Protein AF-A0AAD8R6J8-F1 (afdb_monomer_lite)

Secondary structure (DSSP, 8-state):
-PPPHHHHHHHHHHHHHHHHTEEEEES--TT--HHHHHHHHTTT--EEEEEEEE-TTSSS--EEEEEEEESSHHHHHHHHHHHHHS-EEETTEEE--EEEE--GGG-TTPPPPTTPPPP-----TTSTTHHHHHHHHHHHHHHHHHHHHHHHHHHHHHHHHHHHHHHHHHHHHHHHHHHHHHHHTSHHHHHHHHTT--STTSSTTSSS-------SS-S---SS-------------------------PPPPPP-PEEEEEEE-SSS-BEEEEES-GGGTTSB--B-TT-EEEEEE-TT-EEEEEEEBS-EE-TTSBEE-SBS--SSBSS-SS---PSS--EEEEE-SSEEEEEEE-TT-BSS-EEEEEPPPTT------EE-SS-GGGS--TTTEEE-TTSSEEEE--HHHHH--TTTTT-GGG-STTTSPPPHHHHHHHHH-TBSBSSTT-GGGT-EEEES---EEEEET--TTS--EEEETTEEEETT-S----HHHHHHHHHHHHHHHHHH--EEEE-TTTTB---TT--SS-TT-B-B-TTS-B---TTT-GGGTTTTTTHHHHHHHHHTT-EEEEEEESSEEHHHHHTTPBPB-TTTSSB-EETTEEPBHHHHEEEEEEETTEEEEEEEE-TTSHHHHHHHHHHHHHHHHTT--EEEEESSSGGG--HHHHHHHHHHHHT-SS--EEEE---TT--HHHHHTTGGG-SEEE-SS---SSHHHHHHHHHHHHHHHHTT-TTEEETTEEEEEE---B--SEEE-TT-SS--EEE-SS-HHHHHHHHHHHHHTT----B-S-GGG--HHHHHHHT-HHHHHHHHH-EEEEE---EE--B-----------------------TTEEEEEE-TTSGGG--EEEEEETTEEEEEEEEEE-TTSPEEEEEEEEE-----TT------GGGTT-BEEE-TT-TTEEE-S-S-----TT--S-TTEEE--SSGGG-EEE-TTS-EEETTT-PEEEEEE---SS--TTEEEEEEE-TTS-EEEEEEE--SS--EEEEEEHHHHHHHH-TTT--SSEEEEEETTT--EEEEEESEEEEEE-TT-EEEEEEE-

Radius of gyration: 39.4 Å; chains: 1; bounding box: 102×101×110 Å

Foldseek 3Di:
DDDDLVRLVVVQVVLVQQLLQKKKKFQDDQPADPVQVQVQLVVQFHWPDKDFDADPLEPDRGGRMIITGTPHNVSLVRSQVDLVVAQRAGPNDGHNMHMDRGDLVVDPPRGDDRPDDDDDDDDDDPDPCVVVVVVVVVVSNVVSVVVVVVVVVVVVVVVVVVVVVVVVVVVVVVVVVVVVVVVPQCVVVVVCVVPPPPDPPPPVVPPPDDDDDDDPVDDDDDDDDDDDDDDDDDDDDDDDDDDDDDDDDDDDDDAWWAKEKEFEQDQAKKKKAKPQCPQPVQGIDIDGHGDMDMTTGGAFDWIKMWIFAQWDADPVQATDTPAFDLHRGRGNNHGPTQPPIWMWTWGGHLKIKIFIACQRWYQWWKKKFWDDDPPDDHWDIHTFAAHLQVVAPPQQFDADPVRGGRTGGQPCRRVVDCQSQCDDVSVDDVNNDQDPRLVSVCVGTVQHHSHDPPPPRTMIMGHDHTHMYMYIRDHPVDKRWDQDPNDIDIRPDDDDDDPVVVCVVVCCLLVLCCVQAQEDEAEPDQQFAPDPPDARQDAPRGNADLQQARAGHCVVPVVCPPVLGLLVVQVVSVVSVGAYYYEAEAAGFLNQLVVFGFHAQPVPRDGDDDPNDGHTSVRFFDLVLAQPVHSRTGGHGNPVDPRSLSNLLVRVVSCVSSRHAEYEYECCDDVSPDLSRLQSNLVSCVPDPRRHAYEYDDQALNALVRCVSRFQSHAEYENHGEAALDLVSLVQVQVRLQRCLVSVQDQPHYRVGTYHHASYEQHAAWAADPRDPDDPIDGRPHDLQLSLLSLQSCLLSLHRYHHHHDPVRDDPSNSLSSSQPVSSLSSPFWPSRHWQDFKDWAFDDDDDDDDDDDDDDDDDDDDDDDFQKDKDWDAPVDPLQAAWDFDDDPPDRFKIWGWDQDPVRDIDIDIWTWDDADDDPDDDDDDDPVPPQKTWTHDPPDPFWTFFQRLDDDDDPDDDDDRGIDGRDPDQRRIWGQDPRRFIARSPPRTTMGMDRDPDPDDPPFKIKIWIAGPVLKIKIKIWGQDDFTWIKMKHFLVSVCVSPNCVSRVDQWKFKAWSSVRDGPGIDGGMDIDTAGHSGMTMIIIHD

pLDDT: mean 75.06, std 22.09, range [19.8, 98.69]

Sequence (1089 aa):
MAASEQQAKEEYADFEARVKRTIYIDHLSPEVTSQVIKAALAQCANVVNTEFIVNYTIPYDIPAAALVELDDESQAKAAVDLMNDFPFIIGGMPRPVKAVYAKPEMFRDRPSRPGLKMQISWVKQGDPEYDGMSKLKGLAKRQEAENMALIKTELEEEKELATQQQETLDANYKKYDMIENIMQNGNIKNLAHHYKEGTVLLSCASLMDSSPHSVCWKKKGEAAHSDLAGESGEEMARGSKEGSHGKQGAMRRADSARVFTIINQCKKDIWPAVTPGESFGGGGFALRPGQSIVFTAPVGWSGRVWGRTGCDFDPAGNGTCETGACGTSLQCASSSGATPASLAEFTLASVDYYDVSLVDGFNLPIVVTPKASANGSSCAVAGCDGDLRQDCPSELAVKGDGGAVVACRSACDVFGTDQYCCRGQYANPVTCQPTFYSKKFKAACPGAYSYAYDDPSSIFTCAQSPDYTIIFCSNRKQSVCSYHNERLVCSGSSGRTSALTLMLLLLSSFIALQFALPYAVIDYLWYRRYVSGADSNSYGFDNIDAWGRPFPDLQRFPSSKGDKGFTQIASKVHGMGLKFGIHLMKGISVQAVNANTPILDIETGKPYVENGRQWAAGDIGLNQTKCKWMDNGFMSVNTDIGAGRAFLRSLYRQYADWGVDFVKVDCIFGDDYSPKEIITISELLQGLDRPIVLSISPGTQVTPALAQNISEHVNMYRITGDDWDSWNDVSSHFSVSSAFAAANKIGATGLRGKSWPDLDMLPFGWLTDPGVNQGPHRPCKLTIDEQKAQMTLWSMAKSPLMYGGDLRHLDNNTLSIITNPTLLKINHYSKNNMEFHYVYGYGESTSSRGYSGHLSSRYPVHRTKHDGIAVGLTSCSSDQAKGWFVFSQDGKSDRICRNYRTENGKDISFCLGKTKPQIASDDFIMGNEEHQAKFHLAVADINDSCLDASASRRWTASEIKLPMFSRCKWHEKQLWELNDKGNLVSSYSRLCATAEFSKEGVGITGARSWIATGSKGEIYLAFFNLDDSTSRKITARISDLQKVLGTSFVRTHSCSCTDAWSGRNLGLLKEEISAVITPHGSAVFELMC

InterPro domains:
  IPR000504 RNA recognition motif domain [PS50102] (21-104)
  IPR001938 Thaumatin family [PF00314] (264-474)
  IPR001938 Thaumatin family [PR00347] (259-271)
  IPR001938 Thaumatin family [PR00347] (283-292)
  IPR001938 Thaumatin family [PR00347] (304-315)
  IPR001938 Thaumatin family [PR00347] (317-346)
  IPR001938 Thaumatin family [PR00347] (352-368)
  IPR001938 Thaumatin family [PR00347] (464-473)
  IPR001938 Thaumatin family [PS51367] (257-473)
  IPR001938 Thaumatin family [SM00205] (260-474)
  IPR002241 Glycoside hydrolase, family 27 [PF16499] (653-827)
  IPR002241 Glycoside hydrolase, family 27 [cd14792] (519-827)
  IPR012677 Nucleotide-binding alpha-beta plait domain superfamily [G3DSA:3.30.70.330] (4-117)
  IPR013780 Glycosyl hydrolase, all-beta [G3DSA:2.60.40.1180] (999-1088)
  IPR013785 Aldolase-type TIM barrel [G3DSA:3.20.20.70] (509-830)
  IPR017853 Glycoside hydrolase superfamily [SSF51445] (515-828)
  IPR035979 RNA-binding domain superfamily [SSF54928] (16-108)
  IPR037176 Osmotin/thaumatin-like superfamily [G3DSA:2.60.110.10] (259-473)
  IPR037176 Osmotin/thaumatin-like superfamily [SSF49870] (259-474)
  IPR041233 Alpha galactosidase, C-terminal domain [PF17801] (1008-1087)

Organism: Lolium multiflorum (NCBI:txid4521)

Structure (mmCIF, N/CA/C/O backbone):
data_AF-A0AAD8R6J8-F1
#
_entry.id   AF-A0AAD8R6J8-F1
#
loop_
_atom_site.group_PDB
_atom_site.id
_atom_site.type_symbol
_atom_site.label_atom_id
_atom_site.label_alt_id
_atom_site.label_comp_id
_atom_site.label_asym_id
_atom_site.label_entity_id
_atom_site.label_seq_id
_atom_site.pdbx_PDB_ins_code
_atom_site.Cartn_x
_atom_site.Cartn_y
_atom_site.Cartn_z
_atom_site.occupancy
_atom_site.B_iso_or_equiv
_atom_site.auth_seq_id
_atom_site.auth_comp_id
_atom_site.auth_asym_id
_atom_site.auth_atom_id
_atom_site.pdbx_PDB_model_num
ATOM 1 N N . MET A 1 1 ? -46.535 49.675 -26.393 1.00 38.72 1 MET A N 1
ATOM 2 C CA . MET A 1 1 ? -47.823 49.023 -26.706 1.00 38.72 1 MET A CA 1
ATOM 3 C C . MET A 1 1 ? -47.904 47.791 -25.827 1.00 38.72 1 MET A C 1
ATOM 5 O O . MET A 1 1 ? -46.999 46.976 -25.911 1.00 38.72 1 MET A O 1
ATOM 9 N N . ALA A 1 2 ? -48.850 47.731 -24.890 1.00 48.91 2 ALA A N 1
ATOM 10 C CA . ALA A 1 2 ? -48.945 46.612 -23.953 1.00 48.91 2 ALA A CA 1
ATOM 11 C C . ALA A 1 2 ? -49.640 45.434 -24.648 1.00 48.91 2 ALA A C 1
ATOM 13 O O . ALA A 1 2 ? -50.769 45.596 -25.111 1.00 48.91 2 ALA A O 1
ATOM 14 N N . ALA A 1 3 ? -48.959 44.289 -24.746 1.00 55.16 3 ALA A N 1
ATOM 15 C CA . ALA A 1 3 ? -49.587 43.028 -25.127 1.00 55.16 3 ALA A CA 1
ATOM 16 C C . ALA A 1 3 ? -50.751 42.738 -24.162 1.00 55.16 3 ALA A C 1
ATOM 18 O O . ALA A 1 3 ? -50.676 43.076 -22.976 1.00 55.16 3 ALA A O 1
ATOM 19 N N . SER A 1 4 ? -51.846 42.159 -24.661 1.00 68.88 4 S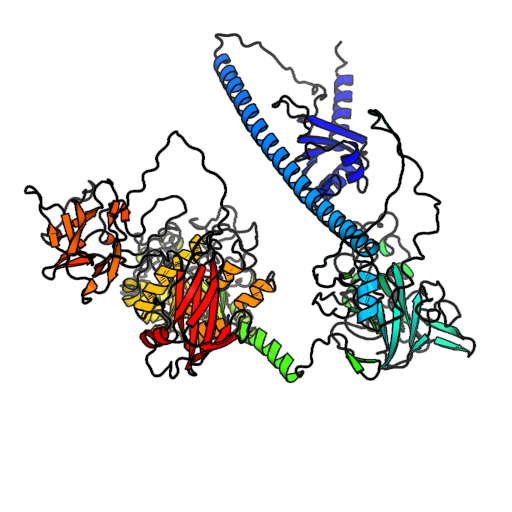ER A N 1
ATOM 20 C CA . SER A 1 4 ? -52.957 41.765 -23.785 1.00 68.88 4 SER A CA 1
ATOM 21 C C . SER A 1 4 ? -52.462 40.763 -22.728 1.00 68.88 4 SER A C 1
ATOM 23 O O . SER A 1 4 ? -51.537 39.998 -22.988 1.00 68.88 4 SER A O 1
ATOM 25 N N . GLU A 1 5 ? -53.051 40.740 -21.527 1.00 68.94 5 GLU A N 1
ATOM 26 C CA . GLU A 1 5 ? -52.611 39.825 -20.452 1.00 68.94 5 GLU A CA 1
ATOM 27 C C . GLU A 1 5 ? -52.655 38.344 -20.883 1.00 68.94 5 GLU A C 1
ATOM 29 O O . GLU A 1 5 ? -51.871 37.526 -20.407 1.00 68.94 5 GLU A O 1
ATOM 34 N N . GLN A 1 6 ? -53.548 38.016 -21.820 1.00 71.25 6 GLN A N 1
ATOM 35 C CA . GLN A 1 6 ? -53.641 36.700 -22.440 1.00 71.25 6 GLN A CA 1
ATOM 36 C C . GLN A 1 6 ? -52.445 36.418 -23.361 1.00 71.25 6 GLN A C 1
ATOM 38 O O . GLN A 1 6 ? -51.813 35.373 -23.244 1.00 71.25 6 GLN A O 1
ATOM 43 N N . GLN A 1 7 ? -52.071 37.389 -24.194 1.00 75.19 7 GLN A N 1
ATOM 44 C CA . GLN A 1 7 ? -50.909 37.294 -25.075 1.00 75.19 7 GLN A CA 1
ATOM 45 C C . GLN A 1 7 ? -49.595 37.174 -24.282 1.00 75.19 7 GLN A C 1
ATOM 47 O O . GLN A 1 7 ? -48.747 36.360 -24.622 1.00 75.19 7 GLN A O 1
ATOM 52 N N . ALA A 1 8 ? -49.457 37.896 -23.165 1.00 75.31 8 ALA A N 1
ATOM 53 C CA . ALA A 1 8 ? -48.290 37.776 -22.287 1.00 75.31 8 ALA A CA 1
ATOM 54 C C . ALA A 1 8 ? -48.185 36.398 -21.595 1.00 75.31 8 ALA A C 1
ATOM 56 O O . ALA A 1 8 ? -47.088 35.959 -21.254 1.00 75.31 8 ALA A O 1
ATOM 57 N N . LYS A 1 9 ? -49.315 35.710 -21.366 1.00 78.38 9 LYS A N 1
ATOM 58 C CA . LYS A 1 9 ? -49.338 34.340 -20.821 1.00 78.38 9 LYS A CA 1
ATOM 59 C C . LYS A 1 9 ? -48.939 33.309 -21.874 1.00 78.38 9 LYS A C 1
ATOM 61 O O . LYS A 1 9 ? -48.182 32.401 -21.547 1.00 78.38 9 LYS A O 1
ATOM 66 N N . GLU A 1 10 ? -49.414 33.468 -23.107 1.00 83.31 10 GLU A N 1
ATOM 67 C CA . GLU A 1 10 ? -49.047 32.605 -24.238 1.00 83.31 10 GLU A CA 1
ATOM 68 C C . GLU A 1 10 ? -47.557 32.754 -24.589 1.00 83.31 10 GLU A C 1
ATOM 70 O O . GLU A 1 10 ? -46.837 31.759 -24.606 1.00 83.31 10 GLU A O 1
ATOM 75 N N . GLU A 1 11 ? -47.048 33.986 -24.700 1.00 83.56 11 GLU A N 1
ATOM 76 C CA . GLU A 1 11 ? -45.623 34.257 -24.958 1.00 83.56 11 GLU A CA 1
ATOM 77 C C . GLU A 1 11 ? -44.698 33.674 -23.871 1.00 83.56 11 GLU A C 1
ATOM 79 O O . GLU A 1 11 ? -43.616 33.165 -24.169 1.00 83.56 11 GLU A O 1
ATOM 84 N N . TYR A 1 12 ? -45.112 33.706 -22.598 1.00 85.19 12 TYR A N 1
ATOM 85 C CA . TYR A 1 12 ? -44.326 33.120 -21.508 1.00 85.19 12 TYR A CA 1
ATOM 86 C C . TYR A 1 12 ? -44.371 31.581 -21.506 1.00 85.19 12 TYR A C 1
ATOM 88 O O . TYR A 1 12 ? -43.373 30.945 -21.164 1.00 85.19 12 TYR A O 1
ATOM 96 N N . ALA A 1 13 ? -45.494 30.971 -21.901 1.00 84.69 13 ALA A N 1
ATOM 97 C CA . ALA A 1 13 ? -45.624 29.516 -22.002 1.00 84.69 13 ALA A CA 1
ATOM 98 C C . ALA A 1 13 ? -44.755 28.937 -23.134 1.00 84.69 13 ALA A C 1
ATOM 100 O O . ALA A 1 13 ? -44.067 27.934 -22.927 1.00 84.69 13 ALA A O 1
ATOM 101 N N . ASP A 1 14 ? -44.715 29.605 -24.290 1.00 86.69 14 ASP A N 1
ATOM 102 C CA . ASP A 1 14 ? -43.841 29.228 -25.407 1.00 86.69 14 ASP A CA 1
ATOM 103 C C . ASP A 1 14 ? -42.357 29.349 -25.024 1.00 86.69 14 ASP A C 1
ATOM 105 O O . ASP A 1 14 ? -41.541 28.477 -25.341 1.00 86.69 14 ASP A O 1
ATOM 109 N N . PHE A 1 15 ? -42.007 30.387 -24.259 1.00 90.19 15 PHE A N 1
ATOM 110 C CA . PHE A 1 15 ? -40.669 30.547 -23.699 1.00 90.19 15 PHE A CA 1
ATOM 111 C C . PHE A 1 15 ? -40.298 29.404 -22.738 1.00 90.19 15 PHE A C 1
ATOM 113 O O . PHE A 1 15 ? -39.202 28.854 -22.844 1.00 90.19 15 PHE A O 1
ATOM 120 N N . GLU A 1 16 ? -41.192 28.986 -21.835 1.00 87.12 16 GLU A N 1
ATOM 121 C CA . GLU A 1 16 ? -40.923 27.854 -20.934 1.00 87.12 16 GLU A CA 1
ATOM 122 C C . GLU A 1 16 ? -40.734 26.529 -21.688 1.00 87.12 16 GLU A C 1
ATOM 124 O O . GLU A 1 16 ? -39.889 25.720 -21.295 1.00 87.12 16 GLU A O 1
ATOM 129 N N . ALA A 1 17 ? -41.460 26.310 -22.788 1.00 87.31 17 ALA A N 1
ATOM 130 C CA . ALA A 1 17 ? -41.250 25.145 -23.647 1.00 87.31 17 ALA A CA 1
ATOM 131 C C . ALA A 1 17 ? -39.864 25.172 -24.321 1.00 87.31 17 ALA A C 1
ATOM 133 O O . ALA A 1 17 ? -39.175 24.151 -24.354 1.00 87.31 17 ALA A O 1
ATOM 134 N N . ARG A 1 18 ? -39.415 26.348 -24.784 1.00 91.44 18 ARG A N 1
ATOM 135 C CA . ARG A 1 18 ? -38.067 26.547 -25.346 1.00 91.44 18 ARG A CA 1
ATOM 136 C C . ARG A 1 18 ? -36.965 26.267 -24.320 1.00 91.44 18 ARG A C 1
ATOM 138 O O . ARG A 1 18 ? -35.981 25.606 -24.642 1.00 91.44 18 ARG A O 1
ATOM 145 N N . VAL A 1 19 ? -37.138 26.717 -23.075 1.00 90.12 19 VAL A N 1
ATOM 146 C CA . VAL A 1 19 ? -36.163 26.492 -21.990 1.00 90.12 19 VAL A CA 1
ATOM 147 C C . VAL A 1 19 ? -35.925 24.996 -21.756 1.00 90.12 19 VAL A C 1
ATOM 149 O O . VAL A 1 19 ? -34.778 24.582 -21.617 1.00 90.12 19 VAL A O 1
ATOM 152 N N . LYS A 1 20 ? -36.981 24.172 -21.765 1.00 89.69 20 LYS A N 1
ATOM 153 C CA . LYS A 1 20 ? -36.879 22.726 -21.481 1.00 89.69 20 LYS A CA 1
ATOM 154 C C . LYS A 1 20 ? -36.065 21.938 -22.507 1.00 89.69 20 LYS A C 1
ATOM 156 O O . LYS A 1 20 ? -35.431 20.953 -22.146 1.00 89.69 20 LYS A O 1
ATOM 161 N N . ARG A 1 21 ? -36.055 22.374 -23.768 1.00 91.00 21 ARG A N 1
ATOM 162 C CA . ARG A 1 21 ? -35.265 21.751 -24.845 1.00 91.00 21 ARG A CA 1
ATOM 163 C C . ARG A 1 21 ? -33.904 22.414 -25.076 1.00 91.00 21 ARG A C 1
ATOM 165 O O . ARG A 1 21 ? -33.232 22.111 -26.056 1.00 91.00 21 ARG A O 1
ATOM 172 N N . THR A 1 22 ? -33.496 23.324 -24.192 1.00 94.00 22 THR A N 1
ATOM 173 C CA . THR A 1 22 ? -32.212 24.027 -24.286 1.00 94.00 22 THR A CA 1
ATOM 174 C C . THR A 1 22 ? -31.262 23.553 -23.192 1.00 94.00 22 THR A C 1
ATOM 176 O O . THR A 1 22 ? -31.636 23.447 -22.021 1.00 94.00 22 THR A O 1
ATOM 179 N N . ILE A 1 23 ? -30.010 23.301 -23.563 1.00 92.88 23 ILE A N 1
ATOM 180 C CA . ILE A 1 23 ? -28.932 22.943 -22.638 1.00 92.88 23 ILE A CA 1
ATOM 181 C C . ILE A 1 23 ? -27.954 24.110 -22.500 1.00 92.88 23 ILE A C 1
ATOM 183 O O . ILE A 1 23 ? -27.773 24.894 -23.425 1.00 92.88 23 ILE A O 1
ATOM 187 N N . TYR A 1 24 ? -27.331 24.234 -21.338 1.00 91.88 24 TYR A N 1
ATOM 188 C CA . TYR A 1 24 ? -26.253 25.169 -21.052 1.00 91.88 24 TYR A CA 1
ATOM 189 C C . TYR A 1 24 ? -24.941 24.392 -20.969 1.00 91.88 24 TYR A C 1
ATOM 191 O O . TYR A 1 24 ? -24.846 23.419 -20.219 1.00 91.88 24 TYR A O 1
ATOM 199 N N . ILE A 1 25 ? -23.951 24.833 -21.736 1.00 88.62 25 ILE A N 1
ATOM 200 C CA . ILE A 1 25 ? -22.616 24.244 -21.811 1.00 88.62 25 ILE A CA 1
ATOM 201 C C . ILE A 1 25 ? -21.613 25.281 -21.302 1.00 88.62 25 ILE A C 1
ATOM 203 O O . ILE A 1 25 ? -21.559 26.375 -21.862 1.00 88.62 25 ILE A O 1
ATOM 207 N N . ASP A 1 26 ? -20.830 24.958 -20.272 1.00 82.38 26 ASP A N 1
ATOM 208 C CA . ASP A 1 26 ? -19.751 25.806 -19.745 1.00 82.38 26 ASP A CA 1
ATOM 209 C C . ASP A 1 26 ? -18.357 25.201 -19.961 1.00 82.38 26 ASP A C 1
ATOM 211 O O . ASP A 1 26 ? -18.217 24.054 -20.383 1.00 82.38 26 ASP A O 1
ATOM 215 N N . HIS A 1 27 ? -17.319 26.009 -19.707 1.00 73.56 27 HIS A N 1
ATOM 216 C CA . HIS A 1 27 ? -15.911 25.661 -19.947 1.00 73.56 27 HIS A CA 1
ATOM 217 C C . HIS A 1 27 ? -15.597 25.387 -21.427 1.00 73.56 27 HIS A C 1
ATOM 219 O O . HIS A 1 27 ? -14.860 24.464 -21.778 1.00 73.56 27 HIS A O 1
ATOM 225 N N . LEU A 1 28 ? -16.181 26.202 -22.308 1.00 73.50 28 LEU A N 1
ATOM 226 C CA . LEU A 1 28 ? -15.887 26.169 -23.735 1.00 73.50 28 LEU A CA 1
ATOM 227 C C . LEU A 1 28 ? -14.548 26.853 -24.041 1.00 73.50 28 LEU A C 1
ATOM 229 O O . LEU A 1 28 ? -14.205 27.854 -23.418 1.00 73.50 28 LEU A O 1
ATOM 233 N N . SER A 1 29 ? -13.817 26.324 -25.030 1.00 71.25 29 SER A N 1
ATOM 234 C CA . SER A 1 29 ? -12.609 26.989 -25.534 1.00 71.25 29 SER A CA 1
ATOM 235 C C . SER A 1 29 ? -12.969 28.367 -26.113 1.00 71.25 29 SER A C 1
ATOM 237 O O . SER A 1 29 ? -13.972 28.465 -26.830 1.00 71.25 29 SER A O 1
ATOM 239 N N . PRO A 1 30 ? -12.135 29.399 -25.886 1.00 67.88 30 PRO A N 1
ATOM 240 C CA . PRO A 1 30 ? -12.280 30.720 -26.498 1.00 67.88 30 PRO A CA 1
ATOM 241 C C . PRO A 1 30 ? -12.423 30.711 -28.028 1.00 67.88 30 PRO A C 1
ATOM 243 O O . PRO A 1 30 ? -12.989 31.648 -28.588 1.00 67.88 30 PRO A O 1
ATOM 246 N N . GLU A 1 31 ? -11.931 29.666 -28.704 1.00 68.25 31 GLU A N 1
ATOM 247 C CA . GLU A 1 31 ? -11.958 29.530 -30.168 1.00 68.25 31 GLU A CA 1
ATOM 248 C C . GLU A 1 31 ? -13.129 28.679 -30.696 1.00 68.25 31 GLU A C 1
ATOM 250 O O . GLU A 1 31 ? -13.219 28.402 -31.896 1.00 68.25 31 GLU A O 1
ATOM 255 N N . VAL A 1 32 ? -14.047 28.232 -29.830 1.00 75.06 32 VAL A N 1
ATOM 256 C CA . VAL A 1 32 ? -15.151 27.369 -30.263 1.00 75.06 32 VAL A CA 1
ATOM 257 C C . VAL A 1 32 ? -16.169 28.131 -31.118 1.00 75.06 32 VAL A C 1
ATOM 259 O O . VAL A 1 32 ? -16.595 29.237 -30.789 1.00 75.06 32 VAL A O 1
ATOM 262 N N . THR A 1 33 ? -16.632 27.504 -32.202 1.00 81.12 33 THR A N 1
ATOM 263 C CA . THR A 1 33 ? -17.698 28.047 -33.058 1.00 81.12 33 THR A CA 1
ATOM 264 C C . THR A 1 33 ? -18.973 27.209 -32.973 1.00 81.12 33 THR A C 1
ATOM 266 O O . THR A 1 33 ? -18.960 26.038 -32.580 1.00 81.12 33 THR A O 1
ATOM 269 N N . SER A 1 34 ? -20.107 27.786 -33.379 1.00 79.00 34 SER A N 1
ATOM 270 C CA . SER A 1 34 ? -21.399 27.081 -33.397 1.00 79.00 34 SER A CA 1
ATOM 271 C C . SER A 1 34 ? -21.382 25.843 -34.303 1.00 79.00 34 SER A C 1
ATOM 273 O O . SER A 1 34 ? -22.027 24.840 -34.001 1.00 79.00 34 SER A O 1
ATOM 275 N N . GLN A 1 35 ? -20.597 25.868 -35.384 1.00 76.44 35 GLN A N 1
ATOM 276 C CA . GLN A 1 35 ? -20.425 24.727 -36.287 1.00 76.44 35 GLN A CA 1
ATOM 277 C C . GLN A 1 35 ? -19.704 23.566 -35.598 1.00 76.44 35 GLN A C 1
ATOM 279 O O . GLN A 1 35 ? -20.066 22.412 -35.823 1.00 76.44 35 GLN A O 1
ATOM 284 N N . VAL A 1 36 ? -18.728 23.862 -34.734 1.00 76.31 36 VAL A N 1
ATOM 285 C CA . VAL A 1 36 ? -18.006 22.844 -33.962 1.00 76.31 36 VAL A CA 1
ATOM 286 C C . VAL A 1 36 ? -18.936 22.184 -32.946 1.00 76.31 36 VAL A C 1
ATOM 288 O O . VAL A 1 36 ? -18.978 20.958 -32.881 1.00 76.31 36 VAL A O 1
ATOM 291 N N . ILE A 1 37 ? -19.742 22.968 -32.221 1.00 78.56 37 ILE A N 1
ATOM 292 C CA . ILE A 1 37 ? -20.740 22.435 -31.275 1.00 78.56 37 ILE A CA 1
ATOM 293 C C . ILE A 1 37 ? -21.758 21.555 -32.007 1.00 78.56 37 ILE A C 1
ATOM 295 O O . ILE A 1 37 ? -22.053 20.445 -31.565 1.00 78.56 37 ILE A O 1
ATOM 299 N N . LYS A 1 38 ? -22.248 22.009 -33.166 1.00 80.50 38 LYS A N 1
ATOM 300 C CA . LYS A 1 38 ? -23.186 21.239 -33.986 1.00 80.50 38 LYS A CA 1
ATOM 301 C C . LYS A 1 38 ? -22.584 19.929 -34.491 1.00 80.50 38 LYS A C 1
ATOM 303 O O . LYS A 1 38 ? -23.250 18.903 -34.428 1.00 80.50 38 LYS A O 1
ATOM 308 N N . ALA A 1 39 ? -21.341 19.946 -34.969 1.00 73.06 39 ALA A N 1
ATOM 309 C CA . ALA A 1 39 ? -20.656 18.741 -35.430 1.00 73.06 39 ALA A CA 1
ATOM 310 C C . ALA A 1 39 ? -20.395 17.748 -34.286 1.00 73.06 39 ALA A C 1
ATOM 312 O O . ALA A 1 39 ? -20.560 16.545 -34.476 1.00 73.06 39 ALA A O 1
ATOM 313 N N . ALA A 1 40 ? -20.039 18.247 -33.100 1.00 70.69 40 ALA A N 1
ATOM 314 C CA . ALA A 1 40 ? -19.783 17.420 -31.926 1.00 70.69 40 ALA A CA 1
ATOM 315 C C . ALA A 1 40 ? -21.063 16.758 -31.382 1.00 70.69 40 ALA A C 1
ATOM 317 O O . ALA A 1 40 ? -21.031 15.600 -30.974 1.00 70.69 40 ALA A O 1
ATOM 318 N N . LEU A 1 41 ? -22.201 17.457 -31.430 1.00 74.88 41 LEU A N 1
ATOM 319 C CA . LEU A 1 41 ? -23.494 16.940 -30.968 1.00 74.88 41 LEU A CA 1
ATOM 320 C C . LEU A 1 41 ? -24.256 16.104 -32.001 1.00 74.88 41 LEU A C 1
ATOM 322 O O . LEU A 1 41 ? -25.176 15.381 -31.625 1.00 74.88 41 LEU A O 1
ATOM 326 N N . ALA A 1 42 ? -23.853 16.135 -33.274 1.00 71.62 42 ALA A N 1
ATOM 327 C CA . ALA A 1 42 ? -24.571 15.494 -34.380 1.00 71.62 42 ALA A CA 1
ATOM 328 C C . ALA A 1 42 ? -24.799 13.978 -34.215 1.00 71.62 42 ALA A C 1
ATOM 330 O O . ALA A 1 42 ? -25.632 13.404 -34.913 1.00 71.62 42 ALA A O 1
ATOM 331 N N . GLN A 1 43 ? -24.062 13.323 -33.316 1.00 62.25 43 GLN A N 1
ATOM 332 C CA . GLN A 1 43 ? -24.189 11.892 -33.039 1.00 62.25 43 GLN A CA 1
ATOM 333 C C . GLN A 1 43 ? -25.329 11.554 -32.066 1.00 62.25 43 GLN A C 1
ATOM 335 O O . GLN A 1 43 ? -25.765 10.406 -32.029 1.00 62.25 43 GLN A O 1
ATOM 340 N N . CYS A 1 44 ? -25.812 12.521 -31.279 1.00 65.88 44 CYS A N 1
ATOM 341 C CA . CYS A 1 44 ? -26.786 12.282 -30.208 1.00 65.88 44 CYS A CA 1
ATOM 342 C C . CYS A 1 44 ? -27.956 13.276 -30.169 1.00 65.88 44 CYS A C 1
ATOM 344 O O . CYS A 1 44 ? -28.990 12.955 -29.586 1.00 65.88 44 CYS A O 1
ATOM 346 N N . ALA A 1 45 ? -27.822 14.454 -30.784 1.00 77.75 45 ALA A N 1
ATOM 347 C CA . ALA A 1 45 ? -28.867 15.468 -30.833 1.00 77.75 45 ALA A CA 1
ATOM 348 C C . ALA A 1 45 ? -28.732 16.355 -32.078 1.00 77.75 45 ALA A C 1
ATOM 350 O O . ALA A 1 45 ? -27.637 16.608 -32.584 1.00 77.75 45 ALA A O 1
ATOM 351 N N . ASN A 1 46 ? -29.855 16.880 -32.558 1.00 84.38 46 ASN A N 1
ATOM 352 C CA . ASN A 1 46 ? -29.868 17.876 -33.615 1.00 84.38 46 ASN A CA 1
ATOM 353 C C . ASN A 1 46 ? -29.924 19.282 -33.004 1.00 84.38 46 ASN A C 1
ATOM 355 O O . ASN A 1 46 ? -30.843 19.626 -32.261 1.00 84.38 46 ASN A O 1
ATOM 359 N N . VAL A 1 47 ? -28.916 20.097 -33.322 1.00 87.38 47 VAL A N 1
ATOM 360 C CA . VAL A 1 47 ? -28.797 21.467 -32.811 1.00 87.38 47 VAL A CA 1
ATOM 361 C C . VAL A 1 47 ? -29.618 22.426 -33.675 1.00 87.38 47 VAL A C 1
ATOM 363 O O . VAL A 1 47 ? -29.284 22.661 -34.848 1.00 87.38 47 VAL A O 1
ATOM 366 N N . VAL A 1 48 ? -30.658 22.999 -33.060 1.00 88.06 48 VAL A N 1
ATOM 367 C CA . VAL A 1 48 ? -31.561 24.009 -33.633 1.00 88.06 48 VAL A CA 1
ATOM 368 C C . VAL A 1 48 ? -30.897 25.378 -33.617 1.00 88.06 48 VAL A C 1
ATOM 370 O O . VAL A 1 48 ? -30.839 26.047 -34.648 1.00 88.06 48 VAL A O 1
ATOM 373 N N . ASN A 1 49 ? -30.364 25.782 -32.463 1.00 88.50 49 ASN A N 1
ATOM 374 C CA . ASN A 1 49 ? -29.713 27.076 -32.288 1.00 88.50 49 ASN A CA 1
ATOM 375 C C . ASN A 1 49 ? -28.568 27.000 -31.267 1.00 88.50 49 ASN A C 1
ATOM 377 O O . ASN A 1 49 ? -28.541 26.133 -30.395 1.00 88.50 49 ASN A O 1
ATOM 381 N N . THR A 1 50 ? -27.612 27.918 -31.371 1.00 89.06 50 THR A N 1
ATOM 382 C CA . THR A 1 50 ? -26.509 28.070 -30.416 1.00 89.06 50 THR A CA 1
ATOM 383 C C . THR A 1 50 ? -26.325 29.549 -30.115 1.00 89.06 50 THR A C 1
ATOM 385 O O . THR A 1 50 ? -25.934 30.319 -30.989 1.00 89.06 50 THR A O 1
ATOM 388 N N . GLU A 1 51 ? -26.593 29.940 -28.875 1.00 88.00 51 GLU A N 1
ATOM 389 C CA . GLU A 1 51 ? -26.376 31.291 -28.370 1.00 88.00 51 GLU A CA 1
ATOM 390 C C . GLU A 1 51 ? -25.178 31.285 -27.419 1.00 88.00 51 GLU A C 1
ATOM 392 O O . GLU A 1 51 ? -25.218 30.681 -26.348 1.00 88.00 51 GLU A O 1
ATOM 397 N N . PHE A 1 52 ? -24.100 31.967 -27.798 1.00 84.94 52 PHE A N 1
ATOM 398 C CA . PHE A 1 52 ? -22.939 32.105 -26.928 1.00 84.94 52 PHE A CA 1
ATOM 399 C C . PHE A 1 52 ? -23.189 33.137 -25.830 1.00 84.94 52 PHE A C 1
ATOM 401 O O . PHE A 1 52 ? -23.570 34.283 -26.086 1.00 84.94 52 PHE A O 1
ATOM 408 N N . ILE A 1 53 ? -22.921 32.737 -24.590 1.00 77.75 53 ILE A N 1
ATOM 409 C CA . ILE A 1 53 ? -22.943 33.626 -23.438 1.00 77.75 53 ILE A CA 1
ATOM 410 C C . ILE A 1 53 ? -21.562 34.265 -23.329 1.00 77.75 53 ILE A C 1
ATOM 412 O O . ILE A 1 53 ? -20.595 33.672 -22.849 1.00 77.75 53 ILE A O 1
ATOM 416 N N . VAL A 1 54 ? -21.496 35.505 -23.804 1.00 67.44 54 VAL A N 1
ATOM 417 C CA . VAL A 1 54 ? -20.323 36.369 -23.661 1.00 67.44 54 VAL A CA 1
ATOM 418 C C . VAL A 1 54 ? -20.177 36.857 -22.222 1.00 67.44 54 VAL A C 1
ATOM 420 O O . VAL A 1 54 ? -21.163 37.158 -21.538 1.00 67.44 54 VAL A O 1
ATOM 423 N N . ASN A 1 55 ? -18.934 36.952 -21.758 1.00 63.41 55 ASN A N 1
ATOM 424 C CA . ASN A 1 55 ? -18.630 37.480 -20.438 1.00 63.41 55 ASN A CA 1
ATOM 425 C C . ASN A 1 55 ? -18.640 39.019 -20.466 1.00 63.41 55 ASN A C 1
ATOM 427 O O . ASN A 1 55 ? -17.699 39.654 -20.920 1.00 63.41 55 ASN A O 1
ATOM 431 N N . TYR A 1 56 ? -19.687 39.631 -19.913 1.00 60.06 56 TYR A N 1
ATOM 432 C CA . TYR A 1 56 ? -19.842 41.092 -19.859 1.00 60.06 56 TYR A CA 1
ATOM 433 C C . TYR A 1 56 ? -18.864 41.828 -18.932 1.00 60.06 56 TYR A C 1
ATOM 435 O O . TYR A 1 56 ? -18.892 43.056 -18.861 1.00 60.06 56 TYR A O 1
ATOM 443 N N . THR A 1 57 ? -18.044 41.094 -18.178 1.00 59.97 57 THR A N 1
ATOM 444 C CA . THR A 1 57 ? -17.034 41.672 -17.279 1.00 59.97 57 THR A CA 1
ATOM 445 C C . THR A 1 57 ? -15.675 41.859 -17.947 1.00 59.97 57 THR A C 1
ATOM 447 O O . THR A 1 57 ? -14.743 42.284 -17.278 1.00 59.97 57 THR A O 1
ATOM 450 N N . ILE A 1 58 ? -15.556 41.557 -19.244 1.00 57.91 58 ILE A N 1
ATOM 451 C CA . ILE A 1 58 ? -14.346 41.753 -20.046 1.00 57.91 58 ILE A CA 1
ATOM 452 C C . ILE A 1 58 ? -14.706 42.437 -21.380 1.00 57.91 58 ILE A C 1
ATOM 454 O O . ILE A 1 58 ? -15.805 42.239 -21.892 1.00 57.91 58 ILE A O 1
ATOM 458 N N . PRO A 1 59 ? -13.807 43.242 -21.970 1.00 53.31 59 PRO A N 1
ATOM 459 C CA . PRO A 1 59 ? -14.094 44.029 -23.175 1.00 53.31 59 PRO A CA 1
ATOM 460 C C . PRO A 1 59 ? -14.080 43.238 -24.503 1.00 53.31 59 PRO A C 1
ATOM 462 O O . PRO A 1 59 ? -14.128 43.861 -25.562 1.00 53.31 59 PRO A O 1
ATOM 465 N N . TYR A 1 60 ? -14.007 41.900 -24.475 1.00 58.94 60 TYR A N 1
ATOM 466 C CA . TYR A 1 60 ? -13.922 41.037 -25.663 1.00 58.94 60 TYR A CA 1
ATOM 467 C C . TYR A 1 60 ? -15.078 40.026 -25.704 1.00 58.94 60 TYR A C 1
ATOM 469 O O . TYR A 1 60 ? -15.406 39.427 -24.679 1.00 58.94 60 TYR A O 1
ATOM 477 N N . ASP A 1 61 ? -15.642 39.780 -26.892 1.00 60.53 61 ASP A N 1
ATOM 478 C CA . ASP A 1 61 ? -16.722 38.805 -27.131 1.00 60.53 61 ASP A CA 1
ATOM 479 C C . ASP A 1 61 ? -16.194 37.356 -27.166 1.00 60.53 61 ASP A C 1
ATOM 481 O O . ASP A 1 61 ? -16.323 36.646 -28.162 1.00 60.53 61 ASP A O 1
ATOM 485 N N . ILE A 1 62 ? -15.556 36.916 -26.078 1.00 63.44 62 ILE A N 1
ATOM 486 C CA . ILE A 1 62 ? -15.029 35.552 -25.949 1.00 63.44 62 ILE A CA 1
ATOM 487 C C . ILE A 1 62 ? -16.125 34.643 -25.362 1.00 63.44 62 ILE A C 1
ATOM 489 O O . ILE A 1 62 ? -16.646 34.944 -24.278 1.00 63.44 62 ILE A O 1
ATOM 493 N N . PRO A 1 63 ? -16.500 33.543 -26.044 1.00 65.25 63 PRO A N 1
ATOM 494 C CA . PRO A 1 63 ? -17.526 32.628 -25.560 1.00 65.25 63 PRO A CA 1
ATOM 495 C C . PRO A 1 63 ? -17.000 31.794 -24.385 1.00 65.25 63 PRO A C 1
ATOM 497 O O . PRO A 1 63 ? -16.151 30.931 -24.561 1.00 65.25 63 PRO A O 1
ATOM 500 N N . ALA A 1 64 ? -17.530 32.024 -23.182 1.00 68.62 64 ALA A N 1
ATOM 501 C CA . ALA A 1 64 ? -17.213 31.207 -22.001 1.00 68.62 64 ALA A CA 1
ATOM 502 C C . ALA A 1 64 ? -18.196 30.034 -21.821 1.00 68.62 64 ALA A C 1
ATOM 504 O O . ALA A 1 64 ? -17.879 29.011 -21.209 1.00 68.62 64 ALA A O 1
ATOM 505 N N . ALA A 1 65 ? -19.409 30.203 -22.346 1.00 83.62 65 ALA A N 1
ATOM 506 C CA . ALA A 1 65 ? -20.487 29.233 -22.281 1.00 83.62 65 ALA A CA 1
ATOM 507 C C . ALA A 1 65 ? -21.438 29.398 -23.475 1.00 83.62 65 ALA A C 1
ATOM 509 O O . ALA A 1 65 ? -21.414 30.421 -24.165 1.00 83.62 65 ALA A O 1
ATOM 510 N N . ALA A 1 66 ? -22.297 28.411 -23.714 1.00 88.81 66 ALA A N 1
ATOM 511 C CA . ALA A 1 66 ? -23.318 28.464 -24.754 1.00 88.81 66 ALA A CA 1
ATOM 512 C C . ALA A 1 66 ? -24.649 27.879 -24.275 1.00 88.81 66 ALA A C 1
ATOM 514 O O . ALA A 1 66 ? -24.681 26.852 -23.599 1.00 88.81 66 ALA A O 1
ATOM 515 N N . LEU A 1 67 ? -25.750 28.510 -24.677 1.00 91.38 67 LEU A N 1
ATOM 516 C CA . LEU A 1 67 ? -27.079 27.914 -24.674 1.00 91.38 67 LEU A CA 1
ATOM 517 C C . LEU A 1 67 ? -27.303 27.238 -26.026 1.00 91.38 67 LEU A C 1
ATOM 519 O O . LEU A 1 67 ? -27.247 27.883 -27.072 1.00 91.38 67 LEU A O 1
ATOM 523 N N . VAL A 1 68 ? -27.542 25.934 -26.009 1.00 92.06 68 VAL A N 1
ATOM 524 C CA . VAL A 1 68 ? -27.743 25.122 -27.207 1.00 92.06 68 VAL A CA 1
ATOM 525 C C . VAL A 1 68 ? -29.171 24.600 -27.199 1.00 92.06 68 VAL A C 1
ATOM 527 O O . VAL A 1 68 ? -29.538 23.773 -26.366 1.00 92.06 68 VAL A O 1
ATOM 530 N N . GLU A 1 69 ? -29.991 25.120 -28.105 1.00 92.44 69 GLU A N 1
ATOM 531 C CA . GLU A 1 69 ? -31.368 24.673 -28.289 1.00 92.44 69 GLU A CA 1
ATOM 532 C C . GLU A 1 69 ? -31.377 23.428 -29.176 1.00 92.44 69 GLU A C 1
ATOM 534 O O . GLU A 1 69 ? -30.791 23.428 -30.265 1.00 92.44 69 GLU A O 1
ATOM 539 N N . LEU A 1 70 ? -32.038 22.375 -28.704 1.00 90.94 70 LEU A N 1
ATOM 540 C CA . LEU A 1 70 ? -32.183 21.098 -29.396 1.00 90.94 70 LEU A CA 1
ATOM 541 C C . LEU A 1 70 ? -33.640 20.900 -29.830 1.00 90.94 70 LEU A C 1
ATOM 543 O O . LEU A 1 70 ? -34.531 21.615 -29.370 1.00 90.94 70 LEU A O 1
ATOM 547 N N . ASP A 1 71 ? -33.884 19.943 -30.727 1.00 85.75 71 ASP A N 1
ATOM 548 C CA . ASP A 1 71 ? -35.217 19.730 -31.316 1.00 85.75 71 ASP A CA 1
ATOM 549 C C . ASP A 1 71 ? -36.302 19.466 -30.252 1.00 85.75 71 ASP A C 1
ATOM 551 O O . ASP A 1 71 ? -37.423 19.976 -30.358 1.00 85.75 71 ASP A O 1
ATOM 555 N N . ASP A 1 72 ? -35.971 18.708 -29.200 1.00 88.62 72 ASP A N 1
ATOM 556 C CA . ASP A 1 72 ? -36.892 18.356 -28.119 1.00 88.62 72 ASP A CA 1
ATOM 557 C C . ASP A 1 72 ? -36.188 18.092 -26.767 1.00 88.62 72 ASP A C 1
ATOM 559 O O . ASP A 1 72 ? -34.962 18.006 -26.662 1.00 88.62 72 ASP A O 1
ATOM 563 N N . GLU A 1 73 ? -36.988 17.971 -25.702 1.00 88.38 73 GLU A N 1
ATOM 564 C CA . GLU A 1 73 ? -36.520 17.757 -24.323 1.00 88.38 73 GLU A CA 1
ATOM 565 C C . GLU A 1 73 ? -35.795 16.407 -24.131 1.00 88.38 73 GLU A C 1
ATOM 567 O O . GLU A 1 73 ? -34.903 16.293 -23.289 1.00 88.38 73 GLU A O 1
ATOM 572 N N . SER A 1 74 ? -36.113 15.383 -24.933 1.00 83.81 74 SER A N 1
ATOM 573 C CA . SER A 1 74 ? -35.449 14.076 -24.856 1.00 83.81 74 SER A CA 1
ATOM 574 C C . SER A 1 74 ? -34.037 14.113 -25.443 1.00 83.81 74 SER A C 1
ATOM 576 O O . SER A 1 74 ? -33.119 13.526 -24.868 1.00 83.81 74 SER A O 1
ATOM 578 N N . GLN A 1 75 ? -33.831 14.877 -26.519 1.00 84.06 75 GLN A N 1
ATOM 579 C CA . GLN A 1 75 ? -32.500 15.141 -27.062 1.00 84.06 75 GLN A CA 1
ATOM 580 C C . GLN A 1 75 ? -31.676 16.027 -26.128 1.00 84.06 75 GLN A C 1
ATOM 582 O O . GLN A 1 75 ? -30.487 15.770 -25.947 1.00 84.06 75 GLN A O 1
ATOM 587 N N . ALA A 1 76 ? -32.299 17.021 -25.479 1.00 85.12 76 ALA A N 1
ATOM 588 C CA . ALA A 1 76 ? -31.643 17.821 -24.438 1.00 85.12 76 ALA A CA 1
ATOM 589 C C . ALA A 1 76 ? -31.119 16.932 -23.306 1.00 85.12 76 ALA A C 1
ATOM 591 O O . ALA A 1 76 ? -29.978 17.085 -22.866 1.00 85.12 76 ALA A O 1
ATOM 592 N N . LYS A 1 77 ? -31.912 15.932 -22.909 1.00 83.44 77 LYS A N 1
ATOM 593 C CA . LYS A 1 77 ? -31.488 14.922 -21.945 1.00 83.44 77 LYS A CA 1
ATOM 594 C C . LYS A 1 77 ? -30.341 14.048 -22.447 1.00 83.44 77 LYS A C 1
ATOM 596 O O . LYS A 1 77 ? -29.354 13.901 -21.734 1.00 83.44 77 LYS A O 1
ATOM 601 N N . ALA A 1 78 ? -30.439 13.509 -23.661 1.00 80.25 78 ALA A N 1
ATOM 602 C CA . ALA A 1 78 ? -29.395 12.660 -24.236 1.00 80.25 78 ALA A CA 1
ATOM 603 C C . ALA A 1 78 ? -28.051 13.396 -24.380 1.00 80.25 78 ALA A C 1
ATOM 605 O O . ALA A 1 78 ? -27.002 12.822 -24.098 1.00 80.25 78 ALA A O 1
ATOM 606 N N . ALA A 1 79 ? -28.081 14.673 -24.768 1.00 80.00 79 ALA A N 1
ATOM 607 C CA . ALA A 1 79 ? -26.889 15.505 -24.878 1.00 80.00 79 ALA A CA 1
ATOM 608 C C . ALA A 1 79 ? -26.234 15.774 -23.510 1.00 80.00 79 ALA A C 1
ATOM 610 O O . ALA A 1 79 ? -25.016 15.658 -23.391 1.00 80.00 79 ALA A O 1
ATOM 611 N N . VAL A 1 80 ? -27.025 16.083 -22.472 1.00 82.94 80 VAL A N 1
ATOM 612 C CA . VAL A 1 80 ? -26.513 16.281 -21.101 1.00 82.94 80 VAL A CA 1
ATOM 613 C C . VAL A 1 80 ? -25.944 14.986 -20.524 1.00 82.94 80 VAL A C 1
ATOM 615 O O . VAL A 1 80 ? -24.871 15.017 -19.925 1.00 82.94 80 VAL A O 1
ATOM 618 N N . ASP A 1 81 ? -26.630 13.858 -20.704 1.00 79.69 81 ASP A N 1
ATOM 619 C CA . ASP A 1 81 ? -26.163 12.565 -20.198 1.00 79.69 81 ASP A CA 1
ATOM 620 C C . ASP A 1 81 ? -24.845 12.164 -20.905 1.00 79.69 81 ASP A C 1
ATOM 622 O O . ASP A 1 81 ? -23.857 11.866 -20.239 1.00 79.69 81 ASP A O 1
ATOM 626 N N . LEU A 1 82 ? -24.761 12.298 -22.240 1.00 76.38 82 LEU A N 1
ATOM 627 C CA . LEU A 1 82 ? -23.542 11.995 -23.005 1.00 76.38 82 LEU A CA 1
ATOM 628 C C . LEU A 1 82 ? -22.336 12.839 -22.564 1.00 76.38 82 LEU A C 1
ATOM 630 O O . LEU A 1 82 ? -21.247 12.297 -22.390 1.00 76.38 82 LEU A O 1
ATOM 634 N N . MET A 1 83 ? -22.511 14.155 -22.409 1.00 72.88 83 MET A N 1
ATOM 635 C CA . MET A 1 83 ? -21.404 15.046 -22.037 1.00 72.88 83 MET A CA 1
ATOM 636 C C . MET A 1 83 ? -20.955 14.875 -20.581 1.00 72.88 83 MET A C 1
ATOM 638 O O . MET A 1 83 ? -19.814 15.193 -20.263 1.00 72.88 83 MET A O 1
ATOM 642 N N . ASN A 1 84 ? -21.826 14.386 -19.693 1.00 72.44 84 ASN A N 1
ATOM 643 C CA . ASN A 1 84 ? -21.438 14.070 -18.317 1.00 72.44 84 ASN A CA 1
ATOM 644 C C . ASN A 1 84 ? -20.742 12.703 -18.207 1.00 72.44 84 ASN A C 1
ATOM 646 O O . ASN A 1 84 ? -19.893 12.529 -17.333 1.00 72.44 84 ASN A O 1
ATOM 650 N N . ASP A 1 85 ? -21.069 11.763 -19.096 1.00 66.75 85 ASP A N 1
ATOM 651 C CA . ASP A 1 85 ? -20.542 10.397 -19.058 1.00 66.75 85 ASP A CA 1
ATOM 652 C C . ASP A 1 85 ? -19.245 10.217 -19.874 1.00 66.75 85 ASP A C 1
ATOM 654 O O . ASP A 1 85 ? -18.464 9.304 -19.590 1.00 66.75 85 ASP A O 1
ATOM 658 N N . PHE A 1 86 ? -18.969 11.086 -20.860 1.00 59.75 86 PHE A N 1
ATOM 659 C CA . PHE A 1 86 ? -17.795 10.989 -21.739 1.00 59.75 86 PHE A CA 1
ATOM 660 C C . PHE A 1 86 ? -17.089 12.342 -21.958 1.00 59.75 86 PHE A C 1
ATOM 662 O O . PHE A 1 86 ? -17.756 13.367 -22.089 1.00 59.75 86 PHE A O 1
ATOM 669 N N . PRO A 1 87 ? -15.742 12.373 -22.085 1.00 56.38 87 PRO A N 1
ATOM 670 C CA . PRO A 1 87 ? -15.008 13.596 -22.416 1.00 56.38 87 PRO A CA 1
ATOM 671 C C . PRO A 1 87 ? -15.456 14.167 -23.769 1.00 56.38 87 PRO A C 1
ATOM 673 O O . PRO A 1 87 ? -15.352 13.498 -24.800 1.00 56.38 87 PRO A O 1
ATOM 676 N N . PHE A 1 88 ? -15.939 15.408 -23.776 1.00 60.09 88 PHE A N 1
ATOM 677 C CA . PHE A 1 88 ? -16.525 16.027 -24.962 1.00 60.09 88 PHE A CA 1
ATOM 678 C C . PHE A 1 88 ? -15.434 16.482 -25.943 1.00 60.09 88 PHE A C 1
ATOM 680 O O . PHE A 1 88 ? -14.526 17.228 -25.573 1.00 60.09 88 PHE A O 1
ATOM 687 N N . ILE A 1 89 ? -15.492 16.019 -27.197 1.00 56.94 89 ILE A N 1
ATOM 688 C CA . ILE A 1 89 ? -14.465 16.308 -28.209 1.00 56.94 89 ILE A CA 1
ATOM 689 C C . ILE A 1 89 ? -14.837 17.566 -29.001 1.00 56.94 89 ILE A C 1
ATOM 691 O O . ILE A 1 89 ? -15.789 17.561 -29.779 1.00 56.94 89 ILE A O 1
ATOM 695 N N . ILE A 1 90 ? -14.039 18.626 -28.864 1.00 56.81 90 ILE A N 1
ATOM 696 C CA . ILE A 1 90 ? -14.193 19.893 -29.593 1.00 56.81 90 ILE A CA 1
ATOM 697 C C . ILE A 1 90 ? -12.965 20.079 -30.489 1.00 56.81 90 ILE A C 1
ATOM 699 O O . ILE A 1 90 ? -11.832 20.047 -30.013 1.00 56.81 90 ILE A O 1
ATOM 703 N N . GLY A 1 91 ? -13.174 20.214 -31.804 1.00 48.38 91 GLY A N 1
ATOM 704 C CA . GLY A 1 91 ? -12.078 20.403 -32.770 1.00 48.38 91 GLY A CA 1
ATOM 705 C C . GLY A 1 91 ? -11.098 19.222 -32.874 1.00 48.38 91 GLY A C 1
ATOM 706 O O . GLY A 1 91 ? -9.959 19.413 -33.281 1.00 48.38 91 GLY A O 1
ATOM 707 N N . GLY A 1 92 ? -11.516 18.008 -32.487 1.00 49.41 92 GLY A N 1
ATOM 708 C CA . GLY A 1 92 ? -10.658 16.813 -32.471 1.00 49.41 92 GLY A CA 1
ATOM 709 C C . GLY A 1 92 ? -9.877 16.593 -31.169 1.00 49.41 92 GLY A C 1
ATOM 710 O O . GLY A 1 92 ? -9.059 15.679 -31.107 1.00 49.41 92 GLY A O 1
ATOM 711 N N . MET A 1 93 ? -10.144 17.383 -30.123 1.00 50.81 93 MET A N 1
ATOM 712 C CA . MET A 1 93 ? -9.486 17.284 -28.815 1.00 50.81 93 MET A CA 1
ATOM 713 C C . MET A 1 93 ? -10.495 16.976 -27.695 1.00 50.81 93 MET A C 1
ATOM 715 O O . MET A 1 93 ? -11.522 17.652 -27.629 1.00 50.81 93 MET A O 1
ATOM 719 N N . PRO A 1 94 ? -10.232 16.014 -26.790 1.00 55.16 94 PRO A N 1
ATOM 720 C CA . PRO A 1 94 ? -11.089 15.757 -25.632 1.00 55.16 94 PRO A CA 1
ATOM 721 C C . PRO A 1 94 ? -10.956 16.873 -24.585 1.00 55.16 94 PRO A C 1
ATOM 723 O O . PRO A 1 94 ? -9.848 17.205 -24.163 1.00 55.16 94 PRO A O 1
ATOM 726 N N . ARG A 1 95 ? -12.083 17.448 -24.154 1.00 59.00 95 ARG A N 1
ATOM 727 C CA . ARG A 1 95 ? -12.154 18.543 -23.175 1.00 59.00 95 ARG A CA 1
ATOM 728 C C . ARG A 1 95 ? -13.151 18.212 -22.049 1.00 59.00 95 ARG A C 1
ATOM 730 O O . ARG A 1 95 ? -14.182 17.591 -22.313 1.00 59.00 95 ARG A O 1
ATOM 737 N N . PRO A 1 96 ? -12.879 18.624 -20.796 1.00 56.16 96 PRO A N 1
ATOM 738 C CA . PRO A 1 96 ? -13.778 18.421 -19.660 1.00 56.16 96 PRO A CA 1
ATOM 739 C C . PRO A 1 96 ? -14.852 19.519 -19.630 1.00 56.16 96 PRO A C 1
ATOM 741 O O . PRO A 1 96 ? -14.890 20.359 -18.736 1.00 56.16 96 PRO A O 1
ATOM 744 N N . VAL A 1 97 ? -15.687 19.543 -20.663 1.00 67.38 97 VAL A N 1
ATOM 745 C CA . VAL A 1 97 ? -16.814 20.474 -20.789 1.00 67.38 97 VAL A CA 1
ATOM 746 C C . VAL A 1 97 ? -17.974 19.940 -19.954 1.00 67.38 97 VAL A C 1
ATOM 748 O O . VAL A 1 97 ? -18.184 18.728 -19.914 1.00 67.38 97 VAL A O 1
ATOM 751 N N . LYS A 1 98 ? -18.739 20.813 -19.295 1.00 77.25 98 LYS A N 1
ATOM 752 C CA . LYS A 1 98 ? -19.889 20.393 -18.490 1.00 77.25 98 LYS A CA 1
ATOM 753 C C . LYS A 1 98 ? -21.188 20.942 -19.074 1.00 77.25 98 LYS A C 1
ATOM 755 O O . LYS A 1 98 ? -21.279 22.085 -19.513 1.00 77.25 98 LYS A O 1
ATOM 760 N N . ALA A 1 99 ? -22.206 20.083 -19.091 1.00 85.12 99 ALA A N 1
ATOM 761 C CA . ALA A 1 99 ? -23.523 20.400 -19.626 1.00 85.12 99 ALA A CA 1
ATOM 762 C C . ALA A 1 99 ? -24.606 20.220 -18.559 1.00 85.12 99 ALA A C 1
ATOM 764 O O . ALA A 1 99 ? -24.637 19.226 -17.828 1.00 85.12 99 ALA A O 1
ATOM 765 N N . VAL A 1 100 ? -25.523 21.183 -18.480 1.00 89.38 100 VAL A N 1
ATOM 766 C CA . VAL A 1 100 ? -26.708 21.147 -17.610 1.00 89.38 100 VAL A CA 1
ATOM 767 C C . VAL A 1 100 ? -27.929 21.689 -18.353 1.00 89.38 100 VAL A C 1
ATOM 769 O O . VAL A 1 100 ? -27.796 22.366 -19.366 1.00 89.38 100 VAL A O 1
ATOM 772 N N . TYR A 1 101 ? -29.139 21.429 -17.858 1.00 90.00 101 TYR A N 1
ATOM 773 C CA . TYR A 1 101 ? -30.348 22.028 -18.435 1.00 90.00 101 TYR A CA 1
ATOM 774 C C . TYR A 1 101 ? -30.378 23.547 -18.235 1.00 90.00 101 TYR A C 1
ATOM 776 O O . TYR A 1 101 ? -30.015 24.050 -17.164 1.00 90.00 101 TYR A O 1
ATOM 784 N N . ALA A 1 102 ? -30.853 24.272 -19.250 1.00 89.94 102 ALA A N 1
ATOM 785 C CA . ALA A 1 102 ? -31.012 25.715 -19.172 1.00 89.94 102 ALA A CA 1
ATOM 786 C C . ALA A 1 102 ? -32.115 26.107 -18.174 1.00 89.94 102 ALA A C 1
ATOM 788 O O . ALA A 1 102 ? -33.078 25.376 -17.934 1.00 89.94 102 ALA A O 1
ATOM 789 N N . LYS A 1 103 ? -31.981 27.300 -17.591 1.00 89.38 103 LYS A N 1
ATOM 790 C CA . LYS A 1 103 ? -32.978 27.895 -16.691 1.00 89.38 103 LYS A CA 1
ATOM 791 C C . LYS A 1 103 ? -33.548 29.174 -17.303 1.00 89.38 103 LYS A C 1
ATOM 793 O O . LYS A 1 103 ? -32.811 29.869 -18.002 1.00 89.38 103 LYS A O 1
ATOM 798 N N . PRO A 1 104 ? -34.806 29.548 -17.000 1.00 84.00 104 PRO A N 1
ATOM 799 C CA . PRO A 1 104 ? -35.421 30.787 -17.488 1.00 84.00 104 PRO A CA 1
ATOM 800 C C . PRO A 1 104 ? -34.560 32.041 -17.282 1.00 84.00 104 PRO A C 1
ATOM 802 O O . PRO A 1 104 ? -34.561 32.941 -18.113 1.00 84.00 104 PRO A O 1
ATOM 805 N N . GLU A 1 105 ? -33.813 32.106 -16.180 1.00 82.38 105 GLU A N 1
ATOM 806 C CA . GLU A 1 105 ? -32.959 33.239 -15.802 1.00 82.38 105 GLU A CA 1
ATOM 807 C C . GLU A 1 105 ? -31.731 33.420 -16.707 1.00 82.38 105 GLU A C 1
ATOM 809 O O . GLU A 1 105 ? -31.101 34.471 -16.655 1.00 82.38 105 GLU A O 1
ATOM 814 N N . MET A 1 106 ? -31.381 32.416 -17.515 1.00 83.69 106 MET A N 1
ATOM 815 C CA . MET A 1 106 ? -30.191 32.430 -18.373 1.00 83.69 106 MET A CA 1
ATOM 816 C C . MET A 1 106 ? -30.434 33.116 -19.727 1.00 83.69 106 MET A C 1
ATOM 818 O O . MET A 1 106 ? -29.474 33.455 -20.412 1.00 83.69 106 MET A O 1
ATOM 822 N N . PHE A 1 107 ? -31.697 33.339 -20.108 1.00 84.00 107 PHE A N 1
ATOM 823 C CA . PHE A 1 107 ? -32.074 33.893 -21.410 1.00 84.00 107 PHE A CA 1
ATOM 824 C C . PHE A 1 107 ? -32.239 35.410 -21.351 1.00 84.00 107 PHE A C 1
ATOM 826 O O . PHE A 1 107 ? -32.952 35.944 -20.497 1.00 84.00 107 PHE A O 1
ATOM 833 N N . ARG A 1 108 ? -31.611 36.113 -22.298 1.00 76.56 108 ARG A N 1
ATOM 834 C CA . ARG A 1 108 ? -31.605 37.586 -22.342 1.00 76.56 108 ARG A CA 1
ATOM 835 C C . ARG A 1 108 ? -32.920 38.170 -22.862 1.00 76.56 108 ARG A C 1
ATOM 837 O O . ARG A 1 108 ? -33.281 39.283 -22.494 1.00 76.56 108 ARG A O 1
ATOM 844 N N . ASP A 1 109 ? -33.651 37.402 -23.661 1.00 81.81 109 ASP A N 1
ATOM 845 C CA . ASP A 1 109 ? -34.945 37.736 -24.261 1.00 81.81 109 ASP A CA 1
ATOM 846 C C . ASP A 1 109 ? -36.145 37.228 -23.437 1.00 81.81 109 ASP A C 1
ATOM 848 O O . ASP A 1 109 ? -37.264 37.158 -23.945 1.00 81.81 109 ASP A O 1
ATOM 852 N N . ARG A 1 110 ? -35.935 36.877 -22.158 1.00 83.44 110 ARG A N 1
ATOM 853 C CA . ARG A 1 110 ? -36.986 36.366 -21.267 1.00 83.44 110 ARG A CA 1
ATOM 854 C C . ARG A 1 110 ? -38.190 37.331 -21.204 1.00 83.44 110 ARG A C 1
ATOM 856 O O . ARG A 1 110 ? -38.030 38.461 -20.729 1.00 83.44 110 ARG A O 1
ATOM 863 N N . PRO A 1 111 ? -39.412 36.893 -21.568 1.00 82.69 111 PRO A N 1
ATOM 864 C CA . PRO A 1 111 ? -40.608 37.719 -21.445 1.00 82.69 111 PRO A CA 1
ATOM 865 C C . PRO A 1 111 ? -40.979 37.973 -19.976 1.00 82.69 111 PRO A C 1
ATOM 867 O O . PRO A 1 111 ? -40.653 37.201 -19.069 1.00 82.69 111 PRO A O 1
ATOM 870 N N . SER A 1 112 ? -41.681 39.082 -19.723 1.00 71.69 112 SER A N 1
ATOM 871 C CA . SER A 1 112 ? -42.108 39.451 -18.368 1.00 71.69 112 SER A CA 1
ATOM 872 C C . SER A 1 112 ? -43.061 38.405 -17.801 1.00 71.69 112 SER A C 1
ATOM 874 O O . SER A 1 112 ? -44.106 38.124 -18.385 1.00 71.69 112 SER A O 1
ATOM 876 N N . ARG A 1 113 ? -42.728 37.853 -16.629 1.00 72.62 113 ARG A N 1
ATOM 877 C CA . ARG A 1 113 ? -43.590 36.874 -15.966 1.00 72.62 113 ARG A CA 1
ATOM 878 C C . ARG A 1 113 ? -44.924 37.540 -15.582 1.00 72.62 113 ARG A C 1
ATOM 880 O O . ARG A 1 113 ? -44.893 38.568 -14.893 1.00 72.62 113 ARG A O 1
ATOM 887 N N . PRO A 1 114 ? -46.084 36.985 -15.981 1.00 70.56 114 PRO A N 1
ATOM 888 C CA . PRO A 1 114 ? -47.381 37.596 -15.700 1.00 70.56 114 PRO A CA 1
ATOM 889 C C . PRO A 1 114 ? -47.576 37.859 -14.195 1.00 70.56 114 PRO A C 1
ATOM 891 O O . PRO A 1 114 ? -47.416 36.950 -13.382 1.00 70.56 114 PRO A O 1
ATOM 894 N N . GLY A 1 115 ? -47.906 39.102 -13.818 1.00 67.31 115 GLY A N 1
ATOM 895 C CA . GLY A 1 115 ? -48.221 39.497 -12.433 1.00 67.31 115 GLY A CA 1
ATOM 896 C C . GLY A 1 115 ? -47.104 40.175 -11.619 1.00 67.31 115 GLY A C 1
ATOM 897 O O . GLY A 1 115 ? -47.351 40.560 -10.478 1.00 67.31 115 GLY A O 1
ATOM 898 N N . LEU A 1 116 ? -45.902 40.378 -12.171 1.00 60.25 116 LEU A N 1
ATOM 899 C CA . LEU A 1 116 ? -44.797 41.074 -11.489 1.00 60.25 116 LEU A CA 1
ATOM 900 C C . LEU A 1 116 ? -44.739 42.571 -11.846 1.00 60.25 116 LEU A C 1
ATOM 902 O O . LEU A 1 116 ? -44.666 42.937 -13.017 1.00 60.25 116 LEU A O 1
ATOM 906 N N . LYS A 1 117 ? -44.729 43.452 -10.833 1.00 57.38 117 LYS A N 1
ATOM 907 C CA . LYS A 1 117 ? -44.436 44.890 -10.987 1.00 57.38 117 LYS A CA 1
ATOM 908 C C . LYS A 1 117 ? -43.012 45.175 -10.518 1.00 57.38 117 LYS A C 1
ATOM 910 O O . LYS A 1 117 ? -42.705 44.977 -9.348 1.00 57.38 117 LYS A O 1
ATOM 915 N N . MET A 1 118 ? -42.169 45.669 -11.420 1.00 57.16 118 MET A N 1
ATOM 916 C CA . MET A 1 118 ? -40.799 46.081 -11.115 1.00 57.16 118 MET A CA 1
ATOM 917 C C . MET A 1 118 ? -40.753 47.607 -10.948 1.00 57.16 118 MET A C 1
ATOM 919 O O . MET A 1 118 ? -41.148 48.339 -11.855 1.00 57.16 118 MET A O 1
ATOM 923 N N . GLN A 1 119 ? -40.312 48.092 -9.785 1.00 54.50 119 GLN A N 1
ATOM 924 C CA . GLN A 1 119 ? -40.033 49.513 -9.550 1.00 54.50 119 GLN A CA 1
ATOM 925 C C . GLN A 1 119 ? -38.534 49.759 -9.711 1.00 54.50 119 GLN A C 1
ATOM 927 O O . GLN A 1 119 ? -37.728 49.099 -9.064 1.00 54.50 119 GLN A O 1
ATOM 932 N N . ILE A 1 120 ? -38.173 50.709 -10.574 1.00 63.94 120 ILE A N 1
ATOM 933 C CA . ILE A 1 120 ? -36.794 51.165 -10.768 1.00 63.94 120 ILE A CA 1
ATOM 934 C C . ILE A 1 120 ? -36.713 52.606 -10.263 1.00 63.94 120 ILE A C 1
ATOM 936 O O . ILE A 1 120 ? -37.486 53.460 -10.700 1.00 63.94 120 ILE A O 1
ATOM 940 N N . SER A 1 121 ? -35.771 52.880 -9.367 1.00 59.16 121 SER A N 1
ATOM 941 C CA . SER A 1 121 ? -35.449 54.221 -8.872 1.00 59.16 121 SER A CA 1
ATOM 942 C C . SER A 1 121 ? -33.985 54.553 -9.156 1.00 59.16 121 SER A C 1
ATOM 944 O O . SER A 1 121 ? -33.111 53.695 -9.070 1.00 59.16 121 SER A O 1
ATOM 946 N N . TRP A 1 122 ? -33.712 55.809 -9.513 1.00 66.69 122 TRP A N 1
ATOM 947 C CA . TRP A 1 122 ? -32.356 56.297 -9.770 1.00 66.69 122 TRP A CA 1
ATOM 948 C C . TRP A 1 122 ? -31.701 56.753 -8.464 1.00 66.69 122 TRP A C 1
ATOM 950 O O . TRP A 1 122 ? -32.221 57.662 -7.820 1.00 66.69 122 TRP A O 1
ATOM 960 N N . VAL A 1 123 ? -30.556 56.164 -8.110 1.00 68.88 123 VAL A N 1
ATOM 961 C CA . VAL A 1 123 ? -29.755 56.554 -6.936 1.00 68.88 123 VAL A CA 1
ATOM 962 C C . VAL A 1 123 ? -28.830 57.716 -7.312 1.00 68.88 123 VAL A C 1
ATOM 964 O O . VAL A 1 123 ? -28.082 57.627 -8.290 1.00 68.88 123 VAL A O 1
ATOM 967 N N . LYS A 1 124 ? -28.873 58.816 -6.556 1.00 74.06 124 LYS A N 1
ATOM 968 C CA . LYS A 1 124 ? -28.060 60.022 -6.773 1.00 74.06 124 LYS A CA 1
ATOM 969 C C . LYS A 1 124 ? -26.948 60.144 -5.730 1.00 74.06 124 LYS A C 1
ATOM 971 O O . LYS A 1 124 ? -26.970 59.534 -4.665 1.00 74.06 124 LYS A O 1
ATOM 976 N N . GLN A 1 125 ? -25.943 60.955 -6.056 1.00 66.06 125 GLN A N 1
ATOM 977 C CA . GLN A 1 125 ? -24.815 61.234 -5.171 1.00 66.06 125 GLN A CA 1
ATOM 978 C C . GLN A 1 125 ? -25.307 61.946 -3.898 1.00 66.06 125 GLN A C 1
ATOM 980 O O . GLN A 1 125 ? -25.783 63.077 -3.974 1.00 66.06 125 GLN A O 1
ATOM 985 N N . GLY A 1 126 ? -25.211 61.262 -2.752 1.00 66.56 126 GLY A N 1
ATOM 986 C CA . GLY A 1 126 ? -25.742 61.711 -1.456 1.00 66.56 126 GLY A CA 1
ATOM 987 C C . GLY A 1 126 ? -26.815 60.794 -0.854 1.00 66.56 126 GLY A C 1
ATOM 988 O O . GLY A 1 126 ? -27.103 60.921 0.334 1.00 66.56 126 GLY A O 1
ATOM 989 N N . ASP A 1 127 ? -27.364 59.851 -1.627 1.00 73.44 127 ASP A N 1
ATOM 990 C CA . ASP A 1 127 ? -28.284 58.838 -1.102 1.00 73.44 127 ASP A CA 1
ATOM 991 C C . ASP A 1 127 ? -27.519 57.774 -0.282 1.00 73.44 127 ASP A C 1
ATOM 993 O O . ASP A 1 127 ? -26.401 57.410 -0.659 1.00 73.44 127 ASP A O 1
ATOM 997 N N . PRO A 1 128 ? -28.097 57.211 0.801 1.00 67.12 128 PRO A N 1
ATOM 998 C CA . PRO A 1 128 ? -27.427 56.211 1.648 1.00 67.12 128 PRO A CA 1
ATOM 999 C C . PRO A 1 128 ? -26.927 54.977 0.878 1.00 67.12 128 PRO A C 1
ATOM 1001 O O . PRO A 1 128 ? -25.948 54.339 1.261 1.00 67.12 128 PRO A O 1
ATOM 1004 N N . GLU A 1 129 ? -27.592 54.652 -0.231 1.00 66.88 129 GLU A N 1
ATOM 1005 C CA . GLU A 1 129 ? -27.307 53.502 -1.094 1.00 66.88 129 GLU A CA 1
ATOM 1006 C C . GLU A 1 129 ? -26.170 53.775 -2.105 1.00 66.88 129 GLU A C 1
ATOM 1008 O O . GLU A 1 129 ? -25.620 52.843 -2.700 1.00 66.88 129 GLU A O 1
ATOM 1013 N N . TYR A 1 130 ? -25.757 55.040 -2.270 1.00 74.38 130 TYR A N 1
ATOM 1014 C CA . TYR A 1 130 ? -24.725 55.461 -3.224 1.00 74.38 130 TYR A CA 1
ATOM 1015 C C . TYR A 1 130 ? -23.335 54.895 -2.885 1.00 74.38 130 TYR A C 1
ATOM 1017 O O . TYR A 1 130 ? -22.601 54.465 -3.778 1.00 74.38 130 TYR A O 1
ATOM 1025 N N . ASP A 1 131 ? -22.987 54.815 -1.597 1.00 68.69 131 ASP A N 1
ATOM 1026 C CA . ASP A 1 131 ? -21.714 54.235 -1.138 1.00 68.69 131 ASP A CA 1
ATOM 1027 C C . ASP A 1 131 ? -21.634 52.726 -1.409 1.00 68.69 131 ASP A C 1
ATOM 1029 O O . ASP A 1 131 ? -20.572 52.205 -1.768 1.00 68.69 131 ASP A O 1
ATOM 1033 N N . GLY A 1 132 ? -22.769 52.027 -1.305 1.00 68.00 132 GLY A N 1
ATOM 1034 C CA . GLY A 1 132 ? -22.895 50.625 -1.700 1.00 68.00 132 GLY A CA 1
ATOM 1035 C C . GLY A 1 132 ? -22.642 50.439 -3.196 1.00 68.00 132 GLY A C 1
ATOM 1036 O O . GLY A 1 132 ? -21.855 49.575 -3.585 1.00 68.00 132 GLY A O 1
ATOM 1037 N N . MET A 1 133 ? -23.219 51.310 -4.030 1.00 67.38 133 MET A N 1
ATOM 1038 C CA . MET A 1 133 ? -23.022 51.293 -5.483 1.00 67.38 133 MET A CA 1
ATOM 1039 C C . MET A 1 133 ? -21.576 51.630 -5.885 1.00 67.38 133 MET A C 1
ATOM 1041 O O . MET A 1 133 ? -21.029 51.018 -6.803 1.00 67.38 133 MET A O 1
ATOM 1045 N N . SER A 1 134 ? -20.917 52.547 -5.170 1.00 65.81 134 SER A N 1
ATOM 1046 C CA . SER A 1 134 ? -19.506 52.893 -5.394 1.00 65.81 134 SER A CA 1
ATOM 1047 C C . SER A 1 134 ? -18.563 51.726 -5.062 1.00 65.81 134 SER A C 1
ATOM 1049 O O . SER A 1 134 ? -17.666 51.406 -5.847 1.00 65.81 134 SER A O 1
ATOM 1051 N N . LYS A 1 135 ? -18.812 51.007 -3.955 1.00 71.44 135 LYS A N 1
ATOM 1052 C CA . LYS A 1 135 ? -18.080 49.773 -3.611 1.00 71.44 135 LYS A CA 1
ATOM 1053 C C . LYS A 1 135 ? -18.316 48.655 -4.627 1.00 71.44 135 LYS A C 1
ATOM 1055 O O . LYS A 1 135 ? -17.356 48.006 -5.033 1.00 71.44 135 LYS A O 1
ATOM 1060 N N . LEU A 1 136 ? -19.555 48.473 -5.086 1.00 69.94 136 LEU A N 1
ATOM 1061 C CA . LEU A 1 136 ? -19.902 47.515 -6.143 1.00 69.94 136 LEU A CA 1
ATOM 1062 C C . LEU A 1 136 ? -19.183 47.830 -7.459 1.00 69.94 136 LEU A C 1
ATOM 1064 O O . LEU A 1 136 ? -18.642 46.929 -8.093 1.00 69.94 136 LEU A O 1
ATOM 1068 N N . LYS A 1 137 ? -19.086 49.112 -7.829 1.00 71.62 137 LYS A N 1
ATOM 1069 C CA . LYS A 1 137 ? -18.321 49.560 -9.002 1.00 71.62 137 LYS A CA 1
ATOM 1070 C C . LYS A 1 137 ? -16.822 49.269 -8.863 1.00 71.62 137 LYS A C 1
ATOM 1072 O O . LYS A 1 137 ? -16.179 48.916 -9.848 1.00 71.62 137 LYS A O 1
ATOM 1077 N N . GLY A 1 138 ? -16.265 49.400 -7.658 1.00 72.69 138 GLY A N 1
ATOM 1078 C CA . GLY A 1 138 ? -14.879 49.024 -7.359 1.00 72.69 138 GLY A CA 1
ATOM 1079 C C . GLY A 1 138 ? -14.633 47.513 -7.441 1.00 72.69 138 GLY A C 1
ATOM 1080 O O . GLY A 1 138 ? -13.648 47.089 -8.041 1.00 72.69 138 GLY A O 1
ATOM 1081 N N . LEU A 1 139 ? -15.547 46.704 -6.896 1.00 70.56 139 LEU A N 1
ATOM 1082 C CA . LEU A 1 139 ? -15.489 45.240 -6.969 1.00 70.56 139 LEU A CA 1
ATOM 1083 C C . LEU A 1 139 ? -15.627 44.733 -8.409 1.00 70.56 139 LEU A C 1
ATOM 1085 O O . LEU A 1 139 ? -14.849 43.879 -8.815 1.00 70.56 139 LEU A O 1
ATOM 1089 N N . ALA A 1 140 ? -16.533 45.311 -9.203 1.00 68.25 140 ALA A N 1
ATOM 1090 C CA . ALA A 1 140 ? -16.696 44.961 -10.614 1.00 68.25 140 ALA A CA 1
ATOM 1091 C C . ALA A 1 140 ? -15.415 45.220 -11.427 1.00 68.25 140 ALA A C 1
ATOM 1093 O O . ALA A 1 140 ? -14.996 44.360 -12.193 1.00 68.25 140 ALA A O 1
ATOM 1094 N N . LYS A 1 141 ? -14.735 46.354 -11.193 1.00 69.06 141 LYS A N 1
ATOM 1095 C CA . LYS A 1 141 ? -13.443 46.660 -11.835 1.00 69.06 141 LYS A CA 1
ATOM 1096 C C . LYS A 1 141 ? -12.312 45.724 -11.409 1.00 69.06 141 LYS A C 1
ATOM 1098 O O . LYS A 1 141 ? -11.415 45.441 -12.196 1.00 69.06 141 LYS A O 1
ATOM 1103 N N . ARG A 1 142 ? -12.319 45.266 -10.153 1.00 73.19 142 ARG A N 1
ATOM 1104 C CA . ARG A 1 142 ? -11.339 44.288 -9.667 1.00 73.19 142 ARG A CA 1
ATOM 1105 C C . ARG A 1 142 ? -11.583 42.910 -10.285 1.00 73.19 142 ARG A C 1
ATOM 1107 O O . ARG A 1 142 ? -10.631 42.293 -10.745 1.00 73.19 142 ARG A O 1
ATOM 1114 N N . GLN A 1 143 ? -12.843 42.487 -10.356 1.00 71.38 143 GLN A N 1
ATOM 1115 C CA . GLN A 1 143 ? -13.238 41.240 -11.007 1.00 71.38 143 GLN A CA 1
ATOM 1116 C C . GLN A 1 143 ? -12.900 41.248 -12.505 1.00 71.38 143 GLN A C 1
ATOM 1118 O O . GLN A 1 143 ? -12.416 40.248 -13.019 1.00 71.38 143 GLN A O 1
ATOM 1123 N N . GLU A 1 144 ? -13.094 42.378 -13.192 1.00 69.62 144 GLU A N 1
ATOM 1124 C CA . GLU A 1 144 ? -12.671 42.580 -14.587 1.00 69.62 144 GLU A CA 1
ATOM 1125 C C . GLU A 1 144 ? -11.158 42.354 -14.756 1.00 69.62 144 GLU A C 1
ATOM 1127 O O . GLU A 1 144 ? -10.737 41.615 -15.645 1.00 69.62 144 GLU A O 1
ATOM 1132 N N . ALA A 1 145 ? -10.331 42.915 -13.865 1.00 71.56 145 ALA A N 1
ATOM 1133 C CA . ALA A 1 145 ? -8.878 42.738 -13.914 1.00 71.56 145 ALA A CA 1
ATOM 1134 C C . ALA A 1 145 ? -8.433 41.293 -13.617 1.00 71.56 145 ALA A C 1
ATOM 1136 O O . ALA A 1 145 ? -7.533 40.779 -14.282 1.00 71.56 145 ALA A O 1
ATOM 1137 N N . GLU A 1 146 ? -9.061 40.634 -12.640 1.00 72.88 146 GLU A N 1
ATOM 1138 C CA . GLU A 1 146 ? -8.764 39.244 -12.266 1.00 72.88 146 GLU A CA 1
ATOM 1139 C C . GLU A 1 146 ? -9.205 38.259 -13.369 1.00 72.88 146 GLU A C 1
ATOM 1141 O O . GLU A 1 146 ? -8.431 37.380 -13.749 1.00 72.88 146 GLU A O 1
ATOM 1146 N N . ASN A 1 147 ? -10.383 38.462 -13.971 1.00 65.50 147 ASN A N 1
ATOM 1147 C CA . ASN A 1 147 ? -10.869 37.657 -15.097 1.00 65.50 147 ASN A CA 1
ATOM 1148 C C . ASN A 1 147 ? -10.008 37.845 -16.359 1.00 65.50 147 ASN A C 1
ATOM 1150 O O . ASN A 1 147 ? -9.719 36.872 -17.053 1.00 65.50 147 ASN A O 1
ATOM 1154 N N . MET A 1 148 ? -9.556 39.073 -16.649 1.00 67.88 148 MET A N 1
ATOM 1155 C CA . MET A 1 148 ? -8.638 39.327 -17.767 1.00 67.88 148 MET A CA 1
ATOM 1156 C C . MET A 1 148 ? -7.285 38.633 -17.586 1.00 67.88 148 MET A C 1
ATOM 1158 O O . MET A 1 148 ? -6.713 38.156 -18.564 1.00 67.88 148 MET A O 1
ATOM 1162 N N . ALA A 1 149 ? -6.764 38.569 -16.357 1.00 70.56 149 ALA A N 1
ATOM 1163 C CA . ALA A 1 149 ? -5.519 37.859 -16.079 1.00 70.56 149 ALA A CA 1
ATOM 1164 C C . ALA A 1 149 ? -5.675 36.346 -16.297 1.00 70.56 149 ALA A C 1
ATOM 1166 O O . ALA A 1 149 ? -4.815 35.744 -16.932 1.00 70.56 149 ALA A O 1
ATOM 1167 N N . LEU A 1 150 ? -6.792 35.766 -15.843 1.00 67.69 150 LEU A N 1
ATOM 1168 C CA . LEU A 1 150 ? -7.088 34.340 -16.002 1.00 67.69 150 LEU A CA 1
ATOM 1169 C C . LEU A 1 150 ? -7.182 33.933 -17.481 1.00 67.69 150 LEU A C 1
ATOM 1171 O O . LEU A 1 150 ? -6.501 33.007 -17.904 1.00 67.69 150 LEU A O 1
ATOM 1175 N N . ILE A 1 151 ? -7.952 34.680 -18.281 1.00 66.06 151 ILE A N 1
ATOM 1176 C CA . ILE A 1 151 ? -8.124 34.406 -19.718 1.00 66.06 151 ILE A CA 1
ATOM 1177 C C . ILE A 1 151 ? -6.807 34.569 -20.474 1.00 66.06 151 ILE A C 1
ATOM 1179 O O . ILE A 1 151 ? -6.522 33.810 -21.396 1.00 66.06 151 ILE A O 1
ATOM 1183 N N . LYS A 1 152 ? -5.982 35.549 -20.085 1.00 70.31 152 LYS A N 1
ATOM 1184 C CA . LYS A 1 152 ? -4.665 35.726 -20.695 1.00 70.31 152 LYS A CA 1
ATOM 1185 C C . LYS A 1 152 ? -3.770 34.515 -20.437 1.00 70.31 152 LYS A C 1
ATOM 1187 O O . LYS A 1 152 ? -3.110 34.069 -21.363 1.00 70.31 152 LYS A O 1
ATOM 1192 N N . THR A 1 153 ? -3.767 33.988 -19.214 1.00 70.50 153 THR A N 1
ATOM 1193 C CA . THR A 1 153 ? -3.021 32.771 -18.875 1.00 70.50 153 THR A CA 1
ATOM 1194 C C . THR A 1 153 ? -3.536 31.563 -19.654 1.00 70.50 153 THR A C 1
ATOM 1196 O O . THR A 1 153 ? -2.733 30.848 -20.239 1.00 70.50 153 THR A O 1
ATOM 1199 N N . GLU A 1 154 ? -4.853 31.383 -19.742 1.00 63.28 154 GLU A N 1
ATOM 1200 C CA . GLU A 1 154 ? -5.466 30.254 -20.451 1.00 63.28 154 GLU A CA 1
ATOM 1201 C C . GLU A 1 154 ? -5.168 30.283 -21.964 1.00 63.28 154 GLU A C 1
ATOM 1203 O O . GLU A 1 154 ? -4.781 29.270 -22.540 1.00 63.28 154 GLU A O 1
ATOM 1208 N N . LEU A 1 155 ? -5.224 31.461 -22.600 1.00 66.62 155 LEU A N 1
ATOM 1209 C CA . LEU A 1 155 ? -4.812 31.640 -24.001 1.00 66.62 155 LEU A CA 1
ATOM 1210 C C . LEU A 1 155 ? -3.311 31.378 -24.221 1.00 66.62 155 LEU A C 1
ATOM 1212 O O . LEU A 1 155 ? -2.924 30.877 -25.277 1.00 66.62 155 LEU A O 1
ATOM 1216 N N . GLU A 1 156 ? -2.455 31.731 -23.258 1.00 69.81 156 GLU A N 1
ATOM 1217 C CA . GLU A 1 156 ? -1.009 31.484 -23.338 1.00 69.81 156 GLU A CA 1
ATOM 1218 C C . GLU A 1 156 ? -0.709 29.977 -23.228 1.00 69.81 156 GLU A C 1
ATOM 1220 O O . GLU A 1 156 ? 0.066 29.449 -24.025 1.00 69.81 156 GLU A O 1
ATOM 1225 N N . GLU A 1 157 ? -1.390 29.268 -22.322 1.00 65.62 157 GLU A N 1
ATOM 1226 C CA . GLU A 1 157 ? -1.293 27.810 -22.167 1.00 65.62 157 GLU A CA 1
ATOM 1227 C C . GLU A 1 157 ? -1.797 27.059 -23.411 1.00 65.62 157 GLU A C 1
ATOM 1229 O O . GLU A 1 157 ? -1.136 26.130 -23.883 1.00 65.62 157 GLU A O 1
ATOM 1234 N N . GLU A 1 158 ? -2.922 27.478 -24.007 1.00 61.91 158 GLU A N 1
ATOM 1235 C CA . GLU A 1 158 ? -3.414 26.877 -25.257 1.00 61.91 158 GLU A CA 1
ATOM 1236 C C . GLU A 1 158 ? -2.443 27.109 -26.423 1.00 61.91 158 GLU A C 1
ATOM 1238 O O . GLU A 1 158 ? -2.212 26.208 -27.237 1.00 61.91 158 GLU A O 1
ATOM 1243 N N . LYS A 1 159 ? -1.804 28.282 -26.476 1.00 66.62 159 LYS A N 1
ATOM 1244 C CA . LYS A 1 159 ? -0.787 28.600 -27.482 1.00 66.62 159 LYS A CA 1
ATOM 1245 C C . LYS A 1 159 ? 0.489 27.778 -27.299 1.00 66.62 159 LYS A C 1
ATOM 1247 O O . LYS A 1 159 ? 1.061 27.322 -28.294 1.00 66.62 159 LYS A O 1
ATOM 1252 N N . GLU A 1 160 ? 0.945 27.569 -26.066 1.00 66.44 160 GLU A N 1
ATOM 1253 C CA . GLU A 1 160 ? 2.087 26.696 -25.772 1.00 66.44 160 GLU A CA 1
ATOM 1254 C C . GLU A 1 160 ? 1.789 25.248 -26.170 1.00 66.44 160 GLU A C 1
ATOM 1256 O O . GLU A 1 160 ? 2.606 24.614 -26.843 1.00 66.44 160 GLU A O 1
ATOM 1261 N N . LEU A 1 161 ? 0.588 24.755 -25.859 1.00 57.72 161 LEU A N 1
ATOM 1262 C CA . LEU A 1 161 ? 0.158 23.409 -26.226 1.00 57.72 161 LEU A CA 1
ATOM 1263 C C . LEU A 1 161 ? 0.089 23.220 -27.750 1.00 57.72 161 LEU A C 1
ATOM 1265 O O . LEU A 1 161 ? 0.602 22.227 -28.272 1.00 57.72 161 LEU A O 1
ATOM 1269 N N . ALA A 1 162 ? -0.478 24.188 -28.476 1.00 60.06 162 ALA A N 1
ATOM 1270 C CA . ALA A 1 162 ? -0.508 24.177 -29.938 1.00 60.06 162 ALA A CA 1
ATOM 1271 C C . ALA A 1 162 ? 0.910 24.217 -30.539 1.00 60.06 162 ALA A C 1
ATOM 1273 O O . ALA A 1 162 ? 1.209 23.490 -31.488 1.00 60.06 162 ALA A O 1
ATOM 1274 N N . THR A 1 163 ? 1.814 25.005 -29.947 1.00 60.25 163 THR A N 1
ATOM 1275 C CA . THR A 1 163 ? 3.218 25.104 -30.379 1.00 60.25 163 THR A CA 1
ATOM 1276 C C . THR A 1 163 ? 3.952 23.780 -30.185 1.00 60.25 163 THR A C 1
ATOM 1278 O O . THR A 1 163 ? 4.601 23.299 -31.108 1.00 60.25 163 THR A O 1
ATOM 1281 N N . GLN A 1 164 ? 3.794 23.130 -29.033 1.00 56.81 164 GLN A N 1
ATOM 1282 C CA . GLN A 1 164 ? 4.444 21.853 -28.730 1.00 56.81 164 GLN A CA 1
ATOM 1283 C C . GLN A 1 164 ? 3.990 20.729 -29.681 1.00 56.81 164 GLN A C 1
ATOM 1285 O O . GLN A 1 164 ? 4.765 19.846 -30.074 1.00 56.81 164 GLN A O 1
ATOM 1290 N N . GLN A 1 165 ? 2.728 20.773 -30.102 1.00 50.88 165 GLN A N 1
ATOM 1291 C CA . GLN A 1 165 ? 2.168 19.839 -31.074 1.00 50.88 165 GLN A CA 1
ATOM 1292 C C . GLN A 1 165 ? 2.623 20.151 -32.507 1.00 50.88 165 GLN A C 1
ATOM 1294 O O . GLN A 1 165 ? 2.969 19.220 -33.238 1.00 50.88 165 GLN A O 1
ATOM 1299 N N . GLN A 1 166 ? 2.723 21.428 -32.891 1.00 55.75 166 GLN A N 1
ATOM 1300 C CA . GLN A 1 166 ? 3.296 21.835 -34.177 1.00 55.75 166 GLN A CA 1
ATOM 1301 C C . GLN A 1 166 ? 4.786 21.487 -34.263 1.00 55.75 166 GLN A C 1
ATOM 1303 O O . GLN A 1 166 ? 5.225 20.956 -35.274 1.00 55.75 166 GLN A O 1
ATOM 1308 N N . GLU A 1 167 ? 5.557 21.661 -33.188 1.00 59.91 167 GLU A N 1
ATOM 1309 C CA . GLU A 1 167 ? 6.952 21.214 -33.113 1.00 59.91 167 GLU A CA 1
ATOM 1310 C C . GLU A 1 167 ? 7.069 19.696 -33.270 1.00 59.91 167 GLU A C 1
ATOM 1312 O O . GLU A 1 167 ? 7.991 19.198 -33.918 1.00 59.91 167 GLU A O 1
ATOM 1317 N N . THR A 1 168 ? 6.110 18.946 -32.724 1.00 51.19 168 THR A N 1
ATOM 1318 C CA . THR A 1 168 ? 6.038 17.491 -32.896 1.00 51.19 168 THR A CA 1
ATOM 1319 C C . THR A 1 168 ? 5.729 17.119 -34.349 1.00 51.19 168 THR A C 1
ATOM 1321 O O . THR A 1 168 ? 6.356 16.206 -34.899 1.00 51.19 168 THR A O 1
ATOM 1324 N N . LEU A 1 169 ? 4.806 17.835 -34.996 1.00 50.09 169 LEU A N 1
ATOM 1325 C CA . LEU A 1 169 ? 4.464 17.656 -36.407 1.00 50.09 169 LEU A CA 1
ATOM 1326 C C . LEU A 1 169 ? 5.638 18.030 -37.325 1.00 50.09 169 LEU A C 1
ATOM 1328 O O . LEU A 1 169 ? 6.012 17.241 -38.192 1.00 50.09 169 LEU A O 1
ATOM 1332 N N . ASP A 1 170 ? 6.290 19.162 -37.077 1.00 53.97 170 ASP A N 1
ATOM 1333 C CA . ASP A 1 170 ? 7.456 19.654 -37.813 1.00 53.97 170 ASP A CA 1
ATOM 1334 C C . ASP A 1 170 ? 8.668 18.742 -37.619 1.00 53.97 170 ASP A C 1
ATOM 1336 O O . ASP A 1 170 ? 9.418 18.479 -38.559 1.00 53.97 170 ASP A O 1
ATOM 1340 N N . ALA A 1 171 ? 8.864 18.197 -36.416 1.00 49.47 171 ALA A N 1
ATOM 1341 C CA . ALA A 1 171 ? 9.892 17.195 -36.158 1.00 49.47 171 ALA A CA 1
ATOM 1342 C C . ALA A 1 171 ? 9.625 15.899 -36.934 1.00 49.47 171 ALA A C 1
ATOM 1344 O O . ALA A 1 171 ? 10.569 15.208 -37.326 1.00 49.47 171 ALA A O 1
ATOM 1345 N N . ASN A 1 172 ? 8.360 15.554 -37.168 1.00 51.62 172 ASN A N 1
ATOM 1346 C CA . ASN A 1 172 ? 7.994 14.414 -38.001 1.00 51.62 172 ASN A CA 1
ATOM 1347 C C . ASN A 1 172 ? 8.172 14.724 -39.495 1.00 51.62 172 ASN A C 1
ATOM 1349 O O . ASN A 1 172 ? 8.715 13.885 -40.212 1.00 51.62 172 ASN A O 1
ATOM 1353 N N . TYR A 1 173 ? 7.851 15.941 -39.937 1.00 48.78 173 TYR A N 1
ATOM 1354 C CA . TYR A 1 173 ? 8.115 16.406 -41.302 1.00 48.78 173 TYR A CA 1
ATOM 1355 C C . TYR A 1 173 ? 9.615 16.487 -41.620 1.00 48.78 173 TYR A C 1
ATOM 1357 O O . TYR A 1 173 ? 10.050 15.970 -42.642 1.00 48.78 173 TYR A O 1
ATOM 1365 N N . LYS A 1 174 ? 10.449 17.017 -40.716 1.00 53.72 174 LYS A N 1
ATOM 1366 C CA . LYS A 1 174 ? 11.918 17.059 -40.880 1.00 53.72 174 LYS A CA 1
ATOM 1367 C C . LYS A 1 174 ? 12.546 15.670 -40.949 1.00 53.72 174 LYS A C 1
ATOM 1369 O O . LYS A 1 174 ? 13.535 15.477 -41.650 1.00 53.72 174 LYS A O 1
ATOM 1374 N N . LYS A 1 175 ? 11.981 14.685 -40.241 1.00 50.50 175 LYS A N 1
ATOM 1375 C CA . LYS A 1 175 ? 12.402 13.280 -40.387 1.00 50.50 175 LYS A CA 1
ATOM 1376 C C . LYS A 1 175 ? 12.089 12.763 -41.787 1.00 50.50 175 LYS A C 1
ATOM 1378 O O . LYS A 1 175 ? 12.904 12.033 -42.338 1.00 50.50 175 LYS A O 1
ATOM 1383 N N . TYR A 1 176 ? 10.948 13.151 -42.347 1.00 48.91 176 TYR A N 1
ATOM 1384 C CA . TYR A 1 176 ? 10.551 12.786 -43.703 1.00 48.91 176 TYR A CA 1
ATOM 1385 C C . TYR A 1 176 ? 11.479 13.420 -44.755 1.00 48.91 176 TYR A C 1
ATOM 1387 O O . TYR A 1 176 ? 12.049 12.716 -45.584 1.00 48.91 176 TYR A O 1
ATOM 1395 N N . ASP A 1 177 ? 11.746 14.719 -44.627 1.00 48.72 177 ASP A N 1
ATOM 1396 C CA . ASP A 1 177 ? 12.607 15.502 -45.526 1.00 48.72 177 ASP A CA 1
ATOM 1397 C C . ASP A 1 177 ? 14.092 15.063 -45.468 1.00 48.72 177 ASP A C 1
ATOM 1399 O O . ASP A 1 177 ? 14.816 15.015 -46.467 1.00 48.72 177 ASP A O 1
ATOM 1403 N N . MET A 1 178 ? 14.561 14.630 -44.291 1.00 49.09 178 MET A N 1
ATOM 1404 C CA . MET A 1 178 ? 15.890 14.031 -44.122 1.00 49.09 178 MET A CA 1
ATOM 1405 C C . MET A 1 178 ? 16.008 12.675 -44.835 1.00 49.09 178 MET A C 1
ATOM 1407 O O . MET A 1 178 ? 17.059 12.366 -45.400 1.00 49.09 178 MET A O 1
ATOM 1411 N N . ILE A 1 179 ? 14.948 11.864 -44.819 1.00 52.69 179 ILE A N 1
ATOM 1412 C CA . ILE A 1 179 ? 14.907 10.575 -45.523 1.00 52.69 179 ILE A CA 1
ATOM 1413 C C . ILE A 1 179 ? 14.944 10.805 -47.038 1.00 52.69 179 ILE A C 1
ATOM 1415 O O . ILE A 1 179 ? 15.696 10.127 -47.741 1.00 52.69 179 ILE A O 1
ATOM 1419 N N . GLU A 1 180 ? 14.213 11.805 -47.527 1.00 52.62 180 GLU A N 1
ATOM 1420 C CA . GLU A 1 180 ? 14.173 12.164 -48.945 1.00 52.62 180 GLU A CA 1
ATOM 1421 C C . GLU A 1 180 ? 15.540 12.669 -49.457 1.00 52.62 180 GLU A C 1
ATOM 1423 O O . GLU A 1 180 ? 16.043 12.203 -50.484 1.00 52.62 180 GLU A O 1
ATOM 1428 N N . ASN A 1 181 ? 16.235 13.509 -48.681 1.00 49.75 181 ASN A N 1
ATOM 1429 C CA . ASN A 1 181 ? 17.585 13.993 -49.010 1.00 49.75 181 ASN A CA 1
ATOM 1430 C C . ASN A 1 181 ? 18.656 12.882 -49.042 1.00 49.75 181 ASN A C 1
ATOM 1432 O O . ASN A 1 181 ? 19.584 12.910 -49.858 1.00 49.75 181 ASN A O 1
ATOM 1436 N N . ILE A 1 182 ? 18.541 11.871 -48.174 1.00 51.97 182 ILE A N 1
ATOM 1437 C CA . ILE A 1 182 ? 19.453 10.714 -48.159 1.00 51.97 182 ILE A CA 1
ATOM 1438 C C . ILE A 1 182 ? 19.257 9.840 -49.409 1.00 51.97 182 ILE A C 1
ATOM 1440 O O . ILE A 1 182 ? 20.228 9.262 -49.911 1.00 51.97 182 ILE A O 1
ATOM 1444 N N . MET A 1 183 ? 18.033 9.782 -49.943 1.00 51.66 183 MET A N 1
ATOM 1445 C CA . MET A 1 183 ? 17.730 9.088 -51.195 1.00 51.66 183 MET A CA 1
ATOM 1446 C C . MET A 1 183 ? 18.310 9.804 -52.423 1.00 51.66 183 MET A C 1
ATOM 1448 O O . MET A 1 183 ? 18.807 9.136 -53.333 1.00 51.66 183 MET A O 1
ATOM 1452 N N . GLN A 1 184 ? 18.319 11.141 -52.438 1.00 51.00 184 GLN A N 1
ATOM 1453 C CA . GLN A 1 184 ? 18.785 11.933 -53.585 1.00 51.00 184 GLN A CA 1
ATOM 1454 C C . GLN A 1 184 ? 20.319 12.045 -53.693 1.00 51.00 184 GLN A C 1
ATOM 1456 O O . GLN A 1 184 ? 20.861 12.014 -54.798 1.00 51.00 184 GLN A O 1
ATOM 1461 N N . ASN A 1 185 ? 21.054 12.085 -52.575 1.00 50.00 185 ASN A N 1
ATOM 1462 C CA . ASN A 1 185 ? 22.505 12.355 -52.566 1.00 50.00 185 ASN A CA 1
ATOM 1463 C C . ASN A 1 185 ? 23.408 11.164 -52.951 1.00 50.00 185 ASN A C 1
ATOM 1465 O O . ASN A 1 185 ? 24.625 11.221 -52.780 1.00 50.00 185 ASN A O 1
ATOM 1469 N N . GLY A 1 186 ? 22.844 10.057 -53.446 1.00 52.44 186 GLY A N 1
ATOM 1470 C CA . GLY A 1 186 ? 23.602 8.935 -54.019 1.00 52.44 186 GLY A CA 1
ATOM 1471 C C . GLY A 1 186 ? 24.447 8.111 -53.034 1.00 52.44 186 GLY A C 1
ATOM 1472 O O . GLY A 1 186 ? 24.965 7.062 -53.415 1.00 52.44 186 GLY A O 1
ATOM 1473 N N . ASN A 1 187 ? 24.535 8.505 -51.759 1.00 54.59 187 ASN A N 1
ATOM 1474 C CA . ASN A 1 187 ? 25.267 7.779 -50.710 1.00 54.59 187 ASN A CA 1
ATOM 1475 C C . ASN A 1 187 ? 24.773 6.337 -50.524 1.00 54.59 187 ASN A C 1
ATOM 1477 O O . ASN A 1 187 ? 25.569 5.440 -50.244 1.00 54.59 187 ASN A O 1
ATOM 1481 N N . ILE A 1 188 ? 23.481 6.101 -50.756 1.00 54.28 188 ILE A N 1
ATOM 1482 C CA . ILE A 1 188 ? 22.884 4.763 -50.753 1.00 54.28 188 ILE A CA 1
ATOM 1483 C C . ILE A 1 188 ? 23.507 3.859 -51.834 1.00 54.28 188 ILE A C 1
ATOM 1485 O O . ILE A 1 188 ? 23.738 2.678 -51.580 1.00 54.28 188 ILE A O 1
ATOM 1489 N N . LYS A 1 189 ? 23.865 4.402 -53.008 1.00 50.16 189 LYS A N 1
ATOM 1490 C CA . LYS A 1 189 ? 24.506 3.632 -54.091 1.00 50.16 189 LYS A CA 1
ATOM 1491 C C . LYS A 1 189 ? 25.967 3.287 -53.783 1.00 50.16 189 LYS A C 1
ATOM 1493 O O . LYS A 1 189 ? 26.421 2.210 -54.156 1.00 50.16 189 LYS A O 1
ATOM 1498 N N . ASN A 1 190 ? 26.690 4.146 -53.062 1.00 50.00 190 ASN A N 1
ATOM 1499 C CA . ASN A 1 190 ? 28.073 3.863 -52.657 1.00 50.00 190 ASN A CA 1
ATOM 1500 C C . ASN A 1 190 ? 28.150 2.823 -51.528 1.00 50.00 190 ASN A C 1
ATOM 1502 O O . ASN A 1 190 ? 29.031 1.962 -51.556 1.00 50.00 190 ASN A O 1
ATOM 1506 N N . LEU A 1 191 ? 27.195 2.835 -50.586 1.00 49.97 191 LEU A N 1
ATOM 1507 C CA . LEU A 1 191 ? 27.074 1.774 -49.577 1.00 49.97 191 LEU A CA 1
ATOM 1508 C C . LEU A 1 191 ? 26.738 0.419 -50.213 1.00 49.97 191 LEU A C 1
ATOM 1510 O O . LEU A 1 191 ? 27.322 -0.596 -49.840 1.00 49.97 191 LEU A O 1
ATOM 1514 N N . ALA A 1 192 ? 25.858 0.408 -51.215 1.00 51.34 192 ALA A N 1
ATOM 1515 C CA . ALA A 1 192 ? 25.480 -0.797 -51.951 1.00 51.34 192 ALA A CA 1
ATOM 1516 C C . ALA A 1 192 ? 26.668 -1.551 -52.551 1.00 51.34 192 ALA A C 1
ATOM 1518 O O . ALA A 1 192 ? 26.693 -2.781 -52.585 1.00 51.34 192 ALA A O 1
ATOM 1519 N N . HIS A 1 193 ? 27.664 -0.804 -53.034 1.00 44.91 193 HIS A N 1
ATOM 1520 C CA . HIS A 1 193 ? 28.798 -1.383 -53.736 1.00 44.91 193 HIS A CA 1
ATOM 1521 C C . HIS A 1 193 ? 29.814 -2.035 -52.784 1.00 44.91 193 HIS A C 1
ATOM 1523 O O . HIS A 1 193 ? 30.494 -2.981 -53.176 1.00 44.91 193 HIS A O 1
ATOM 1529 N N . HIS A 1 194 ? 29.880 -1.594 -51.521 1.00 45.47 194 HIS A N 1
ATOM 1530 C CA . HIS A 1 194 ? 30.773 -2.171 -50.507 1.00 45.47 194 HIS A CA 1
ATOM 1531 C C . HIS A 1 194 ? 30.260 -3.482 -49.894 1.00 45.47 194 HIS A C 1
ATOM 1533 O O . HIS A 1 194 ? 31.070 -4.291 -49.448 1.00 45.47 194 HIS A O 1
ATOM 1539 N N . TYR A 1 195 ? 28.947 -3.729 -49.902 1.00 46.44 195 TYR A N 1
ATOM 1540 C CA . TYR A 1 195 ? 28.354 -4.860 -49.175 1.00 46.44 195 TYR A CA 1
ATOM 1541 C C . TYR A 1 195 ? 27.966 -6.075 -50.029 1.00 46.44 195 TYR A C 1
ATOM 1543 O O . TYR A 1 195 ? 27.435 -7.034 -49.484 1.00 46.44 195 TYR A O 1
ATOM 1551 N N . LYS A 1 196 ? 28.275 -6.099 -51.336 1.00 48.44 196 LYS A N 1
ATOM 1552 C CA . LYS A 1 196 ? 28.036 -7.260 -52.228 1.00 48.44 196 LYS A CA 1
ATOM 1553 C C . LYS A 1 196 ? 26.648 -7.930 -52.068 1.00 48.44 196 LYS A C 1
ATOM 1555 O O . LYS A 1 196 ? 26.520 -9.133 -52.253 1.00 48.44 196 LYS A O 1
ATOM 1560 N N . GLU A 1 197 ? 25.595 -7.145 -51.847 1.00 41.38 197 GLU A N 1
ATOM 1561 C CA . GLU A 1 197 ? 24.203 -7.552 -52.083 1.00 41.38 197 GLU A CA 1
ATOM 1562 C C . GLU A 1 197 ? 23.631 -6.711 -53.227 1.00 41.38 197 GLU A C 1
ATOM 1564 O O . GLU A 1 197 ? 23.006 -5.667 -53.048 1.00 41.38 197 GLU A O 1
ATOM 1569 N N . GLY A 1 198 ? 23.897 -7.151 -54.454 1.00 45.94 198 GLY A N 1
ATOM 1570 C CA . GLY A 1 198 ? 23.291 -6.569 -55.642 1.00 45.94 198 GLY A CA 1
ATOM 1571 C C . GLY A 1 198 ? 21.952 -7.227 -55.939 1.00 45.94 198 GLY A C 1
ATOM 1572 O O . GLY A 1 198 ? 21.935 -8.154 -56.734 1.00 45.94 198 GLY A O 1
ATOM 1573 N N . THR A 1 199 ? 20.846 -6.753 -55.350 1.00 45.16 199 THR A N 1
ATOM 1574 C CA . THR A 1 199 ? 19.505 -6.826 -55.993 1.00 45.16 199 THR A CA 1
ATOM 1575 C C . THR A 1 199 ? 18.464 -5.864 -55.394 1.00 45.16 199 THR A C 1
ATOM 1577 O O . THR A 1 199 ? 17.511 -5.512 -56.078 1.00 45.16 199 THR A O 1
ATOM 1580 N N . VAL A 1 200 ? 18.621 -5.365 -54.164 1.00 39.09 200 VAL A N 1
ATOM 1581 C CA . VAL A 1 200 ? 17.535 -4.609 -53.485 1.00 39.09 200 VAL A CA 1
ATOM 1582 C C . VAL A 1 200 ? 17.454 -3.121 -53.883 1.00 39.09 200 VAL A C 1
ATOM 1584 O O . VAL A 1 200 ? 16.592 -2.386 -53.420 1.00 39.09 200 VAL A O 1
ATOM 1587 N N . LEU A 1 201 ? 18.304 -2.641 -54.792 1.00 33.81 201 LEU A N 1
ATOM 1588 C CA . LEU A 1 201 ? 18.444 -1.199 -55.054 1.00 33.81 201 LEU A CA 1
ATOM 1589 C C . LEU A 1 201 ? 17.802 -0.658 -56.331 1.00 33.81 201 LEU A C 1
ATOM 1591 O O . LEU A 1 201 ? 18.061 0.484 -56.703 1.00 33.81 201 LEU A O 1
ATOM 1595 N N . LEU A 1 202 ? 16.944 -1.439 -56.986 1.00 33.91 202 LEU A N 1
ATOM 1596 C CA . LEU A 1 202 ? 16.348 -1.057 -58.271 1.00 33.91 202 LEU A CA 1
ATOM 1597 C C . LEU A 1 202 ? 14.817 -0.903 -58.279 1.00 33.91 202 LEU A C 1
ATOM 1599 O O . LEU A 1 202 ? 14.298 -0.445 -59.290 1.00 33.91 202 LEU A O 1
ATOM 1603 N N . SER A 1 203 ? 14.086 -1.190 -57.194 1.00 34.44 203 SER A N 1
ATOM 1604 C CA . SER A 1 203 ? 12.605 -1.168 -57.220 1.00 34.44 203 SER A CA 1
ATOM 1605 C C . SER A 1 203 ? 11.918 0.028 -56.541 1.00 34.44 203 SER A C 1
ATOM 1607 O O . SER A 1 203 ? 10.712 0.185 -56.702 1.00 34.44 203 SER A O 1
ATOM 1609 N N . CYS A 1 204 ? 12.636 0.919 -55.843 1.00 27.81 204 CYS A N 1
ATOM 1610 C CA . CYS A 1 204 ? 12.032 2.144 -55.277 1.00 27.81 204 CYS A CA 1
ATOM 1611 C C . CYS A 1 204 ? 11.853 3.290 -56.290 1.00 27.81 204 CYS A C 1
ATOM 1613 O O . CYS A 1 204 ? 11.332 4.340 -55.931 1.00 27.81 204 CYS A O 1
ATOM 1615 N N . ALA A 1 205 ? 12.267 3.118 -57.547 1.00 28.27 205 ALA A N 1
ATOM 1616 C CA . ALA A 1 205 ? 12.152 4.161 -58.568 1.00 28.27 205 ALA A CA 1
ATOM 1617 C C . ALA A 1 205 ? 10.848 4.096 -59.391 1.00 28.27 205 ALA A C 1
ATOM 1619 O O . ALA A 1 205 ? 10.668 4.921 -60.279 1.00 28.27 205 ALA A O 1
ATOM 1620 N N . SER A 1 206 ? 9.951 3.132 -59.145 1.00 29.41 206 SER A N 1
ATOM 1621 C CA . SER A 1 206 ? 8.910 2.763 -60.122 1.00 29.41 206 SER A CA 1
ATOM 1622 C C . SER A 1 206 ? 7.444 2.890 -59.680 1.00 29.41 206 SER A C 1
ATOM 1624 O O . SER A 1 206 ? 6.583 2.440 -60.425 1.00 29.41 206 SER A O 1
ATOM 1626 N N . LEU A 1 207 ? 7.106 3.483 -58.525 1.00 29.80 207 LEU A N 1
ATOM 1627 C CA . LEU A 1 207 ? 5.697 3.575 -58.076 1.00 29.80 207 LEU A CA 1
ATOM 1628 C C . LEU A 1 207 ? 5.293 4.937 -57.470 1.00 29.80 207 LEU A C 1
ATOM 1630 O O . LEU A 1 207 ? 4.511 4.996 -56.527 1.00 29.80 207 LEU A O 1
ATOM 1634 N N . MET A 1 208 ? 5.780 6.042 -58.045 1.00 27.17 208 MET A N 1
ATOM 1635 C CA . MET A 1 208 ? 5.148 7.372 -57.908 1.00 27.17 208 MET A CA 1
ATOM 1636 C C . MET A 1 208 ? 4.471 7.842 -59.207 1.00 27.17 208 MET A C 1
ATOM 1638 O O . MET A 1 208 ? 4.175 9.020 -59.364 1.00 27.17 208 MET A O 1
ATOM 1642 N N . ASP A 1 209 ? 4.186 6.924 -60.131 1.00 25.19 209 ASP A N 1
ATOM 1643 C CA . ASP A 1 209 ? 3.735 7.270 -61.479 1.00 25.19 209 ASP A CA 1
ATOM 1644 C C . ASP A 1 209 ? 2.479 6.468 -61.866 1.00 25.19 209 ASP A C 1
ATOM 1646 O O . ASP A 1 209 ? 2.549 5.500 -62.614 1.00 25.19 209 ASP A O 1
ATOM 1650 N N . SER A 1 210 ? 1.324 6.831 -61.290 1.00 25.30 210 SER A N 1
ATOM 1651 C CA . SER A 1 210 ? -0.007 6.641 -61.904 1.00 25.30 210 SER A CA 1
ATOM 1652 C C . SER A 1 210 ? -1.134 7.221 -61.030 1.00 25.30 210 SER A C 1
ATOM 1654 O O . SER A 1 210 ? -1.570 6.621 -60.050 1.00 25.30 210 SER A O 1
ATOM 1656 N N . SER A 1 211 ? -1.601 8.399 -61.445 1.00 24.86 211 SER A N 1
ATOM 1657 C CA . SER A 1 211 ? -2.914 9.042 -61.200 1.00 24.86 211 SER A CA 1
ATOM 1658 C C . SER A 1 211 ? -4.134 8.106 -61.443 1.00 24.86 211 SER A C 1
ATOM 1660 O O . SER A 1 211 ? -3.918 7.007 -61.952 1.00 24.86 211 SER A O 1
ATOM 1662 N N . PRO A 1 212 ? -5.425 8.535 -61.365 1.00 30.72 212 PRO A N 1
ATOM 1663 C CA . PRO A 1 212 ? -6.139 9.540 -60.547 1.00 30.72 212 PRO A CA 1
ATOM 1664 C C . PRO A 1 212 ? -7.523 9.054 -59.986 1.00 30.72 212 PRO A C 1
ATOM 1666 O O . PRO A 1 212 ? -8.065 8.022 -60.365 1.00 30.72 212 PRO A O 1
ATOM 1669 N N . HIS A 1 213 ? -8.120 9.883 -59.117 1.00 25.44 213 HIS A N 1
ATOM 1670 C CA . HIS A 1 213 ? -9.515 9.956 -58.616 1.00 25.44 213 HIS A CA 1
ATOM 1671 C C . HIS A 1 213 ? -10.689 9.284 -59.382 1.00 25.44 213 HIS A C 1
ATOM 1673 O O . HIS A 1 213 ? -10.837 9.475 -60.586 1.00 25.44 213 HIS A O 1
ATOM 1679 N N . SER A 1 214 ? -11.693 8.768 -58.637 1.00 24.50 214 SER A N 1
ATOM 1680 C CA . SER A 1 214 ? -13.057 9.373 -58.505 1.00 24.50 214 SER A CA 1
ATOM 1681 C C . SER A 1 214 ? -14.028 8.506 -57.643 1.00 24.50 214 SER A C 1
ATOM 1683 O O . SER A 1 214 ? -14.154 7.323 -57.914 1.00 24.50 214 SER A O 1
ATOM 1685 N N . VAL A 1 215 ? -14.577 8.944 -56.482 1.00 26.30 215 VAL A N 1
ATOM 1686 C CA . VAL A 1 215 ? -15.715 9.881 -56.162 1.00 26.30 215 VAL A CA 1
ATOM 1687 C C . VAL A 1 215 ? -16.952 9.071 -55.688 1.00 26.30 215 VAL A C 1
ATOM 1689 O O . VAL A 1 215 ? -17.333 8.139 -56.379 1.00 26.30 215 VAL A O 1
ATOM 1692 N N . CYS A 1 216 ? -17.653 9.309 -54.563 1.00 23.23 216 CYS A N 1
ATOM 1693 C CA . CYS A 1 216 ? -17.809 10.438 -53.616 1.00 23.23 216 CYS A CA 1
ATOM 1694 C C . CYS A 1 216 ? -17.474 9.986 -52.170 1.00 23.23 216 CYS A C 1
ATOM 1696 O O . CYS A 1 216 ? -17.896 8.903 -51.791 1.00 23.23 216 CYS A O 1
ATOM 1698 N N . TRP A 1 217 ? -16.795 10.706 -51.267 1.00 22.28 217 TRP A N 1
ATOM 1699 C CA . TRP A 1 217 ? -16.727 12.140 -50.938 1.00 22.28 217 TRP A CA 1
ATOM 1700 C C . TRP A 1 217 ? -16.822 13.132 -52.105 1.00 22.28 217 TRP A C 1
ATOM 1702 O O . TRP A 1 217 ? -15.866 13.384 -52.835 1.00 22.28 217 TRP A O 1
ATOM 1712 N N . LYS A 1 218 ? -18.020 13.710 -52.273 1.00 21.84 218 LYS A N 1
ATOM 1713 C CA . LYS A 1 218 ? -18.275 14.960 -53.001 1.00 21.84 218 LYS A CA 1
ATOM 1714 C C . LYS A 1 218 ? -19.608 15.558 -52.532 1.00 21.84 218 LYS A C 1
ATOM 1716 O O . LYS A 1 218 ? -20.599 14.839 -52.459 1.00 21.84 218 LYS A O 1
ATOM 1721 N N . LYS A 1 219 ? -19.592 16.888 -52.357 1.00 21.81 219 LYS A N 1
ATOM 1722 C CA . LYS A 1 219 ? -20.653 17.844 -51.953 1.00 21.81 219 LYS A CA 1
ATOM 1723 C C . LYS A 1 219 ? -20.910 17.911 -50.440 1.00 21.81 219 LYS A C 1
ATOM 1725 O O . LYS A 1 219 ? -21.371 16.944 -49.866 1.00 21.81 219 LYS A O 1
ATOM 1730 N N . LYS A 1 220 ? -20.686 19.028 -49.746 1.00 23.61 220 LYS A N 1
ATOM 1731 C CA . LYS A 1 220 ? -20.334 20.407 -50.128 1.00 23.61 220 LYS A CA 1
ATOM 1732 C C . LYS A 1 220 ? -19.520 21.015 -48.979 1.00 23.61 220 LYS A C 1
ATOM 1734 O O . LYS A 1 220 ? -19.963 20.957 -47.839 1.00 23.61 220 LYS A O 1
ATOM 1739 N N . GLY A 1 221 ? -18.399 21.647 -49.313 1.00 24.70 221 GLY A N 1
ATOM 1740 C CA . GLY A 1 221 ? -18.021 22.893 -48.658 1.00 24.70 221 GLY A CA 1
ATOM 1741 C C . GLY A 1 221 ? -18.735 24.039 -49.375 1.00 24.70 221 GLY A C 1
ATOM 1742 O O . GLY A 1 221 ? -18.892 23.976 -50.593 1.00 24.70 221 GLY A O 1
ATOM 1743 N N . GLU A 1 222 ? -19.205 25.021 -48.610 1.00 25.42 222 GLU A N 1
ATOM 1744 C CA . GLU A 1 222 ? -19.454 26.411 -49.021 1.00 25.42 222 GLU A CA 1
ATOM 1745 C C . GLU A 1 222 ? -19.861 27.209 -47.767 1.00 25.42 222 GLU A C 1
ATOM 1747 O O . GLU A 1 222 ? -21.030 27.195 -47.391 1.00 25.42 222 GLU A O 1
ATOM 1752 N N . ALA A 1 223 ? -18.881 27.824 -47.087 1.00 24.12 223 ALA A N 1
ATOM 1753 C CA . ALA A 1 223 ? -18.923 29.175 -46.493 1.00 24.12 223 ALA A CA 1
ATOM 1754 C C . ALA A 1 223 ? -17.747 29.390 -45.510 1.00 24.12 223 ALA A C 1
ATOM 1756 O O . ALA A 1 223 ? -17.553 28.577 -44.613 1.00 24.12 223 ALA A O 1
ATOM 1757 N N . ALA A 1 224 ? -17.053 30.528 -45.674 1.00 23.62 224 ALA A N 1
ATOM 1758 C CA . ALA A 1 224 ? -15.908 31.073 -44.918 1.00 23.62 224 ALA A CA 1
ATOM 1759 C C . ALA A 1 224 ? -14.584 30.285 -45.081 1.00 23.62 224 ALA A C 1
ATOM 1761 O O . ALA A 1 224 ? -14.493 29.133 -44.694 1.00 23.62 224 ALA A O 1
ATOM 1762 N N . HIS A 1 225 ? -13.506 30.788 -45.683 1.00 24.56 225 HIS A N 1
ATOM 1763 C CA . HIS A 1 225 ? -13.007 32.157 -45.776 1.00 24.56 225 HIS A CA 1
ATOM 1764 C C . HIS A 1 225 ? -12.594 32.518 -47.211 1.00 24.56 225 HIS A C 1
ATOM 1766 O O . HIS A 1 225 ? -11.749 31.863 -47.818 1.00 24.56 225 HIS A O 1
ATOM 1772 N N . SER A 1 226 ? -13.188 33.590 -47.727 1.00 25.28 226 SER A N 1
ATOM 1773 C CA . SER A 1 226 ? -12.549 34.487 -48.687 1.00 25.28 226 SER A CA 1
ATOM 1774 C C . SER A 1 226 ? -11.666 35.489 -47.935 1.00 25.28 226 SER A C 1
ATOM 1776 O O . SER A 1 226 ? -11.907 35.748 -46.756 1.00 25.28 226 SER A O 1
ATOM 1778 N N . ASP A 1 227 ? -10.718 36.068 -48.675 1.00 24.80 227 ASP A N 1
ATOM 1779 C CA . ASP A 1 227 ? -9.766 37.133 -48.316 1.00 24.80 227 ASP A CA 1
ATOM 1780 C C . ASP A 1 227 ? -8.512 36.581 -47.607 1.00 24.80 227 ASP A C 1
ATOM 1782 O O . ASP A 1 227 ? -8.568 36.113 -46.481 1.00 24.80 227 ASP A O 1
ATOM 1786 N N . LEU A 1 228 ? -7.320 36.527 -48.208 1.00 25.34 228 LEU A N 1
ATOM 1787 C CA . LEU A 1 228 ? -6.653 37.504 -49.065 1.00 25.34 228 LEU A CA 1
ATOM 1788 C C . LEU A 1 228 ? -5.724 36.778 -50.054 1.00 25.34 228 LEU A C 1
ATOM 1790 O O . LEU A 1 228 ? -4.809 36.063 -49.650 1.00 25.34 228 LEU A O 1
ATOM 1794 N N . ALA A 1 229 ? -5.942 36.993 -51.351 1.00 25.03 229 ALA A N 1
ATOM 1795 C CA . ALA A 1 229 ? -4.920 36.781 -52.368 1.00 25.03 229 ALA A CA 1
ATOM 1796 C C . ALA A 1 229 ? -4.048 38.040 -52.459 1.00 25.03 229 ALA A C 1
ATOM 1798 O O . ALA A 1 229 ? -4.569 39.153 -52.421 1.00 25.03 229 ALA A O 1
ATOM 1799 N N . GLY A 1 230 ? -2.744 37.852 -52.633 1.00 23.34 230 GLY A N 1
ATOM 1800 C CA . GLY A 1 230 ? -1.811 38.917 -52.974 1.00 23.34 230 GLY A CA 1
ATOM 1801 C C . GLY A 1 230 ? -0.451 38.348 -53.358 1.00 23.34 230 GLY A C 1
ATOM 1802 O O . GLY A 1 230 ? 0.366 38.157 -52.472 1.00 23.34 230 GLY A O 1
ATOM 1803 N N . GLU A 1 231 ? -0.290 38.066 -54.661 1.00 24.94 231 GLU A N 1
ATOM 1804 C CA . GLU A 1 231 ? 0.904 38.358 -55.492 1.00 24.94 231 GLU A CA 1
ATOM 1805 C C . GLU A 1 231 ? 2.265 37.769 -55.027 1.00 24.94 231 GLU A C 1
ATOM 1807 O O . GLU A 1 231 ? 2.711 37.991 -53.916 1.00 24.94 231 GLU A O 1
ATOM 1812 N N . SER A 1 232 ? 3.104 37.077 -55.808 1.00 24.36 232 SER A N 1
ATOM 1813 C CA . SER A 1 232 ? 3.418 37.128 -57.244 1.00 24.36 232 SER A CA 1
ATOM 1814 C C . SER A 1 232 ? 4.638 36.203 -57.536 1.00 24.36 232 SER A C 1
ATOM 1816 O O . SER A 1 232 ? 5.460 36.009 -56.644 1.00 24.36 232 SER A O 1
ATOM 1818 N N . GLY A 1 233 ? 4.770 35.707 -58.783 1.00 25.14 233 GLY A N 1
ATOM 1819 C CA . GLY A 1 233 ? 6.025 35.296 -59.476 1.00 25.14 233 GLY A CA 1
ATOM 1820 C C . GLY A 1 233 ? 6.591 33.895 -59.168 1.00 25.14 233 GLY A C 1
ATOM 1821 O O . GLY A 1 233 ? 7.042 33.651 -58.058 1.00 25.14 233 GLY A O 1
ATOM 1822 N N . GLU A 1 234 ? 6.540 32.883 -60.054 1.00 24.17 234 GLU A N 1
ATOM 1823 C CA . GLU A 1 234 ? 7.386 32.681 -61.269 1.00 24.17 234 GLU A CA 1
ATOM 1824 C C . GLU A 1 234 ? 8.873 33.018 -61.001 1.00 24.17 234 GLU A C 1
ATOM 1826 O O . GLU A 1 234 ? 9.171 34.103 -60.528 1.00 24.17 234 GLU A O 1
ATOM 1831 N N . GLU A 1 235 ? 9.896 32.185 -61.231 1.00 23.20 235 GLU A N 1
ATOM 1832 C CA . GLU A 1 235 ? 10.149 31.278 -62.354 1.00 23.20 235 GLU A CA 1
ATOM 1833 C C . GLU A 1 235 ? 11.404 30.394 -62.077 1.00 23.20 235 GLU A C 1
ATOM 1835 O O . GLU A 1 235 ? 12.354 30.818 -61.426 1.00 23.20 235 GLU A O 1
ATOM 1840 N N . MET A 1 236 ? 11.401 29.176 -62.632 1.00 22.72 236 MET A N 1
ATOM 1841 C CA . MET A 1 236 ? 12.516 28.410 -63.235 1.00 22.72 236 MET A CA 1
ATOM 1842 C C . MET A 1 236 ? 13.929 28.238 -62.594 1.00 22.72 236 MET A C 1
ATOM 1844 O O . MET A 1 236 ? 14.808 29.084 -62.676 1.00 22.72 236 MET A O 1
ATOM 1848 N N . ALA A 1 237 ? 14.202 26.961 -62.276 1.00 23.69 237 ALA A N 1
ATOM 1849 C CA . ALA A 1 237 ? 15.166 26.056 -62.945 1.00 23.69 237 ALA A CA 1
ATOM 1850 C C . ALA A 1 237 ? 16.700 26.069 -62.665 1.00 23.69 237 ALA A C 1
ATOM 1852 O O . ALA A 1 237 ? 17.413 27.036 -62.898 1.00 23.69 237 ALA A O 1
ATOM 1853 N N . ARG A 1 238 ? 17.182 24.820 -62.458 1.00 23.69 238 ARG A N 1
ATOM 1854 C CA . ARG A 1 238 ? 18.493 24.192 -62.791 1.00 23.69 238 ARG A CA 1
ATOM 1855 C C . ARG A 1 238 ? 19.718 24.420 -61.883 1.00 23.69 238 ARG A C 1
ATOM 1857 O O . ARG A 1 238 ? 20.270 25.507 -61.835 1.00 23.69 238 ARG A O 1
ATOM 1864 N N . GLY A 1 239 ? 20.301 23.300 -61.410 1.00 22.89 239 GLY A N 1
ATOM 1865 C CA . GLY A 1 239 ? 21.768 23.170 -61.284 1.00 22.89 239 GLY A CA 1
ATOM 1866 C C . GLY A 1 239 ? 22.349 22.255 -60.187 1.00 22.89 239 GLY A C 1
ATOM 1867 O O . GLY A 1 239 ? 22.799 22.744 -59.169 1.00 22.89 239 GLY A O 1
ATOM 1868 N N . SER A 1 240 ? 22.395 20.941 -60.439 1.00 22.42 240 SER A N 1
ATOM 1869 C CA . SER A 1 240 ? 23.481 19.966 -60.144 1.00 22.42 240 SER A CA 1
ATOM 1870 C C . SER A 1 240 ? 24.634 20.279 -59.137 1.00 22.42 240 SER A C 1
ATOM 1872 O O . SER A 1 240 ? 25.426 21.181 -59.401 1.00 22.42 240 SER A O 1
ATOM 1874 N N . LYS A 1 241 ? 24.870 19.302 -58.223 1.00 23.09 241 LYS A N 1
ATOM 1875 C CA . LYS A 1 241 ? 26.142 18.635 -57.769 1.00 23.09 241 LYS A CA 1
ATOM 1876 C C . LYS A 1 241 ? 26.663 18.793 -56.312 1.00 23.09 241 LYS A C 1
ATOM 1878 O O . LYS A 1 241 ? 27.162 19.839 -55.931 1.00 23.09 241 LYS A O 1
ATOM 1883 N N . GLU A 1 242 ? 26.687 17.625 -55.640 1.00 24.19 242 GLU A N 1
ATOM 1884 C CA . GLU A 1 242 ? 27.709 17.004 -54.748 1.00 24.19 242 GLU A CA 1
ATOM 1885 C C . GLU A 1 242 ? 28.089 17.592 -53.364 1.00 24.19 242 GLU A C 1
ATOM 1887 O O . GLU A 1 242 ? 28.564 18.714 -53.251 1.00 24.19 242 GLU A O 1
ATOM 1892 N N . GLY A 1 243 ? 28.040 16.737 -52.315 1.00 23.75 243 GLY A N 1
ATOM 1893 C CA . GLY A 1 243 ? 28.720 16.977 -51.024 1.00 23.75 243 GLY A CA 1
ATOM 1894 C C . GLY A 1 243 ? 28.347 16.073 -49.823 1.00 23.75 243 GLY A C 1
ATOM 1895 O O . GLY A 1 243 ? 27.569 16.460 -48.966 1.00 23.75 243 GLY A O 1
ATOM 1896 N N . SER A 1 244 ? 28.947 14.881 -49.748 1.00 24.58 244 SER A N 1
ATOM 1897 C CA . SER A 1 244 ? 29.097 13.913 -48.628 1.00 24.58 244 SER A CA 1
ATOM 1898 C C . SER A 1 244 ? 29.092 14.404 -47.147 1.00 24.58 244 SER A C 1
ATOM 1900 O O . SER A 1 244 ? 29.910 15.246 -46.796 1.00 24.58 244 SER A O 1
ATOM 1902 N N . HIS A 1 245 ? 28.345 13.732 -46.239 1.00 27.14 245 HIS A N 1
ATOM 1903 C CA . HIS A 1 245 ? 28.859 12.954 -45.070 1.00 27.14 245 HIS A CA 1
ATOM 1904 C C . HIS A 1 245 ? 27.737 12.421 -44.139 1.00 27.14 245 HIS A C 1
ATOM 1906 O O . HIS A 1 245 ? 26.763 13.109 -43.856 1.00 27.14 245 HIS A O 1
ATOM 1912 N N . GLY A 1 246 ? 27.873 11.172 -43.663 1.00 26.27 246 GLY A N 1
ATOM 1913 C CA . GLY A 1 246 ? 26.846 10.430 -42.914 1.00 26.27 246 GLY A CA 1
ATOM 1914 C C . GLY A 1 246 ? 26.948 10.458 -41.380 1.00 26.27 246 GLY A C 1
ATOM 1915 O O . GLY A 1 246 ? 28.005 10.714 -40.806 1.00 26.27 246 GLY A O 1
ATOM 1916 N N . LYS A 1 247 ? 25.835 10.094 -40.724 1.00 26.45 247 LYS A N 1
ATOM 1917 C CA . LYS A 1 247 ? 25.755 9.591 -39.341 1.00 26.45 247 LYS A CA 1
ATOM 1918 C C . LYS A 1 247 ? 24.839 8.360 -39.306 1.00 26.45 247 LYS A C 1
ATOM 1920 O O . LYS A 1 247 ? 23.743 8.394 -39.857 1.00 26.45 247 LYS A O 1
ATOM 1925 N N . GLN A 1 248 ? 25.306 7.287 -38.664 1.00 25.16 248 GLN A N 1
ATOM 1926 C CA . GLN A 1 248 ? 24.534 6.078 -38.364 1.00 25.16 248 GLN A CA 1
ATOM 1927 C C . GLN A 1 248 ? 23.388 6.407 -37.392 1.00 25.16 248 GLN A C 1
ATOM 1929 O O . GLN A 1 248 ? 23.634 6.900 -36.292 1.00 25.16 248 GLN A O 1
ATOM 1934 N N . GLY A 1 249 ? 22.152 6.115 -37.805 1.00 27.27 249 GLY A N 1
ATOM 1935 C CA . GLY A 1 249 ? 20.946 6.103 -36.977 1.00 27.27 249 GLY A CA 1
ATOM 1936 C C . GLY A 1 249 ? 20.334 4.700 -36.956 1.00 27.27 249 GLY A C 1
ATOM 1937 O O . GLY A 1 249 ? 20.331 4.003 -37.969 1.00 27.27 249 GLY A O 1
ATOM 1938 N N . ALA A 1 250 ? 19.859 4.280 -35.784 1.00 27.34 250 ALA A N 1
ATOM 1939 C CA . ALA A 1 250 ? 19.220 2.990 -35.542 1.00 27.34 250 ALA A CA 1
ATOM 1940 C C . ALA A 1 250 ? 17.898 2.816 -36.328 1.00 27.34 250 ALA A C 1
ATOM 1942 O O . ALA A 1 250 ? 17.117 3.750 -36.491 1.00 27.34 250 ALA A O 1
ATOM 1943 N N . MET A 1 251 ? 17.667 1.586 -36.790 1.00 25.06 251 MET A N 1
ATOM 1944 C CA . MET A 1 251 ? 16.579 1.105 -37.655 1.00 25.06 251 MET A CA 1
ATOM 1945 C C . MET A 1 251 ? 15.186 1.141 -36.974 1.00 25.06 251 MET A C 1
ATOM 1947 O O . MET A 1 251 ? 15.030 0.596 -35.883 1.00 25.06 251 MET A O 1
ATOM 1951 N N . ARG A 1 252 ? 14.156 1.718 -37.626 1.00 29.17 252 ARG A N 1
ATOM 1952 C CA . ARG A 1 252 ? 12.715 1.558 -37.286 1.00 29.17 252 ARG A CA 1
ATOM 1953 C C . ARG A 1 252 ? 12.096 0.422 -38.135 1.00 29.17 252 ARG A C 1
ATOM 1955 O O . ARG A 1 252 ? 12.397 0.339 -39.321 1.00 29.17 252 ARG A O 1
ATOM 1962 N N . ARG A 1 253 ? 11.259 -0.450 -37.540 1.00 30.50 253 ARG A N 1
ATOM 1963 C CA . ARG A 1 253 ? 10.507 -1.549 -38.211 1.00 30.50 253 ARG A CA 1
ATOM 1964 C C . ARG A 1 253 ? 9.232 -1.029 -38.911 1.00 30.50 253 ARG A C 1
ATOM 1966 O O . ARG A 1 253 ? 8.622 -0.097 -38.402 1.00 30.50 253 ARG A O 1
ATOM 1973 N N . ALA A 1 254 ? 8.843 -1.662 -40.024 1.00 37.41 254 ALA A N 1
ATOM 1974 C CA . ALA A 1 254 ? 7.615 -1.420 -40.804 1.00 37.41 254 ALA A CA 1
ATOM 1975 C C . ALA A 1 254 ? 6.439 -2.330 -40.367 1.00 37.41 254 ALA A C 1
ATOM 1977 O O . ALA A 1 254 ? 6.689 -3.412 -39.833 1.00 37.41 254 ALA A O 1
ATOM 1978 N N . ASP A 1 255 ? 5.189 -1.918 -40.627 1.00 56.31 255 ASP A N 1
ATOM 1979 C CA . ASP A 1 255 ? 3.974 -2.734 -40.427 1.00 56.31 255 ASP A CA 1
ATOM 1980 C C . ASP A 1 255 ? 3.958 -3.957 -41.369 1.00 56.31 255 ASP A C 1
ATOM 1982 O O . ASP A 1 255 ? 4.261 -3.838 -42.557 1.00 56.31 255 ASP A O 1
ATOM 1986 N N . SER A 1 256 ? 3.620 -5.147 -40.854 1.00 63.91 256 SER A N 1
ATOM 1987 C CA . SER A 1 256 ? 3.762 -6.437 -41.563 1.00 63.91 256 SER A CA 1
ATOM 1988 C C . SER A 1 256 ? 2.453 -7.228 -41.658 1.00 63.91 256 SER A C 1
ATOM 1990 O O . SER A 1 256 ? 1.622 -7.132 -40.769 1.00 63.91 256 SER A O 1
ATOM 1992 N N . ALA A 1 257 ? 2.270 -8.076 -42.676 1.00 78.50 257 ALA A N 1
ATOM 1993 C CA . ALA A 1 257 ? 1.145 -9.027 -42.743 1.00 78.50 257 ALA A CA 1
ATOM 1994 C C . ALA A 1 257 ? 1.035 -9.906 -41.473 1.00 78.50 257 ALA A C 1
ATOM 1996 O O . ALA A 1 257 ? 2.045 -10.145 -40.809 1.00 78.50 257 ALA A O 1
ATOM 1997 N N . ARG A 1 258 ? -0.171 -10.390 -41.137 1.00 86.00 258 ARG A N 1
ATOM 1998 C CA . ARG A 1 258 ? -0.403 -11.242 -39.952 1.00 86.00 258 ARG A CA 1
ATOM 1999 C C . ARG A 1 258 ? -0.478 -12.708 -40.330 1.00 86.00 258 ARG A C 1
ATOM 2001 O O . ARG A 1 258 ? -1.113 -13.062 -41.324 1.00 86.00 258 ARG A O 1
ATOM 2008 N N . VAL A 1 259 ? 0.100 -13.571 -39.507 1.00 86.44 259 VAL A N 1
ATOM 2009 C CA . VAL A 1 259 ? -0.001 -15.023 -39.661 1.00 86.44 259 VAL A CA 1
ATOM 2010 C C . VAL A 1 259 ? -1.145 -15.565 -38.804 1.00 86.44 259 VAL A C 1
ATOM 2012 O O . VAL A 1 259 ? -1.154 -15.393 -37.589 1.00 86.44 259 VAL A O 1
ATOM 2015 N N . PHE A 1 260 ? -2.082 -16.280 -39.423 1.00 89.38 260 PHE A N 1
ATOM 2016 C CA . PHE A 1 260 ? -3.184 -16.977 -38.761 1.00 89.38 260 PHE A CA 1
ATOM 2017 C C . PHE A 1 260 ? -2.884 -18.468 -38.658 1.00 89.38 260 PHE A C 1
ATOM 2019 O O . PHE A 1 260 ? -2.571 -19.115 -39.650 1.00 89.38 260 PHE A O 1
ATOM 2026 N N . THR A 1 261 ? -2.998 -19.033 -37.460 1.00 89.00 261 THR A N 1
ATOM 2027 C CA . THR A 1 261 ? -2.893 -20.471 -37.190 1.00 89.00 261 THR A CA 1
ATOM 2028 C C . THR A 1 261 ? -4.260 -21.011 -36.777 1.00 89.00 261 THR A C 1
ATOM 2030 O O . THR A 1 261 ? -4.779 -20.594 -35.750 1.00 89.00 261 THR A O 1
ATOM 2033 N N . ILE A 1 262 ? -4.844 -21.938 -37.536 1.00 91.56 262 ILE A N 1
ATOM 2034 C CA . ILE A 1 262 ? -6.174 -22.505 -37.259 1.00 91.56 262 ILE A CA 1
ATOM 2035 C C . ILE A 1 262 ? -6.018 -23.955 -36.793 1.00 91.56 262 ILE A C 1
ATOM 2037 O O . ILE A 1 262 ? -5.341 -24.732 -37.462 1.00 91.56 262 ILE A O 1
ATOM 2041 N N . ILE A 1 263 ? -6.622 -24.319 -35.655 1.00 89.31 263 ILE A N 1
ATOM 2042 C CA . ILE A 1 263 ? -6.436 -25.618 -34.982 1.00 89.31 263 ILE A CA 1
ATOM 2043 C C . ILE A 1 263 ? -7.787 -26.291 -34.697 1.00 89.31 263 ILE A C 1
ATOM 2045 O O . ILE A 1 263 ? -8.690 -25.665 -34.138 1.00 89.31 263 ILE A O 1
ATOM 2049 N N . ASN A 1 264 ? -7.900 -27.588 -35.000 1.00 92.94 264 ASN A N 1
ATOM 2050 C CA . ASN A 1 264 ? -9.039 -28.421 -34.605 1.00 92.94 264 ASN A CA 1
ATOM 2051 C C . ASN A 1 264 ? -8.727 -29.230 -33.325 1.00 92.94 264 ASN A C 1
ATOM 2053 O O . ASN A 1 264 ? -7.980 -30.203 -33.386 1.00 92.94 264 ASN A O 1
ATOM 2057 N N . GLN A 1 265 ? -9.319 -28.878 -32.175 1.00 91.00 265 GLN A N 1
ATOM 2058 C CA . GLN A 1 265 ? -9.289 -29.695 -30.941 1.00 91.00 265 GLN A CA 1
ATOM 2059 C C . GLN A 1 265 ? -10.576 -30.511 -30.729 1.00 91.00 265 GLN A C 1
ATOM 2061 O O . GLN A 1 265 ? -10.769 -31.150 -29.693 1.00 91.00 265 GLN A O 1
ATOM 2066 N N . CYS A 1 266 ? -11.484 -30.512 -31.702 1.00 90.69 266 CYS A N 1
ATOM 2067 C CA . CYS A 1 266 ? -12.682 -31.330 -31.650 1.00 90.69 266 CYS A CA 1
ATOM 2068 C C . CYS A 1 266 ? -12.317 -32.813 -31.808 1.00 90.69 266 CYS A C 1
ATOM 2070 O O . CYS A 1 266 ? -11.342 -33.180 -32.459 1.00 90.69 266 CYS A O 1
ATOM 2072 N N . LYS A 1 267 ? -13.157 -33.698 -31.262 1.00 91.31 267 LYS A N 1
ATOM 2073 C CA . LYS A 1 267 ? -13.011 -35.161 -31.414 1.00 91.31 267 LYS A CA 1
ATOM 2074 C C . LYS A 1 267 ? -13.446 -35.687 -32.791 1.00 91.31 267 LYS A C 1
ATOM 2076 O O . LYS A 1 267 ? -13.451 -36.894 -33.005 1.00 91.31 267 LYS A O 1
ATOM 2081 N N . LYS A 1 268 ? -13.873 -34.798 -33.686 1.00 90.69 268 LYS A N 1
ATOM 2082 C CA . LYS A 1 268 ? -14.367 -35.096 -35.032 1.00 90.69 268 LYS A CA 1
ATOM 2083 C C . LYS A 1 268 ? -13.721 -34.145 -36.033 1.00 90.69 268 LYS A C 1
ATOM 2085 O O . LYS A 1 268 ? -13.211 -33.089 -35.647 1.00 90.69 268 LYS A O 1
ATOM 2090 N N . ASP A 1 269 ? -13.782 -34.522 -37.301 1.00 93.44 269 ASP A N 1
ATOM 2091 C CA . ASP A 1 269 ? -13.409 -33.646 -38.403 1.00 93.44 269 ASP A CA 1
ATOM 2092 C C . ASP A 1 269 ? -14.314 -32.406 -38.402 1.00 93.44 269 ASP A C 1
ATOM 2094 O O . ASP A 1 269 ? -15.518 -32.487 -38.131 1.00 93.44 269 ASP A O 1
ATOM 2098 N N . ILE A 1 270 ? -13.707 -31.252 -38.670 1.00 95.88 270 ILE A N 1
ATOM 2099 C CA . ILE A 1 270 ? -14.411 -29.990 -38.894 1.00 95.88 270 ILE A CA 1
ATOM 2100 C C . ILE A 1 270 ? -13.963 -29.406 -40.228 1.00 95.88 270 ILE A C 1
ATOM 2102 O O . ILE A 1 270 ? -12.866 -29.700 -40.709 1.00 95.88 270 ILE A O 1
ATOM 2106 N N . TRP A 1 271 ? -14.786 -28.532 -40.796 1.00 95.31 271 TRP A N 1
ATOM 2107 C CA . TRP A 1 271 ? -14.467 -27.839 -42.038 1.00 95.31 271 TRP A CA 1
ATOM 2108 C C . TRP A 1 271 ? -14.474 -26.334 -41.799 1.00 95.31 271 TRP A C 1
ATOM 2110 O O . TRP A 1 271 ? -15.521 -25.706 -41.992 1.00 95.31 271 TRP A O 1
ATOM 2120 N N . PRO A 1 272 ? -13.360 -25.733 -41.336 1.00 95.06 272 PRO A N 1
ATOM 2121 C CA . PRO A 1 272 ? -13.307 -24.298 -41.146 1.00 95.06 272 PRO A CA 1
ATOM 2122 C C . PRO A 1 272 ? -13.586 -23.559 -42.453 1.00 95.06 272 PRO A C 1
ATOM 2124 O O . PRO A 1 272 ? -13.300 -24.047 -43.553 1.00 95.06 272 PRO A O 1
ATOM 2127 N N . ALA A 1 273 ? -14.181 -22.389 -42.302 1.00 92.06 273 ALA A N 1
ATOM 2128 C CA . ALA A 1 273 ? -14.543 -21.484 -43.367 1.00 92.06 273 ALA A CA 1
ATOM 2129 C C . ALA A 1 273 ? -14.044 -20.076 -43.026 1.00 92.06 273 ALA A C 1
ATOM 2131 O O . ALA A 1 273 ? -14.008 -19.697 -41.854 1.00 92.06 273 ALA A O 1
ATOM 2132 N N . VAL A 1 274 ? -13.616 -19.338 -44.049 1.00 91.69 274 VAL A N 1
ATOM 2133 C CA . VAL A 1 274 ? -13.032 -18.000 -43.950 1.00 91.69 274 VAL A CA 1
ATOM 2134 C C . VAL A 1 274 ? -13.587 -17.122 -45.064 1.00 91.69 274 VAL A C 1
ATOM 2136 O O . VAL A 1 274 ? -13.591 -17.536 -46.220 1.00 91.69 274 VAL A O 1
ATOM 2139 N N . THR A 1 275 ? -14.004 -15.903 -44.730 1.00 87.31 275 THR A N 1
ATOM 2140 C CA . THR A 1 275 ? -14.398 -14.883 -45.712 1.00 87.31 275 THR A CA 1
ATOM 2141 C C . THR A 1 275 ? -13.774 -13.533 -45.341 1.00 87.31 275 THR A C 1
ATOM 2143 O O . THR A 1 275 ? -13.836 -13.172 -44.167 1.00 87.31 275 THR A O 1
ATOM 2146 N N . PRO A 1 276 ? -13.180 -12.772 -46.277 1.00 86.19 276 PRO A N 1
ATOM 2147 C CA . PRO A 1 276 ? -12.955 -13.122 -47.677 1.00 86.19 276 PRO A CA 1
ATOM 2148 C C . PRO A 1 276 ? -11.804 -14.143 -47.817 1.00 86.19 276 PRO A C 1
ATOM 2150 O O . PRO A 1 276 ? -10.832 -14.134 -47.053 1.00 86.19 276 PRO A O 1
ATOM 2153 N N . GLY A 1 277 ? -11.970 -15.101 -48.733 1.00 76.25 277 GLY A N 1
ATOM 2154 C CA . GLY A 1 277 ? -11.187 -16.343 -48.775 1.00 76.25 277 GLY A CA 1
ATOM 2155 C C . GLY A 1 277 ? -9.891 -16.312 -49.597 1.00 76.25 277 GLY A C 1
ATOM 2156 O O . GLY A 1 277 ? -9.201 -17.336 -49.656 1.00 76.25 277 GLY A O 1
ATOM 2157 N N . GLU A 1 278 ? -9.529 -15.196 -50.243 1.00 81.38 278 GLU A N 1
ATOM 2158 C CA . GLU A 1 278 ? -8.411 -15.151 -51.204 1.00 81.38 278 GLU A CA 1
ATOM 2159 C C . GLU A 1 278 ? -7.061 -15.452 -50.541 1.00 81.38 278 GLU A C 1
ATOM 2161 O O . GLU A 1 278 ? -6.238 -16.179 -51.095 1.00 81.38 278 GLU A O 1
ATOM 2166 N N . SER A 1 279 ? -6.853 -14.964 -49.315 1.00 76.25 279 SER A N 1
ATOM 2167 C CA . SER A 1 279 ? -5.650 -15.247 -48.516 1.00 76.25 279 SER A CA 1
ATOM 2168 C C . SER A 1 279 ? -5.655 -16.641 -47.862 1.00 76.25 279 SER A C 1
ATOM 2170 O O . SER A 1 279 ? -4.665 -17.038 -47.248 1.00 76.25 279 SER A O 1
ATOM 2172 N N . PHE A 1 280 ? -6.753 -17.394 -48.001 1.00 84.81 280 PHE A N 1
ATOM 2173 C CA . PHE A 1 280 ? -7.020 -18.662 -47.311 1.00 84.81 280 PHE A CA 1
ATOM 2174 C C . PHE A 1 280 ? -7.345 -19.816 -48.275 1.00 84.81 280 PHE A C 1
ATOM 2176 O O . PHE A 1 280 ? -8.057 -20.756 -47.923 1.00 84.81 280 PHE A O 1
ATOM 2183 N N . GLY A 1 281 ? -6.836 -19.757 -49.510 1.00 74.44 281 GLY A N 1
ATOM 2184 C CA . GLY A 1 281 ? -6.955 -20.854 -50.477 1.00 74.44 281 GLY A CA 1
ATOM 2185 C C . GLY A 1 281 ? -8.379 -21.118 -50.977 1.00 74.44 281 GLY A C 1
ATOM 2186 O O . GLY A 1 281 ? -8.683 -22.255 -51.323 1.00 74.44 281 GLY A O 1
ATOM 2187 N N . GLY A 1 282 ? -9.236 -20.090 -51.007 1.00 74.56 282 GLY A N 1
ATOM 2188 C CA . GLY A 1 282 ? -10.639 -20.184 -51.433 1.00 74.56 282 GLY A CA 1
ATOM 2189 C C . GLY A 1 282 ? -11.650 -20.161 -50.282 1.00 74.56 282 GLY A C 1
ATOM 2190 O O . GLY A 1 282 ? -12.855 -20.188 -50.527 1.00 74.56 282 GLY A O 1
ATOM 2191 N N . GLY A 1 283 ? -11.179 -20.073 -49.034 1.00 80.75 283 GLY A N 1
ATOM 2192 C CA . GLY A 1 283 ? -12.031 -19.808 -47.877 1.00 80.75 283 GLY A CA 1
ATOM 2193 C C . GLY A 1 283 ? -12.670 -21.040 -47.238 1.00 80.75 283 GLY A C 1
ATOM 2194 O O . GLY A 1 283 ? -13.503 -20.879 -46.355 1.00 80.75 283 GLY A O 1
ATOM 2195 N N . GLY A 1 284 ? -12.309 -22.272 -47.614 1.00 88.06 284 GLY A N 1
ATOM 2196 C CA . GLY A 1 284 ? -12.732 -23.444 -46.842 1.00 88.06 284 GLY A CA 1
ATOM 2197 C C . GLY A 1 284 ? -11.924 -24.720 -47.074 1.00 88.06 284 GLY A C 1
ATOM 2198 O O . GLY A 1 284 ? -11.421 -24.993 -48.160 1.00 88.06 284 GLY A O 1
ATOM 2199 N N . PHE A 1 285 ? -11.764 -25.513 -46.016 1.00 91.12 285 PHE A N 1
ATOM 2200 C CA . PHE A 1 285 ? -10.914 -26.710 -46.012 1.00 91.12 285 PHE A CA 1
ATOM 2201 C C . PHE A 1 285 ? -11.316 -27.664 -44.880 1.00 91.12 285 PHE A C 1
ATOM 2203 O O . PHE A 1 285 ? -12.024 -27.268 -43.960 1.00 91.12 285 PHE A O 1
ATOM 2210 N N . ALA A 1 286 ? -10.872 -28.923 -44.938 1.00 91.88 286 ALA A N 1
ATOM 2211 C CA . ALA A 1 286 ? -11.102 -29.917 -43.886 1.00 91.88 286 ALA A CA 1
ATOM 2212 C C . ALA A 1 286 ? -9.923 -29.969 -42.896 1.00 91.88 286 ALA A C 1
ATOM 2214 O O . ALA A 1 286 ? -8.763 -29.943 -43.312 1.00 91.88 286 ALA A O 1
ATOM 2215 N N . LEU A 1 287 ? -10.209 -30.095 -41.597 1.00 92.06 287 LEU A N 1
ATOM 2216 C CA . LEU A 1 287 ? -9.223 -30.345 -40.541 1.00 92.06 287 LEU A CA 1
ATOM 2217 C C . LEU A 1 287 ? -9.642 -31.538 -39.679 1.00 92.06 287 LEU A C 1
ATOM 2219 O O . LEU A 1 287 ? -10.699 -31.518 -39.043 1.00 92.06 287 LEU A O 1
ATOM 2223 N N . ARG A 1 288 ? -8.769 -32.541 -39.580 1.00 90.19 288 ARG A N 1
ATOM 2224 C CA . ARG A 1 288 ? -8.943 -33.691 -38.679 1.00 90.19 288 ARG A CA 1
ATOM 2225 C C . ARG A 1 288 ? -8.659 -33.324 -37.214 1.00 90.19 288 ARG A C 1
ATOM 2227 O O . ARG A 1 288 ? -7.976 -32.325 -36.971 1.00 90.19 288 ARG A O 1
ATOM 2234 N N . PRO A 1 289 ? -9.127 -34.118 -36.232 1.00 89.00 289 PRO A N 1
ATOM 2235 C CA . PRO A 1 289 ? -8.780 -33.943 -34.825 1.00 89.00 289 PRO A CA 1
ATOM 2236 C C . PRO A 1 289 ? -7.273 -33.779 -34.605 1.00 89.00 289 PRO A C 1
ATOM 2238 O O . PRO A 1 289 ? -6.474 -34.600 -35.055 1.00 89.00 289 PRO A O 1
ATOM 2241 N N . GLY A 1 290 ? -6.886 -32.710 -33.910 1.00 78.62 290 GLY A N 1
ATOM 2242 C CA . GLY A 1 290 ? -5.498 -32.362 -33.603 1.00 78.62 290 GLY A CA 1
ATOM 2243 C C . GLY A 1 290 ? -4.721 -31.694 -34.744 1.00 78.62 290 GLY A C 1
ATOM 2244 O O . GLY A 1 290 ? -3.578 -31.294 -34.531 1.00 78.62 290 GLY A O 1
ATOM 2245 N N . GLN A 1 291 ? -5.303 -31.552 -35.939 1.00 82.88 291 GLN A N 1
ATOM 2246 C CA . GLN A 1 291 ? -4.642 -30.925 -37.085 1.00 82.88 291 GLN A CA 1
ATOM 2247 C C . GLN A 1 291 ? -4.669 -29.392 -36.985 1.00 82.88 291 GLN A C 1
ATOM 2249 O O . GLN A 1 291 ? -5.617 -28.800 -36.459 1.00 82.88 291 GLN A O 1
ATOM 2254 N N . SER A 1 292 ? -3.641 -28.744 -37.539 1.00 85.25 292 SER A N 1
ATOM 2255 C CA . SER A 1 292 ? -3.587 -27.295 -37.723 1.00 85.25 292 SER A CA 1
ATOM 2256 C C . SER A 1 292 ? -3.159 -26.896 -39.136 1.00 85.25 292 SER A C 1
ATOM 2258 O O . SER A 1 292 ? -2.572 -27.688 -39.875 1.00 85.25 292 SER A O 1
ATOM 2260 N N . ILE A 1 293 ? -3.456 -25.653 -39.512 1.00 82.81 293 ILE A N 1
ATOM 2261 C CA . ILE A 1 293 ? -3.069 -25.034 -40.786 1.00 82.81 293 ILE A CA 1
ATOM 2262 C C . ILE A 1 293 ? -2.708 -23.560 -40.568 1.00 82.81 293 ILE A C 1
ATOM 2264 O O . ILE A 1 293 ? -3.130 -22.959 -39.578 1.00 82.81 293 ILE A O 1
ATOM 2268 N N . VAL A 1 294 ? -1.904 -22.984 -41.466 1.00 82.38 294 VAL A N 1
ATOM 2269 C CA . VAL A 1 294 ? -1.403 -21.607 -41.360 1.00 82.38 294 VAL A CA 1
ATOM 2270 C C . VAL A 1 294 ? -1.690 -20.825 -42.630 1.00 82.38 294 VAL A C 1
ATOM 2272 O O . VAL A 1 294 ? -1.482 -21.337 -43.727 1.00 82.38 294 VAL A O 1
ATOM 2275 N N . PHE A 1 295 ? -2.097 -19.572 -42.460 1.00 84.44 295 PHE A N 1
ATOM 2276 C CA . PHE A 1 295 ? -2.341 -18.615 -43.532 1.00 84.44 295 PHE A CA 1
ATOM 2277 C C . PHE A 1 295 ? -1.753 -17.249 -43.185 1.00 84.44 295 PHE A C 1
ATOM 2279 O O . PHE A 1 295 ? -1.410 -16.985 -42.033 1.00 84.44 295 PHE A O 1
ATOM 2286 N N . THR A 1 296 ? -1.643 -16.369 -44.175 1.00 84.50 296 THR A N 1
ATOM 2287 C CA . THR A 1 296 ? -1.125 -15.010 -43.992 1.00 84.50 296 THR A CA 1
ATOM 2288 C C . THR A 1 296 ? -2.091 -14.015 -44.612 1.00 84.50 296 THR A C 1
ATOM 2290 O O . THR A 1 296 ? -2.398 -14.132 -45.794 1.00 84.50 296 THR A O 1
ATOM 2293 N N . ALA A 1 297 ? -2.548 -13.038 -43.829 1.00 84.38 297 ALA A N 1
ATOM 2294 C CA . ALA A 1 297 ? -3.459 -11.994 -44.286 1.00 84.38 297 ALA A CA 1
ATOM 2295 C C . ALA A 1 297 ? -2.745 -10.628 -44.347 1.00 84.38 297 ALA A C 1
ATOM 2297 O O . ALA A 1 297 ? -1.961 -10.307 -43.442 1.00 84.38 297 ALA A O 1
ATOM 2298 N N . PRO A 1 298 ? -2.981 -9.820 -45.397 1.00 84.38 298 PRO A N 1
ATOM 2299 C CA . PRO A 1 298 ? -2.357 -8.508 -45.542 1.00 84.38 298 PRO A CA 1
ATOM 2300 C C . PRO A 1 298 ? -2.899 -7.491 -44.525 1.00 84.38 298 PRO A C 1
ATOM 2302 O O . PRO A 1 298 ? -3.986 -7.650 -43.969 1.00 84.38 298 PRO A O 1
ATOM 2305 N N . VAL A 1 299 ? -2.145 -6.408 -44.310 1.00 78.19 299 VAL A N 1
ATOM 2306 C CA . VAL A 1 299 ? -2.635 -5.237 -43.564 1.00 78.19 299 VAL A CA 1
ATOM 2307 C C . VAL A 1 299 ? -3.844 -4.657 -44.309 1.00 78.19 299 VAL A C 1
ATOM 2309 O O . VAL A 1 299 ? -3.805 -4.530 -45.531 1.00 78.19 299 VAL A O 1
ATOM 2312 N N . GLY A 1 300 ? -4.921 -4.338 -43.590 1.00 80.81 300 GLY A N 1
ATOM 2313 C CA . GLY A 1 300 ? -6.207 -3.921 -44.157 1.00 80.81 300 GLY A CA 1
ATOM 2314 C C . GLY A 1 300 ? -7.217 -5.058 -44.350 1.00 80.81 300 GLY A C 1
ATOM 2315 O O . GLY A 1 300 ? -8.362 -4.781 -44.699 1.00 80.81 300 GLY A O 1
ATOM 2316 N N . TRP A 1 301 ? -6.839 -6.326 -44.133 1.00 88.38 301 TRP A N 1
ATOM 2317 C CA . TRP A 1 301 ? -7.784 -7.444 -44.228 1.00 88.38 301 TRP A CA 1
ATOM 2318 C C . TRP A 1 301 ? -8.832 -7.374 -43.110 1.00 88.38 301 TRP A C 1
ATOM 2320 O O . TRP A 1 301 ? -8.491 -7.249 -41.935 1.00 88.38 301 TRP A O 1
ATOM 2330 N N . SER A 1 302 ? -10.107 -7.480 -43.479 1.00 89.31 302 SER A N 1
ATOM 2331 C CA . SER A 1 302 ? -11.240 -7.576 -42.558 1.00 89.31 302 SER A CA 1
ATOM 2332 C C . SER A 1 302 ? -12.072 -8.790 -42.951 1.00 89.31 302 SER A C 1
ATOM 2334 O O . SER A 1 302 ? -12.424 -8.938 -44.123 1.00 89.31 302 SER A O 1
ATOM 2336 N N . GLY A 1 303 ? -12.319 -9.694 -42.006 1.00 88.00 303 GLY A N 1
ATOM 2337 C CA . GLY A 1 303 ? -12.892 -10.996 -42.320 1.00 88.00 303 GLY A CA 1
ATOM 2338 C C . GLY A 1 303 ? -13.306 -11.826 -41.111 1.00 88.00 303 GLY A C 1
ATOM 2339 O O . GLY A 1 303 ? -13.080 -11.459 -39.959 1.00 88.00 303 GLY A O 1
ATOM 2340 N N . ARG A 1 304 ? -13.940 -12.965 -41.397 1.00 91.69 304 ARG A N 1
ATOM 2341 C CA . ARG A 1 304 ? -14.545 -13.885 -40.428 1.00 91.69 304 ARG A CA 1
ATOM 2342 C C . ARG A 1 304 ? -14.019 -15.297 -40.612 1.00 91.69 304 ARG A C 1
ATOM 2344 O O . ARG A 1 304 ? -13.814 -15.730 -41.745 1.00 91.69 304 ARG A O 1
ATOM 2351 N N . VAL A 1 305 ? -13.876 -16.027 -39.511 1.00 94.50 305 VAL A N 1
ATOM 2352 C CA . VAL A 1 305 ? -13.494 -17.443 -39.468 1.00 94.50 305 VAL A CA 1
ATOM 2353 C C . VAL A 1 305 ? -14.490 -18.217 -38.605 1.00 94.50 305 VAL A C 1
ATOM 2355 O O . VAL A 1 305 ? -14.749 -17.832 -37.468 1.00 94.50 305 VAL A O 1
ATOM 2358 N N . TRP A 1 306 ? -15.026 -19.331 -39.104 1.00 95.75 306 TRP A N 1
ATOM 2359 C CA . TRP A 1 306 ? -15.953 -20.187 -38.351 1.00 95.75 306 TRP A CA 1
ATOM 2360 C C . TRP A 1 306 ? -15.794 -21.661 -38.719 1.00 95.75 306 TRP A C 1
ATOM 2362 O O . TRP A 1 306 ? -15.110 -22.007 -39.680 1.00 95.75 306 TRP A O 1
ATOM 2372 N N . GLY A 1 307 ? -16.381 -22.556 -37.925 1.00 94.00 307 GLY A N 1
ATOM 2373 C CA . GLY A 1 307 ? -16.265 -24.001 -38.118 1.00 94.00 307 GLY A CA 1
ATOM 2374 C C . GLY A 1 307 ? -17.565 -24.606 -38.631 1.00 94.00 307 GLY A C 1
ATOM 2375 O O . GLY A 1 307 ? -18.632 -24.280 -38.118 1.00 94.00 307 GLY A O 1
ATOM 2376 N N . ARG A 1 308 ? -17.478 -25.516 -39.606 1.00 94.88 308 ARG A N 1
ATOM 2377 C CA . ARG A 1 308 ? -18.612 -26.324 -40.082 1.00 94.88 308 ARG A CA 1
ATOM 2378 C C . ARG A 1 308 ? -18.506 -27.753 -39.565 1.00 94.88 308 ARG A C 1
ATOM 2380 O O . ARG A 1 308 ? -17.398 -28.289 -39.463 1.00 94.88 308 ARG A O 1
ATOM 2387 N N . THR A 1 309 ? -19.641 -28.372 -39.257 1.00 93.94 309 THR A N 1
ATOM 2388 C CA . THR A 1 309 ? -19.706 -29.752 -38.745 1.00 93.94 309 THR A CA 1
ATOM 2389 C C . THR A 1 309 ? -20.617 -30.621 -39.594 1.00 93.94 309 THR A C 1
ATOM 2391 O O . THR A 1 309 ? -21.543 -30.114 -40.224 1.00 93.94 309 THR A O 1
ATOM 2394 N N . GLY A 1 310 ? -20.363 -31.934 -39.577 1.00 91.25 310 GLY A N 1
ATOM 2395 C CA . GLY A 1 310 ? -21.204 -32.911 -40.272 1.00 91.25 310 GLY A CA 1
ATOM 2396 C C . GLY A 1 310 ? -21.266 -32.662 -41.777 1.00 91.25 310 GLY A C 1
ATOM 2397 O O . GLY A 1 310 ? -22.345 -32.740 -42.352 1.00 91.25 310 GLY A O 1
ATOM 2398 N N . CYS A 1 311 ? -20.143 -32.269 -42.387 1.00 92.62 311 CYS A N 1
ATOM 2399 C CA . CYS A 1 311 ? -20.099 -32.007 -43.817 1.00 92.62 311 CYS A CA 1
ATOM 2400 C C . CYS A 1 311 ? -19.775 -33.267 -44.615 1.00 92.62 311 CYS A C 1
ATOM 2402 O O . CYS A 1 311 ? -18.911 -34.047 -44.216 1.00 92.62 311 CYS A O 1
ATOM 2404 N N . ASP A 1 312 ? -20.408 -33.399 -45.775 1.00 92.31 312 ASP A N 1
ATOM 2405 C CA . ASP A 1 312 ? -20.100 -34.417 -46.776 1.00 92.31 312 ASP A CA 1
ATOM 2406 C C . ASP A 1 312 ? -19.884 -33.724 -48.123 1.00 92.31 312 ASP A C 1
ATOM 2408 O O . ASP A 1 312 ? -20.830 -33.179 -48.692 1.00 92.31 312 ASP A O 1
ATOM 2412 N N . PHE A 1 313 ? -18.626 -33.667 -48.571 1.00 91.06 313 PHE A N 1
ATOM 2413 C CA . PHE A 1 313 ? -18.213 -33.019 -49.817 1.00 91.06 313 PHE A CA 1
ATOM 2414 C C . PHE A 1 313 ? -17.647 -34.057 -50.787 1.00 91.06 313 PHE A C 1
ATOM 2416 O O . PHE A 1 313 ? -16.795 -34.868 -50.420 1.00 91.06 313 PHE A O 1
ATOM 2423 N N . ASP A 1 314 ? -18.078 -33.984 -52.042 1.00 88.38 314 ASP A N 1
ATOM 2424 C CA . ASP A 1 314 ? -17.553 -34.788 -53.137 1.00 88.38 314 ASP A CA 1
ATOM 2425 C C . ASP A 1 314 ? -16.123 -34.347 -53.544 1.00 88.38 314 ASP A C 1
ATOM 2427 O O . ASP A 1 314 ? -15.622 -33.309 -53.094 1.00 88.38 314 ASP A O 1
ATOM 2431 N N . PRO A 1 315 ? -15.426 -35.105 -54.415 1.00 84.56 315 PRO A N 1
ATOM 2432 C CA . PRO A 1 315 ? -14.092 -34.728 -54.892 1.00 84.56 315 PRO A CA 1
ATOM 2433 C C . PRO A 1 315 ? -14.029 -33.401 -55.666 1.00 84.56 315 PRO A C 1
ATOM 2435 O O . PRO A 1 315 ? -12.941 -32.849 -55.820 1.00 84.56 315 PRO A O 1
ATOM 2438 N N . ALA A 1 316 ? -15.162 -32.895 -56.166 1.00 83.62 316 ALA A N 1
ATOM 2439 C CA . ALA A 1 316 ? -15.264 -31.584 -56.803 1.00 83.62 316 ALA A CA 1
ATOM 2440 C C . ALA A 1 316 ? -15.497 -30.450 -55.782 1.00 83.62 316 ALA A C 1
ATOM 2442 O O . ALA A 1 316 ? -15.504 -29.279 -56.158 1.00 83.62 316 ALA A O 1
ATOM 2443 N N . GLY A 1 317 ? -15.643 -30.782 -54.495 1.00 83.62 317 GLY A N 1
ATOM 2444 C CA . GLY A 1 317 ? -15.886 -29.846 -53.406 1.00 83.62 317 GLY A CA 1
ATOM 2445 C C . GLY A 1 317 ? -17.355 -29.468 -53.227 1.00 83.62 317 GLY A C 1
ATOM 2446 O O . GLY A 1 317 ? -17.618 -28.519 -52.495 1.00 83.62 317 GLY A O 1
ATOM 2447 N N . ASN A 1 318 ? -18.306 -30.167 -53.852 1.00 89.44 318 ASN A N 1
ATOM 2448 C CA . ASN A 1 318 ? -19.738 -29.920 -53.678 1.00 89.44 318 ASN A CA 1
ATOM 2449 C C . ASN A 1 318 ? -20.328 -30.825 -52.595 1.00 89.44 318 ASN A C 1
ATOM 2451 O O . ASN A 1 318 ? -20.012 -32.009 -52.529 1.00 89.44 318 ASN A O 1
ATOM 2455 N N . GLY A 1 319 ? -21.191 -30.286 -51.740 1.00 89.12 319 GLY A N 1
ATOM 2456 C CA . GLY A 1 319 ? -21.663 -30.997 -50.562 1.00 89.12 319 GLY A CA 1
ATOM 2457 C C . GLY A 1 319 ? -22.561 -30.179 -49.648 1.00 89.12 319 GLY A C 1
ATOM 2458 O O . GLY A 1 319 ? -22.915 -29.039 -49.945 1.00 89.12 319 GLY A O 1
ATOM 2459 N N . THR A 1 320 ? -22.920 -30.760 -48.508 1.00 90.75 320 THR A N 1
ATOM 2460 C CA . THR A 1 320 ? -23.763 -30.121 -47.483 1.00 90.75 320 THR A CA 1
ATOM 2461 C C . THR A 1 320 ? -23.152 -30.286 -46.102 1.00 90.75 320 THR A C 1
ATOM 2463 O O . THR A 1 320 ? -22.432 -31.251 -45.876 1.00 90.75 320 THR A O 1
ATOM 2466 N N . CYS A 1 321 ? -23.467 -29.377 -45.178 1.00 92.25 321 CYS A N 1
ATOM 2467 C CA . CYS A 1 321 ? -23.042 -29.436 -43.778 1.00 92.25 321 CYS A CA 1
ATOM 2468 C C . CYS A 1 321 ? -24.245 -29.366 -42.837 1.00 92.25 321 CYS A C 1
ATOM 2470 O O . CYS A 1 321 ? -25.194 -28.635 -43.111 1.00 92.25 321 CYS A O 1
ATOM 2472 N N . GLU A 1 322 ? -24.155 -30.058 -41.702 1.00 90.88 322 GLU A N 1
ATOM 2473 C CA . GLU A 1 322 ? -25.160 -30.032 -40.633 1.00 90.88 322 GLU A CA 1
ATOM 2474 C C . GLU A 1 322 ? -25.229 -28.659 -39.940 1.00 90.88 322 GLU A C 1
ATOM 2476 O O . GLU A 1 322 ? -26.312 -28.185 -39.606 1.00 90.88 322 GLU A O 1
ATOM 2481 N N . THR A 1 323 ? -24.084 -27.991 -39.743 1.00 92.88 323 THR A N 1
ATOM 2482 C CA . THR A 1 323 ? -24.030 -26.634 -39.166 1.00 92.88 323 THR A CA 1
ATOM 2483 C C . THR A 1 323 ? -22.988 -25.754 -39.858 1.00 92.88 323 THR A C 1
ATOM 2485 O O . THR A 1 323 ? -21.981 -26.250 -40.377 1.00 92.88 323 THR A O 1
ATOM 2488 N N . GLY A 1 324 ? -23.219 -24.436 -39.864 1.00 90.50 324 GLY A N 1
ATOM 2489 C CA . GLY A 1 324 ? -22.273 -23.434 -40.365 1.00 90.50 324 GLY A CA 1
ATOM 2490 C C . GLY A 1 324 ? -22.082 -23.401 -41.887 1.00 90.50 324 GLY A C 1
ATOM 2491 O O . GLY A 1 324 ? -21.128 -22.784 -42.358 1.00 90.50 324 GLY A O 1
ATOM 2492 N N . ALA A 1 325 ? -22.922 -24.074 -42.679 1.00 90.62 325 ALA A N 1
ATOM 2493 C CA . ALA A 1 325 ? -22.747 -24.177 -44.132 1.00 90.62 325 ALA A CA 1
ATOM 2494 C C . ALA A 1 325 ? -22.559 -22.801 -44.808 1.00 90.62 325 ALA A C 1
ATOM 2496 O O . ALA A 1 325 ? -23.210 -21.830 -44.441 1.00 90.62 325 ALA A O 1
ATOM 2497 N N . CYS A 1 326 ? -21.701 -22.712 -45.827 1.00 86.69 326 CYS A N 1
ATOM 2498 C CA . CYS A 1 326 ? -21.447 -21.472 -46.579 1.00 86.69 326 CYS A CA 1
ATOM 2499 C C . CYS A 1 326 ? -22.004 -21.540 -48.015 1.00 86.69 326 CYS A C 1
ATOM 2501 O O . CYS A 1 326 ? -21.466 -20.936 -48.942 1.00 86.69 326 CYS A O 1
ATOM 2503 N N . GLY A 1 327 ? -23.071 -22.325 -48.197 1.00 85.88 327 GLY A N 1
ATOM 2504 C CA . GLY A 1 327 ? -23.572 -22.793 -49.490 1.00 85.88 327 GLY A CA 1
ATOM 2505 C C . GLY A 1 327 ? -23.297 -24.287 -49.684 1.00 85.88 327 GLY A C 1
ATOM 2506 O O . GLY A 1 327 ? -23.062 -25.006 -48.713 1.00 85.88 327 GLY A O 1
ATOM 2507 N N . THR A 1 328 ? -23.316 -24.746 -50.937 1.00 86.69 328 THR A N 1
ATOM 2508 C CA . THR A 1 328 ? -23.074 -26.153 -51.306 1.00 86.69 328 THR A CA 1
ATOM 2509 C C . THR A 1 328 ? -21.618 -26.452 -51.665 1.00 86.69 328 THR A C 1
ATOM 2511 O O . THR A 1 328 ? -21.325 -27.533 -52.155 1.00 86.69 328 THR A O 1
ATOM 2514 N N . SER A 1 329 ? -20.707 -25.496 -51.480 1.00 85.94 329 SER A N 1
ATOM 2515 C CA . SER A 1 329 ? -19.292 -25.620 -51.845 1.00 85.94 329 SER A CA 1
ATOM 2516 C C . SER A 1 329 ? -18.406 -25.700 -50.603 1.00 85.94 329 SER A C 1
ATOM 2518 O O . SER A 1 329 ? -18.665 -25.059 -49.578 1.00 85.94 329 SER A O 1
ATOM 2520 N N . LEU A 1 330 ? -17.314 -26.456 -50.704 1.00 86.31 330 LEU A N 1
ATOM 2521 C CA . LEU A 1 330 ? -16.250 -26.491 -49.712 1.00 86.31 330 LEU A CA 1
ATOM 2522 C C . LEU A 1 330 ? -15.581 -25.118 -49.596 1.00 86.31 330 LEU A C 1
ATOM 2524 O O . LEU A 1 330 ? -15.311 -24.689 -48.476 1.00 86.31 330 LEU A O 1
ATOM 2528 N N . GLN A 1 331 ? -15.353 -24.437 -50.722 1.00 88.31 331 GLN A N 1
ATOM 2529 C CA . GLN A 1 331 ? -14.725 -23.116 -50.782 1.00 88.31 331 GLN A CA 1
ATOM 2530 C C . GLN A 1 331 ? -15.766 -22.013 -50.568 1.00 88.31 331 GLN A C 1
ATOM 2532 O O . GLN A 1 331 ? -16.729 -21.901 -51.333 1.00 88.31 331 GLN A O 1
ATOM 2537 N N . CYS A 1 332 ? -15.572 -21.207 -49.525 1.00 76.44 332 CYS A N 1
ATOM 2538 C CA . CYS A 1 332 ? -16.480 -20.138 -49.127 1.00 76.44 332 CYS A CA 1
ATOM 2539 C C . CYS A 1 332 ? -15.986 -18.811 -49.715 1.00 76.44 332 CYS A C 1
ATOM 2541 O O . CYS A 1 332 ? -15.110 -18.169 -49.150 1.00 76.44 332 CYS A O 1
ATOM 2543 N N . ALA A 1 333 ? -16.524 -18.407 -50.870 1.00 68.94 333 ALA A N 1
ATOM 2544 C CA . ALA A 1 333 ? -16.072 -17.195 -51.559 1.00 68.94 333 ALA A CA 1
ATOM 2545 C C . ALA A 1 333 ? -16.378 -15.908 -50.761 1.00 68.94 333 ALA A C 1
ATOM 2547 O O . ALA A 1 333 ? -15.462 -15.206 -50.344 1.00 68.94 333 ALA A O 1
ATOM 2548 N N . SER A 1 334 ? -17.666 -15.609 -50.547 1.00 63.91 334 SER A N 1
ATOM 2549 C CA . SER A 1 334 ? -18.146 -14.363 -49.916 1.00 63.91 334 SER A CA 1
ATOM 2550 C C . SER A 1 334 ? -19.383 -14.547 -49.018 1.00 63.91 334 SER A C 1
ATOM 2552 O O . SER A 1 334 ? -20.057 -13.583 -48.661 1.00 63.91 334 SER A O 1
ATOM 2554 N N . SER A 1 335 ? -19.712 -15.791 -48.652 1.00 70.19 335 SER A N 1
ATOM 2555 C CA . SER A 1 335 ? -20.827 -16.103 -47.743 1.00 70.19 335 SER A CA 1
ATOM 2556 C C . SER A 1 335 ? -20.429 -15.858 -46.282 1.00 70.19 335 SER A C 1
ATOM 2558 O O . SER A 1 335 ? -19.315 -16.191 -45.890 1.00 70.19 335 SER A O 1
ATOM 2560 N N . SER A 1 336 ? -21.344 -15.328 -45.464 1.00 68.25 336 SER A N 1
ATOM 2561 C CA . SER A 1 336 ? -21.138 -15.069 -44.029 1.00 68.25 336 SER A CA 1
ATOM 2562 C C . SER A 1 336 ? -21.326 -16.294 -43.120 1.00 68.25 336 SER A C 1
ATOM 2564 O O . SER A 1 336 ? -21.187 -16.158 -41.908 1.00 68.25 336 SER A O 1
ATOM 2566 N N . GLY A 1 337 ? -21.637 -17.466 -43.688 1.00 79.94 337 GLY A N 1
ATOM 2567 C CA . GLY A 1 337 ? -21.973 -18.681 -42.939 1.00 79.94 337 GLY A CA 1
ATOM 2568 C C . GLY A 1 337 ? -23.443 -18.732 -42.512 1.00 79.94 337 GLY A C 1
ATOM 2569 O O . GLY A 1 337 ? -24.038 -17.724 -42.142 1.00 79.94 337 GLY A O 1
ATOM 2570 N N . ALA A 1 338 ? -24.053 -19.915 -42.599 1.00 87.38 338 ALA A N 1
ATOM 2571 C CA . ALA A 1 338 ? -25.422 -20.152 -42.157 1.00 87.38 338 ALA A CA 1
ATOM 2572 C C . ALA A 1 338 ? -25.486 -20.291 -40.630 1.00 87.38 338 ALA A C 1
ATOM 2574 O O . ALA A 1 338 ? -24.710 -21.045 -40.035 1.00 87.38 338 ALA A O 1
ATOM 2575 N N . THR A 1 339 ? -26.447 -19.605 -40.013 1.00 89.69 339 THR A N 1
ATOM 2576 C CA . THR A 1 339 ? -26.742 -19.723 -38.584 1.00 89.69 339 THR A CA 1
ATOM 2577 C C . THR A 1 339 ? -27.364 -21.098 -38.272 1.00 89.69 339 THR A C 1
ATOM 2579 O O . THR A 1 339 ? -28.096 -21.645 -39.102 1.00 89.69 339 THR A O 1
ATOM 2582 N N . PRO A 1 340 ? -27.109 -21.698 -37.093 1.00 93.00 340 PRO A N 1
ATOM 2583 C CA . PRO A 1 340 ? -26.249 -21.209 -36.018 1.00 93.00 340 PRO A CA 1
ATOM 2584 C C . PRO A 1 340 ? -24.749 -21.457 -36.238 1.00 93.00 340 PRO A C 1
ATOM 2586 O O . PRO A 1 340 ? -24.339 -22.585 -36.525 1.00 93.00 340 PRO A O 1
ATOM 2589 N N . ALA A 1 341 ? -23.923 -20.434 -36.006 1.00 93.38 341 ALA A N 1
ATOM 2590 C CA . ALA A 1 341 ? -22.466 -20.549 -36.055 1.00 93.38 341 ALA A CA 1
ATOM 2591 C C . ALA A 1 341 ? -21.780 -19.612 -35.053 1.00 93.38 341 ALA A C 1
ATOM 2593 O O . ALA A 1 341 ? -22.134 -18.442 -34.954 1.00 93.38 341 ALA A O 1
ATOM 2594 N N . SER A 1 342 ? -20.759 -20.125 -34.361 1.00 95.25 342 SER A N 1
ATOM 2595 C CA . SER A 1 342 ? -19.831 -19.282 -33.600 1.00 95.25 342 SER A CA 1
ATOM 2596 C C . SER A 1 342 ? -18.812 -18.674 -34.566 1.00 95.25 342 SER A C 1
ATOM 2598 O O . SER A 1 342 ? -18.228 -19.410 -35.368 1.00 95.25 342 SER A O 1
ATOM 2600 N N . LEU A 1 343 ? -18.560 -17.368 -34.484 1.00 94.25 343 LEU A N 1
ATOM 2601 C CA . LEU A 1 343 ? -17.694 -16.644 -35.419 1.00 94.25 343 LEU A CA 1
ATOM 2602 C C . LEU A 1 343 ? -16.469 -16.062 -34.706 1.00 94.25 343 LEU A C 1
ATOM 2604 O O . LEU A 1 343 ? -16.568 -15.647 -33.559 1.00 94.25 343 LEU A O 1
ATOM 2608 N N . ALA A 1 344 ? -15.323 -16.015 -35.377 1.00 95.31 344 ALA A N 1
ATOM 2609 C CA . ALA A 1 344 ? -14.184 -15.180 -35.002 1.00 95.31 344 ALA A CA 1
ATOM 2610 C C . ALA A 1 344 ? -14.018 -14.078 -36.052 1.00 95.31 344 ALA A C 1
ATOM 2612 O O . ALA A 1 344 ? -13.872 -14.389 -37.236 1.00 95.31 344 ALA A O 1
ATOM 2613 N N . GLU A 1 345 ? -14.045 -12.818 -35.635 1.00 93.69 345 GLU A N 1
ATOM 2614 C CA . GLU A 1 345 ? -14.071 -11.656 -36.528 1.00 93.69 345 GLU A CA 1
ATOM 2615 C C . GLU A 1 345 ? -12.800 -10.817 -36.351 1.00 93.69 345 GLU A C 1
ATOM 2617 O O . GLU A 1 345 ? -12.238 -10.749 -35.258 1.00 93.69 345 GLU A O 1
ATOM 2622 N N . PHE A 1 346 ? -12.307 -10.226 -37.443 1.00 93.00 346 PHE A N 1
ATOM 2623 C CA . PHE A 1 346 ? -11.056 -9.466 -37.469 1.00 93.00 346 PHE A CA 1
ATOM 2624 C C . PHE A 1 346 ? -11.151 -8.255 -38.394 1.00 93.00 346 PHE A C 1
ATOM 2626 O O . PHE A 1 346 ? -11.757 -8.322 -39.461 1.00 93.00 346 PHE A O 1
ATOM 2633 N N . THR A 1 347 ? -10.456 -7.179 -38.032 1.00 89.88 347 THR A N 1
ATOM 2634 C CA . THR A 1 347 ? -10.116 -6.048 -38.906 1.00 89.88 347 THR A CA 1
ATOM 2635 C C . THR A 1 347 ? -8.672 -5.629 -38.627 1.00 89.88 347 THR A C 1
ATOM 2637 O O . THR A 1 347 ? -8.362 -5.156 -37.536 1.00 89.88 347 THR A O 1
ATOM 2640 N N . LEU A 1 348 ? -7.775 -5.841 -39.594 1.00 86.94 348 LEU A N 1
ATOM 2641 C CA . LEU A 1 348 ? -6.329 -5.658 -39.442 1.00 86.94 348 LEU A CA 1
ATOM 2642 C C . LEU A 1 348 ? -5.893 -4.276 -39.932 1.00 86.94 348 LEU A C 1
ATOM 2644 O O . LEU A 1 348 ? -6.126 -3.929 -41.087 1.00 86.94 348 LEU A O 1
ATOM 2648 N N . ALA A 1 349 ? -5.206 -3.506 -39.093 1.00 81.62 349 ALA A N 1
ATOM 2649 C CA . ALA A 1 349 ? -4.724 -2.165 -39.434 1.00 81.62 349 ALA A CA 1
ATOM 2650 C C . ALA A 1 349 ? -3.415 -1.847 -38.683 1.00 81.62 349 ALA A C 1
ATOM 2652 O O . ALA A 1 349 ? -2.657 -2.752 -38.331 1.00 81.62 349 ALA A O 1
ATOM 2653 N N . SER A 1 350 ? -3.112 -0.566 -38.446 1.00 74.69 350 SER A N 1
ATOM 2654 C CA . SER A 1 350 ? -2.046 -0.170 -37.508 1.00 74.69 350 SER A CA 1
ATOM 2655 C C . SER A 1 350 ? -2.374 -0.593 -36.064 1.00 74.69 350 SER A C 1
ATOM 2657 O O . SER A 1 350 ? -1.477 -0.911 -35.279 1.00 74.69 350 SER A O 1
ATOM 2659 N N . VAL A 1 351 ? -3.670 -0.660 -35.743 1.00 80.81 351 VAL A N 1
ATOM 2660 C CA . VAL A 1 351 ? -4.246 -1.312 -34.562 1.00 80.81 351 VAL A CA 1
ATOM 2661 C C . VAL A 1 351 ? -5.266 -2.335 -35.052 1.00 80.81 351 VAL A C 1
ATOM 2663 O O . VAL A 1 351 ? -6.200 -1.978 -35.764 1.00 80.81 351 VAL A O 1
ATOM 2666 N N . ASP A 1 352 ? -5.082 -3.600 -34.688 1.00 84.69 352 ASP A N 1
ATOM 2667 C CA . ASP A 1 352 ? -6.007 -4.668 -35.065 1.00 84.69 352 ASP A CA 1
ATOM 2668 C C . ASP A 1 352 ? -7.216 -4.693 -34.127 1.00 84.69 352 ASP A C 1
ATOM 2670 O O . ASP A 1 352 ? -7.061 -4.495 -32.921 1.00 84.69 352 ASP A O 1
ATOM 2674 N N . TYR A 1 353 ? -8.390 -5.013 -34.668 1.00 88.12 353 TYR A N 1
ATOM 2675 C CA . TYR A 1 353 ? -9.622 -5.294 -33.929 1.00 88.12 353 TYR A CA 1
ATOM 2676 C C . TYR A 1 353 ? -10.001 -6.756 -34.141 1.00 88.12 353 TYR A C 1
ATOM 2678 O O . TYR A 1 353 ? -9.940 -7.240 -35.273 1.00 88.12 353 TYR A O 1
ATOM 2686 N N . TYR A 1 354 ? -10.370 -7.464 -33.077 1.00 91.38 354 TYR A N 1
ATOM 2687 C CA . TYR A 1 354 ? -10.829 -8.848 -33.170 1.00 91.38 354 TYR A CA 1
ATOM 2688 C C . TYR A 1 354 ? -11.767 -9.226 -32.027 1.00 91.38 354 TYR A C 1
ATOM 2690 O O . TYR A 1 354 ? -11.667 -8.697 -30.915 1.00 91.38 354 TYR A O 1
ATOM 2698 N N . ASP A 1 355 ? -12.636 -10.197 -32.292 1.00 91.75 355 ASP A N 1
ATOM 2699 C CA . ASP A 1 355 ? -13.585 -10.735 -31.324 1.00 91.75 355 ASP A CA 1
ATOM 2700 C C . ASP A 1 355 ? -14.022 -12.173 -31.671 1.00 91.75 355 ASP A C 1
ATOM 2702 O O . ASP A 1 355 ? -13.649 -12.746 -32.700 1.00 91.75 355 ASP A O 1
ATOM 2706 N N . VAL A 1 356 ? -14.776 -12.780 -30.751 1.00 94.44 356 VAL A N 1
ATOM 2707 C CA . VAL A 1 356 ? -15.572 -13.984 -31.013 1.00 94.44 356 VAL A CA 1
ATOM 2708 C C . VAL A 1 356 ? -17.037 -13.607 -30.835 1.00 94.44 356 VAL A C 1
ATOM 2710 O O . VAL A 1 356 ? -17.395 -13.068 -29.789 1.00 94.44 356 VAL A O 1
ATOM 2713 N N . SER A 1 357 ? -17.891 -13.948 -31.795 1.00 93.06 357 SER A N 1
ATOM 2714 C CA . SER A 1 357 ? -19.304 -13.587 -31.796 1.00 93.06 357 SER A CA 1
ATOM 2715 C C . SER A 1 357 ? -20.228 -14.797 -31.811 1.00 93.06 357 SER A C 1
ATOM 2717 O O . SER A 1 357 ? -20.049 -15.736 -32.588 1.00 93.06 357 SER A O 1
ATOM 2719 N N . LEU A 1 358 ? -21.219 -14.770 -30.913 1.00 94.12 358 LEU A N 1
ATOM 2720 C CA . LEU A 1 358 ? -22.296 -15.756 -30.804 1.00 94.12 358 LEU A CA 1
ATOM 2721 C C . LEU A 1 358 ? -23.674 -15.164 -31.141 1.00 94.12 358 LEU A C 1
ATOM 2723 O O . LEU A 1 358 ? -24.704 -15.785 -30.862 1.00 94.12 358 LEU A O 1
ATOM 2727 N N . VAL A 1 359 ? -23.712 -13.956 -31.716 1.00 90.75 359 VAL A N 1
ATOM 2728 C CA . VAL A 1 359 ? -24.953 -13.295 -32.167 1.00 90.75 359 VAL A CA 1
ATOM 2729 C C . VAL A 1 359 ? -25.688 -14.167 -33.191 1.00 90.75 359 VAL A C 1
ATOM 2731 O O . VAL A 1 359 ? -26.913 -14.310 -33.140 1.00 90.75 359 VAL A O 1
ATOM 2734 N N . ASP A 1 360 ? -24.910 -14.844 -34.031 1.00 89.25 360 ASP A N 1
ATOM 2735 C CA . ASP A 1 360 ? -25.356 -15.759 -35.078 1.00 89.25 360 ASP A CA 1
ATOM 2736 C C . ASP A 1 360 ? -25.570 -17.196 -34.571 1.00 89.25 360 ASP A C 1
ATOM 2738 O O . ASP A 1 360 ? -25.798 -18.109 -35.359 1.00 89.25 360 ASP A O 1
ATOM 2742 N N . GLY A 1 361 ? -25.548 -17.416 -33.253 1.00 92.50 361 GLY A N 1
ATOM 2743 C CA . GLY A 1 361 ? -25.724 -18.722 -32.623 1.00 92.50 361 GLY A CA 1
ATOM 2744 C C . GLY A 1 361 ? -24.408 -19.366 -32.184 1.00 92.50 361 GLY A C 1
ATOM 2745 O O . GLY A 1 361 ? -23.348 -18.752 -32.179 1.00 92.50 361 GLY A O 1
ATOM 2746 N N . PHE A 1 362 ? -24.482 -20.626 -31.761 1.00 96.44 362 PHE A N 1
ATOM 2747 C CA . PHE A 1 362 ? -23.334 -21.394 -31.283 1.00 96.44 362 PHE A CA 1
ATOM 2748 C C . PHE A 1 362 ? -23.366 -22.804 -31.859 1.00 96.44 362 PHE A C 1
ATOM 2750 O O . PHE A 1 362 ? -24.323 -23.541 -31.630 1.00 96.44 362 PHE A O 1
ATOM 2757 N N . ASN A 1 363 ? -22.303 -23.233 -32.533 1.00 95.50 363 ASN A N 1
ATOM 2758 C CA . ASN A 1 363 ? -22.153 -24.625 -32.980 1.00 95.50 363 ASN A CA 1
ATOM 2759 C C . ASN A 1 363 ? -20.871 -25.289 -32.453 1.00 95.50 363 ASN A C 1
ATOM 2761 O O . ASN A 1 363 ? -20.865 -26.488 -32.169 1.00 95.50 363 ASN A O 1
ATOM 2765 N N . LEU A 1 364 ? -19.799 -24.517 -32.269 1.00 96.06 364 LEU A N 1
ATOM 2766 C CA . LEU A 1 364 ? -18.526 -24.965 -31.711 1.00 96.06 364 LEU A CA 1
ATOM 2767 C C . LEU A 1 364 ? -17.959 -23.906 -30.752 1.00 96.06 364 LEU A C 1
ATOM 2769 O O . LEU A 1 364 ? -18.089 -22.713 -31.027 1.00 96.06 364 LEU A O 1
ATOM 2773 N N . PRO A 1 365 ? -17.269 -24.295 -29.665 1.00 95.38 365 PRO A N 1
ATOM 2774 C CA . PRO A 1 365 ? -16.500 -23.333 -28.886 1.00 95.38 365 PRO A CA 1
ATOM 2775 C C . PRO A 1 365 ? -15.296 -22.849 -29.705 1.00 95.38 365 PRO A C 1
ATOM 2777 O O . PRO A 1 365 ? -14.574 -23.674 -30.271 1.00 95.38 365 PRO A O 1
ATOM 2780 N N . ILE A 1 366 ? -15.065 -21.535 -29.747 1.00 95.12 366 ILE A N 1
ATOM 2781 C CA . ILE A 1 366 ? -13.928 -20.909 -30.440 1.00 95.12 366 ILE A CA 1
ATOM 2782 C C . ILE A 1 366 ? -13.116 -20.087 -29.442 1.00 95.12 366 ILE A C 1
ATOM 2784 O O . ILE A 1 366 ? -13.678 -19.444 -28.554 1.00 95.12 366 ILE A O 1
ATOM 2788 N N . VAL A 1 367 ? -11.792 -20.108 -29.595 1.00 93.38 367 VAL A N 1
ATOM 2789 C CA . VAL A 1 367 ? -10.850 -19.250 -28.868 1.00 93.38 367 VAL A CA 1
ATOM 2790 C C . VAL A 1 367 ? -9.901 -18.577 -29.858 1.00 93.38 367 VAL A C 1
ATOM 2792 O O . VAL A 1 367 ? -9.308 -19.260 -30.693 1.00 93.38 367 VAL A O 1
ATOM 2795 N N . VAL A 1 368 ? -9.723 -17.260 -29.735 1.00 92.00 368 VAL A N 1
ATOM 2796 C CA . VAL A 1 368 ? -8.759 -16.465 -30.511 1.00 92.00 368 VAL A CA 1
ATOM 2797 C C . VAL A 1 368 ? -7.660 -15.962 -29.583 1.00 92.00 368 VAL A C 1
ATOM 2799 O O . VAL A 1 368 ? -7.929 -15.282 -28.595 1.00 92.00 368 VAL A O 1
ATOM 2802 N N . THR A 1 369 ? -6.410 -16.300 -29.898 1.00 87.69 369 THR A N 1
ATOM 2803 C CA . THR A 1 369 ? -5.224 -15.925 -29.116 1.00 87.69 369 THR A CA 1
ATOM 2804 C C . THR A 1 369 ? -4.207 -15.168 -29.980 1.00 87.69 369 THR A C 1
ATOM 2806 O O . THR A 1 369 ? -3.635 -15.778 -30.891 1.00 87.69 369 THR A O 1
ATOM 2809 N N . PRO A 1 370 ? -3.924 -13.883 -29.700 1.00 85.94 370 PRO A N 1
ATOM 2810 C CA . PRO A 1 370 ? -2.821 -13.156 -30.328 1.00 85.94 370 PRO A CA 1
ATOM 2811 C C . PRO A 1 370 ? -1.459 -13.648 -29.800 1.00 85.94 370 PRO A C 1
ATOM 2813 O O . PRO A 1 370 ? -1.288 -13.923 -28.611 1.00 85.94 370 PRO A O 1
ATOM 2816 N N . LYS A 1 371 ? -0.461 -13.769 -30.679 1.00 74.19 371 LYS A N 1
ATOM 2817 C CA . LYS A 1 371 ? 0.930 -14.098 -30.339 1.00 74.19 371 LYS A CA 1
ATOM 2818 C C . LYS A 1 371 ? 1.666 -12.812 -29.962 1.00 74.19 371 LYS A C 1
ATOM 2820 O O . LYS A 1 371 ? 1.632 -11.835 -30.704 1.00 74.19 371 LYS A O 1
ATOM 2825 N N . ALA A 1 372 ? 2.360 -12.826 -28.825 1.00 56.81 372 ALA A N 1
ATOM 2826 C CA . ALA A 1 372 ? 3.149 -11.685 -28.371 1.00 56.81 372 ALA A CA 1
ATOM 2827 C C . ALA A 1 372 ? 4.252 -11.344 -29.389 1.00 56.81 372 ALA A C 1
ATOM 2829 O O . ALA A 1 372 ? 5.094 -12.189 -29.707 1.00 56.81 372 ALA A O 1
ATOM 2830 N N . SER A 1 373 ? 4.265 -10.103 -29.882 1.00 46.72 373 SER A N 1
ATOM 2831 C CA . SER A 1 373 ? 5.398 -9.582 -30.650 1.00 46.72 373 SER A CA 1
ATOM 2832 C C . SER A 1 373 ? 6.597 -9.374 -29.716 1.00 46.72 373 SER A C 1
ATOM 2834 O O . SER A 1 373 ? 6.434 -9.142 -28.517 1.00 46.72 373 SER A O 1
ATOM 2836 N N . ALA A 1 374 ? 7.815 -9.454 -30.258 1.00 37.34 374 ALA A N 1
ATOM 2837 C CA . ALA A 1 374 ? 9.084 -9.505 -29.517 1.00 37.34 374 ALA A CA 1
ATOM 2838 C C . ALA A 1 374 ? 9.362 -8.321 -28.553 1.00 37.34 374 ALA A C 1
ATOM 2840 O O . ALA A 1 374 ? 10.357 -8.362 -27.834 1.00 37.34 374 ALA A O 1
ATOM 2841 N N . ASN A 1 375 ? 8.492 -7.304 -28.513 1.00 38.97 375 ASN A N 1
ATOM 2842 C CA . ASN A 1 375 ? 8.596 -6.104 -27.678 1.00 38.97 375 ASN A CA 1
ATOM 2843 C C . ASN A 1 375 ? 7.499 -5.976 -26.593 1.00 38.97 375 ASN A C 1
ATOM 2845 O O . ASN A 1 375 ? 7.379 -4.920 -25.979 1.00 38.97 375 ASN A O 1
ATOM 2849 N N . GLY A 1 376 ? 6.740 -7.038 -26.300 1.00 45.53 376 GLY A N 1
ATOM 2850 C CA . GLY A 1 376 ? 6.060 -7.168 -25.003 1.00 45.53 376 GLY A CA 1
ATOM 2851 C C . GLY A 1 376 ? 4.695 -6.488 -24.822 1.00 45.53 376 GLY A C 1
ATOM 2852 O O . GLY A 1 376 ? 4.291 -6.297 -23.679 1.00 45.53 376 GLY A O 1
ATOM 2853 N N . SER A 1 377 ? 3.936 -6.175 -25.879 1.00 43.31 377 SER A N 1
ATOM 2854 C CA . SER A 1 377 ? 2.485 -5.955 -25.730 1.00 43.31 377 SER A CA 1
ATOM 2855 C C . SER A 1 377 ? 1.749 -7.301 -25.637 1.00 43.31 377 SER A C 1
ATOM 2857 O O . SER A 1 377 ? 1.905 -8.163 -26.503 1.00 43.31 377 SER A O 1
ATOM 2859 N N . SER A 1 378 ? 0.943 -7.509 -24.589 1.00 58.94 378 SER A N 1
ATOM 2860 C CA . SER A 1 378 ? 0.056 -8.676 -24.474 1.00 58.94 378 SER A CA 1
ATOM 2861 C C . SER A 1 378 ? -1.385 -8.272 -24.775 1.00 58.94 378 SER A C 1
ATOM 2863 O O . SER A 1 378 ? -2.032 -7.604 -23.971 1.00 58.94 378 SER A O 1
ATOM 2865 N N . CYS A 1 379 ? -1.886 -8.681 -25.932 1.00 77.12 379 CYS A N 1
ATOM 2866 C CA . CYS A 1 379 ? -3.284 -8.500 -26.307 1.00 77.12 379 CYS A CA 1
ATOM 2867 C C . CYS A 1 379 ? -4.147 -9.622 -25.702 1.00 77.12 379 CYS A C 1
ATOM 2869 O O . CYS A 1 379 ? -3.646 -10.711 -25.416 1.00 77.12 379 CYS A O 1
ATOM 2871 N N . ALA A 1 380 ? -5.419 -9.332 -25.430 1.00 83.44 380 ALA A N 1
ATOM 2872 C CA . ALA A 1 380 ? -6.312 -10.226 -24.693 1.00 83.44 380 ALA A CA 1
ATOM 2873 C C . ALA A 1 380 ? -6.727 -11.487 -25.486 1.00 83.44 380 ALA A C 1
ATOM 2875 O O . ALA A 1 380 ? -6.523 -11.595 -26.688 1.00 83.44 380 ALA A O 1
ATOM 2876 N N . VAL A 1 381 ? -7.308 -12.480 -24.805 1.00 86.25 381 VAL A N 1
ATOM 2877 C CA . VAL A 1 381 ? -7.809 -13.715 -25.437 1.00 86.25 381 VAL A CA 1
ATOM 2878 C C . VAL A 1 381 ? -9.335 -13.667 -25.525 1.00 86.25 381 VAL A C 1
ATOM 2880 O O . VAL A 1 381 ? -10.012 -13.601 -24.493 1.00 86.25 381 VAL A O 1
ATOM 2883 N N . ALA A 1 382 ? -9.869 -13.765 -26.742 1.00 89.62 382 ALA A N 1
ATOM 2884 C CA . ALA A 1 382 ? -11.308 -13.786 -27.011 1.00 89.62 382 ALA A CA 1
ATOM 2885 C C . ALA A 1 382 ? -11.846 -15.227 -27.079 1.00 89.62 382 ALA A C 1
ATOM 2887 O O . ALA A 1 382 ? -11.114 -16.155 -27.440 1.00 89.62 382 ALA A O 1
ATOM 2888 N N . GLY A 1 383 ? -13.125 -15.427 -26.745 1.00 91.00 383 GLY A N 1
ATOM 2889 C CA . GLY A 1 383 ? -13.822 -16.703 -26.940 1.00 91.00 383 GLY A CA 1
ATOM 2890 C C . GLY A 1 383 ? -14.351 -17.415 -25.690 1.00 91.00 383 GLY A C 1
ATOM 2891 O O . GLY A 1 383 ? -14.756 -16.789 -24.706 1.00 91.00 383 GLY A O 1
ATOM 2892 N N . CYS A 1 384 ? -14.397 -18.747 -25.766 1.00 93.12 384 CYS A N 1
ATOM 2893 C CA . CYS A 1 384 ? -15.216 -19.597 -24.898 1.00 93.12 384 CYS A CA 1
ATOM 2894 C C . CYS A 1 384 ? -14.492 -20.236 -23.702 1.00 93.12 384 CYS A C 1
ATOM 2896 O O . CYS A 1 384 ? -13.325 -20.601 -23.797 1.00 93.12 384 CYS A O 1
ATOM 2898 N N . ASP A 1 385 ? -15.200 -20.438 -22.586 1.00 92.06 385 ASP A N 1
ATOM 2899 C CA . ASP A 1 385 ? -14.725 -21.217 -21.426 1.00 92.06 385 ASP A CA 1
ATOM 2900 C C . ASP A 1 385 ? -15.350 -22.624 -21.375 1.00 92.06 385 ASP A C 1
ATOM 2902 O O . ASP A 1 385 ? -14.789 -23.519 -20.742 1.00 92.06 385 ASP A O 1
ATOM 2906 N N . GLY A 1 386 ? -16.484 -22.833 -22.050 1.00 88.31 386 GLY A N 1
ATOM 2907 C CA . GLY A 1 386 ? -17.213 -24.100 -22.084 1.00 88.31 386 GLY A CA 1
ATOM 2908 C C . GLY A 1 386 ? -17.995 -24.318 -23.383 1.00 88.31 386 GLY A C 1
ATOM 2909 O O . GLY A 1 386 ? -18.011 -23.469 -24.273 1.00 88.31 386 GLY A O 1
ATOM 2910 N N . ASP A 1 387 ? -18.630 -25.485 -23.495 1.00 93.06 387 ASP A N 1
ATOM 2911 C CA . ASP A 1 387 ? -19.412 -25.896 -24.665 1.00 93.06 387 ASP A CA 1
ATOM 2912 C C . ASP A 1 387 ? -20.913 -25.718 -24.410 1.00 93.06 387 ASP A C 1
ATOM 2914 O O . ASP A 1 387 ? -21.530 -26.504 -23.689 1.00 93.06 387 ASP A O 1
ATOM 2918 N N . LEU A 1 388 ? -21.512 -24.694 -25.026 1.00 92.88 388 LEU A N 1
ATOM 2919 C CA . LEU A 1 388 ? -22.913 -24.331 -24.807 1.00 92.88 388 LEU A CA 1
ATOM 2920 C C . LEU A 1 388 ? -23.904 -25.421 -25.245 1.00 92.88 388 LEU A C 1
ATOM 2922 O O . LEU A 1 388 ? -25.031 -25.441 -24.760 1.00 92.88 388 LEU A O 1
ATOM 2926 N N . ARG A 1 389 ? -23.515 -26.363 -26.115 1.00 93.62 389 ARG A N 1
ATOM 2927 C CA . ARG A 1 389 ? -24.409 -27.451 -26.560 1.00 93.62 389 ARG A CA 1
ATOM 2928 C C . ARG A 1 389 ? -24.857 -28.358 -25.416 1.00 93.62 389 ARG A C 1
ATOM 2930 O O . ARG A 1 389 ? -25.911 -28.975 -25.522 1.00 93.62 389 ARG A O 1
ATOM 2937 N N . GLN A 1 390 ? -24.075 -28.430 -24.337 1.00 90.94 390 GLN A N 1
ATOM 2938 C CA . GLN A 1 390 ? -24.392 -29.243 -23.160 1.00 90.94 390 GLN A CA 1
ATOM 2939 C C . GLN A 1 390 ? -25.560 -28.665 -22.349 1.00 90.94 390 GLN A C 1
ATOM 2941 O O . GLN A 1 390 ? -26.358 -29.429 -21.818 1.00 90.94 390 GLN A O 1
ATOM 2946 N N . ASP A 1 391 ? -25.692 -27.336 -22.331 1.00 89.75 391 ASP A N 1
ATOM 2947 C CA . ASP A 1 391 ? -26.674 -26.593 -21.530 1.00 89.75 391 ASP A CA 1
ATOM 2948 C C . ASP A 1 391 ? -27.565 -25.676 -22.395 1.00 89.75 391 ASP A C 1
ATOM 2950 O O . ASP A 1 391 ? -28.113 -24.678 -21.911 1.00 89.75 391 ASP A O 1
ATOM 2954 N N . CYS A 1 392 ? -27.695 -25.981 -23.691 1.00 94.38 392 CYS A N 1
ATOM 2955 C CA . CYS A 1 392 ? -28.483 -25.179 -24.622 1.00 94.38 392 CYS A CA 1
ATOM 2956 C C . CYS A 1 392 ? -29.979 -25.271 -24.265 1.00 94.38 392 CYS A C 1
ATOM 2958 O O . CYS A 1 392 ? -30.511 -26.382 -24.160 1.00 94.38 392 CYS A O 1
ATOM 2960 N N . PRO A 1 393 ? -30.681 -24.132 -24.101 1.00 94.88 393 PRO A N 1
ATOM 2961 C CA . PRO A 1 393 ? -32.124 -24.123 -23.885 1.00 94.88 393 PRO A CA 1
ATOM 2962 C C . PRO A 1 393 ? -32.862 -24.902 -24.977 1.00 94.88 393 PRO A C 1
ATOM 2964 O O . PRO A 1 393 ? -32.546 -24.784 -26.161 1.00 94.88 393 PRO A O 1
ATOM 2967 N N . SER A 1 394 ? -33.855 -25.696 -24.582 1.00 92.88 394 SER A N 1
ATOM 2968 C CA . SER A 1 394 ? -34.552 -26.636 -25.469 1.00 92.88 394 SER A CA 1
ATOM 2969 C C . SER A 1 394 ? -35.182 -25.986 -26.703 1.00 92.88 394 SER A C 1
ATOM 2971 O O . SER A 1 394 ? -35.208 -26.587 -27.771 1.00 92.88 394 SER A O 1
ATOM 2973 N N . GLU A 1 395 ? -35.656 -24.756 -26.552 1.00 93.69 395 GLU A N 1
ATOM 2974 C CA . GLU A 1 395 ? -36.271 -23.921 -27.578 1.00 93.69 395 GLU A CA 1
ATOM 2975 C C . GLU A 1 395 ? -35.259 -23.349 -28.582 1.00 93.69 395 GLU A C 1
ATOM 2977 O O . GLU A 1 395 ? -35.641 -22.961 -29.682 1.00 93.69 395 GLU A O 1
ATOM 2982 N N . LEU A 1 396 ? -33.972 -23.324 -28.224 1.00 95.25 396 LEU A N 1
ATOM 2983 C CA . LEU A 1 396 ? -32.871 -22.881 -29.082 1.00 95.25 396 LEU A CA 1
ATOM 2984 C C . LEU A 1 396 ? -32.086 -24.059 -29.683 1.00 95.25 396 LEU A C 1
ATOM 2986 O O . LEU A 1 396 ? -31.261 -23.866 -30.576 1.00 95.25 396 LEU A O 1
ATOM 2990 N N . ALA A 1 397 ? -32.312 -25.278 -29.197 1.00 95.06 397 ALA A N 1
ATOM 2991 C CA . ALA A 1 397 ? -31.516 -26.445 -29.543 1.00 95.06 397 ALA A CA 1
ATOM 2992 C C . ALA A 1 397 ? -31.786 -26.952 -30.969 1.00 95.06 397 ALA A C 1
ATOM 2994 O O . ALA A 1 397 ? -32.909 -27.315 -31.320 1.00 95.06 397 ALA A O 1
ATOM 2995 N N . VAL A 1 398 ? -30.724 -27.080 -31.766 1.00 93.81 398 VAL A N 1
ATOM 2996 C CA . VAL A 1 398 ? -30.728 -27.823 -33.033 1.00 93.81 398 VAL A CA 1
ATOM 2997 C C . VAL A 1 398 ? -30.300 -29.253 -32.742 1.00 93.81 398 VAL A C 1
ATOM 2999 O O . VAL A 1 398 ? -29.227 -29.473 -32.177 1.00 93.81 398 VAL A O 1
ATOM 3002 N N . LYS A 1 399 ? -31.131 -30.231 -33.108 1.00 91.81 399 LYS A N 1
ATOM 3003 C CA . LYS A 1 399 ? -30.849 -31.657 -32.903 1.00 91.81 399 LYS A CA 1
ATOM 3004 C C . LYS A 1 399 ? -30.406 -32.305 -34.210 1.00 91.81 399 LYS A C 1
ATOM 3006 O O . LYS A 1 399 ? -31.062 -32.104 -35.226 1.00 91.81 399 LYS A O 1
ATOM 3011 N N . GLY A 1 400 ? -29.330 -33.083 -34.150 1.00 84.12 400 GLY A N 1
ATOM 3012 C CA . GLY A 1 400 ? -28.869 -33.902 -35.273 1.00 84.12 400 GLY A CA 1
ATOM 3013 C C . GLY A 1 400 ? -29.613 -35.237 -35.369 1.00 84.12 400 GLY A C 1
ATOM 3014 O O . GLY A 1 400 ? -30.441 -35.563 -34.513 1.00 84.12 400 GLY A O 1
ATOM 3015 N N . ASP A 1 401 ? -29.243 -36.058 -36.352 1.00 74.44 401 ASP A N 1
ATOM 3016 C CA . ASP A 1 401 ? -29.916 -37.329 -36.693 1.00 74.44 401 ASP A CA 1
ATOM 3017 C C . ASP A 1 401 ? -29.940 -38.372 -35.553 1.00 74.44 401 ASP A C 1
ATOM 3019 O O . ASP A 1 401 ? -30.748 -39.298 -35.553 1.00 74.44 401 ASP A O 1
ATOM 3023 N N . GLY A 1 402 ? -29.086 -38.205 -34.535 1.00 71.62 402 GLY A N 1
ATOM 3024 C CA . GLY A 1 402 ? -29.040 -39.030 -33.318 1.00 71.62 402 GLY A CA 1
ATOM 3025 C C . GLY A 1 402 ? -29.753 -38.437 -32.094 1.00 71.62 402 GLY A C 1
ATOM 3026 O O . GLY A 1 402 ? -29.568 -38.937 -30.986 1.00 71.62 402 GLY A O 1
ATOM 3027 N N . GLY A 1 403 ? -30.498 -37.336 -32.244 1.00 81.44 403 GLY A N 1
ATOM 3028 C CA . GLY A 1 403 ? -31.228 -36.658 -31.162 1.00 81.44 403 GLY A CA 1
ATOM 3029 C C . GLY A 1 403 ? -30.375 -35.796 -30.219 1.00 81.44 403 GLY A C 1
ATOM 3030 O O . GLY A 1 403 ? -30.930 -35.097 -29.368 1.00 81.44 403 GLY A O 1
ATOM 3031 N N . ALA A 1 404 ? -29.047 -35.811 -30.372 1.00 87.25 404 ALA A N 1
ATOM 3032 C CA . ALA A 1 404 ? -28.123 -34.953 -29.633 1.00 87.25 404 ALA A CA 1
ATOM 3033 C C . ALA A 1 404 ? -28.187 -33.498 -30.125 1.00 87.25 404 ALA A C 1
ATOM 3035 O O . ALA A 1 404 ? -28.394 -33.250 -31.313 1.00 87.25 404 ALA A O 1
ATOM 3036 N N . VAL A 1 405 ? -27.972 -32.540 -29.218 1.00 94.31 405 VAL A N 1
ATOM 3037 C CA . VAL A 1 405 ? -27.903 -31.112 -29.561 1.00 94.31 405 VAL A CA 1
ATOM 3038 C C . VAL A 1 405 ? -26.578 -30.825 -30.268 1.00 94.31 405 VAL A C 1
ATOM 3040 O O . VAL A 1 405 ? -25.507 -30.959 -29.675 1.00 94.31 405 VAL A O 1
ATOM 3043 N N . VAL A 1 406 ? -26.649 -30.445 -31.543 1.00 92.81 406 VAL A N 1
ATOM 3044 C CA . VAL A 1 406 ? -25.482 -30.194 -32.406 1.00 92.81 406 VAL A CA 1
ATOM 3045 C C . VAL A 1 406 ? -25.144 -28.710 -32.525 1.00 92.81 406 VAL A C 1
ATOM 3047 O O . VAL A 1 406 ? -23.988 -28.374 -32.773 1.00 92.81 406 VAL A O 1
ATOM 3050 N N . ALA A 1 407 ? -26.112 -27.828 -32.261 1.00 95.12 407 ALA A N 1
ATOM 3051 C CA . ALA A 1 407 ? -25.924 -26.384 -32.165 1.00 95.12 407 ALA A CA 1
ATOM 3052 C C . ALA A 1 407 ? -27.043 -25.717 -31.343 1.00 95.12 407 ALA A C 1
ATOM 3054 O O . ALA A 1 407 ? -28.065 -26.333 -31.041 1.00 95.12 407 ALA A O 1
ATOM 3055 N N . CYS A 1 408 ? -26.846 -24.449 -30.996 1.00 96.44 408 CYS A N 1
ATOM 3056 C CA . CYS A 1 408 ? -27.788 -23.591 -30.290 1.00 96.44 408 CYS A CA 1
ATOM 3057 C C . CYS A 1 408 ? -28.058 -22.343 -31.146 1.00 96.44 408 CYS A C 1
ATOM 3059 O O . CYS A 1 408 ? -27.137 -21.573 -31.425 1.00 96.44 408 CYS A O 1
ATOM 3061 N N . ARG A 1 409 ? -29.302 -22.147 -31.589 1.00 95.44 409 ARG A N 1
ATOM 3062 C CA . ARG A 1 409 ? -29.750 -20.942 -32.310 1.00 95.44 409 ARG A CA 1
ATOM 3063 C C . ARG A 1 409 ? -29.742 -19.738 -31.376 1.00 95.44 409 ARG A C 1
ATOM 3065 O O . ARG A 1 409 ? -29.936 -19.891 -30.173 1.00 95.44 409 ARG A O 1
ATOM 3072 N N . SER A 1 410 ? -29.529 -18.538 -31.906 1.00 92.81 410 SER A N 1
ATOM 3073 C CA . SER A 1 410 ? -29.675 -17.330 -31.094 1.00 92.81 410 SER A CA 1
ATOM 3074 C C . SER A 1 410 ? -31.155 -17.033 -30.834 1.00 92.81 410 SER A C 1
ATOM 3076 O O . SER A 1 410 ? -32.045 -17.476 -31.563 1.00 92.81 410 SER A O 1
ATOM 3078 N N . ALA A 1 411 ? -31.441 -16.259 -29.787 1.00 91.38 411 ALA A N 1
ATOM 3079 C CA . ALA A 1 411 ? -32.815 -15.850 -29.497 1.00 91.38 411 ALA A CA 1
ATOM 3080 C C . ALA A 1 411 ? -33.421 -15.021 -30.645 1.00 91.38 411 ALA A C 1
ATOM 3082 O O . ALA A 1 411 ? -34.605 -15.160 -30.941 1.00 91.38 411 ALA A O 1
ATOM 3083 N N . CYS A 1 412 ? -32.615 -14.200 -31.327 1.00 91.44 412 CYS A N 1
ATOM 3084 C CA . CYS A 1 412 ? -33.067 -13.468 -32.509 1.00 91.44 412 CYS A CA 1
ATOM 3085 C C . CYS A 1 412 ? -33.503 -14.424 -33.629 1.00 91.44 412 CYS A C 1
ATOM 3087 O O . CYS A 1 412 ? -34.577 -14.253 -34.195 1.00 91.44 412 CYS A O 1
ATOM 3089 N N . ASP A 1 413 ? -32.713 -15.463 -33.896 1.00 90.25 413 ASP A N 1
ATOM 3090 C CA . ASP A 1 413 ? -32.979 -16.438 -34.955 1.00 90.25 413 ASP A CA 1
ATOM 3091 C C . ASP A 1 413 ? -34.244 -17.286 -34.691 1.00 90.25 413 ASP A C 1
ATOM 3093 O O . ASP A 1 413 ? -34.973 -17.652 -35.614 1.00 90.25 413 ASP A O 1
ATOM 3097 N N . VAL A 1 414 ? -34.553 -17.573 -33.421 1.00 94.25 414 VAL A N 1
ATOM 3098 C CA . VAL A 1 414 ? -35.751 -18.348 -33.047 1.00 94.25 414 VAL A CA 1
ATOM 3099 C C . VAL A 1 414 ? -37.004 -17.484 -32.941 1.00 94.25 414 VAL A C 1
ATOM 3101 O O . VAL A 1 414 ? -38.055 -17.870 -33.448 1.00 94.25 414 VAL A O 1
ATOM 3104 N N . PHE A 1 415 ? -36.919 -16.337 -32.268 1.00 92.44 415 PHE A N 1
ATOM 3105 C CA . PHE A 1 415 ? -38.101 -15.539 -31.934 1.00 92.44 415 PHE A CA 1
ATOM 3106 C C . PHE A 1 415 ? -38.354 -14.390 -32.912 1.00 92.44 415 PHE A C 1
ATOM 3108 O O . PHE A 1 415 ? -39.487 -13.928 -33.016 1.00 92.44 415 PHE A O 1
ATOM 3115 N N . GLY A 1 416 ? -37.323 -13.900 -33.606 1.00 90.75 416 GLY A N 1
ATOM 3116 C CA . GLY A 1 416 ? -37.435 -12.866 -34.638 1.00 90.75 416 GLY A CA 1
ATOM 3117 C C . GLY A 1 416 ? -37.965 -11.509 -34.164 1.00 90.75 416 GLY A C 1
ATOM 3118 O O . GLY A 1 416 ? -38.296 -10.671 -35.005 1.00 90.75 416 GLY A O 1
ATOM 3119 N N . THR A 1 417 ? -38.079 -11.279 -32.851 1.00 90.00 417 THR A N 1
ATOM 3120 C CA . THR A 1 417 ? -38.623 -10.033 -32.297 1.00 90.00 417 THR A CA 1
ATOM 3121 C C . THR A 1 417 ? -37.565 -8.940 -32.253 1.00 90.00 417 THR A C 1
ATOM 3123 O O . THR A 1 417 ? -36.373 -9.203 -32.092 1.00 90.00 417 THR A O 1
ATOM 3126 N N . ASP A 1 418 ? -38.007 -7.688 -32.330 1.00 88.06 418 ASP A N 1
ATOM 3127 C CA . ASP A 1 418 ? -37.108 -6.534 -32.290 1.00 88.06 418 ASP A CA 1
ATOM 3128 C C . ASP A 1 418 ? -36.311 -6.444 -30.988 1.00 88.06 418 ASP A C 1
ATOM 3130 O O . ASP A 1 418 ? -35.154 -6.036 -31.016 1.00 88.06 418 ASP A O 1
ATOM 3134 N N . GLN A 1 419 ? -36.875 -6.922 -29.876 1.00 84.88 419 GLN A N 1
ATOM 3135 C CA . GLN A 1 419 ? -36.176 -7.013 -28.597 1.00 84.88 419 GLN A CA 1
ATOM 3136 C C . GLN A 1 419 ? -35.027 -8.030 -28.625 1.00 84.88 419 GLN A C 1
ATOM 3138 O O . GLN A 1 419 ? -33.941 -7.731 -28.136 1.00 84.88 419 GLN A O 1
ATOM 3143 N N . TYR A 1 420 ? -35.239 -9.230 -29.179 1.00 87.44 420 TYR A N 1
ATOM 3144 C CA . TYR A 1 420 ? -34.184 -10.251 -29.243 1.00 87.44 420 TYR A CA 1
ATOM 3145 C C . TYR A 1 420 ? -33.156 -9.975 -30.342 1.00 87.44 420 TYR A C 1
ATOM 3147 O O . TYR A 1 420 ? -32.013 -10.405 -30.220 1.00 87.44 420 TYR A O 1
ATOM 3155 N N . CYS A 1 421 ? -33.555 -9.259 -31.393 1.00 89.12 421 CYS A N 1
ATOM 3156 C CA . CYS A 1 421 ? -32.700 -8.888 -32.516 1.00 89.12 421 CYS A CA 1
ATOM 3157 C C . CYS A 1 421 ? -32.067 -7.495 -32.388 1.00 89.12 421 CYS A C 1
ATOM 3159 O O . CYS A 1 421 ? -31.359 -7.085 -33.302 1.00 89.12 421 CYS A O 1
ATOM 3161 N N . CYS A 1 422 ? -32.333 -6.762 -31.302 1.00 88.31 422 CYS A N 1
ATOM 3162 C CA . CYS A 1 422 ? -31.894 -5.378 -31.113 1.00 88.31 422 CYS A CA 1
ATOM 3163 C C . CYS A 1 422 ? -32.223 -4.457 -32.309 1.00 88.31 422 CYS A C 1
ATOM 3165 O O . CYS A 1 422 ? -31.363 -3.741 -32.819 1.00 88.31 422 CYS A O 1
ATOM 3167 N N . ARG A 1 423 ? -33.468 -4.491 -32.799 1.00 89.69 423 ARG A N 1
ATOM 3168 C CA . ARG A 1 423 ? -33.935 -3.675 -33.938 1.00 89.69 423 ARG A CA 1
ATOM 3169 C C . ARG A 1 423 ? -34.956 -2.630 -33.498 1.00 89.69 423 ARG A C 1
ATOM 3171 O O . ARG A 1 423 ? -35.525 -2.713 -32.411 1.00 89.69 423 ARG A O 1
ATOM 3178 N N . GLY A 1 424 ? -35.215 -1.650 -34.363 1.00 87.94 424 GLY A N 1
ATOM 3179 C CA . GLY A 1 424 ? -36.239 -0.630 -34.131 1.00 87.94 424 GLY A CA 1
ATOM 3180 C C . GLY A 1 424 ? -35.987 0.143 -32.835 1.00 87.94 424 GLY A C 1
ATOM 3181 O O . GLY A 1 424 ? -34.913 0.705 -32.644 1.00 87.94 424 GLY A O 1
ATOM 3182 N N . GLN A 1 425 ? -36.960 0.135 -31.920 1.00 78.44 425 GLN A N 1
ATOM 3183 C CA . GLN A 1 425 ? -36.837 0.807 -30.617 1.00 78.44 425 GLN A CA 1
ATOM 3184 C C . GLN A 1 425 ? -35.756 0.203 -29.709 1.00 78.44 425 GLN A C 1
ATOM 3186 O O . GLN A 1 425 ? -35.308 0.881 -28.790 1.00 78.44 425 GLN A O 1
ATOM 3191 N N . TYR A 1 426 ? -35.325 -1.033 -29.984 1.00 81.56 426 TYR A N 1
ATOM 3192 C CA . TYR A 1 426 ? -34.248 -1.724 -29.280 1.00 81.56 426 TYR A CA 1
ATOM 3193 C C . TYR A 1 426 ? -32.888 -1.584 -29.990 1.00 81.56 426 TYR A C 1
ATOM 3195 O O . TYR A 1 426 ? -31.936 -2.252 -29.612 1.00 81.56 426 TYR A O 1
ATOM 3203 N N . ALA A 1 427 ? -32.755 -0.748 -31.027 1.00 80.25 427 ALA A N 1
ATOM 3204 C CA . ALA A 1 427 ? -31.500 -0.553 -31.769 1.00 80.25 427 ALA A CA 1
ATOM 3205 C C . ALA A 1 427 ? -30.526 0.421 -31.072 1.00 80.25 427 ALA A C 1
ATOM 3207 O O . ALA A 1 427 ? -29.920 1.284 -31.707 1.00 80.25 427 ALA A O 1
ATOM 3208 N N . ASN A 1 428 ? -30.405 0.328 -29.747 1.00 80.38 428 ASN A N 1
ATOM 3209 C CA . ASN A 1 428 ? -29.413 1.062 -28.965 1.00 80.38 428 ASN A CA 1
ATOM 3210 C C . ASN A 1 428 ? -29.062 0.291 -27.674 1.00 80.38 428 ASN A C 1
ATOM 3212 O O . ASN A 1 428 ? -29.889 -0.483 -27.177 1.00 80.38 428 ASN A O 1
ATOM 3216 N N . PRO A 1 429 ? -27.872 0.526 -27.089 1.00 74.88 429 PRO A N 1
ATOM 3217 C CA . PRO A 1 429 ? -27.399 -0.198 -25.904 1.00 74.88 429 PRO A CA 1
ATOM 3218 C C . PRO A 1 429 ? -28.237 0.035 -24.636 1.00 74.88 429 PRO A C 1
ATOM 3220 O O . PRO A 1 429 ? -28.194 -0.778 -23.716 1.00 74.88 429 PRO A O 1
ATOM 3223 N N . VAL A 1 430 ? -29.015 1.122 -24.562 1.00 76.31 430 VAL A N 1
ATOM 3224 C CA . VAL A 1 430 ? -29.858 1.427 -23.392 1.00 76.31 430 VAL A CA 1
ATOM 3225 C C . VAL A 1 430 ? -31.109 0.550 -23.375 1.00 76.31 430 VAL A C 1
ATOM 3227 O O . VAL A 1 430 ? -31.538 0.076 -22.325 1.00 76.31 430 VAL A O 1
ATOM 3230 N N . THR A 1 431 ? -31.688 0.295 -24.542 1.00 81.81 431 THR A N 1
ATOM 3231 C CA . THR A 1 431 ? -32.947 -0.447 -24.680 1.00 81.81 431 THR A CA 1
ATOM 3232 C C . THR A 1 431 ? -32.727 -1.929 -24.974 1.00 81.81 431 THR A C 1
ATOM 3234 O O . THR A 1 431 ? -33.482 -2.753 -24.452 1.00 81.81 431 THR A O 1
ATOM 3237 N N . CYS A 1 432 ? -31.683 -2.310 -25.725 1.00 83.12 432 CYS A N 1
ATOM 3238 C CA . CYS A 1 432 ? -31.324 -3.720 -25.893 1.00 83.12 432 CYS A CA 1
ATOM 3239 C C . CYS A 1 432 ? -30.488 -4.223 -24.716 1.00 83.12 432 CYS A C 1
ATOM 3241 O O . CYS A 1 432 ? -29.260 -4.173 -24.719 1.00 83.12 432 CYS A O 1
ATOM 3243 N N . GLN A 1 433 ? -31.177 -4.721 -23.695 1.00 85.25 433 GLN A N 1
ATOM 3244 C CA . GLN A 1 433 ? -30.541 -5.264 -22.500 1.00 85.25 433 GLN A CA 1
ATOM 3245 C C . GLN A 1 433 ? -30.286 -6.777 -22.612 1.00 85.25 433 GLN A C 1
ATOM 3247 O O . GLN A 1 433 ? -31.044 -7.481 -23.290 1.00 85.25 433 GLN A O 1
ATOM 3252 N N . PRO A 1 434 ? -29.277 -7.322 -21.899 1.00 87.19 434 PRO A N 1
ATOM 3253 C CA . PRO A 1 434 ? -29.001 -8.753 -21.894 1.00 87.19 434 PRO A CA 1
ATOM 3254 C C . PRO A 1 434 ? -30.223 -9.578 -21.469 1.00 87.19 434 PRO A C 1
ATOM 3256 O O . PRO A 1 434 ? -30.749 -9.439 -20.359 1.00 87.19 434 PRO A O 1
ATOM 3259 N N . THR A 1 435 ? -30.643 -10.492 -22.339 1.00 87.88 435 THR A N 1
ATOM 3260 C CA . THR A 1 435 ? -31.789 -11.374 -22.119 1.00 87.88 435 THR A CA 1
ATOM 3261 C C . THR A 1 435 ? -31.378 -12.637 -21.364 1.00 87.88 435 THR A C 1
ATOM 3263 O O . THR A 1 435 ? -30.194 -12.912 -21.160 1.00 87.88 435 THR A O 1
ATOM 3266 N N . PHE A 1 436 ? -32.357 -13.442 -20.941 1.00 91.19 436 PHE A N 1
ATOM 3267 C CA . PHE A 1 436 ? -32.082 -14.753 -20.345 1.00 91.19 436 PHE A CA 1
ATOM 3268 C C . PHE A 1 436 ? -31.178 -15.618 -21.246 1.00 91.19 436 PHE A C 1
ATOM 3270 O O . PHE A 1 436 ? -30.229 -16.235 -20.761 1.00 91.19 436 PHE A O 1
ATOM 3277 N N . TYR A 1 437 ? -31.428 -15.599 -22.558 1.00 91.50 437 TYR A N 1
ATOM 3278 C CA . TYR A 1 437 ? -30.677 -16.371 -23.543 1.00 91.50 437 TYR A CA 1
ATOM 3279 C C . TYR A 1 437 ? -29.264 -15.828 -23.762 1.00 91.50 437 TYR A C 1
ATOM 3281 O O . TYR A 1 437 ? -28.309 -16.596 -23.671 1.00 91.50 437 TYR A O 1
ATOM 3289 N N . SER A 1 438 ? -29.093 -14.515 -23.961 1.00 90.38 438 SER A N 1
ATOM 3290 C CA . SER A 1 438 ? -27.748 -13.957 -24.170 1.00 90.38 438 SER A CA 1
ATOM 3291 C C . SER A 1 438 ? -26.862 -14.119 -22.930 1.00 90.38 438 SER A C 1
ATOM 3293 O O . SER A 1 438 ? -25.692 -14.468 -23.054 1.00 90.38 438 SER A O 1
ATOM 3295 N N . LYS A 1 439 ? -27.425 -14.041 -21.714 1.00 91.62 439 LYS A N 1
ATOM 3296 C CA . LYS A 1 439 ? -26.692 -14.354 -20.470 1.00 91.62 439 LYS A CA 1
ATOM 3297 C C . LYS A 1 439 ? -26.201 -15.805 -20.407 1.00 91.62 439 LYS A C 1
ATOM 3299 O O . LYS A 1 439 ? -25.111 -16.049 -19.895 1.00 91.62 439 LYS A O 1
ATOM 3304 N N . LYS A 1 440 ? -26.965 -16.771 -20.932 1.00 91.00 440 LYS A N 1
ATOM 3305 C CA . LYS A 1 440 ? -26.534 -18.180 -21.027 1.00 91.00 440 LYS A CA 1
ATOM 3306 C C . LYS A 1 440 ? -25.375 -18.351 -22.011 1.00 91.00 440 LYS A C 1
ATOM 3308 O O . LYS A 1 440 ? -24.403 -19.026 -21.686 1.00 91.00 440 LYS A O 1
ATOM 3313 N N . PHE A 1 441 ? -25.448 -17.688 -23.163 1.00 93.62 441 PHE A N 1
ATOM 3314 C CA . PHE A 1 441 ? -24.381 -17.682 -24.166 1.00 93.62 441 PHE A CA 1
ATOM 3315 C C . PHE A 1 441 ? -23.101 -17.046 -23.599 1.00 93.62 441 PHE A C 1
ATOM 3317 O O . PHE A 1 441 ? -22.024 -17.637 -23.675 1.00 93.62 441 PHE A O 1
ATOM 3324 N N . LYS A 1 442 ? -23.235 -15.903 -22.916 1.00 92.25 442 LYS A N 1
ATOM 3325 C CA . LYS A 1 442 ? -22.133 -15.201 -22.244 1.00 92.25 442 LYS A CA 1
ATOM 3326 C C . LYS A 1 442 ? -21.497 -16.022 -21.121 1.00 92.25 442 LYS A C 1
ATOM 3328 O O . LYS A 1 442 ? -20.287 -15.972 -20.939 1.00 92.25 442 LYS A O 1
ATOM 3333 N N . ALA A 1 443 ? -22.279 -16.812 -20.384 1.00 90.50 443 ALA A N 1
ATOM 3334 C CA . ALA A 1 443 ? -21.743 -17.691 -19.344 1.00 90.50 443 ALA A CA 1
ATOM 3335 C C . ALA A 1 443 ? -20.841 -18.799 -19.919 1.00 90.50 443 ALA A C 1
ATOM 3337 O O . ALA A 1 443 ? -19.810 -19.116 -19.325 1.00 90.50 443 ALA A O 1
ATOM 3338 N N . ALA A 1 444 ? -21.199 -19.363 -21.078 1.00 91.38 444 ALA A N 1
ATOM 3339 C CA . ALA A 1 444 ? -20.361 -20.339 -21.773 1.00 91.38 444 ALA A CA 1
ATOM 3340 C C . ALA A 1 444 ? -19.130 -19.683 -22.421 1.00 91.38 444 ALA A C 1
ATOM 3342 O O . ALA A 1 444 ? -18.048 -20.279 -22.437 1.00 91.38 444 ALA A O 1
ATOM 3343 N N . CYS A 1 445 ? -19.272 -18.448 -22.915 1.00 92.62 445 CYS A N 1
ATOM 3344 C CA . CYS A 1 445 ? -18.198 -17.707 -23.571 1.00 92.62 445 CYS A CA 1
ATOM 3345 C C . CYS A 1 445 ? -18.069 -16.265 -23.054 1.00 92.62 445 CYS A C 1
ATOM 3347 O O . CYS A 1 445 ? -18.569 -15.333 -23.683 1.00 92.62 445 CYS A O 1
ATOM 3349 N N . PRO A 1 446 ? -17.369 -16.050 -21.922 1.00 89.56 446 PRO A N 1
ATOM 3350 C CA . PRO A 1 446 ? -17.319 -14.732 -21.289 1.00 89.56 446 PRO A CA 1
ATOM 3351 C C . PRO A 1 446 ? -16.579 -13.668 -22.110 1.00 89.56 446 PRO A C 1
ATOM 3353 O O . PRO A 1 446 ? -16.885 -12.487 -21.979 1.00 89.56 446 PRO A O 1
ATOM 3356 N N . GLY A 1 447 ? -15.627 -14.070 -22.961 1.00 87.19 447 GLY A N 1
ATOM 3357 C CA . GLY A 1 447 ? -14.875 -13.176 -23.851 1.00 87.19 447 GLY A CA 1
ATOM 3358 C C . GLY A 1 447 ? -15.428 -13.124 -25.275 1.00 87.19 447 GLY A C 1
ATOM 3359 O O . GLY A 1 447 ? -14.637 -12.988 -26.204 1.00 87.19 447 GLY A O 1
ATOM 3360 N N . ALA A 1 448 ? -16.732 -13.346 -25.450 1.00 89.25 448 ALA A N 1
ATOM 3361 C CA . ALA A 1 448 ? -17.412 -13.327 -26.740 1.00 89.25 448 ALA A CA 1
ATOM 3362 C C . ALA A 1 448 ? -18.670 -12.448 -26.695 1.00 89.25 448 ALA A C 1
ATOM 3364 O O . ALA A 1 448 ? -19.276 -12.287 -25.630 1.00 89.25 448 ALA A O 1
ATOM 3365 N N . TYR A 1 449 ? -19.087 -11.938 -27.853 1.00 88.44 449 TYR A N 1
ATOM 3366 C CA . TYR A 1 449 ? -20.375 -11.279 -28.029 1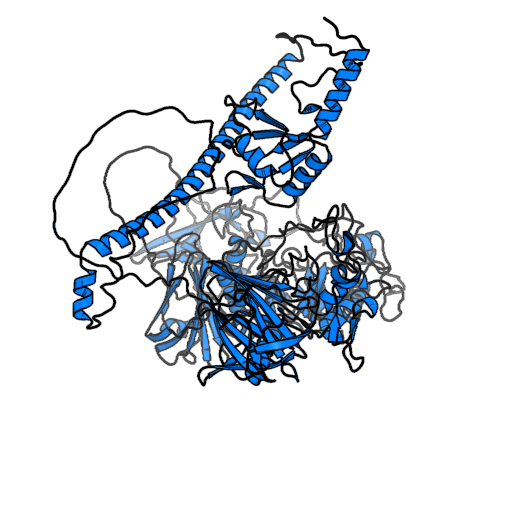.00 88.44 449 TYR A CA 1
ATOM 3367 C C . TYR A 1 449 ? -21.523 -12.260 -27.832 1.00 88.44 449 TYR A C 1
ATOM 3369 O O . TYR A 1 449 ? -21.563 -13.323 -28.453 1.00 88.44 449 TYR A O 1
ATOM 3377 N N . SER A 1 450 ? -22.496 -11.872 -27.012 1.00 88.06 450 SER A N 1
ATOM 3378 C CA . SER A 1 450 ? -23.730 -12.638 -26.809 1.00 88.06 450 SER A CA 1
ATOM 3379 C C . SER A 1 450 ? -24.994 -11.964 -27.364 1.00 88.06 450 SER A C 1
ATOM 3381 O O . SER A 1 450 ? -26.037 -12.612 -27.459 1.00 88.06 450 SER A O 1
ATOM 3383 N N . TYR A 1 451 ? -24.917 -10.677 -27.720 1.00 85.81 451 TYR A N 1
ATOM 3384 C CA . TYR A 1 451 ? -25.949 -9.873 -28.393 1.00 85.81 451 TYR A CA 1
ATOM 3385 C C . TYR A 1 451 ? -25.306 -8.612 -29.010 1.00 85.81 451 TYR A C 1
ATOM 3387 O O . TYR A 1 451 ? -24.149 -8.324 -28.723 1.00 85.81 451 TYR A O 1
ATOM 3395 N N . ALA A 1 452 ? -26.038 -7.853 -29.832 1.00 78.81 452 ALA A N 1
ATOM 3396 C CA . ALA A 1 452 ? -25.475 -6.810 -30.706 1.00 78.81 452 ALA A CA 1
ATOM 3397 C C . ALA A 1 452 ? -24.762 -5.625 -30.014 1.00 78.81 452 ALA A C 1
ATOM 3399 O O . ALA A 1 452 ? -24.019 -4.922 -30.684 1.00 78.81 452 ALA A O 1
ATOM 3400 N N . TYR A 1 453 ? -24.974 -5.399 -28.711 1.00 80.12 453 TYR A N 1
ATOM 3401 C CA . TYR A 1 453 ? -24.370 -4.285 -27.957 1.00 80.12 453 TYR A CA 1
ATOM 3402 C C . TYR A 1 453 ? -23.576 -4.760 -26.725 1.00 80.12 453 TYR A C 1
ATOM 3404 O O . TYR A 1 453 ? -23.512 -4.074 -25.706 1.00 80.12 453 TYR A O 1
ATOM 3412 N N . ASP A 1 454 ? -22.993 -5.960 -26.787 1.00 78.94 454 ASP A N 1
ATOM 3413 C CA . ASP A 1 454 ? -22.130 -6.542 -25.740 1.00 78.94 454 ASP A CA 1
ATOM 3414 C C . ASP A 1 454 ? -20.675 -6.008 -25.812 1.00 78.94 454 ASP A C 1
ATOM 3416 O O . ASP A 1 454 ? -19.717 -6.743 -25.565 1.00 78.94 454 ASP A O 1
ATOM 3420 N N . ASP A 1 455 ? -20.480 -4.738 -26.187 1.00 66.56 455 ASP A N 1
ATOM 3421 C CA . ASP A 1 455 ? -19.170 -4.168 -26.558 1.00 66.56 455 ASP A CA 1
ATOM 3422 C C . ASP A 1 455 ? -18.145 -4.079 -25.408 1.00 66.56 455 ASP A C 1
ATOM 3424 O O . ASP A 1 455 ? -16.998 -4.488 -25.616 1.00 66.56 455 ASP A O 1
ATOM 3428 N N . PRO A 1 456 ? -18.494 -3.620 -24.180 1.00 61.53 456 PRO A N 1
ATOM 3429 C CA . PRO A 1 456 ? -17.502 -3.305 -23.140 1.00 61.53 456 PRO A CA 1
ATOM 3430 C C . PRO A 1 456 ? -16.646 -4.487 -22.663 1.00 61.53 456 PRO A C 1
ATOM 3432 O O . PRO A 1 456 ? -15.655 -4.289 -21.965 1.00 61.53 456 PRO A O 1
ATOM 3435 N N . SER A 1 457 ? -17.041 -5.721 -22.995 1.00 62.91 457 SER A N 1
ATOM 3436 C CA . SER A 1 457 ? -16.352 -6.948 -22.580 1.00 62.91 457 SER A CA 1
ATOM 3437 C C . SER A 1 457 ? -15.977 -7.890 -23.731 1.00 62.91 457 SER A C 1
ATOM 3439 O O . SER A 1 457 ? -15.471 -8.983 -23.459 1.00 62.91 457 SER A O 1
ATOM 3441 N N . SER A 1 458 ? -16.238 -7.502 -24.989 1.00 73.44 458 SER A N 1
ATOM 3442 C CA . SER A 1 458 ? -16.220 -8.440 -26.126 1.00 73.44 458 SER A CA 1
ATOM 3443 C C . SER A 1 458 ? -15.431 -7.979 -27.357 1.00 73.44 458 SER A C 1
ATOM 3445 O O . SER A 1 458 ? -15.035 -8.853 -28.122 1.00 73.44 458 SER A O 1
ATOM 3447 N N . ILE A 1 459 ? -15.134 -6.678 -27.532 1.00 77.25 459 ILE A N 1
ATOM 3448 C CA . ILE A 1 459 ? -14.172 -6.204 -28.554 1.00 77.25 459 ILE A CA 1
ATOM 3449 C C . ILE A 1 459 ? -12.781 -6.104 -27.946 1.00 77.25 459 ILE A C 1
ATOM 3451 O O . ILE A 1 459 ? -12.589 -5.462 -26.911 1.00 77.25 459 ILE A O 1
ATOM 3455 N N . PHE A 1 460 ? -11.787 -6.644 -28.649 1.00 81.50 460 PHE A N 1
ATOM 3456 C CA . PHE A 1 460 ? -10.388 -6.496 -28.278 1.00 81.50 460 PHE A CA 1
ATOM 3457 C C . PHE A 1 460 ? -9.602 -5.753 -29.355 1.00 81.50 460 PHE A C 1
ATOM 3459 O O . PHE A 1 460 ? -9.783 -5.973 -30.552 1.00 81.50 460 PHE A O 1
ATOM 3466 N N . THR A 1 461 ? -8.691 -4.885 -28.914 1.00 85.12 461 THR A N 1
ATOM 3467 C CA . THR A 1 461 ? -7.747 -4.183 -29.786 1.00 85.12 461 THR A CA 1
ATOM 3468 C C . THR A 1 461 ? -6.321 -4.653 -29.535 1.00 85.12 461 THR A C 1
ATOM 3470 O O . THR A 1 461 ? -5.958 -5.044 -28.421 1.00 85.12 461 THR A O 1
ATOM 3473 N N . CYS A 1 462 ? -5.491 -4.641 -30.577 1.00 76.88 462 CYS A N 1
ATOM 3474 C CA . CYS A 1 462 ? -4.078 -4.961 -30.457 1.00 76.88 462 CYS A CA 1
ATOM 3475 C C . CYS A 1 462 ? -3.195 -4.054 -31.313 1.00 76.88 462 CYS A C 1
ATOM 3477 O O . CYS A 1 462 ? -3.213 -4.110 -32.541 1.00 76.88 462 CYS A O 1
ATOM 3479 N N . ALA A 1 463 ? -2.372 -3.242 -30.650 1.00 67.12 463 ALA A N 1
ATOM 3480 C CA . ALA A 1 463 ? -1.312 -2.484 -31.303 1.00 67.12 463 ALA A CA 1
ATOM 3481 C C . ALA A 1 463 ? -0.065 -3.369 -31.509 1.00 67.12 463 ALA A C 1
ATOM 3483 O O . ALA A 1 463 ? 0.232 -4.220 -30.667 1.00 67.12 463 ALA A O 1
ATOM 3484 N N . GLN A 1 464 ? 0.717 -3.090 -32.563 1.00 65.94 464 GLN A N 1
ATOM 3485 C CA . GLN A 1 464 ? 2.015 -3.728 -32.894 1.00 65.94 464 GLN A CA 1
ATOM 3486 C C . GLN A 1 464 ? 1.970 -5.034 -33.704 1.00 65.94 464 GLN A C 1
ATOM 3488 O O . GLN A 1 464 ? 2.930 -5.807 -33.691 1.00 65.94 464 GLN A O 1
ATOM 3493 N N . SER A 1 465 ? 0.908 -5.245 -34.472 1.00 66.00 465 SER A N 1
ATOM 3494 C CA . SER A 1 465 ? 0.869 -6.267 -35.516 1.00 66.00 465 SER A CA 1
ATOM 3495 C C . SER A 1 465 ? 1.095 -7.733 -35.080 1.00 66.00 465 SER A C 1
ATOM 3497 O O . SER A 1 465 ? 2.031 -8.366 -35.574 1.00 66.00 465 SER A O 1
ATOM 3499 N N . PRO A 1 466 ? 0.289 -8.307 -34.163 1.00 77.62 466 PRO A N 1
ATOM 3500 C CA . PRO A 1 466 ? 0.465 -9.693 -33.712 1.00 77.62 466 PRO A CA 1
ATOM 3501 C C . PRO A 1 466 ? 0.014 -10.737 -34.752 1.00 77.62 466 PRO A C 1
ATOM 3503 O O . PRO A 1 466 ? -0.930 -10.538 -35.510 1.00 77.62 466 PRO A O 1
ATOM 3506 N N . ASP A 1 467 ? 0.614 -11.922 -34.706 1.00 86.00 467 ASP A N 1
ATOM 3507 C CA . ASP A 1 467 ? 0.049 -13.112 -35.355 1.00 86.00 467 ASP A CA 1
ATOM 3508 C C . ASP A 1 467 ? -1.107 -13.685 -34.514 1.00 86.00 467 ASP A C 1
ATOM 3510 O O . ASP A 1 467 ? -1.111 -13.532 -33.296 1.00 86.00 467 ASP A O 1
ATOM 3514 N N . TYR A 1 468 ? -2.051 -14.419 -35.105 1.00 87.88 468 TYR A N 1
ATOM 3515 C CA . TYR A 1 468 ? -3.227 -14.953 -34.401 1.00 87.88 468 TYR A CA 1
ATOM 3516 C C . TYR A 1 468 ? -3.303 -16.480 -34.442 1.00 87.88 468 TYR A C 1
ATOM 3518 O O . TYR A 1 468 ? -2.917 -17.128 -35.413 1.00 87.88 468 TYR A O 1
ATOM 3526 N N . THR A 1 469 ? -3.832 -17.076 -33.374 1.00 89.31 469 THR A N 1
ATOM 3527 C CA . THR A 1 469 ? -4.164 -18.506 -33.295 1.00 89.31 469 THR A CA 1
ATOM 3528 C C . THR A 1 469 ? -5.652 -18.667 -32.995 1.00 89.31 469 THR A C 1
ATOM 3530 O O . THR A 1 469 ? -6.120 -18.163 -31.979 1.00 89.31 469 THR A O 1
ATOM 3533 N N . ILE A 1 470 ? -6.384 -19.370 -33.857 1.00 92.88 470 ILE A N 1
ATOM 3534 C CA . ILE A 1 470 ? -7.820 -19.652 -33.744 1.00 92.88 470 ILE A CA 1
ATOM 3535 C C . ILE A 1 470 ? -7.992 -21.144 -33.459 1.00 92.88 470 ILE A C 1
ATOM 3537 O O . ILE A 1 470 ? -7.494 -21.988 -34.207 1.00 92.88 470 ILE A O 1
ATOM 3541 N N . ILE A 1 471 ? -8.682 -21.483 -32.373 1.00 92.38 471 ILE A N 1
ATOM 3542 C CA . ILE A 1 471 ? -8.779 -22.857 -31.879 1.00 92.38 471 ILE A CA 1
ATOM 3543 C C . ILE A 1 471 ? -10.247 -23.249 -31.720 1.00 92.38 471 ILE A C 1
ATOM 3545 O O . ILE A 1 471 ? -10.975 -22.639 -30.937 1.00 92.38 471 ILE A O 1
ATOM 3549 N N . PHE A 1 472 ? -10.661 -24.304 -32.422 1.00 95.12 472 PHE A N 1
ATOM 3550 C CA . PHE A 1 472 ? -11.998 -24.889 -32.313 1.00 95.12 472 PHE A CA 1
ATOM 3551 C C . PHE A 1 472 ? -12.051 -25.983 -31.245 1.00 95.12 472 PHE A C 1
ATOM 3553 O O . PHE A 1 472 ? -11.119 -26.776 -31.128 1.00 95.12 472 PHE A O 1
ATOM 3560 N N . CYS A 1 473 ? -13.164 -26.061 -30.510 1.00 92.88 473 CYS A N 1
ATOM 3561 C CA . CYS A 1 473 ? -13.391 -26.969 -29.380 1.00 92.88 473 CYS A CA 1
ATOM 3562 C C . CYS A 1 473 ? -12.368 -26.841 -28.242 1.00 92.88 473 CYS A C 1
ATOM 3564 O O . CYS A 1 473 ? -11.987 -27.837 -27.630 1.00 92.88 473 CYS A O 1
ATOM 3566 N N . SER A 1 474 ? -11.936 -25.615 -27.950 1.00 88.00 474 SER A N 1
ATOM 3567 C CA . SER A 1 474 ? -11.043 -25.312 -26.828 1.00 88.00 474 SER A CA 1
ATOM 3568 C C . SER A 1 474 ? -11.706 -24.364 -25.837 1.00 88.00 474 SER A C 1
ATOM 3570 O O . SER A 1 474 ? -12.708 -23.723 -26.152 1.00 88.00 474 SER A O 1
ATOM 3572 N N . ASN A 1 475 ? -11.127 -24.265 -24.642 1.00 85.06 475 ASN A N 1
ATOM 3573 C CA . ASN A 1 475 ? -11.467 -23.232 -23.671 1.00 85.06 475 ASN A CA 1
ATOM 3574 C C . ASN A 1 475 ? -10.307 -22.234 -23.515 1.00 85.06 475 ASN A C 1
ATOM 3576 O O . ASN A 1 475 ? -9.147 -22.599 -23.708 1.00 85.06 475 ASN A O 1
ATOM 3580 N N . ARG A 1 476 ? -10.599 -20.982 -23.142 1.00 82.38 476 ARG A N 1
ATOM 3581 C CA . ARG A 1 476 ? -9.585 -19.920 -22.964 1.00 82.38 476 ARG A CA 1
ATOM 3582 C C . ARG A 1 476 ? -8.558 -20.213 -21.862 1.00 82.38 476 ARG A C 1
ATOM 3584 O O . ARG A 1 476 ? -7.518 -19.566 -21.819 1.00 82.38 476 ARG A O 1
ATOM 3591 N N . LYS A 1 477 ? -8.835 -21.170 -20.970 1.00 74.94 477 LYS A N 1
ATOM 3592 C CA . LYS A 1 477 ? -7.948 -21.585 -19.865 1.00 74.94 477 LYS A CA 1
ATOM 3593 C C . LYS A 1 477 ? -7.019 -22.743 -20.253 1.00 74.94 477 LYS A C 1
ATOM 3595 O O . LYS A 1 477 ? -6.155 -23.118 -19.463 1.00 74.94 477 LYS A O 1
ATOM 3600 N N . GLN A 1 478 ? -7.186 -23.317 -21.443 1.00 67.56 478 GLN A N 1
ATOM 3601 C CA . GLN A 1 478 ? -6.454 -24.481 -21.920 1.00 67.56 478 GLN A CA 1
ATOM 3602 C C . GLN A 1 478 ? -5.362 -24.044 -22.894 1.00 67.56 478 GLN A C 1
ATOM 3604 O O . GLN A 1 478 ? -5.631 -23.402 -23.907 1.00 67.56 478 GLN A O 1
ATOM 3609 N N . SER A 1 479 ? -4.117 -24.418 -22.598 1.00 60.84 479 SER A N 1
ATOM 3610 C CA . SER A 1 479 ? -3.000 -24.211 -23.515 1.00 60.84 479 SER A CA 1
ATOM 3611 C C . SER A 1 479 ? -3.056 -25.229 -24.652 1.00 60.84 479 SER A C 1
ATOM 3613 O O . SER A 1 479 ? -3.205 -26.433 -24.430 1.00 60.84 479 SER A O 1
ATOM 3615 N N . VAL A 1 480 ? -2.934 -24.744 -25.887 1.00 58.25 480 VAL A N 1
ATOM 3616 C CA . VAL A 1 480 ? -2.986 -25.577 -27.088 1.00 58.25 480 VAL A CA 1
ATOM 3617 C C . VAL A 1 480 ? -1.703 -25.390 -27.880 1.00 58.25 480 VAL A C 1
ATOM 3619 O O . VAL A 1 480 ? -1.288 -24.274 -28.191 1.00 58.25 480 VAL A O 1
ATOM 3622 N N . CYS A 1 481 ? -1.052 -26.507 -28.188 1.00 57.72 481 CYS A N 1
ATOM 3623 C CA . CYS A 1 481 ? 0.183 -26.537 -28.952 1.00 57.72 481 CYS A CA 1
ATOM 3624 C C . CYS A 1 481 ? -0.050 -27.107 -30.347 1.00 57.72 481 CYS A C 1
ATOM 3626 O O . CYS A 1 481 ? -0.814 -28.049 -30.529 1.00 57.72 481 CYS A O 1
ATOM 3628 N N . SER A 1 482 ? 0.651 -26.542 -31.319 1.00 52.41 482 SER A N 1
ATOM 3629 C CA . SER A 1 482 ? 0.651 -26.945 -32.723 1.00 52.41 482 SER A CA 1
ATOM 3630 C C . SER A 1 482 ? 2.090 -27.064 -33.217 1.00 52.41 482 SER A C 1
ATOM 3632 O O . SER A 1 482 ? 2.986 -26.420 -32.676 1.00 52.41 482 SER A O 1
ATOM 3634 N N . TYR A 1 483 ? 2.348 -27.915 -34.205 1.00 47.34 483 TYR A N 1
ATOM 3635 C CA . TYR A 1 483 ? 3.684 -28.104 -34.778 1.00 47.34 483 TYR A CA 1
ATOM 3636 C C . TYR A 1 483 ? 3.738 -27.397 -36.136 1.00 47.34 483 TYR A C 1
ATOM 3638 O O . TYR A 1 483 ? 3.038 -27.792 -37.064 1.00 47.34 483 TYR A O 1
ATOM 3646 N N . HIS A 1 484 ? 4.552 -26.347 -36.252 1.00 44.03 484 HIS A N 1
ATOM 3647 C CA . HIS A 1 484 ? 4.693 -25.538 -37.466 1.00 44.03 484 HIS A CA 1
ATOM 3648 C C . HIS A 1 484 ? 6.164 -25.431 -37.866 1.00 44.03 484 HIS A C 1
ATOM 3650 O O . HIS A 1 484 ? 6.995 -25.087 -37.030 1.00 44.03 484 HIS A O 1
ATOM 3656 N N . ASN A 1 485 ? 6.491 -25.718 -39.134 1.00 42.69 485 ASN A N 1
ATOM 3657 C CA . ASN A 1 485 ? 7.865 -25.703 -39.666 1.00 42.69 485 ASN A CA 1
ATOM 3658 C C . ASN A 1 485 ? 8.860 -26.450 -38.755 1.00 42.69 485 ASN A C 1
ATOM 3660 O O . ASN A 1 485 ? 9.876 -25.894 -38.348 1.00 42.69 485 ASN A O 1
ATOM 3664 N N . GLU A 1 486 ? 8.505 -27.679 -38.360 1.00 37.97 486 GLU A N 1
ATOM 3665 C CA . GLU A 1 486 ? 9.293 -28.537 -37.453 1.00 37.97 486 GLU A CA 1
ATOM 3666 C C . GLU A 1 486 ? 9.503 -27.976 -36.029 1.00 37.97 486 GLU A C 1
ATOM 3668 O O . GLU A 1 486 ? 10.283 -28.517 -35.243 1.00 37.97 486 GLU A O 1
ATOM 3673 N N . ARG A 1 487 ? 8.762 -26.929 -35.643 1.00 37.44 487 ARG A N 1
ATOM 3674 C CA . ARG A 1 487 ? 8.852 -26.278 -34.333 1.00 37.44 487 ARG A CA 1
ATOM 3675 C C . ARG A 1 487 ? 7.502 -26.292 -33.610 1.00 37.44 487 ARG A C 1
ATOM 3677 O O . ARG A 1 487 ? 6.476 -25.909 -34.164 1.00 37.44 487 ARG A O 1
ATOM 3684 N N . LEU A 1 488 ? 7.501 -26.715 -32.346 1.00 46.06 488 LEU A N 1
ATOM 3685 C CA . LEU A 1 488 ? 6.317 -26.666 -31.482 1.00 46.06 488 LEU A CA 1
ATOM 3686 C C . LEU A 1 488 ? 5.987 -25.204 -31.122 1.00 46.06 488 LEU A C 1
ATOM 3688 O O . LEU A 1 488 ? 6.800 -24.518 -30.501 1.00 46.06 488 LEU A O 1
ATOM 3692 N N . VAL A 1 489 ? 4.791 -24.746 -31.485 1.00 49.25 489 VAL A N 1
ATOM 3693 C CA . VAL A 1 489 ? 4.233 -23.417 -31.211 1.00 49.25 489 VAL A CA 1
ATOM 3694 C C . VAL A 1 489 ? 2.990 -23.581 -30.335 1.00 49.25 489 VAL A C 1
ATOM 3696 O O . VAL A 1 489 ? 1.981 -24.132 -30.771 1.00 49.25 489 VAL A O 1
ATOM 3699 N N . CYS A 1 490 ? 3.055 -23.107 -29.092 1.00 52.06 490 CYS A N 1
ATOM 3700 C CA . CYS A 1 490 ? 1.939 -23.152 -28.145 1.00 52.06 490 CYS A CA 1
ATOM 3701 C C . CYS A 1 490 ? 1.310 -21.771 -27.963 1.00 52.06 490 CYS A C 1
ATOM 3703 O O . CYS A 1 490 ? 2.036 -20.785 -27.803 1.00 52.06 490 CYS A O 1
ATOM 3705 N N . SER A 1 491 ? -0.023 -21.702 -27.934 1.00 48.34 491 SER A N 1
ATOM 3706 C CA . SER A 1 491 ? -0.749 -20.521 -27.469 1.00 48.34 491 SER A CA 1
ATOM 3707 C C . SER A 1 491 ? -0.342 -20.257 -26.010 1.00 48.34 491 SER A C 1
ATOM 3709 O O . SER A 1 491 ? -0.634 -21.067 -25.129 1.00 48.34 491 SER A O 1
ATOM 3711 N N . GLY A 1 492 ? 0.409 -19.174 -25.774 1.00 46.03 492 GLY A N 1
ATOM 3712 C CA . GLY A 1 492 ? 0.925 -18.796 -24.447 1.00 46.03 492 GLY A CA 1
ATOM 3713 C C . GLY A 1 492 ? 2.419 -19.052 -24.181 1.00 46.03 492 GLY A C 1
ATOM 3714 O O . GLY A 1 492 ? 2.835 -19.043 -23.028 1.00 46.03 492 GLY A O 1
ATOM 3715 N N . SER A 1 493 ? 3.251 -19.283 -25.204 1.00 30.39 493 SER A N 1
ATOM 3716 C CA . SER A 1 493 ? 4.697 -19.501 -25.020 1.00 30.39 493 SER A CA 1
ATOM 3717 C C . SER A 1 493 ? 5.523 -18.203 -25.054 1.00 30.39 493 SER A C 1
ATOM 3719 O O . SER A 1 493 ? 5.950 -17.772 -26.126 1.00 30.39 493 SER A O 1
ATOM 3721 N N . SER A 1 494 ? 5.908 -17.685 -23.889 1.00 29.73 494 SER A N 1
ATOM 3722 C CA . SER A 1 494 ? 7.224 -17.065 -23.695 1.00 29.73 494 SER A CA 1
ATOM 3723 C C . SER A 1 494 ? 8.083 -18.003 -22.842 1.00 29.73 494 SER A C 1
ATOM 3725 O O . SER A 1 494 ? 7.758 -18.286 -21.700 1.00 29.73 494 SER A O 1
ATOM 3727 N N . GLY A 1 495 ? 9.163 -18.516 -23.445 1.00 31.38 495 GLY A N 1
ATOM 3728 C CA . GLY A 1 495 ? 10.334 -19.099 -22.778 1.00 31.38 495 GLY A CA 1
ATOM 3729 C C . GLY A 1 495 ? 10.097 -20.285 -21.835 1.00 31.38 495 GLY A C 1
ATOM 3730 O O . GLY A 1 495 ? 9.674 -20.123 -20.700 1.00 31.38 495 GLY A O 1
ATOM 3731 N N . ARG A 1 496 ? 10.505 -21.489 -22.260 1.00 34.00 496 ARG A N 1
ATOM 3732 C CA . ARG A 1 496 ? 10.644 -22.664 -21.384 1.00 34.00 496 ARG A CA 1
ATOM 3733 C C . ARG A 1 496 ? 11.498 -22.345 -20.142 1.00 34.00 496 ARG A C 1
ATOM 3735 O O . ARG A 1 496 ? 12.720 -22.443 -20.190 1.00 34.00 496 ARG A O 1
ATOM 3742 N N . THR A 1 497 ? 10.853 -22.112 -19.009 1.00 30.95 497 THR A N 1
ATOM 3743 C CA . THR A 1 497 ? 11.241 -22.707 -17.727 1.00 30.95 497 THR A CA 1
ATOM 3744 C C . THR A 1 497 ? 10.172 -23.750 -17.400 1.00 30.95 497 THR A C 1
ATOM 3746 O O . THR A 1 497 ? 8.998 -23.569 -17.706 1.00 30.95 497 THR A O 1
ATOM 3749 N N . SER A 1 498 ? 10.593 -24.927 -16.935 1.00 35.38 498 SER A N 1
ATOM 3750 C CA . SER A 1 498 ? 9.740 -26.113 -16.746 1.00 35.38 498 SER A CA 1
ATOM 3751 C C . SER A 1 498 ? 8.423 -25.783 -16.020 1.00 35.38 498 SER A C 1
ATOM 3753 O O . SER A 1 498 ? 8.400 -24.907 -15.165 1.00 35.38 498 SER A O 1
ATOM 3755 N N . ALA A 1 499 ? 7.324 -26.489 -16.315 1.00 35.72 499 ALA A N 1
ATOM 3756 C CA . ALA A 1 499 ? 6.041 -26.317 -15.619 1.00 35.72 499 ALA A CA 1
ATOM 3757 C C . ALA A 1 499 ? 6.153 -26.544 -14.097 1.00 35.72 499 ALA A C 1
ATOM 3759 O O . ALA A 1 499 ? 5.409 -25.935 -13.334 1.00 35.72 499 ALA A O 1
ATOM 3760 N N . LEU A 1 500 ? 7.142 -27.331 -13.644 1.00 34.03 500 LEU A N 1
ATOM 3761 C CA . LEU A 1 500 ? 7.508 -27.371 -12.228 1.00 34.03 500 LEU A CA 1
ATOM 3762 C C . LEU A 1 500 ? 8.037 -26.009 -11.770 1.00 34.03 500 LEU A C 1
ATOM 3764 O O . LEU A 1 500 ? 7.620 -25.518 -10.738 1.00 34.03 500 LEU A O 1
ATOM 3768 N N . THR A 1 501 ? 8.909 -25.380 -12.554 1.00 32.19 501 THR A N 1
ATOM 3769 C CA . THR A 1 501 ? 9.549 -24.089 -12.283 1.00 32.19 501 THR A CA 1
ATOM 3770 C C . THR A 1 501 ? 8.600 -22.897 -12.409 1.00 32.19 501 THR A C 1
ATOM 3772 O O . THR A 1 501 ? 8.759 -21.974 -11.633 1.00 32.19 501 THR A O 1
ATOM 3775 N N . LEU A 1 502 ? 7.603 -22.889 -13.307 1.00 33.03 502 LEU A N 1
ATOM 3776 C CA . LEU A 1 502 ? 6.621 -21.793 -13.396 1.00 33.03 502 LEU A CA 1
ATOM 3777 C C . LEU A 1 502 ? 5.510 -21.920 -12.346 1.00 33.03 502 LEU A C 1
ATOM 3779 O O . LEU A 1 502 ? 5.090 -20.916 -11.781 1.00 33.03 502 LEU A O 1
ATOM 3783 N N . MET A 1 503 ? 5.096 -23.146 -12.010 1.00 35.03 503 MET A N 1
ATOM 3784 C CA . MET A 1 503 ? 4.276 -23.386 -10.824 1.00 35.03 503 MET A CA 1
ATOM 3785 C C . MET A 1 503 ? 5.070 -23.028 -9.566 1.00 35.03 503 MET A C 1
ATOM 3787 O O . MET A 1 503 ? 4.518 -22.356 -8.718 1.00 35.03 503 MET A O 1
ATOM 3791 N N . LEU A 1 504 ? 6.371 -23.336 -9.490 1.00 33.59 504 LEU A N 1
ATOM 3792 C CA . LEU A 1 504 ? 7.282 -22.842 -8.451 1.00 33.59 504 LEU A CA 1
ATOM 3793 C C . LEU A 1 504 ? 7.548 -21.340 -8.534 1.00 33.59 504 LEU A C 1
ATOM 3795 O O . LEU A 1 504 ? 7.880 -20.806 -7.497 1.00 33.59 504 LEU A O 1
ATOM 3799 N N . LEU A 1 505 ? 7.419 -20.662 -9.682 1.00 32.34 505 LEU A N 1
ATOM 3800 C CA . LEU A 1 505 ? 7.682 -19.224 -9.819 1.00 32.34 505 LEU A CA 1
ATOM 3801 C C . LEU A 1 505 ? 6.445 -18.389 -9.508 1.00 32.34 505 LEU A C 1
ATOM 3803 O O . LEU A 1 505 ? 6.573 -17.413 -8.792 1.00 32.34 505 LEU A O 1
ATOM 3807 N N . LEU A 1 506 ? 5.254 -18.794 -9.956 1.00 34.25 506 LEU A N 1
ATOM 3808 C CA . LEU A 1 506 ? 3.982 -18.188 -9.556 1.00 34.25 506 LEU A CA 1
ATOM 3809 C C . LEU A 1 506 ? 3.596 -18.598 -8.139 1.00 34.25 506 LEU A C 1
ATOM 3811 O O . LEU A 1 506 ? 3.188 -17.720 -7.390 1.00 34.25 506 LEU A O 1
ATOM 3815 N N . LEU A 1 507 ? 3.824 -19.855 -7.717 1.00 35.28 507 LEU A N 1
ATOM 3816 C CA . LEU A 1 507 ? 3.889 -20.127 -6.283 1.00 35.28 507 LEU A CA 1
ATOM 3817 C C . LEU A 1 507 ? 4.981 -19.251 -5.693 1.00 35.28 507 LEU A C 1
ATOM 3819 O O . LEU A 1 507 ? 4.628 -18.538 -4.799 1.00 35.28 507 LEU A O 1
ATOM 3823 N N . SER A 1 508 ? 6.225 -19.151 -6.171 1.00 31.11 508 SER A N 1
ATOM 3824 C CA . SER A 1 508 ? 7.236 -18.316 -5.491 1.00 31.11 508 SER A CA 1
ATOM 3825 C C . SER A 1 508 ? 6.943 -16.828 -5.488 1.00 31.11 508 SER A C 1
ATOM 3827 O O . SER A 1 508 ? 7.446 -16.185 -4.597 1.00 31.11 508 SER A O 1
ATOM 3829 N N . SER A 1 509 ? 6.180 -16.261 -6.422 1.00 35.12 509 SER A N 1
ATOM 3830 C CA . SER A 1 509 ? 5.835 -14.836 -6.465 1.00 35.12 509 SER A CA 1
ATOM 3831 C C . SER A 1 509 ? 4.593 -14.564 -5.627 1.00 35.12 509 SER A C 1
ATOM 3833 O O . SER A 1 509 ? 4.546 -13.558 -4.937 1.00 35.12 509 SER A O 1
ATOM 3835 N N . PHE A 1 510 ? 3.622 -15.481 -5.608 1.00 36.25 510 PHE A N 1
ATOM 3836 C CA . PHE A 1 510 ? 2.457 -15.414 -4.721 1.00 36.25 510 PHE A CA 1
ATOM 3837 C C . PHE A 1 510 ? 2.828 -15.792 -3.277 1.00 36.25 510 PHE A C 1
ATOM 3839 O O . PHE A 1 510 ? 2.374 -15.161 -2.335 1.00 36.25 510 PHE A O 1
ATOM 3846 N N . ILE A 1 511 ? 3.736 -16.751 -3.109 1.00 36.72 511 ILE A N 1
ATOM 3847 C CA . ILE A 1 511 ? 4.427 -17.139 -1.877 1.00 36.72 511 ILE A CA 1
ATOM 3848 C C . ILE A 1 511 ? 5.440 -16.063 -1.484 1.00 36.72 511 ILE A C 1
ATOM 3850 O O . ILE A 1 511 ? 5.552 -15.790 -0.304 1.00 36.72 511 ILE A O 1
ATOM 3854 N N . ALA A 1 512 ? 6.149 -15.400 -2.406 1.00 37.38 512 ALA A N 1
ATOM 3855 C CA . ALA A 1 512 ? 7.001 -14.253 -2.067 1.00 37.38 512 ALA A CA 1
ATOM 3856 C C . ALA A 1 512 ? 6.155 -13.058 -1.665 1.00 37.38 512 ALA A C 1
ATOM 3858 O O . ALA A 1 512 ? 6.565 -12.363 -0.757 1.00 37.38 512 ALA A O 1
ATOM 3859 N N . LEU A 1 513 ? 4.974 -12.836 -2.249 1.00 40.56 513 LEU A N 1
ATOM 3860 C CA . LEU A 1 513 ? 4.050 -11.801 -1.790 1.00 40.56 513 LEU A CA 1
ATOM 3861 C C . LEU A 1 513 ? 3.412 -12.184 -0.439 1.00 40.56 513 LEU A C 1
ATOM 3863 O O . LEU A 1 513 ? 3.324 -11.337 0.440 1.00 40.56 513 LEU A O 1
ATOM 3867 N N . GLN A 1 514 ? 3.076 -13.462 -0.215 1.00 42.41 514 GLN A N 1
ATOM 3868 C CA . GLN A 1 514 ? 2.642 -13.987 1.092 1.00 42.41 514 GLN A CA 1
ATOM 3869 C C . GLN A 1 514 ? 3.765 -13.976 2.150 1.00 42.41 514 GLN A C 1
ATOM 3871 O O . GLN A 1 514 ? 3.481 -13.785 3.328 1.00 42.41 514 GLN A O 1
ATOM 3876 N N . PHE A 1 515 ? 5.034 -14.159 1.765 1.00 42.44 515 PHE A N 1
ATOM 3877 C CA . PHE A 1 515 ? 6.198 -14.079 2.658 1.00 42.44 515 PHE A CA 1
ATOM 3878 C C . PHE A 1 515 ? 6.703 -12.640 2.840 1.00 42.44 515 PHE A C 1
ATOM 3880 O O . PHE A 1 515 ? 7.296 -12.353 3.878 1.00 42.44 515 PHE A O 1
ATOM 3887 N N . ALA A 1 516 ? 6.476 -11.745 1.873 1.00 48.62 516 ALA A N 1
ATOM 3888 C CA . ALA A 1 516 ? 6.884 -10.341 1.927 1.00 48.62 516 ALA A CA 1
ATOM 3889 C C . ALA A 1 516 ? 5.844 -9.456 2.623 1.00 48.62 516 ALA A C 1
ATOM 3891 O O . ALA A 1 516 ? 6.234 -8.547 3.345 1.00 48.62 516 ALA A O 1
ATOM 3892 N N . LEU A 1 517 ? 4.543 -9.735 2.457 1.00 62.22 517 LEU A N 1
ATOM 3893 C CA . LEU A 1 517 ? 3.434 -8.967 3.038 1.00 62.22 517 LEU A CA 1
ATOM 3894 C C . LEU A 1 517 ? 2.385 -9.904 3.676 1.00 62.22 517 LEU A C 1
ATOM 3896 O O . LEU A 1 517 ? 1.271 -10.039 3.170 1.00 62.22 517 LEU A O 1
ATOM 3900 N N . PRO A 1 518 ? 2.702 -10.577 4.799 1.00 77.69 518 PRO A N 1
ATOM 3901 C CA . PRO A 1 518 ? 1.810 -11.576 5.385 1.00 77.69 518 PRO A CA 1
ATOM 3902 C C . PRO A 1 518 ? 0.590 -10.985 6.105 1.00 77.69 518 PRO A C 1
ATOM 3904 O O . PRO A 1 518 ? -0.250 -11.760 6.550 1.00 77.69 518 PRO A O 1
ATOM 3907 N N . TYR A 1 519 ? 0.484 -9.662 6.275 1.00 91.44 519 TYR A N 1
ATOM 3908 C CA . TYR A 1 519 ? -0.556 -9.026 7.092 1.00 91.44 519 TYR A CA 1
ATOM 3909 C C . TYR A 1 519 ? -1.560 -8.241 6.243 1.00 91.44 519 TYR A C 1
ATOM 3911 O O . TYR A 1 519 ? -1.179 -7.370 5.468 1.00 91.44 519 TYR A O 1
ATOM 3919 N N . ALA A 1 520 ? -2.849 -8.501 6.457 1.00 94.62 520 ALA A N 1
ATOM 3920 C CA . ALA A 1 520 ? -3.946 -7.645 6.019 1.00 94.62 520 ALA A CA 1
ATOM 3921 C C . ALA A 1 520 ? -4.477 -6.877 7.236 1.00 94.62 520 ALA A C 1
ATOM 3923 O O . ALA A 1 520 ? -5.057 -7.482 8.143 1.00 94.62 520 ALA A O 1
ATOM 3924 N N . VAL A 1 521 ? -4.246 -5.564 7.276 1.00 96.62 521 VAL A N 1
ATOM 3925 C CA . VAL A 1 521 ? -4.534 -4.719 8.444 1.00 96.62 521 VAL A CA 1
ATOM 3926 C C . VAL A 1 521 ? -5.674 -3.754 8.128 1.00 96.62 521 VAL A C 1
ATOM 3928 O O . VAL A 1 521 ? -5.595 -2.997 7.165 1.00 96.62 521 VAL A O 1
ATOM 3931 N N . ILE A 1 522 ? -6.734 -3.769 8.938 1.00 97.19 522 ILE A N 1
ATOM 3932 C CA . ILE A 1 522 ? -7.770 -2.728 8.906 1.00 97.19 522 ILE A CA 1
ATOM 3933 C C . ILE A 1 522 ? -7.274 -1.556 9.750 1.00 97.19 522 ILE A C 1
ATOM 3935 O O . ILE A 1 522 ? -7.148 -1.689 10.968 1.00 97.19 522 ILE A O 1
ATOM 3939 N N . ASP A 1 523 ? -6.984 -0.429 9.105 1.00 93.69 523 ASP A N 1
ATOM 3940 C CA . ASP A 1 523 ? -6.491 0.763 9.794 1.00 93.69 523 ASP A CA 1
ATOM 3941 C C . ASP A 1 523 ? -7.635 1.581 10.450 1.00 93.69 523 ASP A C 1
ATOM 3943 O O . ASP A 1 523 ? -8.737 1.076 10.688 1.00 93.69 523 ASP A O 1
ATOM 3947 N N . TYR A 1 524 ? -7.338 2.820 10.830 1.00 89.06 524 TYR A N 1
ATOM 3948 C CA . TYR A 1 524 ? -8.103 3.710 11.698 1.00 89.06 524 TYR A CA 1
ATOM 3949 C C . TYR A 1 524 ? -9.618 3.832 11.374 1.00 89.06 524 TYR A C 1
ATOM 3951 O O . TYR A 1 524 ? -10.042 3.820 10.221 1.00 89.06 524 TYR A O 1
ATOM 3959 N N . LEU A 1 525 ? -10.443 3.992 12.429 1.00 90.75 525 LEU A N 1
ATOM 3960 C CA . LEU A 1 525 ? -11.906 4.259 12.428 1.00 90.75 525 LEU A CA 1
ATOM 3961 C C . LEU A 1 525 ? -12.873 3.120 12.077 1.00 90.75 525 LEU A C 1
ATOM 3963 O O . LEU A 1 525 ? -14.053 3.373 11.816 1.00 90.75 525 LEU A O 1
ATOM 3967 N N . TRP A 1 526 ? -12.466 1.858 12.158 1.00 95.25 526 TRP A N 1
ATOM 3968 C CA . TRP A 1 526 ? -13.391 0.742 11.915 1.00 95.25 526 TRP A CA 1
ATOM 3969 C C . TRP A 1 526 ? -14.575 0.648 12.903 1.00 95.25 526 TRP A C 1
ATOM 3971 O O . TRP A 1 526 ? -15.606 0.064 12.565 1.00 95.25 526 TRP A O 1
ATOM 3981 N N . TYR A 1 527 ? -14.455 1.220 14.106 1.00 94.62 527 TYR A N 1
ATOM 3982 C CA . TYR A 1 527 ? -15.519 1.282 15.122 1.00 94.62 527 TYR A CA 1
ATOM 3983 C C . TYR A 1 527 ? -16.423 2.521 14.995 1.00 94.62 527 TYR A C 1
ATOM 3985 O O . TYR A 1 527 ? -17.477 2.589 15.625 1.00 94.62 527 TYR A O 1
ATOM 3993 N N . ARG A 1 528 ? -16.026 3.537 14.220 1.00 92.94 528 ARG A N 1
ATOM 3994 C CA . ARG A 1 528 ? -16.776 4.795 14.091 1.00 92.94 528 ARG A CA 1
ATOM 3995 C C . ARG A 1 528 ? -17.961 4.586 13.159 1.00 92.94 528 ARG A C 1
ATOM 3997 O O . ARG A 1 528 ? -17.793 4.118 12.029 1.00 92.94 528 ARG A O 1
ATOM 4004 N N . ARG A 1 529 ? -19.158 4.978 13.594 1.00 91.06 529 ARG A N 1
ATOM 4005 C CA . ARG A 1 529 ? -20.378 4.837 12.786 1.00 91.06 529 ARG A CA 1
ATOM 4006 C C . ARG A 1 529 ? -20.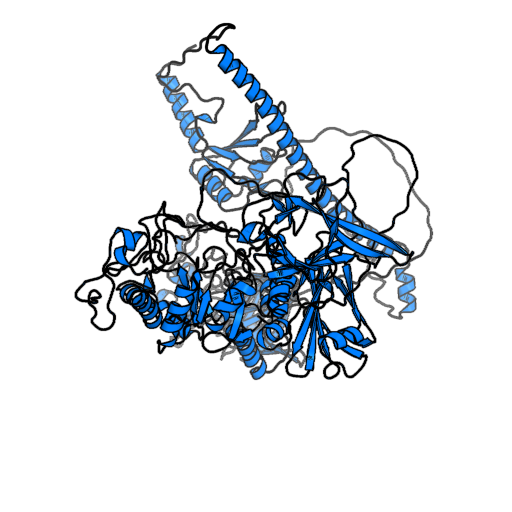244 5.548 11.444 1.00 91.06 529 ARG A C 1
ATOM 4008 O O . ARG A 1 529 ? -19.786 6.687 11.389 1.00 91.06 529 ARG A O 1
ATOM 4015 N N . TYR A 1 530 ? -20.627 4.873 10.363 1.00 88.19 530 TYR A N 1
ATOM 4016 C CA . TYR A 1 530 ? -20.588 5.445 9.016 1.00 88.19 530 TYR A CA 1
ATOM 4017 C C . TYR A 1 530 ? -21.858 6.254 8.727 1.00 88.19 530 TYR A C 1
ATOM 4019 O O . TYR A 1 530 ? -22.767 5.810 8.031 1.00 88.19 530 TYR A O 1
ATOM 4027 N N . VAL A 1 531 ? -21.940 7.449 9.310 1.00 88.25 531 VAL A N 1
ATOM 4028 C CA . VAL A 1 531 ? -23.096 8.347 9.185 1.00 88.25 531 VAL A CA 1
ATOM 4029 C C . VAL A 1 531 ? -22.658 9.764 8.830 1.00 88.25 531 VAL A C 1
ATOM 4031 O O . VAL A 1 531 ? -21.546 10.183 9.149 1.00 88.25 531 VAL A O 1
ATOM 4034 N N . SER A 1 532 ? -23.544 10.516 8.174 1.00 83.81 532 SER A N 1
ATOM 4035 C CA . SER A 1 532 ? -23.287 11.918 7.829 1.00 83.81 532 SER A CA 1
ATOM 4036 C C . SER A 1 532 ? -22.985 12.742 9.084 1.00 83.81 532 SER A C 1
ATOM 4038 O O . SER A 1 532 ? -23.731 12.677 10.059 1.00 83.81 532 SER A O 1
ATOM 4040 N N . GLY A 1 533 ? -21.909 13.532 9.043 1.00 80.00 533 GLY A N 1
ATOM 4041 C CA . GLY A 1 533 ? -21.458 14.370 10.159 1.00 80.00 533 GLY A CA 1
ATOM 4042 C C . GLY A 1 533 ? -20.504 13.688 11.146 1.00 80.00 533 GLY A C 1
ATOM 4043 O O . GLY A 1 533 ? -19.979 14.377 12.010 1.00 80.00 533 GLY A O 1
ATOM 4044 N N . ALA A 1 534 ? -20.243 12.382 11.015 1.00 85.50 534 ALA A N 1
ATOM 4045 C CA . ALA A 1 534 ? -19.190 11.716 11.778 1.00 85.50 534 ALA A CA 1
ATOM 4046 C C . ALA A 1 534 ? -17.824 11.896 11.085 1.00 85.50 534 ALA A C 1
ATOM 4048 O O . ALA A 1 534 ? -17.594 11.379 9.990 1.00 85.50 534 ALA A O 1
ATOM 4049 N N . ASP A 1 535 ? -16.912 12.613 11.736 1.00 85.94 535 ASP A N 1
ATOM 4050 C CA . ASP A 1 535 ? -15.506 12.781 11.344 1.00 85.94 535 ASP A CA 1
ATOM 4051 C C . ASP A 1 535 ? -14.570 11.969 12.257 1.00 85.94 535 ASP A C 1
ATOM 4053 O O . ASP A 1 535 ? -15.021 11.032 12.911 1.00 85.94 535 ASP A O 1
ATOM 4057 N N . SER A 1 536 ? -13.271 12.282 12.284 1.00 83.62 536 SER A N 1
ATOM 4058 C CA . SER A 1 536 ? -12.256 11.633 13.125 1.00 83.62 536 SER A CA 1
ATOM 4059 C C . SER A 1 536 ? -12.364 11.980 14.616 1.00 83.62 536 SER A C 1
ATOM 4061 O O . SER A 1 536 ? -12.150 11.103 15.455 1.00 83.62 536 SER A O 1
ATOM 4063 N N . ASN A 1 537 ? -12.793 13.192 14.977 1.00 89.25 537 ASN A N 1
ATOM 4064 C CA . ASN A 1 537 ? -12.870 13.690 16.357 1.00 89.25 537 ASN A CA 1
ATOM 4065 C C . ASN A 1 537 ? -14.314 13.836 16.883 1.00 89.25 537 ASN A C 1
ATOM 4067 O O . ASN A 1 537 ? -14.569 14.511 17.877 1.00 89.25 537 ASN A O 1
ATOM 4071 N N . SER A 1 538 ? -15.282 13.211 16.218 1.00 88.44 538 SER A N 1
ATOM 4072 C CA . SER A 1 538 ? -16.691 13.301 16.597 1.00 88.44 538 SER A CA 1
ATOM 4073 C C . SER A 1 538 ? -17.013 12.498 17.861 1.00 88.44 538 SER A C 1
ATOM 4075 O O . SER A 1 538 ? -16.853 11.277 17.896 1.00 88.44 538 SER A O 1
ATOM 4077 N N . TYR A 1 539 ? -17.548 13.174 18.880 1.00 92.00 539 TYR A N 1
ATOM 4078 C CA . TYR A 1 539 ? -18.073 12.546 20.095 1.00 92.00 539 TYR A CA 1
ATOM 4079 C C . TYR A 1 539 ? -19.439 11.883 19.852 1.00 92.00 539 TYR A C 1
ATOM 4081 O O . TYR A 1 539 ? -20.296 12.454 19.182 1.00 92.00 539 TYR A O 1
ATOM 4089 N N . GLY A 1 540 ? -19.684 10.713 20.452 1.00 90.69 540 GLY A N 1
ATOM 4090 C CA . GLY A 1 540 ? -21.004 10.059 20.437 1.00 90.69 540 GLY A CA 1
ATOM 4091 C C . GLY A 1 540 ? -21.265 9.140 19.236 1.00 90.69 540 GLY A C 1
ATOM 4092 O O . GLY A 1 540 ? -22.354 8.574 19.118 1.00 90.69 540 GLY A O 1
ATOM 4093 N N . PHE A 1 541 ? -20.283 8.980 18.347 1.00 92.88 541 PHE A N 1
ATOM 4094 C CA . PHE A 1 541 ? -20.392 8.156 17.139 1.00 92.88 541 PHE A CA 1
ATOM 4095 C C . PHE A 1 541 ? -19.589 6.855 17.210 1.00 92.88 541 PHE A C 1
ATOM 4097 O O . PHE A 1 541 ? -19.569 6.100 16.234 1.00 92.88 541 PHE A O 1
ATOM 4104 N N . ASP A 1 542 ? -18.940 6.566 18.336 1.00 93.62 542 ASP A N 1
ATOM 4105 C CA . ASP A 1 542 ? -18.206 5.318 18.508 1.00 93.62 542 ASP A CA 1
ATOM 4106 C C . ASP A 1 542 ? -19.192 4.177 18.749 1.00 93.62 542 ASP A C 1
ATOM 4108 O O . ASP A 1 542 ? -20.071 4.244 19.616 1.00 93.62 542 ASP A O 1
ATOM 4112 N N . ASN A 1 543 ? -19.063 3.109 17.966 1.00 94.50 543 ASN A N 1
ATOM 4113 C CA . ASN A 1 543 ? -19.778 1.878 18.230 1.00 94.50 543 ASN A CA 1
ATOM 4114 C C . ASN A 1 543 ? -19.035 1.130 19.344 1.00 94.50 543 ASN A C 1
ATOM 4116 O O . ASN A 1 543 ? -17.937 0.623 19.130 1.00 94.50 543 ASN A O 1
ATOM 4120 N N . ILE A 1 544 ? -19.617 1.114 20.541 1.00 94.94 544 ILE A N 1
ATOM 4121 C CA . ILE A 1 544 ? -19.073 0.443 21.726 1.00 94.94 544 ILE A CA 1
ATOM 4122 C C . ILE A 1 544 ? -20.068 -0.600 22.229 1.00 94.94 544 ILE A C 1
ATOM 4124 O O . ILE A 1 544 ? -21.282 -0.400 22.138 1.00 94.94 544 ILE A O 1
ATOM 4128 N N . ASP A 1 545 ? -19.562 -1.713 22.749 1.00 95.06 545 ASP A N 1
ATOM 4129 C CA . ASP A 1 545 ? -20.389 -2.725 23.397 1.00 95.06 545 ASP A CA 1
ATOM 4130 C C . ASP A 1 545 ? -20.825 -2.294 24.812 1.00 95.06 545 ASP A C 1
ATOM 4132 O O . ASP A 1 545 ? -20.453 -1.230 25.318 1.00 95.06 545 ASP A O 1
ATOM 4136 N N . ALA A 1 546 ? -21.623 -3.137 25.473 1.00 95.50 546 ALA A N 1
ATOM 4137 C CA . ALA A 1 546 ? -22.139 -2.869 26.818 1.00 95.50 546 ALA A CA 1
ATOM 4138 C C . ALA A 1 546 ? -21.044 -2.705 27.895 1.00 95.50 546 ALA A C 1
ATOM 4140 O O . ALA A 1 546 ? -21.337 -2.222 28.988 1.00 95.50 546 ALA A O 1
ATOM 4141 N N . TRP A 1 547 ? -19.802 -3.087 27.591 1.00 97.38 547 TRP A N 1
ATOM 4142 C CA . TRP A 1 547 ? -18.643 -3.028 28.482 1.00 97.38 547 TRP A CA 1
ATOM 4143 C C . TRP A 1 547 ? -17.697 -1.866 28.142 1.00 97.38 547 TRP A C 1
ATOM 4145 O O . TRP A 1 547 ? -16.589 -1.784 28.673 1.00 97.38 547 TRP A O 1
ATOM 4155 N N . GLY A 1 548 ? -18.107 -0.977 27.230 1.00 95.75 548 GLY A N 1
ATOM 4156 C CA . GLY A 1 548 ? -17.312 0.171 26.796 1.00 95.75 548 GLY A CA 1
ATOM 4157 C C . GLY A 1 548 ? -16.186 -0.168 25.817 1.00 95.75 548 GLY A C 1
ATOM 4158 O O . GLY A 1 548 ? -15.311 0.671 25.594 1.00 95.75 548 GLY A O 1
ATOM 4159 N N . ARG A 1 549 ? -16.180 -1.374 25.230 1.00 97.44 549 ARG A N 1
ATOM 4160 C CA . ARG A 1 549 ? -15.159 -1.802 24.261 1.00 97.44 549 ARG A CA 1
ATOM 4161 C C . ARG A 1 549 ? -15.586 -1.437 22.833 1.00 97.44 549 ARG A C 1
ATOM 4163 O O . ARG A 1 549 ? -16.734 -1.707 22.479 1.00 97.44 549 ARG A O 1
ATOM 4170 N N . PRO A 1 550 ? -14.703 -0.863 21.996 1.00 96.19 550 PRO A N 1
ATOM 4171 C CA . PRO A 1 550 ? -14.990 -0.616 20.585 1.00 96.19 550 PRO A CA 1
ATOM 4172 C C . PRO A 1 550 ? -15.434 -1.876 19.830 1.00 96.19 550 PRO A C 1
ATOM 4174 O O . PRO A 1 550 ? -14.854 -2.950 19.979 1.00 96.19 550 PRO A O 1
ATOM 4177 N N . PHE A 1 551 ? -16.444 -1.732 18.977 1.00 96.25 551 PHE A N 1
ATOM 4178 C CA . PHE A 1 551 ? -17.024 -2.806 18.177 1.00 96.25 551 PHE A CA 1
ATOM 4179 C C . PHE A 1 551 ? -17.157 -2.372 16.708 1.00 96.25 551 PHE A C 1
ATOM 4181 O O . PHE A 1 551 ? -17.447 -1.202 16.456 1.00 96.25 551 PHE A O 1
ATOM 4188 N N . PRO A 1 552 ? -16.965 -3.262 15.712 1.00 97.12 552 PRO A N 1
ATOM 4189 C CA . PRO A 1 552 ? -17.012 -2.863 14.307 1.00 97.12 552 PRO A CA 1
ATOM 4190 C C . PRO A 1 552 ? -18.329 -2.206 13.910 1.00 97.12 552 PRO A C 1
ATOM 4192 O O . PRO A 1 552 ? -19.406 -2.682 14.276 1.00 97.12 552 PRO A O 1
ATOM 4195 N N . ASP A 1 553 ? -18.252 -1.125 13.137 1.00 95.00 553 ASP A N 1
ATOM 4196 C CA . ASP A 1 553 ? -19.437 -0.508 12.552 1.00 95.00 553 ASP A CA 1
ATOM 4197 C C . ASP A 1 553 ? -20.138 -1.501 11.612 1.00 95.00 553 ASP A C 1
ATOM 4199 O O . ASP A 1 553 ? -19.540 -2.038 10.680 1.00 95.00 553 ASP A O 1
ATOM 4203 N N . LEU A 1 554 ? -21.422 -1.761 11.861 1.00 92.69 554 LEU A N 1
ATOM 4204 C CA . LEU A 1 554 ? -22.169 -2.806 11.155 1.00 92.69 554 LEU A CA 1
ATOM 4205 C C . LEU A 1 554 ? -22.511 -2.436 9.707 1.00 92.69 554 LEU A C 1
ATOM 4207 O O . LEU A 1 554 ? -22.869 -3.322 8.928 1.00 92.69 554 LEU A O 1
ATOM 4211 N N . GLN A 1 555 ? -22.432 -1.151 9.351 1.00 91.88 555 GLN A N 1
ATOM 4212 C CA . GLN A 1 555 ? -22.649 -0.692 7.984 1.00 91.88 555 GLN A CA 1
ATOM 4213 C C . GLN A 1 555 ? -21.396 -0.912 7.134 1.00 91.88 555 GLN A C 1
ATOM 4215 O O . GLN A 1 555 ? -21.507 -1.449 6.032 1.00 91.88 555 GLN A O 1
ATOM 4220 N N . ARG A 1 556 ? -20.208 -0.589 7.664 1.00 91.94 556 ARG A N 1
ATOM 4221 C CA . ARG A 1 556 ? -18.918 -0.908 7.027 1.00 91.94 556 ARG A CA 1
ATOM 4222 C C . ARG A 1 556 ? -18.621 -2.406 7.036 1.00 91.94 556 ARG A C 1
ATOM 4224 O O . ARG A 1 556 ? -18.115 -2.936 6.050 1.00 91.94 556 ARG A O 1
ATOM 4231 N N . PHE A 1 557 ? -18.964 -3.099 8.125 1.00 95.44 557 PHE A N 1
ATOM 4232 C CA . PHE A 1 557 ? -18.653 -4.516 8.338 1.00 95.44 557 PHE A CA 1
ATOM 4233 C C . PHE A 1 557 ? -19.913 -5.348 8.641 1.00 95.44 557 PHE A C 1
ATOM 4235 O O . PHE A 1 557 ? -20.122 -5.787 9.777 1.00 95.44 557 PHE A O 1
ATOM 4242 N N . PRO A 1 558 ? -20.752 -5.650 7.630 1.00 95.25 558 PRO A N 1
ATOM 4243 C CA . PRO A 1 558 ? -21.982 -6.423 7.828 1.00 95.25 558 PRO A CA 1
ATOM 4244 C C . PRO A 1 558 ? -21.762 -7.837 8.386 1.00 95.25 558 PRO A C 1
ATOM 4246 O O . PRO A 1 558 ? -22.660 -8.399 9.014 1.00 95.25 558 PRO A O 1
ATOM 4249 N N . SER A 1 559 ? -20.574 -8.416 8.183 1.00 96.00 559 SER A N 1
ATOM 4250 C CA . SER A 1 559 ? -20.181 -9.724 8.725 1.00 96.00 559 SER A CA 1
ATOM 4251 C C . SER A 1 559 ? -20.096 -9.757 10.255 1.00 96.00 559 SER A C 1
ATOM 4253 O O . SER A 1 559 ? -20.131 -10.838 10.843 1.00 96.00 559 SER A O 1
ATOM 4255 N N . SER A 1 560 ? -20.007 -8.590 10.898 1.00 94.44 560 SER A N 1
ATOM 4256 C CA . SER A 1 560 ? -19.904 -8.443 12.354 1.00 94.44 560 SER A CA 1
ATOM 4257 C C . SER A 1 560 ? -21.254 -8.571 13.074 1.00 94.44 560 SER A C 1
ATOM 4259 O O . SER A 1 560 ? -21.288 -8.596 14.304 1.00 94.44 560 SER A O 1
ATOM 4261 N N . LYS A 1 561 ? -22.371 -8.676 12.332 1.00 90.19 561 LYS A N 1
ATOM 4262 C CA . LYS A 1 561 ? -23.724 -8.861 12.888 1.00 90.19 561 LYS A CA 1
ATOM 4263 C C . LYS A 1 561 ? -23.813 -10.104 13.786 1.00 90.19 561 LYS A C 1
ATOM 4265 O O . LYS A 1 561 ? -23.270 -11.161 13.459 1.00 90.19 561 LYS A O 1
ATOM 4270 N N . GLY A 1 562 ? -24.575 -9.981 14.875 1.00 87.00 562 GLY A N 1
ATOM 4271 C CA . GLY A 1 562 ? -24.765 -11.045 15.867 1.00 87.00 562 GLY A CA 1
ATOM 4272 C C . GLY A 1 562 ? -23.540 -11.255 16.758 1.00 87.00 562 GLY A C 1
ATOM 4273 O O . GLY A 1 562 ? -23.159 -12.398 16.985 1.00 87.00 562 GLY A O 1
ATOM 4274 N N . ASP A 1 563 ? -22.901 -10.160 17.182 1.00 83.44 563 ASP A N 1
ATOM 4275 C CA . ASP A 1 563 ? -21.758 -10.130 18.108 1.00 83.44 563 ASP A CA 1
ATOM 4276 C C . ASP A 1 563 ? -20.531 -10.938 17.660 1.00 83.44 563 ASP A C 1
ATOM 4278 O O . ASP A 1 563 ? -19.720 -11.395 18.463 1.00 83.44 563 ASP A O 1
ATOM 4282 N N . LYS A 1 564 ? -20.351 -11.084 16.343 1.00 90.38 564 LYS A N 1
ATOM 4283 C CA . LYS A 1 564 ? -19.242 -11.857 15.762 1.00 90.38 564 LYS A CA 1
ATOM 4284 C C . LYS A 1 564 ? -17.950 -11.058 15.603 1.00 90.38 564 LYS A C 1
ATOM 4286 O O . LYS A 1 564 ? -16.910 -11.662 15.327 1.00 90.38 564 LYS A O 1
ATOM 4291 N N . GLY A 1 565 ? -18.016 -9.731 15.743 1.00 95.62 565 GLY A N 1
ATOM 4292 C CA . GLY A 1 565 ? -16.898 -8.817 15.505 1.00 95.62 565 GLY A CA 1
ATOM 4293 C C . GLY A 1 565 ? -16.143 -9.165 14.221 1.00 95.62 565 GLY A C 1
ATOM 4294 O O . GLY A 1 565 ? -16.759 -9.461 13.197 1.00 95.62 565 GLY A O 1
ATOM 4295 N N . PHE A 1 566 ? -14.813 -9.216 14.279 1.00 98.19 566 PHE A N 1
ATOM 4296 C CA . PHE A 1 566 ? -13.994 -9.528 13.103 1.00 98.19 566 PHE A CA 1
ATOM 4297 C C . PHE A 1 566 ? -13.773 -11.018 12.811 1.00 98.19 566 PHE A C 1
ATOM 4299 O O . PHE A 1 566 ? -13.122 -11.336 11.818 1.00 98.19 566 PHE A O 1
ATOM 4306 N N . THR A 1 567 ? -14.365 -11.937 13.580 1.00 97.50 567 THR A N 1
ATOM 4307 C CA . THR A 1 567 ? -14.117 -13.391 13.467 1.00 97.50 567 THR A CA 1
ATOM 4308 C C . THR A 1 567 ? -14.244 -13.928 12.039 1.00 97.50 567 THR A C 1
ATOM 4310 O O . THR A 1 567 ? -13.420 -14.723 11.588 1.00 97.50 567 THR A O 1
ATOM 4313 N N . GLN A 1 568 ? -15.262 -13.485 11.292 1.00 96.81 568 GLN A N 1
ATOM 4314 C CA . GLN A 1 568 ? -15.478 -13.942 9.913 1.00 96.81 568 GLN A CA 1
ATOM 4315 C C . GLN A 1 568 ? -14.414 -13.415 8.942 1.00 96.81 568 GLN A C 1
ATOM 4317 O O . GLN A 1 568 ? -13.962 -14.156 8.070 1.00 96.81 568 GLN A O 1
ATOM 4322 N N . ILE A 1 569 ? -14.007 -12.151 9.099 1.00 96.69 569 ILE A N 1
ATOM 4323 C CA . ILE A 1 569 ? -12.970 -11.532 8.267 1.00 96.69 569 ILE A CA 1
ATOM 4324 C C . ILE A 1 569 ? -11.626 -12.189 8.568 1.00 96.69 569 ILE A C 1
ATOM 4326 O O . ILE A 1 569 ? -10.968 -12.654 7.641 1.00 96.69 569 ILE A O 1
ATOM 4330 N N . ALA A 1 570 ? -11.270 -12.324 9.847 1.00 96.88 570 ALA A N 1
ATOM 4331 C CA . ALA A 1 570 ? -10.054 -13.008 10.269 1.00 96.88 570 ALA A CA 1
ATOM 4332 C C . ALA A 1 570 ? -10.002 -14.441 9.719 1.00 96.88 570 ALA A C 1
ATOM 4334 O O . ALA A 1 570 ? -9.039 -14.800 9.053 1.00 96.88 570 ALA A O 1
ATOM 4335 N N . SER A 1 571 ? -11.084 -15.218 9.865 1.00 95.50 571 SER A N 1
ATOM 4336 C CA . SER A 1 571 ? -11.168 -16.585 9.323 1.00 95.50 571 SER A CA 1
ATOM 4337 C C . SER A 1 571 ? -10.964 -16.631 7.806 1.00 95.50 571 SER A C 1
ATOM 4339 O O . SER A 1 571 ? -10.313 -17.541 7.291 1.00 95.50 571 SER A O 1
ATOM 4341 N N . LYS A 1 572 ? -11.501 -15.650 7.069 1.00 94.88 572 LYS A N 1
ATOM 4342 C CA . LYS A 1 572 ? -11.314 -15.555 5.616 1.00 94.88 572 LYS A CA 1
ATOM 4343 C C . LYS A 1 572 ? -9.863 -15.234 5.257 1.00 94.88 572 LYS A C 1
ATOM 4345 O O . LYS A 1 572 ? -9.325 -15.878 4.361 1.00 94.88 572 LYS A O 1
ATOM 4350 N N . VAL A 1 573 ? -9.244 -14.287 5.961 1.00 93.19 573 VAL A N 1
ATOM 4351 C CA . VAL A 1 573 ? -7.836 -13.894 5.787 1.00 93.19 573 VAL A CA 1
ATOM 4352 C C . VAL A 1 573 ? -6.903 -15.065 6.117 1.00 93.19 573 VAL A C 1
ATOM 4354 O O . VAL A 1 573 ? -6.036 -15.401 5.312 1.00 93.19 573 VAL A O 1
ATOM 4357 N N . HIS A 1 574 ? -7.140 -15.770 7.226 1.00 92.44 574 HIS A N 1
ATOM 4358 C CA . HIS A 1 574 ? -6.390 -16.979 7.591 1.00 92.44 574 HIS A CA 1
ATOM 4359 C C . HIS A 1 574 ? -6.563 -18.095 6.563 1.00 92.44 574 HIS A C 1
ATOM 4361 O O . HIS A 1 574 ? -5.591 -18.758 6.210 1.00 92.44 574 HIS A O 1
ATOM 4367 N N . GLY A 1 575 ? -7.771 -18.271 6.017 1.00 88.56 575 GLY A N 1
ATOM 4368 C CA . GLY A 1 575 ? -8.040 -19.222 4.934 1.00 88.56 575 GLY A CA 1
ATOM 4369 C C . GLY A 1 575 ? -7.280 -18.923 3.634 1.00 88.56 575 GLY A C 1
ATOM 4370 O O . GLY A 1 575 ? -7.146 -19.810 2.796 1.00 88.56 575 GLY A O 1
ATOM 4371 N N . MET A 1 576 ? -6.757 -17.701 3.471 1.00 85.31 576 MET A N 1
ATOM 4372 C CA . MET A 1 576 ? -5.878 -17.301 2.363 1.00 85.31 576 MET A CA 1
ATOM 4373 C C . MET A 1 576 ? -4.382 -17.474 2.687 1.00 85.31 576 MET A C 1
ATOM 4375 O O . MET A 1 576 ? -3.542 -17.135 1.855 1.00 85.31 576 MET A O 1
ATOM 4379 N N . GLY A 1 577 ? -4.036 -17.981 3.875 1.00 84.12 577 GLY A N 1
ATOM 4380 C CA . GLY A 1 577 ? -2.653 -18.102 4.351 1.00 84.12 577 GLY A CA 1
ATOM 4381 C C . GLY A 1 577 ? -2.043 -16.790 4.858 1.00 84.12 577 GLY A C 1
ATOM 4382 O O . GLY A 1 577 ? -0.833 -16.727 5.062 1.00 84.12 577 GLY A O 1
ATOM 4383 N N . LEU A 1 578 ? -2.859 -15.750 5.052 1.00 88.38 578 LEU A N 1
ATOM 4384 C CA . LEU A 1 578 ? -2.444 -14.442 5.561 1.00 88.38 578 LEU A CA 1
ATOM 4385 C C . LEU A 1 578 ? -2.764 -14.310 7.057 1.00 88.38 578 LEU A C 1
ATOM 4387 O O . LEU A 1 578 ? -3.486 -15.121 7.635 1.00 88.38 578 LEU A O 1
ATOM 4391 N N . LYS A 1 579 ? -2.242 -13.258 7.679 1.00 94.06 579 LYS A N 1
ATOM 4392 C CA . LYS A 1 579 ? -2.502 -12.840 9.057 1.00 94.06 579 LYS A CA 1
ATOM 4393 C C . LYS A 1 579 ? -3.371 -11.592 9.075 1.00 94.06 579 LYS A C 1
ATOM 4395 O O . LYS A 1 579 ? -3.255 -10.735 8.200 1.00 94.06 579 LYS A O 1
ATOM 4400 N N . PHE A 1 580 ? -4.230 -11.476 10.077 1.00 97.69 580 PHE A N 1
ATOM 4401 C CA . PHE A 1 580 ? -5.197 -10.388 10.175 1.00 97.69 580 PHE A CA 1
ATOM 4402 C C . PHE A 1 580 ? -4.800 -9.378 11.252 1.00 97.69 580 PHE A C 1
ATOM 4404 O O . PHE A 1 580 ? -4.473 -9.764 12.372 1.00 97.69 580 PHE A O 1
ATOM 4411 N N . GLY A 1 581 ? -4.841 -8.085 10.936 1.00 98.19 581 GLY A N 1
ATOM 4412 C CA . GLY A 1 581 ? -4.514 -7.020 11.879 1.00 98.19 581 GLY A CA 1
ATOM 4413 C C . GLY A 1 581 ? -5.574 -5.932 11.974 1.00 98.19 581 GLY A C 1
ATOM 4414 O O . GLY A 1 581 ? -6.359 -5.736 11.047 1.00 98.19 581 GLY A O 1
ATOM 4415 N N . ILE A 1 582 ? -5.566 -5.202 13.089 1.00 98.56 582 ILE A N 1
ATOM 4416 C CA . ILE A 1 582 ? -6.439 -4.042 13.307 1.00 98.56 582 ILE A CA 1
ATOM 4417 C C . ILE A 1 582 ? -5.678 -2.874 13.946 1.00 98.56 582 ILE A C 1
ATOM 4419 O O . ILE A 1 582 ? -4.781 -3.063 14.771 1.00 98.56 582 ILE A O 1
ATOM 4423 N N . HIS A 1 583 ? -6.051 -1.654 13.578 1.00 98.31 583 HIS A N 1
ATOM 4424 C CA . HIS A 1 583 ? -5.664 -0.429 14.278 1.00 98.31 583 HIS A CA 1
ATOM 4425 C C . HIS A 1 583 ? -6.464 -0.272 15.570 1.00 98.31 583 HIS A C 1
ATOM 4427 O O . HIS A 1 583 ? -7.625 -0.656 15.627 1.00 98.31 583 HIS A O 1
ATOM 4433 N N . LEU A 1 584 ? -5.861 0.284 16.610 1.00 97.62 584 LEU A N 1
ATOM 4434 C CA . LEU A 1 584 ? -6.464 0.561 17.905 1.00 97.62 584 LEU A CA 1
ATOM 4435 C C . LEU A 1 584 ? -6.070 1.971 18.339 1.00 97.62 584 LEU A C 1
ATOM 4437 O O . LEU A 1 584 ? -4.971 2.426 18.050 1.00 97.62 584 LEU A O 1
ATOM 4441 N N . MET A 1 585 ? -6.920 2.633 19.113 1.00 96.12 585 MET A N 1
ATOM 4442 C CA . MET A 1 585 ? -6.519 3.820 19.873 1.00 96.12 585 MET A CA 1
ATOM 4443 C C . MET A 1 585 ? -6.028 3.399 21.262 1.00 96.12 585 MET A C 1
ATOM 4445 O O . MET A 1 585 ? -6.463 2.359 21.767 1.00 96.12 585 MET A O 1
ATOM 4449 N N . LYS A 1 586 ? -5.165 4.202 21.903 1.00 95.44 586 LYS A N 1
ATOM 4450 C CA . LYS A 1 586 ? -4.816 3.995 23.319 1.00 95.44 586 LYS A CA 1
ATOM 4451 C C . LYS A 1 586 ? -6.064 3.935 24.208 1.00 95.44 586 LYS A C 1
ATOM 4453 O O . LYS A 1 586 ? -7.035 4.658 23.990 1.00 95.44 586 LYS A O 1
ATOM 4458 N N . GLY A 1 587 ? -5.988 3.117 25.247 1.00 96.38 587 GLY A N 1
ATOM 4459 C CA . GLY A 1 587 ? -6.889 3.122 26.386 1.00 96.38 587 GLY A CA 1
ATOM 4460 C C . GLY A 1 587 ? -8.364 2.931 26.051 1.00 96.38 587 GLY A C 1
ATOM 4461 O O . GLY A 1 587 ? -8.773 1.880 25.559 1.00 96.38 587 GLY A O 1
ATOM 4462 N N . ILE A 1 588 ? -9.175 3.920 26.426 1.00 97.56 588 ILE A N 1
ATOM 4463 C CA . ILE A 1 588 ? -10.639 3.843 26.469 1.00 97.56 588 ILE A CA 1
ATOM 4464 C C . ILE A 1 588 ? -11.276 5.052 25.779 1.00 97.56 588 ILE A C 1
ATOM 4466 O O . ILE A 1 588 ? -10.735 6.161 25.816 1.00 97.56 588 ILE A O 1
ATOM 4470 N N . SER A 1 589 ? -12.438 4.841 25.152 1.00 96.56 589 SER A N 1
ATOM 4471 C CA . SER A 1 589 ? -13.172 5.927 24.497 1.00 96.56 589 SER A CA 1
ATOM 4472 C C . SER A 1 589 ? -13.736 6.917 25.520 1.00 96.56 589 SER A C 1
ATOM 4474 O O . SER A 1 589 ? -14.247 6.536 26.577 1.00 96.56 589 SER A O 1
ATOM 4476 N N . VAL A 1 590 ? -13.712 8.205 25.178 1.00 96.44 590 VAL A N 1
ATOM 4477 C CA . VAL A 1 590 ? -14.354 9.280 25.951 1.00 96.44 590 VAL A CA 1
ATOM 4478 C C . VAL A 1 590 ? -15.853 9.002 26.096 1.00 96.44 590 VAL A C 1
ATOM 4480 O O . VAL A 1 590 ? -16.433 9.267 27.145 1.00 96.44 590 VAL A O 1
ATOM 4483 N N . GLN A 1 591 ? -16.477 8.410 25.073 1.00 96.12 591 GLN A N 1
ATOM 4484 C CA . GLN A 1 591 ? -17.882 8.006 25.107 1.00 96.12 591 GLN A CA 1
ATOM 4485 C C . GLN A 1 591 ? -18.164 6.958 26.194 1.00 96.12 591 GLN A C 1
ATOM 4487 O O . GLN A 1 591 ? -19.133 7.113 26.933 1.00 96.12 591 GLN A O 1
ATOM 4492 N N . ALA A 1 592 ? -17.325 5.926 26.334 1.00 97.38 592 ALA A N 1
ATOM 4493 C CA . ALA A 1 592 ? -17.486 4.910 27.377 1.00 97.38 592 ALA A CA 1
ATOM 4494 C C . ALA A 1 592 ? -17.293 5.495 28.785 1.00 97.38 592 ALA A C 1
ATOM 4496 O O . ALA A 1 592 ? -18.073 5.194 29.687 1.00 97.38 592 ALA A O 1
ATOM 4497 N N . VAL A 1 593 ? -16.299 6.375 28.955 1.00 97.81 593 VAL A N 1
ATOM 4498 C CA . VAL A 1 593 ? -16.031 7.092 30.216 1.00 97.81 593 VAL A CA 1
ATOM 4499 C C . VAL A 1 593 ? -17.229 7.954 30.616 1.00 97.81 593 VAL A C 1
ATOM 4501 O O . VAL A 1 593 ? -17.720 7.835 31.736 1.00 97.81 593 VAL A O 1
ATOM 4504 N N . ASN A 1 594 ? -17.757 8.762 29.694 1.00 96.81 594 ASN A N 1
ATOM 4505 C CA . ASN A 1 594 ? -18.899 9.642 29.958 1.00 96.81 594 ASN A CA 1
ATOM 4506 C C . ASN A 1 594 ? -20.204 8.869 30.191 1.00 96.81 594 ASN A C 1
ATOM 4508 O O . ASN A 1 594 ? -21.019 9.272 31.017 1.00 96.81 594 ASN A O 1
ATOM 4512 N N . ALA A 1 595 ? -20.404 7.755 29.483 1.00 96.88 595 ALA A N 1
ATOM 4513 C CA . ALA A 1 595 ? -21.522 6.843 29.722 1.00 96.88 595 ALA A CA 1
ATOM 4514 C C . ALA A 1 595 ? -21.333 5.987 30.988 1.00 96.88 595 ALA A C 1
ATOM 4516 O O . ALA A 1 595 ? -22.257 5.284 31.393 1.00 96.88 595 ALA A O 1
ATOM 4517 N N . ASN A 1 596 ? -20.145 6.043 31.599 1.00 97.69 596 ASN A N 1
ATOM 4518 C CA . ASN A 1 596 ? -19.726 5.279 32.765 1.00 97.69 596 ASN A CA 1
ATOM 4519 C C . ASN A 1 596 ? -20.055 3.778 32.658 1.00 97.69 596 ASN A C 1
ATOM 4521 O O . ASN A 1 596 ? -20.629 3.180 33.571 1.00 97.69 596 ASN A O 1
ATOM 4525 N N . THR A 1 597 ? -19.726 3.172 31.514 1.00 98.12 597 THR A N 1
ATOM 4526 C CA . THR A 1 597 ? -20.033 1.761 31.237 1.00 98.12 597 THR A CA 1
ATOM 4527 C C . THR A 1 597 ? -19.358 0.822 32.248 1.00 98.12 597 THR A C 1
ATOM 4529 O O . THR A 1 597 ? -18.252 1.119 32.713 1.00 98.12 597 THR A O 1
ATOM 4532 N N . PRO A 1 598 ? -19.968 -0.330 32.589 1.00 98.06 598 PRO A N 1
ATOM 4533 C CA . PRO A 1 598 ? -19.327 -1.328 33.443 1.00 98.06 598 PRO A CA 1
ATOM 4534 C C . PRO A 1 598 ? -18.084 -1.924 32.770 1.00 98.06 598 PRO A C 1
ATOM 4536 O O . PRO A 1 598 ? -18.015 -2.016 31.548 1.00 98.06 598 PRO A O 1
ATOM 4539 N N . ILE A 1 599 ? -17.121 -2.380 33.571 1.00 98.31 599 ILE A N 1
ATOM 4540 C CA . ILE A 1 599 ? -15.933 -3.095 33.080 1.00 98.31 599 ILE A CA 1
ATOM 4541 C C . ILE A 1 599 ? -16.216 -4.598 33.103 1.00 98.31 599 ILE A C 1
ATOM 4543 O O . ILE A 1 599 ? -16.692 -5.109 34.114 1.00 98.31 599 ILE A O 1
ATOM 4547 N N . LEU A 1 600 ? -15.919 -5.311 32.014 1.00 98.19 600 LEU A N 1
ATOM 4548 C CA . LEU A 1 600 ? -16.086 -6.765 31.952 1.00 98.19 600 LEU A CA 1
ATOM 4549 C C . LEU A 1 600 ? -14.995 -7.484 32.750 1.00 98.19 600 LEU A C 1
ATOM 4551 O O . LEU A 1 600 ? -13.806 -7.338 32.466 1.00 98.19 600 LEU A O 1
ATOM 4555 N N . ASP A 1 601 ? -15.410 -8.347 33.669 1.00 97.31 601 ASP A N 1
ATOM 4556 C CA . ASP A 1 601 ? -14.575 -9.429 34.171 1.00 97.31 601 ASP A CA 1
ATOM 4557 C C . ASP A 1 601 ? -14.705 -10.647 33.247 1.00 97.31 601 ASP A C 1
ATOM 4559 O O . ASP A 1 601 ? -15.766 -11.269 33.147 1.00 97.31 601 ASP A O 1
ATOM 4563 N N . ILE A 1 602 ? -13.617 -10.981 32.552 1.00 95.00 602 ILE A N 1
ATOM 4564 C CA . ILE A 1 602 ? -13.597 -12.085 31.586 1.00 95.00 602 ILE A CA 1
ATOM 4565 C C . ILE A 1 602 ? -13.724 -13.467 32.235 1.00 95.00 602 ILE A C 1
ATOM 4567 O O . ILE A 1 602 ? -14.071 -14.418 31.541 1.00 95.00 602 ILE A O 1
ATOM 4571 N N . GLU A 1 603 ? -13.443 -13.595 33.534 1.00 93.56 603 GLU A N 1
ATOM 4572 C CA . GLU A 1 603 ? -13.527 -14.877 34.238 1.00 93.56 603 GLU A CA 1
ATOM 4573 C C . GLU A 1 603 ? -14.971 -15.191 34.632 1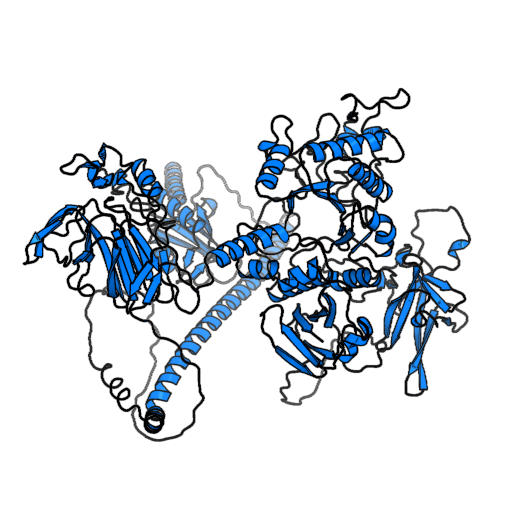.00 93.56 603 GLU A C 1
ATOM 4575 O O . GLU A 1 603 ? -15.428 -16.327 34.516 1.00 93.56 603 GLU A O 1
ATOM 4580 N N . THR A 1 604 ? -15.710 -14.171 35.073 1.00 95.88 604 THR A N 1
ATOM 4581 C CA . THR A 1 604 ? -17.076 -14.333 35.585 1.00 95.88 604 THR A CA 1
ATOM 4582 C C . THR A 1 604 ? -18.164 -13.946 34.584 1.00 95.88 604 THR A C 1
ATOM 4584 O O . THR A 1 604 ? -19.326 -14.313 34.777 1.00 95.88 604 THR A O 1
ATOM 4587 N N . GLY A 1 605 ? -17.823 -13.194 33.532 1.00 95.50 605 GLY A N 1
ATOM 4588 C CA . GLY A 1 605 ? -18.778 -12.633 32.572 1.00 95.50 605 GLY A CA 1
ATOM 4589 C C . GLY A 1 605 ? -19.655 -11.514 33.150 1.00 95.50 605 GLY A C 1
ATOM 4590 O O . GLY A 1 605 ? -20.701 -11.195 32.583 1.00 95.50 605 GLY A O 1
ATOM 4591 N N . LYS A 1 606 ? -19.277 -10.952 34.304 1.00 96.88 606 LYS A N 1
ATOM 4592 C CA . LYS A 1 606 ? -20.038 -9.950 35.070 1.00 96.88 606 LYS A CA 1
ATOM 4593 C C . LYS A 1 606 ? -19.244 -8.640 35.196 1.00 96.88 606 LYS A C 1
ATOM 4595 O O . LYS A 1 606 ? -18.080 -8.598 34.798 1.00 96.88 606 LYS A O 1
ATOM 4600 N N . PRO A 1 607 ? -19.845 -7.559 35.733 1.00 97.88 607 PRO A N 1
ATOM 4601 C CA . PRO A 1 607 ? -19.089 -6.356 36.060 1.00 97.88 607 PRO A CA 1
ATOM 4602 C C . PRO A 1 607 ? -17.928 -6.646 37.021 1.00 97.88 607 PRO A C 1
ATOM 4604 O O . PRO A 1 607 ? -18.114 -7.348 38.016 1.00 97.88 607 PRO A O 1
ATOM 4607 N N . TYR A 1 608 ? -16.751 -6.087 36.739 1.00 97.94 608 TYR A N 1
ATOM 4608 C CA . TYR A 1 608 ? -15.539 -6.272 37.533 1.00 97.94 608 TYR A CA 1
ATOM 4609 C C . TYR A 1 608 ? -15.689 -5.667 38.933 1.00 97.94 608 TYR A C 1
ATOM 4611 O O . TYR A 1 608 ? -16.028 -4.487 39.092 1.00 97.94 608 TYR A O 1
ATOM 4619 N N . VAL A 1 609 ? -15.406 -6.484 39.948 1.00 96.69 609 VAL A N 1
ATOM 4620 C CA . VAL A 1 609 ? -15.462 -6.108 41.362 1.00 96.69 609 VAL A CA 1
ATOM 4621 C C . VAL A 1 609 ? -14.100 -6.339 41.998 1.00 96.69 609 VAL A C 1
ATOM 4623 O O . VAL A 1 609 ? -13.561 -7.440 41.958 1.00 96.69 609 VAL A O 1
ATOM 4626 N N . GLU A 1 610 ? -13.573 -5.310 42.650 1.00 94.88 610 GLU A N 1
ATOM 4627 C CA . GLU A 1 610 ? -12.324 -5.373 43.406 1.00 94.88 610 GLU A CA 1
ATOM 4628 C C . GLU A 1 610 ? -12.510 -4.619 44.721 1.00 94.88 610 GLU A C 1
ATOM 4630 O O . GLU A 1 610 ? -13.068 -3.521 44.744 1.00 94.88 610 GLU A O 1
ATOM 4635 N N . ASN A 1 611 ? -12.082 -5.226 45.833 1.00 92.56 611 ASN A N 1
ATOM 4636 C CA . ASN A 1 611 ? -12.267 -4.692 47.189 1.00 92.56 611 ASN A CA 1
ATOM 4637 C C . ASN A 1 611 ? -13.737 -4.376 47.539 1.00 92.56 611 ASN A C 1
ATOM 4639 O O . ASN A 1 611 ? -14.031 -3.392 48.212 1.00 92.56 611 ASN A O 1
ATOM 4643 N N . GLY A 1 612 ? -14.677 -5.195 47.051 1.00 91.50 612 GLY A N 1
ATOM 4644 C CA . GLY A 1 612 ? -16.117 -5.015 47.284 1.00 91.50 612 GLY A CA 1
ATOM 4645 C C . GLY A 1 612 ? -16.754 -3.852 46.514 1.00 91.50 612 GLY A C 1
ATOM 4646 O O . GLY A 1 612 ? -17.949 -3.608 46.668 1.00 91.50 612 GLY A O 1
ATOM 4647 N N . ARG A 1 613 ? -15.988 -3.151 45.669 1.00 95.12 613 ARG A N 1
ATOM 4648 C CA . ARG A 1 613 ? -16.463 -2.076 44.795 1.00 95.12 613 ARG A CA 1
ATOM 4649 C C . ARG A 1 613 ? -16.574 -2.579 43.360 1.00 95.12 613 ARG A C 1
ATOM 4651 O O . ARG A 1 613 ? -15.622 -3.149 42.833 1.00 95.12 613 ARG A O 1
ATOM 4658 N N . GLN A 1 614 ? -17.710 -2.315 42.718 1.00 96.38 614 GLN A N 1
ATOM 4659 C CA . GLN A 1 614 ? -17.842 -2.443 41.268 1.00 96.38 614 GLN A CA 1
ATOM 4660 C C . GLN A 1 614 ? -17.212 -1.222 40.593 1.00 96.38 614 GLN A C 1
ATOM 4662 O O . GLN A 1 614 ? -17.537 -0.087 40.947 1.00 96.38 614 GLN A O 1
ATOM 4667 N N . TRP A 1 615 ? -16.319 -1.461 39.638 1.00 97.50 615 TRP A N 1
ATOM 4668 C CA . TRP A 1 615 ? -15.614 -0.408 38.907 1.00 97.50 615 TRP A CA 1
ATOM 4669 C C . TRP A 1 615 ? -16.263 -0.142 37.546 1.00 97.50 615 TRP A C 1
ATOM 4671 O O . TRP A 1 615 ? -16.817 -1.050 36.916 1.00 97.50 615 TRP A O 1
ATOM 4681 N N . ALA A 1 616 ? -16.180 1.103 37.085 1.00 98.00 616 ALA A N 1
ATOM 4682 C CA . ALA A 1 616 ? -16.731 1.537 35.805 1.00 98.00 616 ALA A CA 1
ATOM 4683 C C . ALA A 1 616 ? -15.720 2.365 34.993 1.00 98.00 616 ALA A C 1
ATOM 4685 O O . ALA A 1 616 ? -14.671 2.772 35.494 1.00 98.00 616 ALA A O 1
ATOM 4686 N N . ALA A 1 617 ? -16.031 2.617 33.720 1.00 97.94 617 ALA A N 1
ATOM 4687 C CA . ALA A 1 617 ? -15.168 3.347 32.792 1.00 97.94 617 ALA A CA 1
ATOM 4688 C C . ALA A 1 617 ? -14.752 4.739 33.312 1.00 97.94 617 ALA A C 1
ATOM 4690 O O . ALA A 1 617 ? -13.601 5.142 33.133 1.00 97.94 617 ALA A O 1
ATOM 4691 N N . GLY A 1 618 ? -15.653 5.442 34.007 1.00 97.44 618 GLY A N 1
ATOM 4692 C CA . GLY A 1 618 ? -15.390 6.740 34.633 1.00 97.44 618 GLY A CA 1
ATOM 4693 C C . GLY A 1 618 ? -14.316 6.706 35.722 1.00 97.44 618 GLY A C 1
ATOM 4694 O O . GLY A 1 618 ? -13.661 7.716 35.960 1.00 97.44 618 GLY A O 1
ATOM 4695 N N . ASP A 1 619 ? -14.090 5.547 36.346 1.00 97.38 619 ASP A N 1
ATOM 4696 C CA . ASP A 1 619 ? -13.105 5.382 37.419 1.00 97.38 619 ASP A CA 1
ATOM 4697 C C . ASP A 1 619 ? -11.681 5.143 36.899 1.00 97.38 619 ASP A C 1
ATOM 4699 O O . ASP A 1 619 ? -10.709 5.311 37.639 1.00 97.38 619 ASP A O 1
ATOM 4703 N N . ILE A 1 620 ? -11.552 4.695 35.646 1.00 98.06 620 ILE A N 1
ATOM 4704 C CA . ILE A 1 620 ? -10.277 4.241 35.076 1.00 98.06 620 ILE A CA 1
ATOM 4705 C C . ILE A 1 620 ? -9.741 5.170 33.981 1.00 98.06 620 ILE A C 1
ATOM 4707 O O . ILE A 1 620 ? -8.557 5.087 33.662 1.00 98.06 620 ILE A O 1
ATOM 4711 N N . GLY A 1 621 ? -10.572 6.036 33.394 1.00 97.25 621 GLY A N 1
ATOM 4712 C CA . GLY A 1 621 ? -10.162 6.971 32.342 1.00 97.25 621 GLY A CA 1
ATOM 4713 C C . GLY A 1 621 ? -9.322 8.139 32.873 1.00 97.25 621 GLY A C 1
ATOM 4714 O O . GLY A 1 621 ? -9.706 8.818 33.823 1.00 97.25 621 GLY A O 1
ATOM 4715 N N . LEU A 1 622 ? -8.177 8.411 32.242 1.00 96.25 622 LEU A N 1
ATOM 4716 C CA . LEU A 1 622 ? -7.273 9.504 32.613 1.00 96.25 622 LEU A CA 1
ATOM 4717 C C . LEU A 1 622 ? -7.498 10.736 31.721 1.00 96.25 622 LEU A C 1
ATOM 4719 O O . LEU A 1 622 ? -6.845 10.905 30.690 1.00 96.25 622 LEU A O 1
ATOM 4723 N N . ASN A 1 623 ? -8.397 11.633 32.127 1.00 90.44 623 ASN A N 1
ATOM 4724 C CA . ASN A 1 623 ? -8.847 12.768 31.304 1.00 90.44 623 ASN A CA 1
ATOM 4725 C C . ASN A 1 623 ? -7.709 13.697 30.817 1.00 90.44 623 ASN A C 1
ATOM 4727 O O . ASN A 1 623 ? -7.763 14.221 29.708 1.00 90.44 623 ASN A O 1
ATOM 4731 N N . GLN A 1 624 ? -6.640 13.857 31.601 1.00 89.44 624 GLN A N 1
ATOM 4732 C CA . GLN A 1 624 ? -5.457 14.656 31.244 1.00 89.44 624 GLN A CA 1
ATOM 4733 C C . GLN A 1 624 ? -4.560 14.026 30.160 1.00 89.44 624 GLN A C 1
ATOM 4735 O O . GLN A 1 624 ? -3.574 14.629 29.751 1.00 89.44 624 GLN A O 1
ATOM 4740 N N . THR A 1 625 ? -4.873 12.808 29.710 1.00 92.56 625 THR A N 1
ATOM 4741 C CA . THR A 1 625 ? -4.060 12.024 28.758 1.00 92.56 625 THR A CA 1
ATOM 4742 C C . THR A 1 625 ? -4.799 11.698 27.460 1.00 92.56 625 THR A C 1
ATOM 4744 O O . THR A 1 625 ? -4.460 10.739 26.760 1.00 92.56 625 THR A O 1
ATOM 4747 N N . LYS A 1 626 ? -5.835 12.478 27.143 1.00 93.56 626 LYS A N 1
ATOM 4748 C CA . LYS A 1 626 ? -6.541 12.406 25.861 1.00 93.56 626 LYS A CA 1
ATOM 4749 C C . LYS A 1 626 ? -5.568 12.470 24.685 1.00 93.56 626 LYS A C 1
ATOM 4751 O O . LYS A 1 626 ? -4.540 13.141 24.769 1.00 93.56 626 LYS A O 1
ATOM 4756 N N . CYS A 1 627 ? -5.894 11.770 23.600 1.00 91.38 627 CYS A N 1
ATOM 4757 C CA . CYS A 1 627 ? -5.098 11.855 22.382 1.00 91.38 627 CYS A CA 1
ATOM 4758 C C . CYS A 1 627 ? -5.041 13.308 21.887 1.00 91.38 627 CYS A C 1
ATOM 4760 O O . CYS A 1 627 ? -6.081 13.938 21.696 1.00 91.38 627 CYS A O 1
ATOM 4762 N N . LYS A 1 628 ? -3.834 13.837 21.652 1.00 88.06 628 LYS A N 1
ATOM 4763 C CA . LYS A 1 628 ? -3.626 15.261 21.332 1.00 88.06 628 LYS A CA 1
ATOM 4764 C C . LYS A 1 628 ? -4.347 15.741 20.073 1.00 88.06 628 LYS A C 1
ATOM 4766 O O . LYS A 1 628 ? -4.747 16.898 20.015 1.00 88.06 628 LYS A O 1
ATOM 4771 N N . TRP A 1 629 ? -4.493 14.876 19.072 1.00 85.50 629 TRP A N 1
ATOM 4772 C CA . TRP A 1 629 ? -5.173 15.194 17.812 1.00 85.50 629 TRP A CA 1
ATOM 4773 C C . TRP A 1 629 ? -6.633 14.709 17.770 1.00 85.50 629 TRP A C 1
ATOM 4775 O O . TRP A 1 629 ? -7.314 14.921 16.769 1.00 85.50 629 TRP A O 1
ATOM 4785 N N . MET A 1 630 ? -7.124 14.081 18.849 1.00 87.75 630 MET A N 1
ATOM 4786 C CA . MET A 1 630 ? -8.492 13.563 18.967 1.00 87.75 630 MET A CA 1
ATOM 4787 C C . MET A 1 630 ? -8.982 13.589 20.422 1.00 87.75 630 MET A C 1
ATOM 4789 O O . MET A 1 630 ? -9.179 12.555 21.073 1.00 87.75 630 MET A O 1
ATOM 4793 N N . ASP A 1 631 ? -9.167 14.791 20.951 1.00 87.19 631 ASP A N 1
ATOM 4794 C CA . ASP A 1 631 ? -9.514 15.042 22.351 1.00 87.19 631 ASP A CA 1
ATOM 4795 C C . ASP A 1 631 ? -10.917 14.550 22.761 1.00 87.19 631 ASP A C 1
ATOM 4797 O O . ASP A 1 631 ? -11.192 14.361 23.953 1.00 87.19 631 ASP A O 1
ATOM 4801 N N . ASN A 1 632 ? -11.794 14.290 21.791 1.00 91.56 632 ASN A N 1
ATOM 4802 C CA . ASN A 1 632 ? -13.130 13.728 21.997 1.00 91.56 632 ASN A CA 1
ATOM 4803 C C . ASN A 1 632 ? -13.208 12.217 21.737 1.00 91.56 632 ASN A C 1
ATOM 4805 O O . ASN A 1 632 ? -14.273 11.628 21.915 1.00 91.56 632 ASN A O 1
ATOM 4809 N N . GLY A 1 633 ? -12.104 11.594 21.323 1.00 91.69 633 GLY A N 1
ATOM 4810 C CA . GLY A 1 633 ? -12.060 10.178 20.975 1.00 91.69 633 GLY A CA 1
ATOM 4811 C C . GLY A 1 633 ? -11.652 9.287 22.135 1.00 91.69 633 GLY A C 1
ATOM 4812 O O . GLY A 1 633 ? -12.487 8.589 22.701 1.00 91.69 633 GLY A O 1
ATOM 4813 N N . PHE A 1 634 ? -10.362 9.287 22.480 1.00 95.88 634 PHE A N 1
ATOM 4814 C CA . PHE A 1 634 ? -9.760 8.302 23.391 1.00 95.88 634 PHE A CA 1
ATOM 4815 C C . PHE A 1 634 ? -8.781 8.933 24.389 1.00 95.88 634 PHE A C 1
ATOM 4817 O O . PHE A 1 634 ? -8.173 9.973 24.123 1.00 95.88 634 PHE A O 1
ATOM 4824 N N . MET A 1 635 ? -8.604 8.275 25.535 1.00 96.25 635 MET A N 1
ATOM 4825 C CA . MET A 1 635 ? -7.658 8.643 26.597 1.00 96.25 635 MET A CA 1
ATOM 4826 C C . MET A 1 635 ? -6.983 7.401 27.189 1.00 96.25 635 MET A C 1
ATOM 4828 O O . MET A 1 635 ? -7.518 6.299 27.062 1.00 96.25 635 MET A O 1
ATOM 4832 N N . SER A 1 636 ? -5.843 7.570 27.870 1.00 97.00 636 SER A N 1
ATOM 4833 C CA . SER A 1 636 ? -5.202 6.448 28.568 1.00 97.00 636 SER A CA 1
ATOM 4834 C C . SER A 1 636 ? -6.071 5.912 29.706 1.00 97.00 636 SER A C 1
ATOM 4836 O O . SER A 1 636 ? -6.880 6.622 30.311 1.00 97.00 636 SER A O 1
ATOM 4838 N N . VAL A 1 637 ? -5.860 4.636 30.011 1.00 97.75 637 VAL A N 1
ATOM 4839 C CA . VAL A 1 637 ? -6.460 3.945 31.155 1.00 97.75 637 VAL A CA 1
ATOM 4840 C C . VAL A 1 637 ? -5.469 3.929 32.317 1.00 97.75 637 VAL A C 1
ATOM 4842 O O . VAL A 1 637 ? -4.268 3.749 32.124 1.00 97.75 637 VAL A O 1
ATOM 4845 N N . ASN A 1 638 ? -5.962 4.081 33.544 1.00 97.44 638 ASN A N 1
ATOM 4846 C CA . ASN A 1 638 ? -5.158 3.937 34.749 1.00 97.44 638 ASN A CA 1
ATOM 4847 C C . ASN A 1 638 ? -4.753 2.470 34.965 1.00 97.44 638 ASN A C 1
ATOM 4849 O O . ASN A 1 638 ? -5.503 1.672 35.526 1.00 97.44 638 ASN A O 1
ATOM 4853 N N . THR A 1 639 ? -3.541 2.114 34.545 1.00 97.44 639 THR A N 1
ATOM 4854 C CA . THR A 1 639 ? -2.988 0.761 34.693 1.00 97.44 639 THR A CA 1
ATOM 4855 C C . THR A 1 639 ? -2.408 0.473 36.082 1.00 97.44 639 THR A C 1
ATOM 4857 O O . THR A 1 639 ? -1.930 -0.638 36.320 1.00 97.44 639 THR A O 1
ATOM 4860 N N . ASP A 1 640 ? -2.417 1.439 37.005 1.00 96.06 640 ASP A N 1
ATOM 4861 C CA . ASP A 1 640 ? -1.928 1.240 38.377 1.00 96.06 640 ASP A CA 1
ATOM 4862 C C . ASP A 1 640 ? -2.964 0.512 39.264 1.00 96.06 640 ASP A C 1
ATOM 4864 O O . ASP A 1 640 ? -2.628 0.042 40.347 1.00 96.06 640 ASP A O 1
ATOM 4868 N N . ILE A 1 641 ? -4.209 0.367 38.791 1.00 95.69 641 ILE A N 1
ATOM 4869 C CA . ILE A 1 641 ? -5.310 -0.316 39.489 1.00 95.69 641 ILE A CA 1
ATOM 4870 C C . ILE A 1 641 ? -5.788 -1.555 38.722 1.00 95.69 641 ILE A C 1
ATOM 4872 O O . ILE A 1 641 ? -5.712 -1.612 37.488 1.00 95.69 641 ILE A O 1
ATOM 4876 N N . GLY A 1 642 ? -6.314 -2.553 39.442 1.00 96.31 642 GLY A N 1
ATOM 4877 C CA . GLY A 1 642 ? -6.737 -3.820 38.840 1.00 96.31 642 GLY A CA 1
ATOM 4878 C C . GLY A 1 642 ? -7.873 -3.650 37.834 1.00 96.31 642 GLY A C 1
ATOM 4879 O O . GLY A 1 642 ? -7.838 -4.267 36.773 1.00 96.31 642 GLY A O 1
ATOM 4880 N N . ALA A 1 643 ? -8.802 -2.724 38.086 1.00 97.56 643 ALA A N 1
ATOM 4881 C CA . ALA A 1 643 ? -9.903 -2.414 37.173 1.00 97.56 643 ALA A CA 1
ATOM 4882 C C . ALA A 1 643 ? -9.442 -1.913 35.790 1.00 97.56 643 ALA A C 1
ATOM 4884 O O . ALA A 1 643 ? -9.968 -2.352 34.767 1.00 97.56 643 ALA A O 1
ATOM 4885 N N . GLY A 1 644 ? -8.427 -1.043 35.730 1.00 97.94 644 GLY A N 1
ATOM 4886 C CA . GLY A 1 644 ? -7.889 -0.565 34.453 1.00 97.94 644 GLY A CA 1
ATOM 4887 C C . GLY A 1 644 ? -7.191 -1.678 33.668 1.00 97.94 644 GLY A C 1
ATOM 4888 O O . GLY A 1 644 ? -7.391 -1.823 32.460 1.00 97.94 644 GLY A O 1
ATOM 4889 N N . ARG A 1 645 ? -6.445 -2.546 34.366 1.00 98.12 645 ARG A N 1
ATOM 4890 C CA . ARG A 1 645 ? -5.855 -3.756 33.768 1.00 98.12 645 ARG A CA 1
ATOM 4891 C C . ARG A 1 645 ? -6.921 -4.751 33.310 1.00 98.12 645 ARG A C 1
ATOM 4893 O O . ARG A 1 645 ? -6.740 -5.374 32.268 1.00 98.12 645 ARG A O 1
ATOM 4900 N N . ALA A 1 646 ? -8.022 -4.891 34.047 1.00 98.12 646 ALA A N 1
ATOM 4901 C CA . ALA A 1 646 ? -9.145 -5.753 33.688 1.00 98.12 646 ALA A CA 1
ATOM 4902 C C . ALA A 1 646 ? -9.843 -5.271 32.410 1.00 98.12 646 ALA A C 1
ATOM 4904 O O . ALA A 1 646 ? -10.089 -6.083 31.517 1.00 98.12 646 ALA A O 1
ATOM 4905 N N . PHE A 1 647 ? -10.063 -3.958 32.262 1.00 98.56 647 PHE A N 1
ATOM 4906 C CA . PHE A 1 647 ? -10.598 -3.386 31.025 1.00 98.56 647 PHE A CA 1
ATOM 4907 C C . PHE A 1 647 ? -9.702 -3.710 29.823 1.00 98.56 647 PHE A C 1
ATOM 4909 O O . PHE A 1 647 ? -10.175 -4.322 28.864 1.00 98.56 647 PHE A O 1
ATOM 4916 N N . LEU A 1 648 ? -8.399 -3.402 29.897 1.00 98.50 648 LEU A N 1
ATOM 4917 C CA . LEU A 1 648 ? -7.462 -3.723 28.814 1.00 98.50 648 LEU A CA 1
ATOM 4918 C C . LEU A 1 648 ? -7.412 -5.235 28.543 1.00 98.50 648 LEU A C 1
ATOM 4920 O O . LEU A 1 648 ? -7.471 -5.654 27.390 1.00 98.50 648 LEU A O 1
ATOM 4924 N N . ARG A 1 649 ? -7.391 -6.082 29.580 1.00 98.25 649 ARG A N 1
ATOM 4925 C CA . ARG A 1 649 ? -7.429 -7.546 29.422 1.00 98.25 649 ARG A CA 1
ATOM 4926 C C . ARG A 1 649 ? -8.668 -7.996 28.652 1.00 98.25 649 ARG A C 1
ATOM 4928 O O . ARG A 1 649 ? -8.550 -8.809 27.738 1.00 98.25 649 ARG A O 1
ATOM 4935 N N . SER A 1 650 ? -9.835 -7.450 28.984 1.00 98.12 650 SER A N 1
ATOM 4936 C CA . SER A 1 650 ? -11.093 -7.761 28.299 1.00 98.12 650 SER A CA 1
ATOM 4937 C C . SER A 1 650 ? -11.097 -7.329 26.830 1.00 98.12 650 SER A C 1
ATOM 4939 O O . SER A 1 650 ? -11.732 -7.982 25.999 1.00 98.12 650 SER A O 1
ATOM 4941 N N . LEU A 1 651 ? -10.368 -6.257 26.511 1.00 97.75 651 LEU A N 1
ATOM 4942 C CA . LEU A 1 651 ? -10.227 -5.708 25.171 1.00 97.75 651 LEU A CA 1
ATOM 4943 C C . LEU A 1 651 ? -9.315 -6.587 24.303 1.00 97.75 651 LEU A C 1
ATOM 4945 O O . LEU A 1 651 ? -9.722 -7.077 23.254 1.00 97.75 651 LEU A O 1
ATOM 4949 N N . TYR A 1 652 ? -8.103 -6.879 24.778 1.00 98.12 652 TYR A N 1
ATOM 4950 C CA . TYR A 1 652 ? -7.157 -7.712 24.031 1.00 98.12 652 TYR A CA 1
ATOM 4951 C C . TYR A 1 652 ? -7.592 -9.180 23.951 1.00 98.12 652 TYR A C 1
ATOM 4953 O O . TYR A 1 652 ? -7.305 -9.843 22.952 1.00 98.12 652 TYR A O 1
ATOM 4961 N N . ARG A 1 653 ? -8.348 -9.684 24.939 1.00 97.44 653 ARG A N 1
ATOM 4962 C CA . ARG A 1 653 ? -8.978 -11.007 24.844 1.00 97.44 653 ARG A CA 1
ATOM 4963 C C . ARG A 1 653 ? -10.035 -11.053 23.741 1.00 97.44 653 ARG A C 1
ATOM 4965 O O . ARG A 1 653 ? -10.009 -11.984 22.947 1.00 97.44 653 ARG A O 1
ATOM 4972 N N . GLN A 1 654 ? -10.888 -10.031 23.631 1.00 96.81 654 GLN A N 1
ATOM 4973 C CA . GLN A 1 654 ? -11.870 -9.925 22.544 1.00 96.81 654 GLN A CA 1
ATOM 4974 C C . GLN A 1 654 ? -11.196 -9.971 21.166 1.00 96.81 654 GLN A C 1
ATOM 4976 O O . GLN A 1 654 ? -11.652 -10.691 20.280 1.00 96.81 654 GLN A O 1
ATOM 4981 N N . TYR A 1 655 ? -10.085 -9.254 20.986 1.00 98.06 655 TYR A N 1
ATOM 4982 C CA . TYR A 1 655 ? -9.350 -9.261 19.718 1.00 98.06 655 TYR A CA 1
ATOM 4983 C C . TYR A 1 655 ? -8.717 -10.623 19.416 1.00 98.06 655 TYR A C 1
ATOM 4985 O O . TYR A 1 655 ? -8.762 -11.083 18.273 1.00 98.06 655 TYR A O 1
ATOM 4993 N N . ALA A 1 656 ? -8.186 -11.307 20.432 1.00 97.75 656 ALA A N 1
ATOM 4994 C CA . ALA A 1 656 ? -7.691 -12.672 20.281 1.00 97.75 656 ALA A CA 1
ATOM 4995 C C . ALA A 1 656 ? -8.805 -13.654 19.895 1.00 97.75 656 ALA A C 1
ATOM 4997 O O . ALA A 1 656 ? -8.600 -14.474 18.999 1.00 97.75 656 ALA A O 1
ATOM 4998 N N . ASP A 1 657 ? -9.981 -13.538 20.518 1.00 96.19 657 ASP A N 1
ATOM 4999 C CA . ASP A 1 657 ? -11.147 -14.377 20.228 1.00 96.19 657 ASP A CA 1
ATOM 5000 C C . ASP A 1 657 ? -11.686 -14.127 18.803 1.00 96.19 657 ASP A C 1
ATOM 5002 O O . ASP A 1 657 ? -12.137 -15.061 18.143 1.00 96.19 657 ASP A O 1
ATOM 5006 N N . TRP A 1 658 ? -11.562 -12.902 18.270 1.00 97.94 658 TRP A N 1
ATOM 5007 C CA . TRP A 1 658 ? -11.833 -12.609 16.854 1.00 97.94 658 TRP A CA 1
ATOM 5008 C C . TRP A 1 658 ? -10.771 -13.148 15.888 1.00 97.94 658 TRP A C 1
ATOM 5010 O O . TRP A 1 658 ? -10.980 -13.093 14.680 1.00 97.94 658 TRP A O 1
ATOM 5020 N N . GLY A 1 659 ? -9.635 -13.650 16.376 1.00 97.56 659 GLY A N 1
ATOM 5021 C CA . GLY A 1 659 ? -8.548 -14.155 15.538 1.00 97.56 659 GLY A CA 1
ATOM 5022 C C . GLY A 1 659 ? -7.570 -13.085 15.040 1.00 97.56 659 GLY A C 1
ATOM 5023 O O . GLY A 1 659 ? -6.925 -13.282 14.016 1.00 97.56 659 GLY A O 1
ATOM 5024 N N . VAL A 1 660 ? -7.428 -11.955 15.731 1.00 98.31 660 VAL A N 1
ATOM 5025 C CA . VAL A 1 660 ? -6.426 -10.931 15.381 1.00 98.31 660 VAL A CA 1
ATOM 5026 C C . VAL A 1 660 ? -5.000 -11.451 15.625 1.00 98.31 660 VAL A C 1
ATOM 5028 O O . VAL A 1 660 ? -4.736 -12.115 16.622 1.00 98.31 660 VAL A O 1
ATOM 5031 N N . ASP A 1 661 ? -4.074 -11.149 14.714 1.00 97.75 661 ASP A N 1
ATOM 5032 C CA . ASP A 1 661 ? -2.642 -11.500 14.749 1.00 97.75 661 ASP A CA 1
ATOM 5033 C C . ASP A 1 661 ? -1.722 -10.290 14.929 1.00 97.75 661 ASP A C 1
ATOM 5035 O O . ASP A 1 661 ? -0.530 -10.442 15.195 1.00 97.75 661 ASP A O 1
ATOM 5039 N N . PHE A 1 662 ? -2.248 -9.087 14.713 1.00 98.31 662 PHE A N 1
ATOM 5040 C CA . PHE A 1 662 ? -1.486 -7.847 14.696 1.00 98.31 662 PHE A CA 1
ATOM 5041 C C . PHE A 1 662 ? -2.349 -6.693 15.200 1.00 98.31 662 PHE A C 1
ATOM 5043 O O . PHE A 1 662 ? -3.488 -6.526 14.765 1.00 98.31 662 PHE A O 1
ATOM 5050 N N . VAL A 1 663 ? -1.800 -5.871 16.086 1.00 98.56 663 VAL A N 1
ATOM 5051 C CA . VAL A 1 663 ? -2.444 -4.642 16.551 1.00 98.56 663 VAL A CA 1
ATOM 5052 C C . VAL A 1 663 ? -1.509 -3.453 16.364 1.00 98.56 663 VAL A C 1
ATOM 5054 O O . VAL A 1 663 ? -0.339 -3.518 16.737 1.00 98.56 663 VAL A O 1
ATOM 5057 N N . LYS A 1 664 ? -2.032 -2.361 15.799 1.00 98.69 664 LYS A N 1
ATOM 5058 C CA . LYS A 1 664 ? -1.357 -1.055 15.710 1.00 98.69 664 LYS A CA 1
ATOM 5059 C C . LYS A 1 664 ? -2.027 -0.097 16.682 1.00 98.69 664 LYS A C 1
ATOM 5061 O O . LYS A 1 664 ? -3.139 0.334 16.416 1.00 98.69 664 LYS A O 1
ATOM 5066 N N . VAL A 1 665 ? -1.382 0.192 17.810 1.00 98.38 665 VAL A N 1
ATOM 5067 C CA . VAL A 1 665 ? -1.931 1.041 18.876 1.00 98.38 665 VAL A CA 1
ATOM 5068 C C . VAL A 1 665 ? -1.461 2.476 18.692 1.00 98.38 665 VAL A C 1
ATOM 5070 O O . VAL A 1 665 ? -0.269 2.761 18.775 1.00 98.38 665 VAL A O 1
ATOM 5073 N N . ASP A 1 666 ? -2.408 3.371 18.465 1.00 96.19 666 ASP A N 1
ATOM 5074 C CA . ASP A 1 666 ? -2.176 4.758 18.099 1.00 96.19 666 ASP A CA 1
ATOM 5075 C C . ASP A 1 666 ? -2.429 5.730 19.254 1.00 96.19 666 ASP A C 1
ATOM 5077 O O . ASP A 1 666 ? -3.078 5.401 20.252 1.00 96.19 666 ASP A O 1
ATOM 5081 N N . CYS A 1 667 ? -1.898 6.944 19.118 1.00 93.69 667 CYS A N 1
ATOM 5082 C CA . CYS A 1 667 ? -1.804 7.936 20.194 1.00 93.69 667 CYS A CA 1
ATOM 5083 C C . CYS A 1 667 ? -1.179 7.390 21.486 1.00 93.69 667 CYS A C 1
ATOM 5085 O O . CYS A 1 667 ? -1.611 7.776 22.570 1.00 93.69 667 CYS A O 1
ATOM 5087 N N . ILE A 1 668 ? -0.203 6.486 21.415 1.00 94.94 668 ILE A N 1
ATOM 5088 C CA . ILE A 1 668 ? 0.438 5.914 22.615 1.00 94.94 668 ILE A CA 1
ATOM 5089 C C . ILE A 1 668 ? 1.949 6.167 22.667 1.00 94.94 668 ILE A C 1
ATOM 5091 O O . ILE A 1 668 ? 2.588 5.960 23.702 1.00 94.94 668 ILE A O 1
ATOM 5095 N N . PHE A 1 669 ? 2.528 6.613 21.551 1.00 92.81 669 PHE A N 1
ATOM 5096 C CA . PHE A 1 669 ? 3.958 6.840 21.380 1.00 92.81 669 PHE A CA 1
ATOM 5097 C C . PHE A 1 669 ? 4.250 8.261 20.868 1.00 92.81 669 PHE A C 1
ATOM 5099 O O . PHE A 1 669 ? 3.328 9.029 20.583 1.00 92.81 669 PHE A O 1
ATOM 5106 N N . GLY A 1 670 ? 5.530 8.643 20.830 1.00 87.19 670 GLY A N 1
ATOM 5107 C CA . GLY A 1 670 ? 5.945 9.993 20.440 1.00 87.19 670 GLY A CA 1
ATOM 5108 C C . GLY A 1 670 ? 5.392 11.069 21.376 1.00 87.19 670 GLY A C 1
ATOM 5109 O O . GLY A 1 670 ? 5.630 11.035 22.582 1.00 87.19 670 GLY A O 1
ATOM 5110 N N . ASP A 1 671 ? 4.630 12.016 20.831 1.00 84.31 671 ASP A N 1
ATOM 5111 C CA . ASP A 1 671 ? 4.021 13.101 21.609 1.00 84.31 671 ASP A CA 1
ATOM 5112 C C . ASP A 1 671 ? 3.020 12.627 22.674 1.00 84.31 671 ASP A C 1
ATOM 5114 O O . ASP A 1 671 ? 2.792 13.345 23.650 1.00 84.31 671 ASP A O 1
ATOM 5118 N N . ASP A 1 672 ? 2.426 11.449 22.498 1.00 88.25 672 ASP A N 1
ATOM 5119 C CA . ASP A 1 672 ? 1.416 10.860 23.383 1.00 88.25 672 ASP A CA 1
ATOM 5120 C C . ASP A 1 672 ? 1.984 9.706 24.237 1.00 88.25 672 ASP A C 1
ATOM 5122 O O . ASP A 1 672 ? 1.261 8.786 24.622 1.00 88.25 672 ASP A O 1
ATOM 5126 N N . TYR A 1 673 ? 3.290 9.740 24.517 1.00 90.25 673 TYR A N 1
ATOM 5127 C CA . TYR A 1 673 ? 4.030 8.655 25.160 1.00 90.25 673 TYR A CA 1
ATOM 5128 C C . TYR A 1 673 ? 3.438 8.175 26.500 1.00 90.25 673 TYR A C 1
ATOM 5130 O O . TYR A 1 673 ? 3.564 8.842 27.528 1.00 90.25 673 TYR A O 1
ATOM 5138 N N . SER A 1 674 ? 2.879 6.958 26.495 1.00 92.19 674 SER A N 1
ATOM 5139 C CA . SER A 1 674 ? 2.328 6.257 27.667 1.00 92.19 674 SER A CA 1
ATOM 5140 C C . SER A 1 674 ? 3.069 4.932 27.933 1.00 92.19 674 SER A C 1
ATOM 5142 O O . SER A 1 674 ? 2.548 3.853 27.638 1.00 92.19 674 SER A O 1
ATOM 5144 N N . PRO A 1 675 ? 4.281 4.951 28.529 1.00 92.50 675 PRO A N 1
ATOM 5145 C CA . PRO A 1 675 ? 5.094 3.741 28.700 1.00 92.50 675 PRO A CA 1
ATOM 5146 C C . PRO A 1 675 ? 4.434 2.673 29.577 1.00 92.50 675 PRO A C 1
ATOM 5148 O O . PRO A 1 675 ? 4.490 1.492 29.247 1.00 92.50 675 PRO A O 1
ATOM 5151 N N . LYS A 1 676 ? 3.766 3.067 30.670 1.00 94.56 676 LYS A N 1
ATOM 5152 C CA . LYS A 1 676 ? 3.072 2.120 31.562 1.00 94.56 676 LYS A CA 1
ATOM 5153 C C . LYS A 1 676 ? 1.983 1.333 30.834 1.00 94.56 676 LYS A C 1
ATOM 5155 O O . LYS A 1 676 ? 1.813 0.137 31.067 1.00 94.56 676 LYS A O 1
ATOM 5160 N N . GLU A 1 677 ? 1.258 2.008 29.948 1.00 96.62 677 GLU A N 1
ATOM 5161 C CA . GLU A 1 677 ? 0.194 1.388 29.173 1.00 96.62 677 GLU A CA 1
ATOM 5162 C C . GLU A 1 677 ? 0.764 0.459 28.097 1.00 96.62 677 GLU A C 1
ATOM 5164 O O . GLU A 1 677 ? 0.311 -0.676 27.996 1.00 96.62 677 GLU A O 1
ATOM 5169 N N . ILE A 1 678 ? 1.825 0.873 27.386 1.00 97.69 678 ILE A N 1
ATOM 5170 C CA . ILE A 1 678 ? 2.559 0.016 26.434 1.00 97.69 678 ILE A CA 1
ATOM 5171 C C . ILE A 1 678 ? 3.025 -1.280 27.113 1.00 97.69 678 ILE A C 1
ATOM 5173 O O . ILE A 1 678 ? 2.793 -2.370 26.588 1.00 97.69 678 ILE A O 1
ATOM 5177 N N . ILE A 1 679 ? 3.648 -1.173 28.291 1.00 97.44 679 ILE A N 1
ATOM 5178 C CA . ILE A 1 679 ? 4.130 -2.328 29.062 1.00 97.44 679 ILE A CA 1
ATOM 5179 C C . ILE A 1 679 ? 2.959 -3.221 29.475 1.00 97.44 679 ILE A C 1
ATOM 5181 O O . ILE A 1 679 ? 3.009 -4.430 29.269 1.00 97.44 679 ILE A O 1
ATOM 5185 N N . THR A 1 680 ? 1.872 -2.636 29.982 1.00 98.31 680 THR A N 1
ATOM 5186 C CA . THR A 1 680 ? 0.682 -3.399 30.388 1.00 98.31 680 THR A CA 1
ATOM 5187 C C . THR A 1 680 ? 0.061 -4.142 29.203 1.00 98.31 680 THR A C 1
ATOM 5189 O O . THR A 1 680 ? -0.283 -5.315 29.325 1.00 98.31 680 THR A O 1
ATOM 5192 N N . ILE A 1 681 ? -0.052 -3.502 28.034 1.00 98.50 681 ILE A N 1
ATOM 5193 C CA . ILE A 1 681 ? -0.523 -4.151 26.802 1.00 98.50 681 ILE A CA 1
ATOM 5194 C C . ILE A 1 681 ? 0.405 -5.315 26.437 1.00 98.50 681 ILE A C 1
ATOM 5196 O O . ILE A 1 681 ? -0.071 -6.417 26.176 1.00 98.50 681 ILE A O 1
ATOM 5200 N N . SER A 1 682 ? 1.721 -5.096 26.474 1.00 98.25 682 SER A N 1
ATOM 5201 C CA . SER A 1 682 ? 2.728 -6.126 26.207 1.00 98.25 682 SER A CA 1
ATOM 5202 C C . SER A 1 682 ? 2.572 -7.346 27.121 1.00 98.25 682 SER A C 1
ATOM 5204 O O . SER A 1 682 ? 2.525 -8.475 26.635 1.00 98.25 682 SER A O 1
ATOM 5206 N N . GLU A 1 683 ? 2.428 -7.136 28.432 1.00 97.75 683 GLU A N 1
ATOM 5207 C CA . GLU A 1 683 ? 2.197 -8.193 29.428 1.00 97.75 683 GLU A CA 1
ATOM 5208 C C . GLU A 1 683 ? 0.907 -8.974 29.143 1.00 97.75 683 GLU A C 1
ATOM 5210 O O . GLU A 1 683 ? 0.896 -10.205 29.174 1.00 97.75 683 GLU A O 1
ATOM 5215 N N . LEU A 1 684 ? -0.181 -8.269 28.818 1.00 97.44 684 LEU A N 1
ATOM 5216 C CA . LEU A 1 684 ? -1.460 -8.894 28.490 1.00 97.44 684 LEU A CA 1
ATOM 5217 C C . LEU A 1 684 ? -1.354 -9.758 27.231 1.00 97.44 684 LEU A C 1
ATOM 5219 O O . LEU A 1 684 ? -1.822 -10.894 27.243 1.00 97.44 684 LEU A O 1
ATOM 5223 N N . LEU A 1 685 ? -0.695 -9.265 26.178 1.00 97.81 685 LEU A N 1
ATOM 5224 C CA . LEU A 1 685 ? -0.460 -10.031 24.953 1.00 97.81 685 LEU A CA 1
ATOM 5225 C C . LEU A 1 685 ? 0.427 -11.261 25.196 1.00 97.81 685 LEU A C 1
ATOM 5227 O O . LEU A 1 685 ? 0.231 -12.297 24.559 1.00 97.81 685 LEU A O 1
ATOM 5231 N N . GLN A 1 686 ? 1.373 -11.189 26.138 1.00 95.94 686 GLN A N 1
ATOM 5232 C CA . GLN A 1 686 ? 2.174 -12.347 26.547 1.00 95.94 686 GLN A CA 1
ATOM 5233 C C . GLN A 1 686 ? 1.345 -13.432 27.238 1.00 95.94 686 GLN A C 1
ATOM 5235 O O . GLN A 1 686 ? 1.691 -14.605 27.107 1.00 95.94 686 GLN A O 1
ATOM 5240 N N . GLY A 1 687 ? 0.264 -13.060 27.926 1.00 94.06 687 GLY A N 1
ATOM 5241 C CA . GLY A 1 687 ? -0.655 -13.994 28.579 1.00 94.06 687 GLY A CA 1
ATOM 5242 C C . GLY A 1 687 ? -1.672 -14.657 27.643 1.00 94.06 687 GLY A C 1
ATOM 5243 O O . GLY A 1 687 ? -2.407 -15.534 28.084 1.00 94.06 687 GLY A O 1
ATOM 5244 N N . LEU A 1 688 ? -1.744 -14.253 26.370 1.00 94.38 688 LEU A N 1
ATOM 5245 C CA . LEU A 1 688 ? -2.662 -14.843 25.394 1.00 94.38 688 LEU A CA 1
ATOM 5246 C C . LEU A 1 688 ? -2.038 -16.061 24.701 1.00 94.38 688 LEU A C 1
ATOM 5248 O O . LEU A 1 688 ? -0.880 -16.020 24.263 1.00 94.38 688 LEU A O 1
ATOM 5252 N N . ASP A 1 689 ? -2.856 -17.103 24.519 1.00 91.00 689 ASP A N 1
ATOM 5253 C CA . ASP A 1 689 ? -2.502 -18.299 23.739 1.00 91.00 689 ASP A CA 1
ATOM 5254 C C . ASP A 1 689 ? -2.238 -17.955 22.267 1.00 91.00 689 ASP A C 1
ATOM 5256 O O . ASP A 1 689 ? -1.366 -18.534 21.617 1.00 91.00 689 ASP A O 1
ATOM 5260 N N . ARG A 1 690 ? -2.980 -16.975 21.733 1.00 91.38 690 ARG A N 1
ATOM 5261 C CA . ARG A 1 690 ? -2.785 -16.464 20.377 1.00 91.38 690 ARG A CA 1
ATOM 5262 C C . ARG A 1 690 ? -1.653 -15.428 20.362 1.00 91.38 690 ARG A C 1
ATOM 5264 O O . ARG A 1 690 ? -1.746 -14.430 21.075 1.00 91.38 690 ARG A O 1
ATOM 5271 N N . PRO A 1 691 ? -0.599 -15.600 19.545 1.00 92.69 691 PRO A N 1
ATOM 5272 C CA . PRO A 1 691 ? 0.430 -14.582 19.392 1.00 92.69 691 PRO A CA 1
ATOM 5273 C C . PRO A 1 691 ? -0.088 -13.400 18.572 1.00 92.69 691 PRO A C 1
ATOM 5275 O O . PRO A 1 691 ? -0.456 -13.561 17.412 1.00 92.69 691 PRO A O 1
ATOM 5278 N N . ILE A 1 692 ? -0.062 -12.212 19.176 1.00 97.25 692 ILE A N 1
ATOM 5279 C CA . ILE A 1 692 ? -0.432 -10.950 18.532 1.00 97.25 692 ILE A CA 1
ATOM 5280 C C . ILE A 1 692 ? 0.801 -10.046 18.489 1.00 97.25 692 ILE A C 1
ATOM 5282 O O . ILE A 1 692 ? 1.436 -9.808 19.516 1.00 97.25 692 ILE A O 1
ATOM 5286 N N . VAL A 1 693 ? 1.142 -9.558 17.298 1.00 97.62 693 VAL A N 1
ATOM 5287 C CA . VAL A 1 693 ? 2.221 -8.590 17.072 1.00 97.62 693 VAL A CA 1
ATOM 5288 C C . VAL A 1 693 ? 1.779 -7.210 17.550 1.00 97.62 693 VAL A C 1
ATOM 5290 O O . VAL A 1 693 ? 0.698 -6.753 17.183 1.00 97.62 693 VAL A O 1
ATOM 5293 N N . LEU A 1 694 ? 2.629 -6.540 18.330 1.00 98.50 694 LEU A N 1
ATOM 5294 C CA . LEU A 1 694 ? 2.372 -5.198 18.851 1.00 98.50 694 LEU A CA 1
ATOM 5295 C C . LEU A 1 694 ? 3.157 -4.133 18.075 1.00 98.50 694 LEU A C 1
ATOM 5297 O O . LEU A 1 694 ? 4.386 -4.060 18.181 1.00 98.50 694 LEU A O 1
ATOM 5301 N N . SER A 1 695 ? 2.427 -3.305 17.331 1.00 98.56 695 SER A N 1
ATOM 5302 C CA . SER A 1 695 ? 2.889 -2.056 16.724 1.00 98.56 695 SER A CA 1
ATOM 5303 C C . SER A 1 695 ? 2.380 -0.859 17.529 1.00 98.56 695 SER A C 1
ATOM 5305 O O . SER A 1 695 ? 1.232 -0.869 17.975 1.00 98.56 695 SER A O 1
ATOM 5307 N N . ILE A 1 696 ? 3.211 0.169 17.720 1.00 98.19 696 ILE A N 1
ATOM 5308 C CA . ILE A 1 696 ? 2.817 1.413 18.401 1.00 98.19 696 ILE A CA 1
ATOM 5309 C C . ILE A 1 696 ? 3.075 2.655 17.539 1.00 98.19 696 ILE A C 1
ATOM 5311 O O . ILE A 1 696 ? 4.078 2.747 16.824 1.00 98.19 696 ILE A O 1
ATOM 5315 N N . SER A 1 697 ? 2.178 3.634 17.639 1.00 95.94 697 SER A N 1
ATOM 5316 C CA . SER A 1 697 ? 2.187 4.861 16.844 1.00 95.94 697 SER A CA 1
ATOM 5317 C C . SER A 1 697 ? 1.549 6.054 17.592 1.00 95.94 697 SER A C 1
ATOM 5319 O O . SER A 1 697 ? 0.939 5.863 18.652 1.00 95.94 697 SER A O 1
ATOM 5321 N N . PRO A 1 698 ? 1.691 7.296 17.085 1.00 91.44 698 PRO A N 1
ATOM 5322 C CA . PRO A 1 698 ? 2.588 7.742 16.014 1.00 91.44 698 PRO A CA 1
ATOM 5323 C C . PRO A 1 698 ? 4.027 7.955 16.508 1.00 91.44 698 PRO A C 1
ATOM 5325 O O . PRO A 1 698 ? 4.321 7.829 17.693 1.00 91.44 698 PRO A O 1
ATOM 5328 N N . GLY A 1 699 ? 4.939 8.263 15.585 1.00 79.25 699 GLY A N 1
ATOM 5329 C CA . GLY A 1 699 ? 6.362 8.469 15.863 1.00 79.25 699 GLY A CA 1
ATOM 5330 C C . GLY A 1 699 ? 6.782 9.940 15.888 1.00 79.25 699 GLY A C 1
ATOM 5331 O O . GLY A 1 699 ? 7.937 10.270 15.618 1.00 79.25 699 GLY A O 1
ATOM 5332 N N . THR A 1 700 ? 5.859 10.862 16.176 1.00 76.88 700 THR A N 1
ATOM 5333 C CA . THR A 1 700 ? 6.178 12.294 16.202 1.00 76.88 700 THR A CA 1
ATOM 5334 C C . THR A 1 700 ? 7.164 12.615 17.328 1.00 76.88 700 THR A C 1
ATOM 5336 O O . THR A 1 700 ? 6.956 12.243 18.479 1.00 76.88 700 THR A O 1
ATOM 5339 N N . GLN A 1 701 ? 8.264 13.300 16.987 1.00 69.06 701 GLN A N 1
ATOM 5340 C CA . GLN A 1 701 ? 9.343 13.675 17.921 1.00 69.06 701 GLN A CA 1
ATOM 5341 C C . GLN A 1 701 ? 10.010 12.488 18.647 1.00 69.06 701 GLN A C 1
ATOM 5343 O O . GLN A 1 701 ? 10.590 12.648 19.723 1.00 69.06 701 GLN A O 1
ATOM 5348 N N . VAL A 1 702 ? 9.957 11.289 18.064 1.00 74.00 702 VAL A N 1
ATOM 5349 C CA . VAL A 1 702 ? 10.595 10.101 18.636 1.00 74.00 702 VAL A CA 1
ATOM 5350 C C . VAL A 1 702 ? 12.118 10.183 18.521 1.00 74.00 702 VAL A C 1
ATOM 5352 O O . VAL A 1 702 ? 12.679 10.585 17.504 1.00 74.00 702 VAL A O 1
ATOM 5355 N N . THR A 1 703 ? 12.803 9.749 19.580 1.00 78.75 703 THR A N 1
ATOM 5356 C CA . THR A 1 703 ? 14.267 9.660 19.639 1.00 78.75 703 THR A CA 1
ATOM 5357 C C . THR A 1 703 ? 14.710 8.251 20.039 1.00 78.75 703 THR A C 1
ATOM 5359 O O . THR A 1 703 ? 13.938 7.519 20.671 1.00 78.75 703 THR A O 1
ATOM 5362 N N . PRO A 1 704 ? 15.966 7.854 19.756 1.00 81.62 704 PRO A N 1
ATOM 5363 C CA . PRO A 1 704 ? 16.477 6.557 20.200 1.00 81.62 704 PRO A CA 1
ATOM 5364 C C . PRO A 1 704 ? 16.416 6.345 21.721 1.00 81.62 704 PRO A C 1
ATOM 5366 O O . PRO A 1 704 ? 16.246 5.213 22.175 1.00 81.62 704 PRO A O 1
ATOM 5369 N N . ALA A 1 705 ? 16.510 7.426 22.506 1.00 78.12 705 ALA A N 1
ATOM 5370 C CA . ALA A 1 705 ? 16.376 7.389 23.961 1.00 78.12 705 ALA A CA 1
ATOM 5371 C C . ALA A 1 705 ? 14.953 7.007 24.399 1.00 78.12 705 ALA A C 1
ATOM 5373 O O . ALA A 1 705 ? 14.791 6.189 25.300 1.00 78.12 705 ALA A O 1
ATOM 5374 N N . LEU A 1 706 ? 13.924 7.526 23.721 1.00 79.50 706 LEU A N 1
ATOM 5375 C CA . LEU A 1 706 ? 12.534 7.149 23.990 1.00 79.50 706 LEU A CA 1
ATOM 5376 C C . LEU A 1 706 ? 12.299 5.658 23.703 1.00 79.50 706 LEU A C 1
ATOM 5378 O O . LEU A 1 706 ? 11.687 4.948 24.496 1.00 79.50 706 LEU A O 1
ATOM 5382 N N . ALA A 1 707 ? 12.861 5.163 22.597 1.00 84.00 707 ALA A N 1
ATOM 5383 C CA . ALA A 1 707 ? 12.764 3.759 22.214 1.00 84.00 707 ALA A CA 1
ATOM 5384 C C . ALA A 1 707 ? 13.528 2.806 23.152 1.00 84.00 707 ALA A C 1
ATOM 5386 O O . ALA A 1 707 ? 13.198 1.620 23.222 1.00 84.00 707 ALA A O 1
ATOM 5387 N N . GLN A 1 708 ? 14.534 3.291 23.890 1.00 80.69 708 GLN A N 1
ATOM 5388 C CA . GLN A 1 708 ? 15.304 2.474 24.834 1.00 80.69 708 GLN A CA 1
ATOM 5389 C C . GLN A 1 708 ? 14.410 1.785 25.869 1.00 80.69 708 GLN A C 1
ATOM 5391 O O . GLN A 1 708 ? 14.651 0.620 26.164 1.00 80.69 708 GLN A O 1
ATOM 5396 N N . ASN A 1 709 ? 13.366 2.466 26.341 1.00 81.19 709 ASN A N 1
ATOM 5397 C CA . ASN A 1 709 ? 12.529 2.001 27.451 1.00 81.19 709 ASN A CA 1
ATOM 5398 C C . ASN A 1 709 ? 11.333 1.139 27.018 1.00 81.19 709 ASN A C 1
ATOM 5400 O O . ASN A 1 709 ? 10.590 0.660 27.865 1.00 81.19 709 ASN A O 1
ATOM 5404 N N . ILE A 1 710 ? 11.108 0.984 25.713 1.00 91.69 710 ILE A N 1
ATOM 5405 C CA . ILE A 1 710 ? 9.909 0.320 25.172 1.00 91.69 710 ILE A CA 1
ATOM 5406 C C . ILE A 1 710 ? 10.208 -0.710 24.093 1.00 91.69 710 ILE A C 1
ATOM 5408 O O . ILE A 1 710 ? 9.373 -1.579 23.858 1.00 91.69 710 ILE A O 1
ATOM 5412 N N . SER A 1 711 ? 11.386 -0.658 23.456 1.00 93.25 711 SER A N 1
ATOM 5413 C CA . SER A 1 711 ? 11.742 -1.594 22.381 1.00 93.25 711 SER A CA 1
ATOM 5414 C C . SER A 1 711 ? 11.593 -3.062 22.797 1.00 93.25 711 SER A C 1
ATOM 5416 O O . SER A 1 711 ? 11.054 -3.839 22.018 1.00 93.25 711 SER A O 1
ATOM 5418 N N . GLU A 1 712 ? 11.929 -3.423 24.042 1.00 95.75 712 GLU A N 1
ATOM 5419 C CA . GLU A 1 712 ? 11.781 -4.792 24.565 1.00 95.75 712 GLU A CA 1
ATOM 5420 C C . GLU A 1 712 ? 10.328 -5.257 24.751 1.00 95.75 712 GLU A C 1
ATOM 5422 O O . GLU A 1 712 ? 10.060 -6.457 24.797 1.00 95.75 712 GLU A O 1
ATOM 5427 N N . HIS A 1 713 ? 9.381 -4.320 24.787 1.00 97.19 713 HIS A N 1
ATOM 5428 C CA . HIS A 1 713 ? 7.965 -4.578 25.034 1.00 97.19 713 HIS A CA 1
ATOM 5429 C C . HIS A 1 713 ? 7.115 -4.604 23.761 1.00 97.19 713 HIS A C 1
ATOM 5431 O O . HIS A 1 713 ? 5.949 -4.990 23.828 1.00 97.19 713 HIS A O 1
ATOM 5437 N N . VAL A 1 714 ? 7.666 -4.232 22.605 1.00 98.06 714 VAL A N 1
ATOM 5438 C CA . VAL A 1 714 ? 6.918 -4.126 21.341 1.00 98.06 714 VAL A CA 1
ATOM 5439 C C . VAL A 1 714 ? 7.646 -4.833 20.200 1.00 98.06 714 VAL A C 1
ATOM 5441 O O . VAL A 1 714 ? 8.845 -5.109 20.285 1.00 98.06 714 VAL A O 1
ATOM 5444 N N . ASN A 1 715 ? 6.929 -5.145 19.122 1.00 97.88 715 ASN A N 1
ATOM 5445 C CA . ASN A 1 715 ? 7.511 -5.741 17.917 1.00 97.88 715 ASN A CA 1
ATOM 5446 C C . ASN A 1 715 ? 7.936 -4.690 16.894 1.00 97.88 715 ASN A C 1
ATOM 5448 O O . ASN A 1 715 ? 8.885 -4.911 16.145 1.00 97.88 715 ASN A O 1
ATOM 5452 N N . MET A 1 716 ? 7.238 -3.561 16.855 1.00 97.31 716 MET A N 1
ATOM 5453 C CA . MET A 1 716 ? 7.595 -2.421 16.023 1.00 97.31 716 MET A CA 1
ATOM 5454 C C . MET A 1 716 ? 7.063 -1.127 16.632 1.00 97.31 716 MET A C 1
ATOM 5456 O O . MET A 1 716 ? 6.084 -1.137 17.380 1.00 97.31 716 MET A O 1
ATOM 5460 N N . TYR A 1 717 ? 7.734 -0.019 16.348 1.00 97.38 717 TYR A N 1
ATOM 5461 C CA . TYR A 1 717 ? 7.372 1.293 16.875 1.00 97.38 717 TYR A CA 1
ATOM 5462 C C . TYR A 1 717 ? 7.708 2.370 15.855 1.00 97.38 717 TYR A C 1
ATOM 5464 O O . TYR A 1 717 ? 8.831 2.422 15.347 1.00 97.38 717 TYR A O 1
ATOM 5472 N N . ARG A 1 718 ? 6.735 3.233 15.558 1.00 96.19 718 ARG A N 1
ATOM 5473 C CA . ARG A 1 718 ? 6.921 4.293 14.569 1.00 96.19 718 ARG A CA 1
ATOM 5474 C C . ARG A 1 718 ? 7.966 5.297 15.055 1.00 96.19 718 ARG A C 1
ATOM 5476 O O . ARG A 1 718 ? 7.892 5.747 16.198 1.00 96.19 718 ARG A O 1
ATOM 5483 N N . ILE A 1 719 ? 8.933 5.648 14.211 1.00 89.88 719 ILE A N 1
ATOM 5484 C CA . ILE A 1 719 ? 10.020 6.584 14.563 1.00 89.88 719 ILE A CA 1
ATOM 5485 C C . ILE A 1 719 ? 9.888 7.959 13.905 1.00 89.88 719 ILE A C 1
ATOM 5487 O O . ILE A 1 719 ? 10.608 8.882 14.272 1.00 89.88 719 ILE A O 1
ATOM 5491 N N . THR A 1 720 ? 8.952 8.108 12.975 1.00 84.19 720 THR A N 1
ATOM 5492 C CA . THR A 1 720 ? 8.648 9.345 12.246 1.00 84.19 720 THR A CA 1
ATOM 5493 C C . THR A 1 720 ? 7.155 9.677 12.324 1.00 84.19 720 THR A C 1
ATOM 5495 O O . THR A 1 720 ? 6.377 8.956 12.944 1.00 84.19 720 THR A O 1
ATOM 5498 N N . GLY A 1 721 ? 6.738 10.827 11.786 1.00 81.94 721 GLY A N 1
ATOM 5499 C CA . GLY A 1 721 ? 5.309 11.136 11.643 1.00 81.94 721 GLY A CA 1
ATOM 5500 C C . GLY A 1 721 ? 4.640 10.275 10.566 1.00 81.94 721 GLY A C 1
ATOM 5501 O O . GLY A 1 721 ? 5.284 9.400 10.003 1.00 81.94 721 GLY A O 1
ATOM 5502 N N . ASP A 1 722 ? 3.365 10.544 10.273 1.00 87.88 722 ASP A N 1
ATOM 5503 C CA . ASP A 1 722 ? 2.699 9.905 9.130 1.00 87.88 722 ASP A CA 1
ATOM 5504 C C . ASP A 1 722 ? 3.430 10.211 7.821 1.00 87.88 722 ASP A C 1
ATOM 5506 O O . ASP A 1 722 ? 3.657 11.392 7.525 1.00 87.88 722 ASP A O 1
ATOM 5510 N N . ASP A 1 723 ? 3.778 9.153 7.090 1.00 92.75 723 ASP A N 1
ATOM 5511 C CA . ASP A 1 723 ? 4.387 9.213 5.764 1.00 92.75 723 ASP A CA 1
ATOM 5512 C C . ASP A 1 723 ? 3.317 9.284 4.672 1.00 92.75 723 ASP A C 1
ATOM 5514 O O . ASP A 1 723 ? 2.286 8.609 4.728 1.00 92.75 723 ASP A O 1
ATOM 5518 N N . TRP A 1 724 ? 3.575 10.124 3.677 1.00 93.12 724 TRP A N 1
ATOM 5519 C CA . TRP A 1 724 ? 2.707 10.338 2.527 1.00 93.12 724 TRP A CA 1
ATOM 5520 C C . TRP A 1 724 ? 3.547 10.517 1.269 1.00 93.12 724 TRP A C 1
ATOM 5522 O O . TRP A 1 724 ? 4.774 10.532 1.291 1.00 93.12 724 TRP A O 1
ATOM 5532 N N . ASP A 1 725 ? 2.877 10.635 0.130 1.00 94.94 725 ASP A N 1
ATOM 5533 C CA . ASP A 1 725 ? 3.500 10.611 -1.182 1.00 94.94 725 ASP A CA 1
ATOM 5534 C C . ASP A 1 725 ? 4.085 11.967 -1.612 1.00 94.94 725 ASP A C 1
ATOM 5536 O O . ASP A 1 725 ? 3.858 12.436 -2.726 1.00 94.94 725 ASP A O 1
ATOM 5540 N N . SER A 1 726 ? 4.857 12.603 -0.727 1.00 90.19 726 SER A N 1
ATOM 5541 C CA . SER A 1 726 ? 5.670 13.779 -1.040 1.00 90.19 726 SER A CA 1
ATOM 5542 C C . SER A 1 726 ? 7.144 13.531 -0.725 1.00 90.19 726 SER A C 1
ATOM 5544 O O . SER A 1 726 ? 7.484 12.879 0.262 1.00 90.19 726 SER A O 1
ATOM 5546 N N . TRP A 1 727 ? 8.052 14.090 -1.530 1.00 89.06 727 TRP A N 1
ATOM 5547 C CA . TRP A 1 727 ? 9.487 13.929 -1.279 1.00 89.06 727 TRP A CA 1
ATOM 5548 C C . TRP A 1 727 ? 9.931 14.479 0.081 1.00 89.06 727 TRP A C 1
ATOM 5550 O O . TRP A 1 727 ? 10.853 13.954 0.703 1.00 89.06 727 TRP A O 1
ATOM 5560 N N . ASN A 1 728 ? 9.265 15.520 0.583 1.00 81.50 728 ASN A N 1
ATOM 5561 C CA . ASN A 1 728 ? 9.559 16.073 1.904 1.00 81.50 728 ASN A CA 1
ATOM 5562 C C . ASN A 1 728 ? 9.252 15.071 3.024 1.00 81.50 728 ASN A C 1
ATOM 5564 O O . ASN A 1 728 ? 10.009 14.999 3.994 1.00 81.50 728 ASN A O 1
ATOM 5568 N N . ASP A 1 729 ? 8.188 14.280 2.878 1.00 82.50 729 ASP A N 1
ATOM 5569 C CA . ASP A 1 729 ? 7.868 13.216 3.828 1.00 82.50 729 ASP A CA 1
ATOM 5570 C C . ASP A 1 729 ? 8.941 12.118 3.755 1.00 82.50 729 ASP A C 1
ATOM 5572 O O . ASP A 1 729 ? 9.600 11.849 4.764 1.00 82.50 729 ASP A O 1
ATOM 5576 N N . VAL A 1 730 ? 9.257 11.622 2.549 1.00 86.56 730 VAL A N 1
ATOM 5577 C CA . VAL A 1 730 ? 10.280 10.579 2.317 1.00 86.56 730 VAL A CA 1
ATOM 5578 C C . VAL A 1 730 ? 11.674 10.999 2.812 1.00 86.56 730 VAL A C 1
ATOM 5580 O O . VAL A 1 730 ? 12.358 10.254 3.521 1.00 86.56 730 VAL A O 1
ATOM 5583 N N . SER A 1 731 ? 12.121 12.207 2.466 1.00 84.25 731 SER A N 1
ATOM 5584 C CA . SER A 1 731 ? 13.458 12.711 2.808 1.00 84.25 731 SER A CA 1
ATOM 5585 C C . SER A 1 731 ? 13.653 12.900 4.319 1.00 84.25 731 SER A C 1
ATOM 5587 O O . SER A 1 731 ? 14.773 12.743 4.823 1.00 84.25 731 SER A O 1
ATOM 5589 N N . SER A 1 732 ? 12.575 13.150 5.072 1.00 79.94 732 SER A N 1
ATOM 5590 C CA . SER A 1 732 ? 12.624 13.325 6.528 1.00 79.94 732 SER A CA 1
ATOM 5591 C C . SER A 1 732 ? 13.080 12.063 7.280 1.00 79.94 732 SER A C 1
ATOM 5593 O O . SER A 1 732 ? 13.706 12.159 8.343 1.00 79.94 732 SER A O 1
ATOM 5595 N N . HIS A 1 733 ? 12.864 10.874 6.704 1.00 85.25 733 HIS A N 1
ATOM 5596 C CA . HIS A 1 733 ? 13.215 9.593 7.324 1.00 85.25 733 HIS A CA 1
ATOM 5597 C C . HIS A 1 733 ? 14.720 9.311 7.336 1.00 85.25 733 HIS A C 1
ATOM 5599 O O . HIS A 1 733 ? 15.188 8.570 8.201 1.00 85.25 733 HIS A O 1
ATOM 5605 N N . PHE A 1 734 ? 15.513 9.895 6.428 1.00 84.81 734 PHE A N 1
ATOM 5606 C CA . PHE A 1 734 ? 16.945 9.574 6.291 1.00 84.81 734 PHE A CA 1
ATOM 5607 C C . PHE A 1 734 ? 17.757 9.887 7.551 1.00 84.81 734 PHE A C 1
ATOM 5609 O O . PHE A 1 734 ? 18.637 9.124 7.947 1.00 84.81 734 PHE A O 1
ATOM 5616 N N . SER A 1 735 ? 17.489 11.023 8.192 1.00 79.31 735 SER A N 1
ATOM 5617 C CA . SER A 1 735 ? 18.214 11.422 9.404 1.00 79.31 735 SER A CA 1
ATOM 5618 C C . SER A 1 735 ? 17.751 10.628 10.625 1.00 79.31 735 SER A C 1
ATOM 5620 O O . SER A 1 735 ? 18.576 10.212 11.438 1.00 79.31 735 SER A O 1
ATOM 5622 N N . VAL A 1 736 ? 16.446 10.355 10.732 1.00 78.75 736 VAL A N 1
ATOM 5623 C CA . VAL A 1 736 ? 15.884 9.603 11.861 1.00 78.75 736 VAL A CA 1
ATOM 5624 C C . VAL A 1 736 ? 16.317 8.136 11.815 1.00 78.75 736 VAL A C 1
ATOM 5626 O O . VAL A 1 736 ? 16.840 7.621 12.801 1.00 78.75 736 VAL A O 1
ATOM 5629 N N . SER A 1 737 ? 16.181 7.473 10.666 1.00 84.38 737 SER A N 1
ATOM 5630 C CA . SER A 1 737 ? 16.614 6.080 10.480 1.00 84.38 737 SER A CA 1
ATOM 5631 C C . SER A 1 737 ? 18.105 5.889 10.775 1.00 84.38 737 SER A C 1
ATOM 5633 O O . SER A 1 737 ? 18.472 4.934 11.462 1.00 84.38 737 SER A O 1
ATOM 5635 N N . SER A 1 738 ? 18.956 6.826 10.345 1.00 83.25 738 SER A N 1
ATOM 5636 C CA . SER A 1 738 ? 20.388 6.822 10.658 1.00 83.25 738 SER A CA 1
ATOM 5637 C C . SER A 1 738 ? 20.660 6.902 12.165 1.00 83.25 738 SER A C 1
ATOM 5639 O O . SER A 1 738 ? 21.408 6.084 12.706 1.00 83.25 738 SER A O 1
ATOM 5641 N N . ALA A 1 739 ? 19.983 7.805 12.884 1.00 81.19 739 ALA A N 1
ATOM 5642 C CA . ALA A 1 739 ? 20.127 7.925 14.336 1.00 81.19 739 ALA A CA 1
ATOM 5643 C C . ALA A 1 739 ? 19.709 6.640 15.077 1.00 81.19 739 ALA A C 1
ATOM 5645 O O . ALA A 1 739 ? 20.358 6.228 16.041 1.00 81.19 739 ALA A O 1
ATOM 5646 N N . PHE A 1 740 ? 18.647 5.976 14.616 1.00 87.00 740 PHE A N 1
ATOM 5647 C CA . PHE A 1 740 ? 18.197 4.696 15.164 1.00 87.00 740 PHE A CA 1
ATOM 5648 C C . PHE A 1 740 ? 19.159 3.542 14.848 1.00 87.00 740 PHE A C 1
ATOM 5650 O O . PHE A 1 740 ? 19.412 2.701 15.716 1.00 87.00 740 PHE A O 1
ATOM 5657 N N . ALA A 1 741 ? 19.748 3.521 13.652 1.00 86.50 741 ALA A N 1
ATOM 5658 C CA . ALA A 1 741 ? 20.800 2.572 13.301 1.00 86.50 741 ALA A CA 1
ATOM 5659 C C . ALA A 1 741 ? 22.038 2.752 14.197 1.00 86.50 741 ALA A C 1
ATOM 5661 O O . ALA A 1 741 ? 22.493 1.788 14.810 1.00 86.50 741 ALA A O 1
ATOM 5662 N N . ALA A 1 742 ? 22.517 3.991 14.361 1.00 83.56 742 ALA A N 1
ATOM 5663 C CA . ALA A 1 742 ? 23.661 4.325 15.213 1.00 83.56 742 ALA A CA 1
ATOM 5664 C C . ALA A 1 742 ? 23.436 3.956 16.691 1.00 83.56 742 ALA A C 1
ATOM 5666 O O . ALA A 1 742 ? 24.368 3.572 17.397 1.00 83.56 742 ALA A O 1
ATOM 5667 N N . ALA A 1 743 ? 22.186 4.018 17.156 1.00 84.44 743 ALA A N 1
ATOM 5668 C CA . ALA A 1 743 ? 21.785 3.593 18.495 1.00 84.44 743 ALA A CA 1
ATOM 5669 C C . ALA A 1 743 ? 21.527 2.076 18.626 1.00 84.44 743 ALA A C 1
ATOM 5671 O O . ALA A 1 743 ? 21.001 1.633 19.650 1.00 84.44 743 ALA A O 1
ATOM 5672 N N . ASN A 1 744 ? 21.874 1.273 17.611 1.00 88.44 744 ASN A N 1
ATOM 5673 C CA . ASN A 1 744 ? 21.669 -0.179 17.562 1.00 88.44 744 ASN A CA 1
ATOM 5674 C C . ASN A 1 744 ? 20.210 -0.597 17.812 1.00 88.44 744 ASN A C 1
ATOM 5676 O O . ASN A 1 744 ? 19.931 -1.577 18.507 1.00 88.44 744 ASN A O 1
ATOM 5680 N N . LYS A 1 745 ? 19.261 0.172 17.267 1.00 91.88 745 LYS A N 1
ATOM 5681 C CA . LYS A 1 745 ? 17.825 -0.064 17.456 1.00 91.88 745 LYS A CA 1
ATOM 5682 C C . LYS A 1 745 ? 17.171 -0.925 16.388 1.00 91.88 745 LYS A C 1
ATOM 5684 O O . LYS A 1 745 ? 16.078 -1.436 16.623 1.00 91.88 745 LYS A O 1
ATOM 5689 N N . ILE A 1 746 ? 17.842 -1.146 15.263 1.00 94.31 746 ILE A N 1
ATOM 5690 C CA . ILE A 1 746 ? 17.374 -2.047 14.210 1.00 94.31 746 ILE A CA 1
ATOM 5691 C C . ILE A 1 746 ? 17.480 -3.500 14.697 1.00 94.31 746 ILE A C 1
ATOM 5693 O O . ILE A 1 746 ? 18.579 -4.015 14.902 1.00 94.31 746 ILE A O 1
ATOM 5697 N N . GLY A 1 747 ? 16.343 -4.178 14.881 1.00 93.50 747 GLY A N 1
ATOM 5698 C CA . GLY A 1 747 ? 16.316 -5.570 15.340 1.00 93.50 747 GLY A CA 1
ATOM 5699 C C . GLY A 1 747 ? 16.782 -5.746 16.792 1.00 93.50 747 GLY A C 1
ATOM 5700 O O . GLY A 1 747 ? 17.382 -6.778 17.138 1.00 93.50 747 GLY A O 1
ATOM 5701 N N . ALA A 1 748 ? 16.524 -4.746 17.642 1.00 94.19 748 ALA A N 1
ATOM 5702 C CA . ALA A 1 748 ? 16.741 -4.826 19.087 1.00 94.19 748 ALA A CA 1
ATOM 5703 C C . ALA A 1 748 ? 15.871 -5.932 19.717 1.00 94.19 748 ALA A C 1
ATOM 5705 O O . ALA A 1 748 ? 14.976 -6.474 19.069 1.00 94.19 748 ALA A O 1
ATOM 5706 N N . THR A 1 749 ? 16.137 -6.315 20.967 1.00 94.94 749 THR A N 1
ATOM 5707 C CA . THR A 1 749 ? 15.242 -7.229 21.702 1.00 94.94 749 THR A CA 1
ATOM 5708 C C . THR A 1 749 ? 13.836 -6.633 21.757 1.00 94.94 749 THR A C 1
ATOM 5710 O O . THR A 1 749 ? 13.702 -5.434 21.976 1.00 94.94 749 THR A O 1
ATOM 5713 N N . GLY A 1 750 ? 12.816 -7.458 21.518 1.00 95.50 750 GLY A N 1
ATOM 5714 C CA . GLY A 1 750 ? 11.414 -7.049 21.485 1.00 95.50 750 GLY A CA 1
ATOM 5715 C C . GLY A 1 750 ? 10.469 -8.120 22.006 1.00 95.50 750 GLY A C 1
ATOM 5716 O O . GLY A 1 750 ? 10.887 -9.221 22.380 1.00 95.50 750 GLY A O 1
ATOM 5717 N N . LEU A 1 751 ? 9.174 -7.810 21.972 1.00 93.75 751 LEU A N 1
ATOM 5718 C CA . LEU A 1 751 ? 8.118 -8.700 22.447 1.00 93.75 751 LEU A CA 1
ATOM 5719 C C . LEU A 1 751 ? 8.166 -10.053 21.725 1.00 93.75 751 LEU A C 1
ATOM 5721 O O . LEU A 1 751 ? 7.943 -10.129 20.518 1.00 93.75 751 LEU A O 1
ATOM 5725 N N . ARG A 1 752 ? 8.446 -11.137 22.461 1.00 89.31 752 ARG A N 1
ATOM 5726 C CA . ARG A 1 752 ? 8.560 -12.504 21.910 1.00 89.31 752 ARG A CA 1
ATOM 5727 C C . ARG A 1 752 ? 9.529 -12.595 20.709 1.00 89.31 752 ARG A C 1
ATOM 5729 O O . ARG A 1 752 ? 9.342 -13.429 19.825 1.00 89.31 752 ARG A O 1
ATOM 5736 N N . GLY A 1 753 ? 10.564 -11.748 20.655 1.00 93.06 753 GLY A N 1
ATOM 5737 C CA . GLY A 1 753 ? 11.538 -11.770 19.564 1.00 93.06 753 GLY A CA 1
ATOM 5738 C C . GLY A 1 753 ? 12.324 -10.473 19.397 1.00 93.06 753 GLY A C 1
ATOM 5739 O O . GLY A 1 753 ? 13.107 -10.084 20.263 1.00 93.06 753 GLY A O 1
ATOM 5740 N N . LYS A 1 754 ? 12.176 -9.852 18.224 1.00 94.50 754 LYS A N 1
ATOM 5741 C CA . LYS A 1 754 ? 12.876 -8.624 17.833 1.00 94.50 754 LYS A CA 1
ATOM 5742 C C . LYS A 1 754 ? 11.912 -7.448 17.702 1.00 94.50 754 LYS A C 1
ATOM 5744 O O . LYS A 1 754 ? 10.725 -7.652 17.452 1.00 94.50 754 LYS A O 1
ATOM 5749 N N . SER A 1 755 ? 12.461 -6.249 17.862 1.00 96.25 755 SER A N 1
ATOM 5750 C CA . SER A 1 755 ? 11.776 -4.970 17.731 1.00 96.25 755 SER A CA 1
ATOM 5751 C C . SER A 1 755 ? 12.361 -4.161 16.577 1.00 96.25 755 SER A C 1
ATOM 5753 O O . SER A 1 755 ? 13.587 -4.095 16.426 1.00 96.25 755 SER A O 1
ATOM 5755 N N . TRP A 1 756 ? 11.496 -3.551 15.769 1.00 97.19 756 TRP A N 1
ATOM 5756 C CA . TRP A 1 756 ? 11.873 -2.877 14.526 1.00 97.19 756 TRP A CA 1
ATOM 5757 C C . TRP A 1 756 ? 11.434 -1.402 14.528 1.00 97.19 756 TRP A C 1
ATOM 5759 O O . TRP A 1 756 ? 10.249 -1.133 14.738 1.00 97.19 756 TRP A O 1
ATOM 5769 N N . PRO A 1 757 ? 12.355 -0.446 14.290 1.00 96.56 757 PRO A N 1
ATOM 5770 C CA . PRO A 1 757 ? 11.992 0.935 13.984 1.00 96.56 757 PRO A CA 1
ATOM 5771 C C . PRO A 1 757 ? 11.110 0.976 12.733 1.00 96.56 757 PRO A C 1
ATOM 5773 O O . PRO A 1 757 ? 11.484 0.417 11.703 1.00 96.56 757 PRO A O 1
ATOM 5776 N N . ASP A 1 758 ? 9.951 1.615 12.832 1.00 98.06 758 ASP A N 1
ATOM 5777 C CA . ASP A 1 758 ? 8.960 1.689 11.761 1.00 98.06 758 ASP A CA 1
ATOM 5778 C C . ASP A 1 758 ? 8.948 3.082 11.118 1.00 98.06 758 ASP A C 1
ATOM 5780 O O . ASP A 1 758 ? 8.710 4.088 11.791 1.00 98.06 758 ASP A O 1
ATOM 5784 N N . LEU A 1 759 ? 9.255 3.125 9.820 1.00 96.31 759 LEU A N 1
ATOM 5785 C CA . LEU A 1 759 ? 9.249 4.325 8.979 1.00 96.31 759 LEU A CA 1
ATOM 5786 C C . LEU A 1 759 ? 7.870 4.617 8.376 1.00 96.31 759 LEU A C 1
ATOM 5788 O O . LEU A 1 759 ? 7.755 5.543 7.588 1.00 96.31 759 LEU A O 1
ATOM 5792 N N . ASP A 1 760 ? 6.837 3.883 8.794 1.00 97.38 760 ASP A N 1
ATOM 5793 C CA . ASP A 1 760 ? 5.456 3.975 8.324 1.00 97.38 760 ASP A CA 1
ATOM 5794 C C . ASP A 1 760 ? 5.199 3.279 6.973 1.00 97.38 760 ASP A C 1
ATOM 5796 O O . ASP A 1 760 ? 6.073 2.644 6.372 1.00 97.38 760 ASP A O 1
ATOM 5800 N N . MET A 1 761 ? 3.936 3.305 6.552 1.00 96.69 761 MET A N 1
ATOM 5801 C CA . MET A 1 761 ? 3.420 2.622 5.368 1.00 96.69 761 MET A CA 1
ATOM 5802 C C . MET A 1 761 ? 3.974 3.214 4.065 1.00 96.69 761 MET A C 1
ATOM 5804 O O . MET A 1 761 ? 4.229 4.404 3.975 1.00 96.69 761 MET A O 1
ATOM 5808 N N . LEU A 1 762 ? 4.100 2.381 3.028 1.00 96.88 762 LEU A N 1
ATOM 5809 C CA . LEU A 1 762 ? 4.524 2.776 1.683 1.00 96.88 762 LEU A CA 1
ATOM 5810 C C . LEU A 1 762 ? 3.328 3.363 0.904 1.00 96.88 762 LEU A C 1
ATOM 5812 O O . LEU A 1 762 ? 2.416 2.598 0.550 1.00 96.88 762 LEU A O 1
ATOM 5816 N N . PRO A 1 763 ? 3.312 4.673 0.589 1.00 95.94 763 PRO A N 1
ATOM 5817 C CA . PRO A 1 763 ? 2.188 5.341 -0.058 1.00 95.94 763 PRO A CA 1
ATOM 5818 C C . PRO A 1 763 ? 2.296 5.191 -1.582 1.00 95.94 763 PRO A C 1
ATOM 5820 O O . PRO A 1 763 ? 2.474 6.161 -2.311 1.00 95.94 763 PRO A O 1
ATOM 5823 N N . PHE A 1 764 ? 2.249 3.954 -2.078 1.00 95.38 764 PHE A N 1
ATOM 5824 C CA . PHE A 1 764 ? 2.402 3.634 -3.501 1.00 95.38 764 PHE A CA 1
ATOM 5825 C C . PHE A 1 764 ? 1.073 3.259 -4.161 1.00 95.38 764 PHE A C 1
ATOM 5827 O O . PHE A 1 764 ? 0.129 2.840 -3.497 1.00 95.38 764 PHE A O 1
ATOM 5834 N N . GLY A 1 765 ? 1.025 3.321 -5.494 1.00 93.19 765 GLY A N 1
ATOM 5835 C CA . GLY A 1 765 ? -0.135 2.901 -6.282 1.00 93.19 765 GLY A CA 1
ATOM 5836 C C . GLY A 1 765 ? -1.341 3.822 -6.113 1.00 93.19 765 GLY A C 1
ATOM 5837 O O . GLY A 1 765 ? -1.210 5.041 -6.204 1.00 93.19 765 GLY A O 1
ATOM 5838 N N . TRP A 1 766 ? -2.523 3.235 -5.921 1.00 92.94 766 TRP A N 1
ATOM 5839 C CA . TRP A 1 766 ? -3.796 3.956 -5.885 1.00 92.94 766 TRP A CA 1
ATOM 5840 C C . TRP A 1 766 ? -4.191 4.330 -4.450 1.00 92.94 766 TRP A C 1
ATOM 5842 O O . TRP A 1 766 ? -4.399 3.449 -3.614 1.00 92.94 766 TRP A O 1
ATOM 5852 N N . LEU A 1 767 ? -4.289 5.631 -4.170 1.00 92.44 767 LEU A N 1
ATOM 5853 C CA . LEU A 1 767 ? 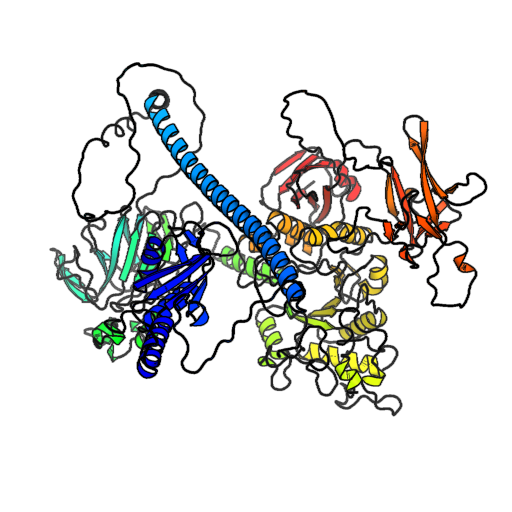-4.399 6.221 -2.831 1.00 92.44 767 LEU A CA 1
ATOM 5854 C C . LEU A 1 767 ? -5.609 7.156 -2.709 1.00 92.44 767 LEU A C 1
ATOM 5856 O O . LEU A 1 767 ? -6.273 7.492 -3.689 1.00 92.44 767 LEU A O 1
ATOM 5860 N N . THR A 1 768 ? -5.873 7.603 -1.482 1.00 89.44 768 THR A N 1
ATOM 5861 C CA . THR A 1 768 ? -6.799 8.702 -1.159 1.00 89.44 768 THR A CA 1
ATOM 5862 C C . THR A 1 768 ? -6.013 9.812 -0.467 1.00 89.44 768 THR A C 1
ATOM 5864 O O . THR A 1 768 ? -5.010 9.524 0.184 1.00 89.44 768 THR A O 1
ATOM 5867 N N . ASP A 1 769 ? -6.439 11.068 -0.613 1.00 85.19 769 ASP A N 1
ATOM 5868 C CA . ASP A 1 769 ? -5.768 12.186 0.052 1.00 85.19 769 ASP A CA 1
ATOM 5869 C C . ASP A 1 769 ? -5.798 12.084 1.592 1.00 85.19 769 ASP A C 1
ATOM 5871 O O . ASP A 1 769 ? -6.769 11.566 2.163 1.00 85.19 769 ASP A O 1
ATOM 5875 N N . PRO A 1 770 ? -4.761 12.608 2.279 1.00 80.69 770 PRO A N 1
ATOM 5876 C CA . PRO A 1 770 ? -4.688 12.595 3.735 1.00 80.69 770 PRO A CA 1
ATOM 5877 C C . PRO A 1 770 ? -5.922 13.232 4.383 1.00 80.69 770 PRO A C 1
ATOM 5879 O O . PRO A 1 770 ? -6.330 14.335 4.024 1.00 80.69 770 PRO A O 1
ATOM 5882 N N . GLY A 1 771 ? -6.493 12.555 5.382 1.00 72.75 771 GLY A N 1
ATOM 5883 C CA . GLY A 1 771 ? -7.603 13.084 6.183 1.00 72.75 771 GLY A CA 1
ATOM 5884 C C . GLY A 1 771 ? -8.985 13.015 5.526 1.00 72.75 771 GLY A C 1
ATOM 5885 O O . GLY A 1 771 ? -9.946 13.504 6.120 1.00 72.75 771 GLY A O 1
ATOM 5886 N N . VAL A 1 772 ? -9.120 12.398 4.346 1.00 74.12 772 VAL A N 1
ATOM 5887 C CA . VAL A 1 772 ? -10.421 12.233 3.681 1.00 74.12 772 VAL A CA 1
ATOM 5888 C C . VAL A 1 772 ? -10.994 10.832 3.915 1.00 74.12 772 VAL A C 1
ATOM 5890 O O . VAL A 1 772 ? -10.308 9.827 3.755 1.00 74.12 772 VAL A O 1
ATOM 5893 N N . ASN A 1 773 ? -12.280 10.758 4.276 1.00 65.56 773 ASN A N 1
ATOM 5894 C CA . ASN A 1 773 ? -12.968 9.492 4.569 1.00 65.56 773 ASN A CA 1
ATOM 5895 C C . ASN A 1 773 ? -13.228 8.630 3.319 1.00 65.56 773 ASN A C 1
ATOM 5897 O O . ASN A 1 773 ? -13.288 7.405 3.422 1.00 65.56 773 ASN A O 1
ATOM 5901 N N . GLN A 1 774 ? -13.448 9.255 2.157 1.00 70.31 774 GLN A N 1
ATOM 5902 C CA . GLN A 1 774 ? -13.737 8.567 0.898 1.00 70.31 774 GLN A CA 1
ATOM 5903 C C . GLN A 1 774 ? -13.437 9.470 -0.300 1.00 70.31 774 GLN A C 1
ATOM 5905 O O . GLN A 1 774 ? -14.139 10.457 -0.506 1.00 70.31 774 GLN A O 1
ATOM 5910 N N . GLY A 1 775 ? -12.462 9.074 -1.124 1.00 73.44 775 GLY A N 1
ATOM 5911 C CA . GLY A 1 775 ? -12.119 9.760 -2.373 1.00 73.44 775 GLY A CA 1
ATOM 5912 C C . GLY A 1 775 ? -11.731 11.246 -2.202 1.00 73.44 775 GLY A C 1
ATOM 5913 O O . GLY A 1 775 ? -11.718 11.745 -1.086 1.00 73.44 775 GLY A O 1
ATOM 5914 N N . PRO A 1 776 ? -11.396 11.976 -3.279 1.00 78.69 776 PRO A N 1
ATOM 5915 C CA . PRO A 1 776 ? -11.091 11.440 -4.598 1.00 78.69 776 PRO A CA 1
ATOM 5916 C C . PRO A 1 776 ? -9.905 10.474 -4.515 1.00 78.69 776 PRO A C 1
ATOM 5918 O O . PRO A 1 776 ? -8.968 10.668 -3.740 1.00 78.69 776 PRO A O 1
ATOM 5921 N N . HIS A 1 777 ? -9.986 9.387 -5.277 1.00 87.31 777 HIS A N 1
ATOM 5922 C CA . HIS A 1 777 ? -8.870 8.461 -5.392 1.00 87.31 777 HIS A CA 1
ATOM 5923 C C . HIS A 1 777 ? -7.920 8.946 -6.479 1.00 87.31 777 HIS A C 1
ATOM 5925 O O . HIS A 1 777 ? -8.357 9.499 -7.489 1.00 87.31 777 HIS A O 1
ATOM 5931 N N . ARG A 1 778 ? -6.625 8.742 -6.271 1.00 92.25 778 ARG A N 1
ATOM 5932 C CA . ARG A 1 778 ? -5.581 9.240 -7.163 1.00 92.25 778 ARG A CA 1
ATOM 5933 C C . ARG A 1 778 ? -4.363 8.322 -7.152 1.00 92.25 778 ARG A C 1
ATOM 5935 O O . ARG A 1 778 ? -4.144 7.623 -6.161 1.00 92.25 778 ARG A O 1
ATOM 5942 N N . PRO A 1 779 ? -3.539 8.343 -8.208 1.00 91.69 779 PRO A N 1
ATOM 5943 C CA . PRO A 1 779 ? -2.238 7.702 -8.148 1.00 91.69 779 PRO A CA 1
ATOM 5944 C C . PRO A 1 779 ? -1.322 8.408 -7.132 1.00 91.69 779 PRO A C 1
ATOM 5946 O O . PRO A 1 779 ? -1.521 9.576 -6.773 1.00 91.69 779 PRO A O 1
ATOM 5949 N N . CYS A 1 780 ? -0.309 7.672 -6.686 1.00 94.38 780 CYS A N 1
ATOM 5950 C CA . CYS A 1 780 ? 0.846 8.177 -5.956 1.00 94.38 780 CYS A CA 1
ATOM 5951 C C . CYS A 1 780 ? 1.504 9.342 -6.717 1.00 94.38 780 CYS A C 1
ATOM 5953 O O . CYS A 1 780 ? 1.715 9.263 -7.928 1.00 94.38 780 CYS A O 1
ATOM 5955 N N . LYS A 1 781 ? 1.829 10.419 -5.998 1.00 95.69 781 LYS A N 1
ATOM 5956 C CA . LYS A 1 781 ? 2.512 11.616 -6.503 1.00 95.69 781 LYS A CA 1
ATOM 5957 C C . LYS A 1 781 ? 4.031 11.453 -6.558 1.00 95.69 781 LYS A C 1
ATOM 5959 O O . LYS A 1 781 ? 4.680 12.250 -7.229 1.00 95.69 781 LYS A O 1
ATOM 5964 N N . LEU A 1 782 ? 4.588 10.435 -5.894 1.00 95.00 782 LEU A N 1
ATOM 5965 C CA . LEU A 1 782 ? 6.012 10.127 -5.990 1.00 95.00 782 LEU A CA 1
ATOM 5966 C C . LEU A 1 782 ? 6.344 9.594 -7.384 1.00 95.00 782 LEU A C 1
ATOM 5968 O O . LEU A 1 782 ? 5.717 8.660 -7.896 1.00 95.00 782 LEU A O 1
ATOM 5972 N N . THR A 1 783 ? 7.401 10.140 -7.965 1.00 95.38 783 THR A N 1
ATOM 5973 C CA . THR A 1 783 ? 8.043 9.613 -9.166 1.00 95.38 783 THR A CA 1
ATOM 5974 C C . THR A 1 783 ? 8.582 8.199 -8.924 1.00 95.38 783 THR A C 1
ATOM 5976 O O . THR A 1 783 ? 8.799 7.763 -7.794 1.00 95.38 783 THR A O 1
ATOM 5979 N N . ILE A 1 784 ? 8.849 7.459 -10.001 1.00 93.44 784 ILE A N 1
ATOM 5980 C CA . ILE A 1 784 ? 9.416 6.105 -9.898 1.00 93.44 784 ILE A CA 1
ATOM 5981 C C . ILE A 1 784 ? 10.779 6.103 -9.187 1.00 93.44 784 ILE A C 1
ATOM 5983 O O . ILE A 1 784 ? 11.076 5.166 -8.445 1.00 93.44 784 ILE A O 1
ATOM 5987 N N . ASP A 1 785 ? 11.599 7.136 -9.389 1.00 95.06 785 ASP A N 1
ATOM 5988 C CA . ASP A 1 785 ? 12.905 7.257 -8.734 1.00 95.06 785 ASP A CA 1
ATOM 5989 C C . ASP A 1 785 ? 12.757 7.495 -7.223 1.00 95.06 785 ASP A C 1
ATOM 5991 O O . ASP A 1 785 ? 13.442 6.837 -6.436 1.00 95.06 785 ASP A O 1
ATOM 5995 N N . GLU A 1 786 ? 11.794 8.324 -6.811 1.00 97.62 786 GLU A N 1
ATOM 5996 C CA . GLU A 1 786 ? 11.453 8.548 -5.401 1.00 97.62 786 GLU A CA 1
ATOM 5997 C C . GLU A 1 786 ? 10.896 7.279 -4.740 1.00 97.62 786 GLU A C 1
ATOM 5999 O O . GLU A 1 786 ? 11.326 6.921 -3.643 1.00 97.62 786 GLU A O 1
ATOM 6004 N N . GLN A 1 787 ? 10.011 6.538 -5.420 1.00 97.81 787 GLN A N 1
ATOM 6005 C CA . GLN A 1 787 ? 9.494 5.254 -4.922 1.00 97.81 787 GLN A CA 1
ATOM 6006 C C . GLN A 1 787 ? 10.622 4.224 -4.738 1.00 97.81 787 GLN A C 1
ATOM 6008 O O . GLN A 1 787 ? 10.663 3.507 -3.734 1.00 97.81 787 GLN A O 1
ATOM 6013 N N . LYS A 1 788 ? 11.586 4.163 -5.670 1.00 97.69 788 LYS A N 1
ATOM 6014 C CA . LYS A 1 788 ? 12.788 3.322 -5.532 1.00 97.69 788 LYS A CA 1
ATOM 6015 C C . LYS A 1 788 ? 13.673 3.777 -4.375 1.00 97.69 788 LYS A C 1
ATOM 6017 O O . LYS A 1 788 ? 14.163 2.929 -3.626 1.00 97.69 788 LYS A O 1
ATOM 6022 N N . ALA A 1 789 ? 13.881 5.081 -4.204 1.00 97.69 789 ALA A N 1
ATOM 6023 C CA . ALA A 1 789 ? 14.648 5.621 -3.085 1.00 97.69 789 ALA A CA 1
ATOM 6024 C C . ALA A 1 789 ? 13.988 5.288 -1.740 1.00 97.69 789 ALA A C 1
ATOM 6026 O O . ALA A 1 789 ? 14.668 4.801 -0.834 1.00 97.69 789 ALA A O 1
ATOM 6027 N N . GLN A 1 790 ? 12.666 5.435 -1.638 1.00 98.38 790 GLN A N 1
ATOM 6028 C CA . GLN A 1 790 ? 11.900 5.071 -0.450 1.00 98.38 790 GLN A CA 1
ATOM 6029 C C . GLN A 1 790 ? 12.003 3.569 -0.148 1.00 98.38 790 GLN A C 1
ATOM 6031 O O . GLN A 1 790 ? 12.425 3.186 0.943 1.00 98.38 790 GLN A O 1
ATOM 6036 N N . MET A 1 791 ? 11.725 2.703 -1.129 1.00 97.94 791 MET A N 1
ATOM 6037 C CA . MET A 1 791 ? 11.831 1.247 -0.965 1.00 97.94 791 MET A CA 1
ATOM 6038 C C . MET A 1 791 ? 13.254 0.810 -0.575 1.00 97.94 791 MET A C 1
ATOM 6040 O O . MET A 1 791 ? 13.438 -0.093 0.248 1.00 97.94 791 MET A O 1
ATOM 6044 N N . THR A 1 792 ? 14.273 1.476 -1.126 1.00 98.56 792 THR A N 1
ATOM 6045 C CA . THR A 1 792 ? 15.676 1.247 -0.762 1.00 98.56 792 THR A CA 1
ATOM 6046 C C . THR A 1 792 ? 15.941 1.615 0.690 1.00 98.56 792 THR A C 1
ATOM 6048 O O . THR A 1 792 ? 16.511 0.802 1.418 1.00 98.56 792 THR A O 1
ATOM 6051 N N . LEU A 1 793 ? 15.522 2.804 1.136 1.00 98.38 793 LEU A N 1
ATOM 6052 C CA . LEU A 1 793 ? 15.723 3.235 2.517 1.00 98.38 793 LEU A CA 1
ATOM 6053 C C . LEU A 1 793 ? 14.983 2.319 3.498 1.00 98.38 793 LEU A C 1
ATOM 6055 O O . LEU A 1 793 ? 15.592 1.881 4.468 1.00 98.38 793 LEU A O 1
ATOM 6059 N N . TRP A 1 794 ? 13.725 1.954 3.229 1.00 98.31 794 TRP A N 1
ATOM 6060 C CA . TRP A 1 794 ? 12.953 1.042 4.086 1.00 98.31 794 TRP A CA 1
ATOM 6061 C C . TRP A 1 794 ? 13.624 -0.327 4.195 1.00 98.31 794 TRP A C 1
ATOM 6063 O O . TRP A 1 794 ? 13.697 -0.912 5.277 1.00 98.31 794 TRP A O 1
ATOM 6073 N N . SER A 1 795 ? 14.174 -0.826 3.089 1.00 97.75 795 SER A N 1
ATOM 6074 C CA . SER A 1 795 ? 14.907 -2.091 3.079 1.00 97.75 795 SER A CA 1
ATOM 6075 C C . SER A 1 795 ? 16.213 -1.990 3.865 1.00 97.75 795 SER A C 1
ATOM 6077 O O . SER A 1 795 ? 16.470 -2.823 4.735 1.00 97.75 795 SER A O 1
ATOM 6079 N N . MET A 1 796 ? 17.010 -0.943 3.625 1.00 98.06 796 MET A N 1
ATOM 6080 C CA . MET A 1 796 ? 18.286 -0.715 4.308 1.00 98.06 796 MET A CA 1
ATOM 6081 C C . MET A 1 796 ? 18.109 -0.381 5.790 1.00 98.06 796 MET A C 1
ATOM 6083 O O . MET A 1 796 ? 18.930 -0.806 6.587 1.00 98.06 796 MET A O 1
ATOM 6087 N N . ALA A 1 797 ? 17.037 0.289 6.199 1.00 96.25 797 ALA A N 1
ATOM 6088 C CA . ALA A 1 797 ? 16.716 0.529 7.606 1.00 96.25 797 ALA A CA 1
ATOM 6089 C C . ALA A 1 797 ? 16.034 -0.680 8.279 1.00 96.25 797 ALA A C 1
ATOM 6091 O O . ALA A 1 797 ? 15.819 -0.667 9.491 1.00 96.25 797 ALA A O 1
ATOM 6092 N N . LYS A 1 798 ? 15.702 -1.726 7.505 1.00 96.19 798 LYS A N 1
ATOM 6093 C CA . LYS A 1 798 ? 14.880 -2.876 7.920 1.00 96.19 798 LYS A CA 1
ATOM 6094 C C . LYS A 1 798 ? 13.555 -2.448 8.567 1.00 96.19 798 LYS A C 1
ATOM 6096 O O . LYS A 1 798 ? 13.106 -3.063 9.535 1.00 96.19 798 LYS A O 1
ATOM 6101 N N . SER A 1 799 ? 12.951 -1.389 8.029 1.00 97.44 799 SER A N 1
ATOM 6102 C CA . SER A 1 799 ? 11.604 -0.967 8.404 1.00 97.44 799 SER A CA 1
ATOM 6103 C C . SER A 1 799 ? 10.599 -2.050 8.004 1.00 97.44 799 SER A C 1
ATOM 6105 O O . SER A 1 799 ? 10.786 -2.689 6.961 1.00 97.44 799 SER A O 1
ATOM 6107 N N . PRO A 1 800 ? 9.520 -2.267 8.772 1.00 95.75 800 PRO A N 1
ATOM 6108 C CA . PRO A 1 800 ? 8.369 -3.018 8.295 1.00 95.75 800 PRO A CA 1
ATOM 6109 C C . PRO A 1 800 ? 7.900 -2.485 6.935 1.00 95.75 800 PRO A C 1
ATOM 6111 O O . PRO A 1 800 ? 7.860 -1.278 6.702 1.00 95.75 800 PRO A O 1
ATOM 6114 N N . LEU A 1 801 ? 7.577 -3.399 6.021 1.00 95.12 801 LEU A N 1
ATOM 6115 C CA . LEU A 1 801 ? 7.048 -3.070 4.701 1.00 95.12 801 LEU A CA 1
ATOM 6116 C C . LEU A 1 801 ? 5.528 -3.249 4.754 1.00 95.12 801 LEU A C 1
ATOM 6118 O O . LEU A 1 801 ? 5.041 -4.375 4.731 1.00 95.12 801 LEU A O 1
ATOM 6122 N N . MET A 1 802 ? 4.783 -2.151 4.878 1.00 94.94 802 MET A N 1
ATOM 6123 C CA . MET A 1 802 ? 3.314 -2.143 4.872 1.00 94.94 802 MET A CA 1
ATOM 6124 C C . MET A 1 802 ? 2.831 -1.345 3.663 1.00 94.94 802 MET A C 1
ATOM 6126 O O . MET A 1 802 ? 3.061 -0.144 3.591 1.00 94.94 802 MET A O 1
ATOM 6130 N N . TYR A 1 803 ? 2.199 -2.001 2.691 1.00 94.94 803 TYR A N 1
ATOM 6131 C CA . TYR A 1 803 ? 1.706 -1.338 1.481 1.00 94.94 803 TYR A CA 1
ATOM 6132 C C . TYR A 1 803 ? 0.400 -0.578 1.763 1.00 94.94 803 TYR A C 1
ATOM 6134 O O . TYR A 1 803 ? -0.557 -1.183 2.242 1.00 94.94 803 TYR A O 1
ATOM 6142 N N . GLY A 1 804 ? 0.360 0.727 1.471 1.00 93.12 804 GLY A N 1
ATOM 6143 C CA . GLY A 1 804 ? -0.789 1.599 1.765 1.00 93.12 804 GLY A CA 1
ATOM 6144 C C . GLY A 1 804 ? -1.795 1.784 0.621 1.00 93.12 804 GLY A C 1
ATOM 6145 O O . GLY A 1 804 ? -2.873 2.329 0.846 1.00 93.12 804 GLY A O 1
ATOM 6146 N N . GLY A 1 805 ? -1.461 1.355 -0.599 1.00 91.62 805 GLY A N 1
ATOM 6147 C CA . GLY A 1 805 ? -2.323 1.503 -1.775 1.00 91.62 805 GLY A CA 1
ATOM 6148 C C . GLY A 1 805 ? -3.394 0.423 -1.928 1.00 91.62 805 GLY A C 1
ATOM 6149 O O . GLY A 1 805 ? -3.367 -0.632 -1.290 1.00 91.62 805 GLY A O 1
ATOM 6150 N N . ASP A 1 806 ? -4.324 0.648 -2.855 1.00 90.00 806 ASP A N 1
ATOM 6151 C CA . ASP A 1 806 ? -5.280 -0.375 -3.277 1.00 90.00 806 ASP A CA 1
ATOM 6152 C C . ASP A 1 806 ? -4.629 -1.390 -4.230 1.00 90.00 806 ASP A C 1
ATOM 6154 O O . ASP A 1 806 ? -4.465 -1.142 -5.426 1.00 90.00 806 ASP A O 1
ATOM 6158 N N . LEU A 1 807 ? -4.323 -2.580 -3.704 1.00 84.88 807 LEU A N 1
ATOM 6159 C CA . LEU A 1 807 ? -3.726 -3.691 -4.457 1.00 84.88 807 LEU A CA 1
ATOM 6160 C C . LEU A 1 807 ? -4.558 -4.162 -5.666 1.00 84.88 807 LEU A C 1
ATOM 6162 O O . LEU A 1 807 ? -4.020 -4.841 -6.538 1.00 84.88 807 LEU A O 1
ATOM 6166 N N . ARG A 1 808 ? -5.853 -3.823 -5.752 1.00 81.31 808 ARG A N 1
ATOM 6167 C CA . ARG A 1 808 ? -6.702 -4.158 -6.915 1.00 81.31 808 ARG A CA 1
ATOM 6168 C C . ARG A 1 808 ? -6.373 -3.311 -8.147 1.00 81.31 808 ARG A C 1
ATOM 6170 O O . ARG A 1 808 ? -6.728 -3.705 -9.253 1.00 81.31 808 ARG A O 1
ATOM 6177 N N . HIS A 1 809 ? -5.700 -2.180 -7.946 1.00 82.94 809 HIS A N 1
ATOM 6178 C CA . HIS A 1 809 ? -5.312 -1.213 -8.973 1.00 82.94 809 HIS A CA 1
ATOM 6179 C C . HIS A 1 809 ? -3.781 -1.112 -9.102 1.00 82.94 809 HIS A C 1
ATOM 6181 O O . HIS A 1 809 ? -3.244 -0.059 -9.435 1.00 82.94 809 HIS A O 1
ATOM 6187 N N . LEU A 1 810 ? -3.069 -2.201 -8.801 1.00 77.31 810 LEU A N 1
ATOM 6188 C CA . LEU A 1 810 ? -1.610 -2.242 -8.806 1.00 77.31 810 LEU A CA 1
ATOM 6189 C C . LEU A 1 810 ? -1.056 -2.336 -10.236 1.00 77.31 810 LEU A C 1
ATOM 6191 O O . LEU A 1 810 ? -1.323 -3.306 -10.947 1.00 77.31 810 LEU A O 1
ATOM 6195 N N . ASP A 1 811 ? -0.245 -1.362 -10.644 1.00 81.12 811 ASP A N 1
ATOM 6196 C CA . ASP A 1 811 ? 0.469 -1.400 -11.919 1.00 81.12 811 ASP A CA 1
ATOM 6197 C C . ASP A 1 811 ? 1.789 -2.195 -11.838 1.00 81.12 811 ASP A C 1
ATOM 6199 O O . ASP A 1 811 ? 2.341 -2.458 -10.765 1.00 81.12 811 ASP A O 1
ATOM 6203 N N . ASN A 1 812 ? 2.320 -2.574 -13.005 1.00 79.69 812 ASN A N 1
ATOM 6204 C CA . ASN A 1 812 ? 3.533 -3.390 -13.102 1.00 79.69 812 ASN A CA 1
ATOM 6205 C C . ASN A 1 812 ? 4.787 -2.694 -12.549 1.00 79.69 812 ASN A C 1
ATOM 6207 O O . ASN A 1 812 ? 5.678 -3.383 -12.045 1.00 79.69 812 ASN A O 1
ATOM 6211 N N . ASN A 1 813 ? 4.882 -1.361 -12.629 1.00 83.62 813 ASN A N 1
ATOM 6212 C CA . ASN A 1 813 ? 6.046 -0.642 -12.117 1.00 83.62 813 ASN A CA 1
ATOM 6213 C C . ASN A 1 813 ? 6.050 -0.704 -10.591 1.00 83.62 813 ASN A C 1
ATOM 6215 O O . ASN A 1 813 ? 7.039 -1.157 -10.012 1.00 83.62 813 ASN A O 1
ATOM 6219 N N . THR A 1 814 ? 4.938 -0.353 -9.940 1.00 86.06 814 THR A N 1
ATOM 6220 C CA . THR A 1 814 ? 4.824 -0.459 -8.481 1.00 86.06 814 THR A CA 1
ATOM 6221 C C . THR A 1 814 ? 4.968 -1.905 -8.010 1.00 86.06 814 THR A C 1
ATOM 6223 O O . THR A 1 814 ? 5.700 -2.147 -7.048 1.00 86.06 814 THR A O 1
ATOM 6226 N N . LEU A 1 815 ? 4.377 -2.885 -8.713 1.00 85.69 815 LEU A N 1
ATOM 6227 C CA . LEU A 1 815 ? 4.574 -4.305 -8.403 1.00 85.69 815 LEU A CA 1
ATOM 6228 C C . LEU A 1 815 ? 6.062 -4.686 -8.440 1.00 85.69 815 LEU A C 1
ATOM 6230 O O . LEU A 1 815 ? 6.543 -5.339 -7.516 1.00 85.69 815 LEU A O 1
ATOM 6234 N N . SER A 1 816 ? 6.810 -4.256 -9.462 1.00 85.12 816 SER A N 1
ATOM 6235 C CA . SER A 1 816 ? 8.244 -4.558 -9.586 1.00 85.12 816 SER A CA 1
ATOM 6236 C C . SER A 1 816 ? 9.095 -3.949 -8.465 1.00 85.12 816 SER A C 1
ATOM 6238 O O . SER A 1 816 ? 10.088 -4.549 -8.053 1.00 85.12 816 SER A O 1
ATOM 6240 N N . ILE A 1 817 ? 8.689 -2.792 -7.932 1.00 91.75 817 ILE A N 1
ATOM 6241 C CA . ILE A 1 817 ? 9.369 -2.126 -6.816 1.00 91.75 817 ILE A CA 1
ATOM 6242 C C . ILE A 1 817 ? 9.156 -2.920 -5.524 1.00 91.75 817 ILE A C 1
ATOM 6244 O O . ILE A 1 817 ? 10.127 -3.290 -4.863 1.00 91.75 817 ILE A O 1
ATOM 6248 N N . ILE A 1 818 ? 7.901 -3.239 -5.188 1.00 88.88 818 ILE A N 1
ATOM 6249 C CA . ILE A 1 818 ? 7.565 -3.916 -3.923 1.00 88.88 818 ILE A CA 1
ATOM 6250 C C . ILE A 1 818 ? 7.926 -5.409 -3.919 1.00 88.88 818 ILE A C 1
ATOM 6252 O O . ILE A 1 818 ? 8.012 -6.014 -2.854 1.00 88.88 818 ILE A O 1
ATOM 6256 N N . THR A 1 819 ? 8.159 -6.009 -5.092 1.00 85.19 819 THR A N 1
ATOM 6257 C CA . THR A 1 819 ? 8.563 -7.421 -5.232 1.00 85.19 819 THR A CA 1
ATOM 6258 C C . THR A 1 819 ? 10.035 -7.612 -5.593 1.00 85.19 819 THR A C 1
ATOM 6260 O O . THR A 1 819 ? 10.442 -8.735 -5.896 1.00 85.19 819 THR A O 1
ATOM 6263 N N . ASN A 1 820 ? 10.864 -6.561 -5.538 1.00 90.06 820 ASN A N 1
ATOM 6264 C CA . ASN A 1 820 ? 12.282 -6.701 -5.858 1.00 90.06 820 ASN A CA 1
ATOM 6265 C C . ASN A 1 820 ? 12.974 -7.673 -4.870 1.00 90.06 820 ASN A C 1
ATOM 6267 O O . ASN A 1 820 ? 13.066 -7.381 -3.672 1.00 90.06 820 ASN A O 1
ATOM 6271 N N . PRO A 1 821 ? 13.506 -8.815 -5.347 1.00 86.19 821 PRO A N 1
ATOM 6272 C CA . PRO A 1 821 ? 13.998 -9.878 -4.475 1.00 86.19 821 PRO A CA 1
ATOM 6273 C C . PRO A 1 821 ? 15.237 -9.469 -3.676 1.00 86.19 821 PRO A C 1
ATOM 6275 O O . PRO A 1 821 ? 15.396 -9.914 -2.540 1.00 86.19 821 PRO A O 1
ATOM 6278 N N . THR A 1 822 ? 16.106 -8.617 -4.225 1.00 90.38 822 THR A N 1
ATOM 6279 C CA . THR A 1 822 ? 17.308 -8.150 -3.525 1.00 90.38 822 THR A CA 1
ATOM 6280 C C . THR A 1 822 ? 16.936 -7.193 -2.399 1.00 90.38 822 THR A C 1
ATOM 6282 O O . THR A 1 822 ? 17.441 -7.342 -1.289 1.00 90.38 822 THR A O 1
ATOM 6285 N N . LEU A 1 823 ? 16.000 -6.270 -2.630 1.00 94.75 823 LEU A N 1
ATOM 6286 C CA . LEU A 1 823 ? 15.529 -5.339 -1.598 1.00 94.75 823 LEU A CA 1
ATOM 6287 C C . LEU A 1 823 ? 14.792 -6.082 -0.471 1.00 94.75 823 LEU A C 1
ATOM 6289 O O . LEU A 1 823 ? 15.083 -5.862 0.705 1.00 94.75 823 LEU A O 1
ATOM 6293 N N . LEU A 1 824 ? 13.938 -7.055 -0.808 1.00 91.88 824 LEU A N 1
ATOM 6294 C CA . LEU A 1 824 ? 13.299 -7.932 0.181 1.00 91.88 824 LEU A CA 1
ATOM 6295 C C . LEU A 1 824 ? 14.326 -8.779 0.955 1.00 91.88 824 LEU A C 1
ATOM 6297 O O . LEU A 1 824 ? 14.209 -8.945 2.172 1.00 91.88 824 LEU A O 1
ATOM 6301 N N . LYS A 1 825 ? 15.373 -9.277 0.282 1.00 91.12 825 LYS A N 1
ATOM 6302 C CA . LYS A 1 825 ? 16.485 -10.005 0.918 1.00 91.12 825 LYS A CA 1
ATOM 6303 C C . LYS A 1 825 ? 17.255 -9.111 1.889 1.00 91.12 825 LYS A C 1
ATOM 6305 O O . LYS A 1 825 ? 17.586 -9.575 2.981 1.00 91.12 825 LYS A O 1
ATOM 6310 N N . ILE A 1 826 ? 17.512 -7.853 1.527 1.00 94.44 826 ILE A N 1
ATOM 6311 C CA . ILE A 1 826 ? 18.109 -6.853 2.420 1.00 94.44 826 ILE A CA 1
ATOM 6312 C C . ILE A 1 826 ? 17.197 -6.670 3.639 1.00 94.44 826 ILE A C 1
ATOM 6314 O O . ILE A 1 826 ? 17.603 -6.974 4.762 1.00 94.44 826 ILE A O 1
ATOM 6318 N N . ASN A 1 827 ? 15.935 -6.290 3.423 1.00 95.00 827 ASN A N 1
ATOM 6319 C CA . ASN A 1 827 ? 14.978 -6.035 4.497 1.00 95.00 827 ASN A CA 1
ATOM 6320 C C . ASN A 1 827 ? 14.879 -7.209 5.485 1.00 95.00 827 ASN A C 1
ATOM 6322 O O . ASN A 1 827 ? 14.996 -7.008 6.693 1.00 95.00 827 ASN A O 1
ATOM 6326 N N . HIS A 1 828 ? 14.778 -8.444 4.990 1.00 89.56 828 HIS A N 1
ATOM 6327 C CA . HIS A 1 828 ? 14.576 -9.617 5.836 1.00 89.56 828 HIS A CA 1
ATOM 6328 C C . HIS A 1 828 ? 15.884 -10.156 6.443 1.00 89.56 828 HIS A C 1
ATOM 6330 O O . HIS A 1 828 ? 15.990 -10.317 7.660 1.00 89.56 828 HIS A O 1
ATOM 6336 N N . TYR A 1 829 ? 16.925 -10.382 5.636 1.00 90.38 829 TYR A N 1
ATOM 6337 C CA . TYR A 1 829 ? 18.087 -11.190 6.039 1.00 90.38 829 TYR A CA 1
ATOM 6338 C C . TYR A 1 829 ? 19.360 -10.402 6.353 1.00 90.38 829 TYR A C 1
ATOM 6340 O O . TYR A 1 829 ? 20.277 -10.981 6.943 1.00 90.38 829 TYR A O 1
ATOM 6348 N N . SER A 1 830 ? 19.455 -9.120 5.986 1.00 93.94 830 SER A N 1
ATOM 6349 C CA . SER A 1 830 ? 20.690 -8.368 6.227 1.00 93.94 830 SER A CA 1
ATOM 6350 C C . SER A 1 830 ? 20.932 -8.078 7.712 1.00 93.94 830 SER A C 1
ATOM 6352 O O . SER A 1 830 ? 20.006 -8.085 8.531 1.00 93.94 830 SER A O 1
ATOM 6354 N N . LYS A 1 831 ? 22.191 -7.794 8.040 1.00 92.81 831 LYS A N 1
ATOM 6355 C CA . LYS A 1 831 ? 22.686 -7.364 9.351 1.00 92.81 831 LYS A CA 1
ATOM 6356 C C . LYS A 1 831 ? 23.639 -6.178 9.192 1.00 92.81 831 LYS A C 1
ATOM 6358 O O . LYS A 1 831 ? 24.127 -5.921 8.091 1.00 92.81 831 LYS A O 1
ATOM 6363 N N . ASN A 1 832 ? 23.968 -5.522 10.307 1.00 91.56 832 ASN A N 1
ATOM 6364 C CA . ASN A 1 832 ? 24.890 -4.375 10.355 1.00 91.56 832 ASN A CA 1
ATOM 6365 C C . ASN A 1 832 ? 24.456 -3.227 9.433 1.00 91.56 832 ASN A C 1
ATOM 6367 O O . ASN A 1 832 ? 25.276 -2.568 8.805 1.00 91.56 832 ASN A O 1
ATOM 6371 N N . ASN A 1 833 ? 23.145 -3.047 9.324 1.00 95.38 833 ASN A N 1
ATOM 6372 C CA . ASN A 1 833 ? 22.523 -1.999 8.544 1.00 95.38 833 ASN A CA 1
ATOM 6373 C C . ASN A 1 833 ? 22.798 -0.645 9.194 1.00 95.38 833 ASN A C 1
ATOM 6375 O O . ASN A 1 833 ? 22.387 -0.420 10.333 1.00 95.38 833 ASN A O 1
ATOM 6379 N N . MET A 1 834 ? 23.489 0.241 8.487 1.00 90.75 834 MET A N 1
ATOM 6380 C CA . MET A 1 834 ? 23.810 1.573 8.988 1.00 90.75 834 MET A CA 1
ATOM 6381 C C . MET A 1 834 ? 24.079 2.555 7.855 1.00 90.75 834 MET A C 1
ATOM 6383 O O . MET A 1 834 ? 24.320 2.166 6.708 1.00 90.75 834 MET A O 1
ATOM 6387 N N . GLU A 1 835 ? 24.072 3.839 8.197 1.00 88.12 835 GLU A N 1
ATOM 6388 C CA . GLU A 1 835 ? 24.550 4.873 7.295 1.00 88.12 835 GLU A CA 1
ATOM 6389 C C . GLU A 1 835 ? 26.058 4.710 7.041 1.00 88.12 835 GLU A C 1
ATOM 6391 O O . GLU A 1 835 ? 26.851 4.469 7.952 1.00 88.12 835 GLU A O 1
ATOM 6396 N N . PHE A 1 836 ? 26.452 4.825 5.776 1.00 88.06 836 PHE A N 1
ATOM 6397 C CA . PHE A 1 836 ? 27.838 4.792 5.338 1.00 88.06 836 PHE A CA 1
ATOM 6398 C C . PHE A 1 836 ? 28.284 6.224 5.032 1.00 88.06 836 PHE A C 1
ATOM 6400 O O . PHE A 1 836 ? 27.708 6.896 4.180 1.00 88.06 836 PHE A O 1
ATOM 6407 N N . HIS A 1 837 ? 29.292 6.717 5.751 1.00 83.12 837 HIS A N 1
ATOM 6408 C CA . HIS A 1 837 ? 29.708 8.123 5.660 1.00 83.12 837 HIS A CA 1
ATOM 6409 C C . HIS A 1 837 ? 30.901 8.361 4.721 1.00 83.12 837 HIS A C 1
ATOM 6411 O O . HIS A 1 837 ? 31.238 9.506 4.438 1.00 83.12 837 HIS A O 1
ATOM 6417 N N . TYR A 1 838 ? 31.546 7.303 4.219 1.00 82.69 838 TYR A N 1
ATOM 6418 C CA . TYR A 1 838 ? 32.756 7.412 3.397 1.00 82.69 838 TYR A CA 1
ATOM 6419 C C . TYR A 1 838 ? 32.429 7.470 1.897 1.00 82.69 838 TYR A C 1
ATOM 6421 O O . TYR A 1 838 ? 32.809 6.587 1.126 1.00 82.69 838 TYR A O 1
ATOM 6429 N N . VAL A 1 839 ? 31.705 8.514 1.485 1.00 80.88 839 VAL A N 1
ATOM 6430 C CA . VAL A 1 839 ? 31.375 8.789 0.076 1.00 80.88 839 VAL A CA 1
ATOM 6431 C C . VAL A 1 839 ? 31.836 10.176 -0.360 1.00 80.88 839 VAL A C 1
ATOM 6433 O O . VAL A 1 839 ? 31.844 11.112 0.432 1.00 80.88 839 VAL A O 1
ATOM 6436 N N . TYR A 1 840 ? 32.190 10.320 -1.638 1.00 76.38 840 TYR A N 1
ATOM 6437 C CA . TYR A 1 840 ? 32.563 11.597 -2.257 1.00 76.38 840 TYR A CA 1
ATOM 6438 C C . TYR A 1 840 ? 31.973 11.746 -3.663 1.00 76.38 840 TYR A C 1
ATOM 6440 O O . TYR A 1 840 ? 31.606 10.763 -4.313 1.00 76.38 840 TYR A O 1
ATOM 6448 N N . GLY A 1 841 ? 31.870 12.988 -4.145 1.00 59.38 841 GLY A N 1
ATOM 6449 C CA . GLY A 1 841 ? 31.253 13.286 -5.436 1.00 59.38 841 GLY A CA 1
ATOM 6450 C C . GLY A 1 841 ? 31.577 14.670 -5.993 1.00 59.38 841 GLY A C 1
ATOM 6451 O O . GLY A 1 841 ? 31.870 15.600 -5.246 1.00 59.38 841 GLY A O 1
ATOM 6452 N N . TYR A 1 842 ? 31.486 14.802 -7.319 1.00 51.53 842 TYR A N 1
ATOM 6453 C CA . TYR A 1 842 ? 31.585 16.069 -8.054 1.00 51.53 842 TYR A CA 1
ATOM 6454 C C . TYR A 1 842 ? 30.227 16.377 -8.705 1.00 51.53 842 TYR A C 1
ATOM 6456 O O . TYR A 1 842 ? 29.587 15.469 -9.239 1.00 51.53 842 TYR A O 1
ATOM 6464 N N . GLY A 1 843 ? 29.780 17.636 -8.668 1.00 46.19 843 GLY A N 1
ATOM 6465 C CA . GLY A 1 843 ? 28.610 18.083 -9.435 1.00 46.19 843 GLY A CA 1
ATOM 6466 C C . GLY A 1 843 ? 28.992 18.381 -10.887 1.00 46.19 843 GLY A C 1
ATOM 6467 O O . GLY A 1 843 ? 29.988 19.065 -11.125 1.00 46.19 843 GLY A O 1
ATOM 6468 N N . GLU A 1 844 ? 28.224 17.888 -11.861 1.00 35.38 844 GLU A N 1
ATOM 6469 C CA . GLU A 1 844 ? 28.402 18.270 -13.267 1.00 35.38 844 GLU A CA 1
ATOM 6470 C C . GLU A 1 844 ? 27.798 19.661 -13.508 1.00 35.38 844 GLU A C 1
ATOM 6472 O O . GLU A 1 844 ? 26.586 19.853 -13.481 1.00 35.38 844 GLU A O 1
ATOM 6477 N N . SER A 1 845 ? 28.662 20.654 -13.730 1.00 29.17 845 SER A N 1
ATOM 6478 C CA . SER A 1 845 ? 28.284 21.975 -14.238 1.00 29.17 845 SER A CA 1
ATOM 6479 C C . SER A 1 845 ? 28.354 21.946 -15.764 1.00 29.17 845 SER A C 1
ATOM 6481 O O . SER A 1 845 ? 29.438 21.819 -16.338 1.00 29.17 845 SER A O 1
ATOM 6483 N N . THR A 1 846 ? 27.212 22.059 -16.443 1.00 26.61 846 THR A N 1
ATOM 6484 C CA . THR A 1 846 ? 27.167 22.266 -17.894 1.00 26.61 846 THR A CA 1
ATOM 6485 C C . THR A 1 846 ? 27.665 23.673 -18.218 1.00 26.61 846 THR A C 1
ATOM 6487 O O . THR A 1 846 ? 26.968 24.665 -18.013 1.00 26.61 846 THR A O 1
ATOM 6490 N N . SER A 1 847 ? 28.894 23.771 -18.723 1.00 27.09 847 SER A N 1
ATOM 6491 C CA . SER A 1 847 ? 29.483 25.023 -19.188 1.00 27.09 847 SER A CA 1
ATOM 6492 C C . SE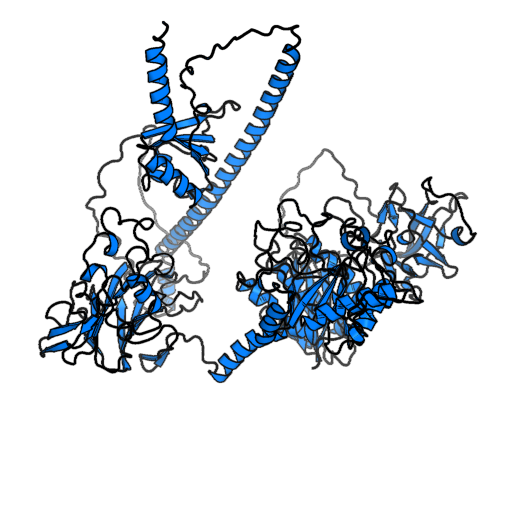R A 1 847 ? 29.032 25.367 -20.612 1.00 27.09 847 SER A C 1
ATOM 6494 O O . SER A 1 847 ? 29.383 24.658 -21.554 1.00 27.09 847 SER A O 1
ATOM 6496 N N . SER A 1 848 ? 28.391 26.520 -20.794 1.00 25.95 848 SER A N 1
ATOM 6497 C CA . SER A 1 848 ? 28.369 27.241 -22.074 1.00 25.95 848 SER A CA 1
ATOM 6498 C C . SER A 1 848 ? 28.821 28.687 -21.848 1.00 25.95 848 SER A C 1
ATOM 6500 O O . SER A 1 848 ? 28.157 29.462 -21.163 1.00 25.95 848 SER A O 1
ATOM 6502 N N . ARG A 1 849 ? 29.996 29.036 -22.389 1.00 28.84 849 ARG A N 1
ATOM 6503 C CA . ARG A 1 849 ? 30.567 30.394 -22.400 1.00 28.84 849 ARG A CA 1
ATOM 6504 C C . ARG A 1 849 ? 29.829 31.283 -23.406 1.00 28.84 849 ARG A C 1
ATOM 6506 O O . ARG A 1 849 ? 29.653 30.867 -24.545 1.00 28.84 849 ARG A O 1
ATOM 6513 N N . GLY A 1 850 ? 29.558 32.537 -23.034 1.00 22.80 850 GLY A N 1
ATOM 6514 C CA . GLY A 1 850 ? 29.202 33.589 -23.990 1.00 22.80 850 GLY A CA 1
ATOM 6515 C C . GLY A 1 850 ? 28.882 34.951 -23.362 1.00 22.80 850 GLY A C 1
ATOM 6516 O O . GLY A 1 850 ? 27.770 35.165 -22.911 1.00 22.80 850 GLY A O 1
ATOM 6517 N N . TYR A 1 851 ? 29.852 35.865 -23.451 1.00 23.92 851 TYR A N 1
ATOM 6518 C CA . TYR A 1 851 ? 29.762 37.335 -23.395 1.00 23.92 851 TYR A CA 1
ATOM 6519 C C . TYR A 1 851 ? 29.684 38.120 -22.067 1.00 23.92 851 TYR A C 1
ATOM 6521 O O . TYR A 1 851 ? 28.929 37.854 -21.141 1.00 23.92 851 TYR A O 1
ATOM 6529 N N . SER A 1 852 ? 30.545 39.143 -22.064 1.00 24.78 852 SER A N 1
ATOM 6530 C CA . SER A 1 852 ? 30.809 40.197 -21.084 1.00 24.78 852 SER A CA 1
ATOM 6531 C C . SER A 1 852 ? 29.898 41.408 -21.330 1.00 24.78 852 SER A C 1
ATOM 6533 O O . SER A 1 852 ? 29.642 41.732 -22.489 1.00 24.78 852 SER A O 1
ATOM 6535 N N . GLY A 1 853 ? 29.471 42.115 -20.276 1.00 23.05 853 GLY A N 1
ATOM 6536 C CA . GLY A 1 853 ? 28.766 43.397 -20.407 1.00 23.05 853 GLY A CA 1
ATOM 6537 C C . GLY A 1 853 ? 28.149 43.931 -19.109 1.00 23.05 853 GLY A C 1
ATOM 6538 O O . GLY A 1 853 ? 27.123 43.453 -18.654 1.00 23.05 853 GLY A O 1
ATOM 6539 N N . HIS A 1 854 ? 28.806 44.929 -18.526 1.00 23.05 854 HIS A N 1
ATOM 6540 C CA . HIS A 1 854 ? 28.588 45.607 -17.244 1.00 23.05 854 HIS A CA 1
ATOM 6541 C C . HIS A 1 854 ? 27.219 46.291 -16.943 1.00 23.05 854 HIS A C 1
ATOM 6543 O O . HIS A 1 854 ? 26.647 46.970 -17.783 1.00 23.05 854 HIS A O 1
ATOM 6549 N N . LEU A 1 855 ? 26.910 46.282 -15.629 1.00 21.55 855 LEU A N 1
ATOM 6550 C CA . LEU A 1 855 ? 26.291 47.308 -14.748 1.00 21.55 855 LEU A CA 1
ATOM 6551 C C . LEU A 1 855 ? 24.760 47.378 -14.465 1.00 21.55 855 LEU A C 1
ATOM 6553 O O . LEU A 1 855 ? 23.987 47.988 -15.186 1.00 21.55 855 LEU A O 1
ATOM 6557 N N . SER A 1 856 ? 24.449 46.970 -13.219 1.00 21.25 856 SER A N 1
ATOM 6558 C CA . SER A 1 856 ? 23.768 47.721 -12.134 1.00 21.25 856 SER A CA 1
ATOM 6559 C C . SER A 1 856 ? 22.246 47.974 -12.165 1.00 21.25 856 SER A C 1
ATOM 6561 O O . SER A 1 856 ? 21.794 48.947 -12.753 1.00 21.25 856 SER A O 1
ATOM 6563 N N . SER A 1 857 ? 21.495 47.297 -11.276 1.00 19.94 857 SER A N 1
ATOM 6564 C CA . SER A 1 857 ? 21.026 47.886 -9.994 1.00 19.94 857 SER A CA 1
ATOM 6565 C C . SER A 1 857 ? 20.053 46.973 -9.211 1.00 19.94 857 SER A C 1
ATOM 6567 O O . SER A 1 857 ? 18.972 46.666 -9.691 1.00 19.94 857 SER A O 1
ATOM 6569 N N . ARG A 1 858 ? 20.459 46.651 -7.967 1.00 21.41 858 ARG A N 1
ATOM 6570 C CA . ARG A 1 858 ? 19.700 46.462 -6.699 1.00 21.41 858 ARG A CA 1
ATOM 6571 C C . ARG A 1 858 ? 18.430 45.589 -6.691 1.00 21.41 858 ARG A C 1
ATOM 6573 O O . ARG A 1 858 ? 17.390 46.037 -7.137 1.00 21.41 858 ARG A O 1
ATOM 6580 N N . TYR A 1 859 ? 18.477 44.456 -5.977 1.00 19.80 859 TYR A N 1
ATOM 6581 C CA . TYR A 1 859 ? 18.147 44.363 -4.538 1.00 19.80 859 TYR A CA 1
ATOM 6582 C C . TYR A 1 859 ? 18.962 43.222 -3.876 1.00 19.80 859 TYR A C 1
ATOM 6584 O O . TYR A 1 859 ? 19.102 42.156 -4.473 1.00 19.80 859 TYR A O 1
ATOM 6592 N N . PRO A 1 860 ? 19.548 43.430 -2.680 1.00 21.53 860 PRO A N 1
ATOM 6593 C CA . PRO A 1 860 ? 20.402 42.453 -2.010 1.00 21.53 860 PRO A CA 1
ATOM 6594 C C . PRO A 1 860 ? 19.577 41.503 -1.131 1.00 21.53 860 PRO A C 1
ATOM 6596 O O . PRO A 1 860 ? 18.856 41.951 -0.244 1.00 21.53 860 PRO A O 1
ATOM 6599 N N . VAL A 1 861 ? 19.746 40.190 -1.297 1.00 20.97 861 VAL A N 1
ATOM 6600 C CA . VAL A 1 861 ? 19.445 39.231 -0.224 1.00 20.97 861 VAL A CA 1
ATOM 6601 C C . VAL A 1 861 ? 20.780 38.788 0.360 1.00 20.97 861 VAL A C 1
ATOM 6603 O O . VAL A 1 861 ? 21.524 38.019 -0.248 1.00 20.97 861 VAL A O 1
ATOM 6606 N N . HIS A 1 862 ? 21.111 39.338 1.528 1.00 20.91 862 HIS A N 1
ATOM 6607 C CA . HIS A 1 862 ? 22.290 38.969 2.303 1.00 20.91 862 HIS A CA 1
ATOM 6608 C C . HIS A 1 862 ? 22.283 37.461 2.611 1.00 20.91 862 HIS A C 1
ATOM 6610 O O . HIS A 1 862 ? 21.423 36.966 3.335 1.00 20.91 862 HIS A O 1
ATOM 6616 N N . ARG A 1 863 ? 23.281 36.734 2.092 1.00 22.89 863 ARG A N 1
ATOM 6617 C CA . ARG A 1 863 ? 23.794 35.504 2.713 1.00 22.89 863 ARG A CA 1
ATOM 6618 C C . ARG A 1 863 ? 24.791 35.923 3.793 1.00 22.89 863 ARG A C 1
ATOM 6620 O O . ARG A 1 863 ? 25.816 36.511 3.451 1.00 22.89 863 ARG A O 1
ATOM 6627 N N . THR A 1 864 ? 24.553 35.590 5.057 1.00 23.73 864 THR A N 1
ATOM 6628 C CA . THR A 1 864 ? 25.621 35.567 6.064 1.00 23.73 864 THR A CA 1
ATOM 6629 C C . THR A 1 864 ? 26.259 34.179 6.069 1.00 23.73 864 THR A C 1
ATOM 6631 O O . THR A 1 864 ? 25.648 33.173 6.418 1.00 23.73 864 THR A O 1
ATOM 6634 N N . LYS A 1 865 ? 27.502 34.130 5.581 1.00 31.34 865 LYS A N 1
ATOM 6635 C CA . LYS A 1 865 ? 28.452 33.036 5.789 1.00 31.34 865 LYS A CA 1
ATOM 6636 C C . LYS A 1 865 ? 28.941 33.091 7.237 1.00 31.34 865 LYS A C 1
ATOM 6638 O O . LYS A 1 865 ? 29.439 34.134 7.645 1.00 31.34 865 LYS A O 1
ATOM 6643 N N . HIS A 1 866 ? 28.942 31.953 7.922 1.00 34.75 866 HIS A N 1
ATOM 6644 C CA . HIS A 1 866 ? 29.994 31.630 8.886 1.00 34.75 866 HIS A CA 1
ATOM 6645 C C . HIS A 1 866 ? 30.580 30.253 8.523 1.00 34.75 866 HIS A C 1
ATOM 6647 O O . HIS A 1 866 ? 29.983 29.214 8.777 1.00 34.75 866 HIS A O 1
ATOM 6653 N N . ASP A 1 867 ? 31.699 30.296 7.794 1.00 40.09 867 ASP A N 1
ATOM 6654 C CA . ASP A 1 867 ? 32.838 29.361 7.736 1.00 40.09 867 ASP A CA 1
ATOM 6655 C C . ASP A 1 867 ? 32.636 27.831 7.807 1.00 40.09 867 ASP A C 1
ATOM 6657 O O . ASP A 1 867 ? 33.512 27.132 8.303 1.00 40.09 867 ASP A O 1
ATOM 6661 N N . GLY A 1 868 ? 31.549 27.267 7.269 1.00 46.72 868 GLY A N 1
ATOM 6662 C CA . GLY A 1 868 ? 31.466 25.810 7.041 1.00 46.72 868 GLY A CA 1
ATOM 6663 C C . GLY A 1 868 ? 31.467 24.963 8.322 1.00 46.72 868 GLY A C 1
ATOM 6664 O O . GLY A 1 868 ? 31.985 23.848 8.323 1.00 46.72 868 GLY A O 1
ATOM 6665 N N . ILE A 1 869 ? 30.913 25.504 9.413 1.00 53.12 869 ILE A N 1
ATOM 6666 C CA . ILE A 1 869 ? 30.820 24.819 10.708 1.00 53.12 869 ILE A CA 1
ATOM 6667 C C . ILE A 1 869 ? 29.421 24.219 10.878 1.00 53.12 869 ILE A C 1
ATOM 6669 O O . ILE A 1 869 ? 28.431 24.952 10.888 1.00 53.12 869 ILE A O 1
ATOM 6673 N N . ALA A 1 870 ? 29.339 22.896 11.040 1.00 55.69 870 ALA A N 1
ATOM 6674 C CA . ALA A 1 870 ? 28.103 22.177 11.353 1.00 55.69 870 ALA A CA 1
ATOM 6675 C C . ALA A 1 870 ? 28.066 21.801 12.840 1.00 55.69 870 ALA A C 1
ATOM 6677 O O . ALA A 1 870 ? 29.065 21.323 13.375 1.00 55.69 870 ALA A O 1
ATOM 6678 N N . VAL A 1 871 ? 26.925 22.011 13.506 1.00 58.09 871 VAL A N 1
ATOM 6679 C CA . VAL A 1 871 ? 26.693 21.582 14.897 1.00 58.09 871 VAL A CA 1
ATOM 6680 C C . VAL A 1 871 ? 25.940 20.253 14.872 1.00 58.09 871 VAL A C 1
ATOM 6682 O O . VAL A 1 871 ? 24.962 20.129 14.140 1.00 58.09 871 VAL A O 1
ATOM 6685 N N . GLY A 1 872 ? 26.402 19.269 15.642 1.00 55.97 872 GLY A N 1
ATOM 6686 C CA . GLY A 1 872 ? 25.813 17.931 15.733 1.00 55.97 872 GLY A CA 1
ATOM 6687 C C . GLY A 1 872 ? 25.691 17.450 17.178 1.00 55.97 872 GLY A C 1
ATOM 6688 O O . GLY A 1 872 ? 26.025 18.171 18.118 1.00 55.97 872 GLY A O 1
ATOM 6689 N N . LEU A 1 873 ? 25.204 16.223 17.371 1.00 55.34 873 LEU A N 1
ATOM 6690 C CA . LEU A 1 873 ? 25.067 15.584 18.683 1.00 55.34 873 LEU A CA 1
ATOM 6691 C C . LEU A 1 873 ? 25.839 14.266 18.702 1.00 55.34 873 LEU A C 1
ATOM 6693 O O . LEU A 1 873 ? 25.722 13.461 17.783 1.00 55.34 873 LEU A O 1
ATOM 6697 N N . THR A 1 874 ? 26.597 14.019 19.766 1.00 51.38 874 THR A N 1
ATOM 6698 C CA . THR A 1 874 ? 27.313 12.753 19.971 1.00 51.38 874 THR A CA 1
ATOM 6699 C C . THR A 1 874 ? 27.295 12.336 21.442 1.00 51.38 874 THR A C 1
ATOM 6701 O O . THR A 1 874 ? 26.863 13.091 22.317 1.00 51.38 874 THR A O 1
ATOM 6704 N N . SER A 1 875 ? 27.784 11.132 21.742 1.00 61.53 875 SER A N 1
ATOM 6705 C CA . SER A 1 875 ? 28.009 10.708 23.126 1.00 61.53 875 SER A CA 1
ATOM 6706 C C . SER A 1 875 ? 28.985 11.651 23.833 1.00 61.53 875 SER A C 1
ATOM 6708 O O . SER A 1 875 ? 30.060 11.951 23.319 1.00 61.53 875 SER A O 1
ATOM 6710 N N . CYS A 1 876 ? 28.683 12.039 25.069 1.00 62.22 876 CYS A N 1
ATOM 6711 C CA . CYS A 1 876 ? 29.562 12.883 25.882 1.00 62.22 876 CYS A CA 1
ATOM 6712 C C . CYS A 1 876 ? 30.929 12.260 26.217 1.00 62.22 876 CYS A C 1
ATOM 6714 O O . CYS A 1 876 ? 31.813 12.954 26.723 1.00 62.22 876 CYS A O 1
ATOM 6716 N N . SER A 1 877 ? 31.115 10.965 25.948 1.00 64.62 877 SER A N 1
ATOM 6717 C CA . SER A 1 877 ? 32.411 10.288 26.033 1.00 64.62 877 SER A CA 1
ATOM 6718 C C . SER A 1 877 ? 33.300 10.499 24.801 1.00 64.62 877 SER A C 1
ATOM 6720 O O . SER A 1 877 ? 34.487 10.197 24.874 1.00 64.62 877 SER A O 1
ATOM 6722 N N . SER A 1 878 ? 32.751 10.989 23.684 1.00 61.16 878 SER A N 1
ATOM 6723 C CA . SER A 1 878 ? 33.496 11.243 22.448 1.00 61.16 878 SER A CA 1
ATOM 6724 C C . SER A 1 878 ? 34.495 12.383 22.631 1.00 61.16 878 SER A C 1
ATOM 6726 O O . SER A 1 878 ? 34.162 13.433 23.183 1.00 61.16 878 SER A O 1
ATOM 6728 N N . ASP A 1 879 ? 35.708 12.229 22.101 1.00 69.56 879 ASP A N 1
ATOM 6729 C CA . ASP A 1 879 ? 36.694 13.314 22.082 1.00 69.56 879 ASP A CA 1
ATOM 6730 C C . ASP A 1 879 ? 36.217 14.519 21.255 1.00 69.56 879 ASP A C 1
ATOM 6732 O O . ASP A 1 879 ? 36.566 15.659 21.557 1.00 69.56 879 ASP A O 1
ATOM 6736 N N . GLN A 1 880 ? 35.337 14.293 20.274 1.00 64.38 880 GLN A N 1
ATOM 6737 C CA . GLN A 1 880 ? 34.730 15.351 19.462 1.00 64.38 880 GLN A CA 1
ATOM 6738 C C . GLN A 1 880 ? 33.748 16.233 20.250 1.00 64.38 880 GLN A C 1
ATOM 6740 O O . GLN A 1 880 ? 33.453 17.346 19.810 1.00 64.38 880 GLN A O 1
ATOM 6745 N N . ALA A 1 881 ? 33.253 15.781 21.405 1.00 68.50 881 ALA A N 1
ATOM 6746 C CA . ALA A 1 881 ? 32.346 16.548 22.263 1.00 68.50 881 ALA A CA 1
ATOM 6747 C C . ALA A 1 881 ? 33.066 17.579 23.156 1.00 68.50 881 ALA A C 1
ATOM 6749 O O . ALA A 1 881 ? 32.416 18.468 23.709 1.00 68.50 881 ALA A O 1
ATOM 6750 N N . LYS A 1 882 ? 34.393 17.463 23.298 1.00 79.88 882 LYS A N 1
ATOM 6751 C CA . LYS A 1 882 ? 35.216 18.281 24.200 1.00 79.88 882 LYS A CA 1
ATOM 6752 C C . LYS A 1 882 ? 35.641 19.602 23.556 1.00 79.88 882 LYS A C 1
ATOM 6754 O O . LYS A 1 882 ? 35.772 19.706 22.336 1.00 79.88 882 LYS A O 1
ATOM 6759 N N . GLY A 1 883 ? 35.974 20.589 24.386 1.00 78.00 883 GLY A N 1
ATOM 6760 C CA . GLY A 1 883 ? 36.635 21.827 23.952 1.00 78.00 883 GLY A CA 1
ATOM 6761 C C . GLY A 1 883 ? 35.715 23.037 23.807 1.00 78.00 883 GLY A C 1
ATOM 6762 O O . GLY A 1 883 ? 36.123 24.033 23.209 1.00 78.00 883 GLY A O 1
ATOM 6763 N N . TRP A 1 884 ? 34.501 22.970 24.354 1.00 85.12 884 TRP A N 1
ATOM 6764 C CA . TRP A 1 884 ? 33.659 24.145 24.562 1.00 85.12 884 TRP A CA 1
ATOM 6765 C C . TRP A 1 884 ? 34.100 24.896 25.821 1.00 85.12 884 TRP A C 1
ATOM 6767 O O . TRP A 1 884 ? 34.425 24.284 26.837 1.00 85.12 884 TRP A O 1
ATOM 6777 N N . PHE A 1 885 ? 34.098 26.224 25.768 1.00 81.00 885 PHE A N 1
ATOM 6778 C CA . PHE A 1 885 ? 34.480 27.087 26.883 1.00 81.00 885 PHE A CA 1
ATOM 6779 C C . PHE A 1 885 ? 33.647 28.370 26.899 1.00 81.00 885 PHE A C 1
ATOM 6781 O O . PHE A 1 885 ? 33.112 28.800 25.879 1.00 81.00 885 PHE A O 1
ATOM 6788 N N . VAL A 1 886 ? 33.530 28.999 28.067 1.00 78.19 886 VAL A N 1
ATOM 6789 C CA . VAL A 1 886 ? 32.860 30.299 28.199 1.00 78.19 886 VAL A CA 1
ATOM 6790 C C . VAL A 1 886 ? 33.825 31.404 27.772 1.00 78.19 886 VAL A C 1
ATOM 6792 O O . VAL A 1 886 ? 34.956 31.454 28.252 1.00 78.19 886 VAL A O 1
ATOM 6795 N N . PHE A 1 887 ? 33.381 32.296 26.888 1.00 72.62 887 PHE A N 1
ATOM 6796 C CA . PHE A 1 887 ? 34.144 33.468 26.461 1.00 72.62 887 PHE A CA 1
ATOM 6797 C C . PHE A 1 887 ? 33.490 34.746 26.991 1.00 72.62 887 PHE A C 1
ATOM 6799 O O . PHE A 1 887 ? 32.295 34.970 26.784 1.00 72.62 887 PHE A O 1
ATOM 6806 N N . SER A 1 888 ? 34.288 35.592 27.643 1.00 65.25 888 SER A N 1
ATOM 6807 C CA . SER A 1 888 ? 33.850 36.861 28.231 1.00 65.25 888 SER A CA 1
ATOM 6808 C C . SER A 1 888 ? 34.606 38.016 27.584 1.00 65.25 888 SER A C 1
ATOM 6810 O O . SER A 1 888 ? 35.835 38.047 27.624 1.00 65.25 888 SER A O 1
ATOM 6812 N N . GLN A 1 889 ? 33.876 38.985 27.039 1.00 54.84 889 GLN A N 1
ATOM 6813 C CA . GLN A 1 889 ? 34.419 40.267 26.591 1.00 54.84 889 GLN A CA 1
ATOM 6814 C C . GLN A 1 889 ? 33.663 41.370 27.346 1.00 54.84 889 GLN A C 1
ATOM 6816 O O . GLN A 1 889 ? 32.445 41.293 27.488 1.00 54.84 889 GLN A O 1
ATOM 6821 N N . ASP A 1 890 ? 34.387 42.335 27.916 1.00 49.00 890 ASP A N 1
ATOM 6822 C CA . ASP A 1 890 ? 33.833 43.492 28.641 1.00 49.00 890 ASP A CA 1
ATOM 6823 C C . ASP A 1 890 ? 32.896 43.167 29.823 1.00 49.00 890 ASP A C 1
ATOM 6825 O O . ASP A 1 890 ? 31.868 43.809 30.039 1.00 49.00 890 ASP A O 1
ATOM 6829 N N . GLY A 1 891 ? 33.252 42.161 30.630 1.00 46.47 891 GLY A N 1
ATOM 6830 C CA . GLY A 1 891 ? 32.593 41.907 31.919 1.00 46.47 891 GLY A CA 1
ATOM 6831 C C . GLY A 1 891 ? 31.185 41.301 31.846 1.00 46.47 891 GLY A C 1
ATOM 6832 O O . GLY A 1 891 ? 30.524 41.207 32.880 1.00 46.47 891 GLY A O 1
ATOM 6833 N N . LYS A 1 892 ? 30.730 40.848 30.669 1.00 47.72 892 LYS A N 1
ATOM 6834 C CA . LYS A 1 892 ? 29.483 40.081 30.497 1.00 47.72 892 LYS A CA 1
ATOM 6835 C C . LYS A 1 892 ? 29.780 38.662 29.999 1.00 47.72 892 LYS A C 1
ATOM 6837 O O . LYS A 1 892 ? 30.372 38.471 28.937 1.00 47.72 892 LYS A O 1
ATOM 6842 N N . SER A 1 893 ? 29.400 37.658 30.786 1.00 53.69 893 SER A N 1
ATOM 6843 C CA . SER A 1 893 ? 29.599 36.228 30.514 1.00 53.69 893 SER A CA 1
ATOM 6844 C C . SER A 1 893 ? 28.488 35.664 29.619 1.00 53.69 893 SER A C 1
ATOM 6846 O O . SER A 1 893 ? 27.691 34.823 30.037 1.00 53.69 893 SER A O 1
ATOM 6848 N N . ASP A 1 894 ? 28.449 36.123 28.366 1.00 66.62 894 ASP A N 1
ATOM 6849 C CA . ASP A 1 894 ? 27.283 35.921 27.498 1.00 66.62 894 ASP A CA 1
ATOM 6850 C C . ASP A 1 894 ? 27.552 35.010 26.288 1.00 66.62 894 ASP A C 1
ATOM 6852 O O . ASP A 1 894 ? 26.712 34.952 25.393 1.00 66.62 894 ASP A O 1
ATOM 6856 N N . ARG A 1 895 ? 28.689 34.292 26.199 1.00 75.25 895 ARG A N 1
ATOM 6857 C CA . ARG A 1 895 ? 28.971 33.402 25.049 1.00 75.25 895 ARG A CA 1
ATOM 6858 C C . ARG A 1 895 ? 29.655 32.084 25.417 1.00 75.25 895 ARG A C 1
ATOM 6860 O O . ARG A 1 895 ? 30.536 32.042 26.272 1.00 75.25 895 ARG A O 1
ATOM 6867 N N . ILE A 1 896 ? 29.277 31.016 24.715 1.00 80.94 896 ILE A N 1
ATOM 6868 C CA . ILE A 1 896 ? 29.943 29.708 24.735 1.00 80.94 896 ILE A CA 1
ATOM 6869 C C . ILE A 1 896 ? 30.606 29.481 23.388 1.00 80.94 896 ILE A C 1
ATOM 6871 O O . ILE A 1 896 ? 29.945 29.519 22.353 1.00 80.94 896 ILE A O 1
ATOM 6875 N N . CYS A 1 897 ? 31.911 29.252 23.413 1.00 78.81 897 CYS A N 1
ATOM 6876 C CA . CYS A 1 897 ? 32.757 29.199 22.238 1.00 78.81 897 CYS A CA 1
ATOM 6877 C C . CYS A 1 897 ? 33.531 27.888 22.130 1.00 78.81 897 CYS A C 1
ATOM 6879 O O . CYS A 1 897 ? 33.752 27.188 23.117 1.00 78.81 897 CYS A O 1
ATOM 6881 N N . ARG A 1 898 ? 33.984 27.587 20.915 1.00 79.75 898 ARG A N 1
ATOM 6882 C CA . ARG A 1 898 ? 34.917 26.504 20.610 1.00 79.75 898 ARG A CA 1
ATOM 6883 C C . ARG A 1 898 ? 35.935 26.976 19.576 1.00 79.75 898 ARG A C 1
ATOM 6885 O O . ARG A 1 898 ? 35.554 27.585 18.578 1.00 79.75 898 ARG A O 1
ATOM 6892 N N . ASN A 1 899 ? 37.215 26.695 19.823 1.00 71.00 899 ASN A N 1
ATOM 6893 C CA . ASN A 1 899 ? 38.320 27.078 18.939 1.00 71.00 899 ASN A CA 1
ATOM 6894 C C . ASN A 1 899 ? 38.648 25.960 17.945 1.00 71.00 899 ASN A C 1
ATOM 6896 O O . ASN A 1 899 ? 38.660 24.784 18.312 1.00 71.00 899 ASN A O 1
ATOM 6900 N N . TYR A 1 900 ? 39.001 26.345 16.719 1.00 65.44 900 TYR A N 1
ATOM 6901 C CA . TYR A 1 900 ? 39.487 25.464 15.660 1.00 65.44 900 TYR A CA 1
ATOM 6902 C C . TYR A 1 900 ? 40.844 25.946 15.158 1.00 65.44 900 TYR A C 1
ATOM 6904 O O . TYR A 1 900 ? 40.999 27.109 14.785 1.00 65.44 900 TYR A O 1
ATOM 6912 N N . ARG A 1 901 ? 41.810 25.026 15.080 1.00 51.69 901 ARG A N 1
ATOM 6913 C CA . ARG A 1 901 ? 43.090 25.275 14.410 1.00 51.69 901 ARG A CA 1
ATOM 6914 C C . ARG A 1 901 ? 42.932 25.089 12.905 1.00 51.69 901 ARG A C 1
ATOM 6916 O O . ARG A 1 901 ? 42.690 23.976 12.436 1.00 51.69 901 ARG A O 1
ATOM 6923 N N . THR A 1 902 ? 43.117 26.160 12.140 1.00 50.78 902 THR A N 1
ATOM 6924 C CA . THR A 1 902 ? 43.248 26.064 10.679 1.00 50.78 902 THR A CA 1
ATOM 6925 C C . THR A 1 902 ? 44.681 25.700 10.276 1.00 50.78 902 THR A C 1
ATOM 6927 O O . THR A 1 902 ? 45.628 25.940 11.022 1.00 50.78 902 THR A O 1
ATOM 6930 N N . GLU A 1 903 ? 44.860 25.123 9.082 1.00 42.03 903 GLU A N 1
ATOM 6931 C CA . GLU A 1 903 ? 46.178 24.733 8.534 1.00 42.03 903 GLU A CA 1
ATOM 6932 C C . GLU A 1 903 ? 47.167 25.907 8.396 1.00 42.03 903 GLU A C 1
ATOM 6934 O O . GLU A 1 903 ? 48.373 25.692 8.389 1.00 42.03 903 GLU A O 1
ATOM 6939 N N . ASN A 1 904 ? 46.668 27.149 8.396 1.00 43.62 904 ASN A N 1
ATOM 6940 C CA . ASN A 1 904 ? 47.469 28.376 8.341 1.00 43.62 904 ASN A CA 1
ATOM 6941 C C . ASN A 1 904 ? 47.820 28.960 9.726 1.00 43.62 904 ASN A C 1
ATOM 6943 O O . ASN A 1 904 ? 48.278 30.099 9.809 1.00 43.62 904 ASN A O 1
ATOM 6947 N N . GLY A 1 905 ? 47.565 28.234 10.821 1.00 43.03 905 GLY A N 1
ATOM 6948 C CA . GLY A 1 905 ? 47.915 28.675 12.177 1.00 43.03 905 GLY A CA 1
ATOM 6949 C C . GLY A 1 905 ? 47.064 29.825 12.732 1.00 43.03 905 GLY A C 1
ATOM 6950 O O . GLY A 1 905 ? 47.431 30.407 13.748 1.00 43.03 905 GLY A O 1
ATOM 6951 N N . LYS A 1 906 ? 45.932 30.162 12.095 1.00 44.81 906 LYS A N 1
ATOM 6952 C CA . LYS A 1 906 ? 44.930 31.080 12.661 1.00 44.81 906 LYS A CA 1
ATOM 6953 C C . LYS A 1 906 ? 43.869 30.281 13.417 1.00 44.81 906 LYS A C 1
ATOM 6955 O O . LYS A 1 906 ? 43.237 29.400 12.827 1.00 44.81 906 LYS A O 1
ATOM 6960 N N . ASP A 1 907 ? 43.672 30.605 14.691 1.00 56.28 907 ASP A N 1
ATOM 6961 C CA . ASP A 1 907 ? 42.576 30.069 15.498 1.00 56.28 907 ASP A CA 1
ATOM 6962 C C . ASP A 1 907 ? 41.267 30.772 15.099 1.00 56.28 907 ASP A C 1
ATOM 6964 O O . ASP A 1 907 ? 41.166 31.997 15.172 1.00 56.28 907 ASP A O 1
ATOM 6968 N N . ILE A 1 908 ? 40.274 30.005 14.638 1.00 57.38 908 ILE A N 1
ATOM 6969 C CA . ILE A 1 908 ? 38.907 30.496 14.397 1.00 57.38 908 ILE A CA 1
ATOM 6970 C C . ILE A 1 908 ? 38.040 30.035 15.567 1.00 57.38 908 ILE A C 1
ATOM 6972 O O . ILE A 1 908 ? 38.079 28.862 15.935 1.00 57.38 908 ILE A O 1
ATOM 6976 N N . SER A 1 909 ? 37.244 30.933 16.144 1.00 64.69 909 SER A N 1
ATOM 6977 C CA . SER A 1 909 ? 36.338 30.617 17.253 1.00 64.69 909 SER A CA 1
ATOM 6978 C C . SER A 1 909 ? 34.882 30.640 16.782 1.00 64.69 909 SER A C 1
ATOM 6980 O O . SER A 1 909 ? 34.415 31.650 16.262 1.00 64.69 909 SER A O 1
ATOM 6982 N N . PHE A 1 910 ? 34.146 29.546 16.990 1.00 72.25 910 PHE A N 1
ATOM 6983 C CA . PHE A 1 910 ? 32.686 29.513 16.836 1.00 72.25 910 PHE A CA 1
ATOM 6984 C C . PHE A 1 910 ? 32.035 29.775 18.186 1.00 72.25 910 PHE A C 1
ATOM 6986 O O . PHE A 1 910 ? 32.330 29.053 19.134 1.00 72.25 910 PHE A O 1
ATOM 6993 N N . CYS A 1 911 ? 31.155 30.774 18.275 1.00 72.75 911 CYS A N 1
ATOM 6994 C CA . CYS A 1 911 ? 30.564 31.222 19.534 1.00 72.75 911 CYS A CA 1
ATOM 6995 C C . CYS A 1 911 ? 29.040 31.340 19.452 1.00 72.75 911 CYS A C 1
ATOM 6997 O O . CYS A 1 911 ? 28.515 32.039 18.586 1.00 72.75 911 CYS A O 1
ATOM 6999 N N . LEU A 1 912 ? 28.343 30.748 20.418 1.00 77.56 912 LEU A N 1
ATOM 7000 C CA . LEU A 1 912 ? 26.904 30.881 20.640 1.00 77.56 912 LEU A CA 1
ATOM 7001 C C . LEU A 1 912 ? 26.640 31.839 21.806 1.00 77.56 912 LEU A C 1
ATOM 7003 O O . LEU A 1 912 ? 27.345 31.800 22.812 1.00 77.56 912 LEU A O 1
ATOM 7007 N N . GLY A 1 913 ? 25.640 32.706 21.673 1.00 72.31 913 GLY A N 1
ATOM 7008 C CA . GLY A 1 913 ? 25.204 33.622 22.725 1.00 72.31 913 GLY A CA 1
ATOM 7009 C C . GLY A 1 913 ? 24.382 32.901 23.790 1.00 72.31 913 GLY A C 1
ATOM 7010 O O . GLY A 1 913 ? 23.453 32.170 23.465 1.00 72.31 913 GLY A O 1
ATOM 7011 N N . LYS A 1 914 ? 24.706 33.113 25.063 1.00 73.19 914 LYS A N 1
ATOM 7012 C CA . LYS A 1 914 ? 23.936 32.645 26.213 1.00 73.19 914 LYS A CA 1
ATOM 7013 C C . LYS A 1 914 ? 22.748 33.582 26.411 1.00 73.19 914 LYS A C 1
ATOM 7015 O O . LYS A 1 914 ? 22.926 34.764 26.691 1.00 73.19 914 LYS A O 1
ATOM 7020 N N . THR A 1 915 ? 21.533 33.064 26.286 1.00 65.81 915 THR A N 1
ATOM 7021 C CA . THR A 1 915 ? 20.310 33.850 26.492 1.00 65.81 915 THR A CA 1
ATOM 7022 C C . THR A 1 915 ? 19.659 33.440 27.806 1.00 65.81 915 THR A C 1
ATOM 7024 O O . THR A 1 915 ? 19.504 32.248 28.089 1.00 65.81 915 THR A O 1
ATOM 7027 N N . LYS A 1 916 ? 19.280 34.428 28.631 1.00 58.94 916 LYS A N 1
ATOM 7028 C CA . LYS A 1 916 ? 18.471 34.162 29.824 1.00 58.94 916 LYS A CA 1
ATOM 7029 C C . LYS A 1 916 ? 17.069 33.719 29.394 1.00 58.94 916 LYS A C 1
ATOM 7031 O O . LYS A 1 916 ? 16.537 34.271 28.430 1.00 58.94 916 LYS A O 1
ATOM 7036 N N . PRO A 1 917 ? 16.458 32.756 30.086 1.00 55.81 917 PRO A N 1
ATOM 7037 C CA . PRO A 1 917 ? 15.155 32.267 29.685 1.00 55.81 917 PRO A CA 1
ATOM 7038 C C . PRO A 1 917 ? 14.070 33.314 29.927 1.00 55.81 917 PRO A C 1
ATOM 7040 O O . PRO A 1 917 ? 13.988 33.887 31.012 1.00 55.81 917 PRO A O 1
ATOM 7043 N N . GLN A 1 918 ? 13.243 33.567 28.914 1.00 49.34 918 GLN A N 1
ATOM 7044 C CA . GLN A 1 918 ? 12.037 34.377 29.061 1.00 49.34 918 GLN A CA 1
ATOM 7045 C C . GLN A 1 918 ? 10.992 33.521 29.784 1.00 49.34 918 GLN A C 1
ATOM 7047 O O . GLN A 1 918 ? 10.491 32.546 29.225 1.00 49.34 918 GLN A O 1
ATOM 7052 N N . ILE A 1 919 ? 10.716 33.848 31.045 1.00 46.31 919 ILE A N 1
ATOM 7053 C CA . ILE A 1 919 ? 9.635 33.235 31.820 1.00 46.31 919 ILE A CA 1
ATOM 7054 C C . ILE A 1 919 ? 8.320 33.737 31.216 1.00 46.31 919 ILE A C 1
ATOM 7056 O O . ILE A 1 919 ? 8.063 34.940 31.228 1.00 46.31 919 ILE A O 1
ATOM 7060 N N . ALA A 1 920 ? 7.498 32.833 30.680 1.00 38.59 920 ALA A N 1
ATOM 7061 C CA . ALA A 1 920 ? 6.100 33.151 30.426 1.00 38.59 920 ALA A CA 1
ATOM 7062 C C . ALA A 1 920 ? 5.424 33.342 31.789 1.00 38.59 920 ALA A C 1
ATOM 7064 O O . ALA A 1 920 ? 5.496 32.461 32.648 1.00 38.59 920 ALA A O 1
ATOM 7065 N N . SER A 1 921 ? 4.831 34.513 32.016 1.00 40.91 921 SER A N 1
ATOM 7066 C CA . SER A 1 921 ? 3.957 34.734 33.161 1.00 40.91 921 SER A CA 1
ATOM 7067 C C . SER A 1 921 ? 2.753 33.810 33.004 1.00 40.91 921 SER A C 1
ATOM 7069 O O . SER A 1 921 ? 1.918 34.099 32.157 1.00 40.91 921 SER A O 1
ATOM 7071 N N . ASP A 1 922 ? 2.755 32.672 33.699 1.00 36.50 922 ASP A N 1
ATOM 7072 C CA . ASP A 1 922 ? 1.548 32.032 34.256 1.00 36.50 922 ASP A CA 1
ATOM 7073 C C . ASP A 1 922 ? 1.808 30.756 35.082 1.00 36.50 922 ASP A C 1
ATOM 7075 O O . ASP A 1 922 ? 0.852 30.111 35.482 1.00 36.50 922 ASP A O 1
ATOM 7079 N N . ASP A 1 923 ? 3.049 30.436 35.476 1.00 32.78 923 ASP A N 1
ATOM 7080 C CA . ASP A 1 923 ? 3.287 29.416 36.514 1.00 32.78 923 ASP A CA 1
ATOM 7081 C C . ASP A 1 923 ? 4.308 29.899 37.555 1.00 32.78 923 ASP A C 1
ATOM 7083 O O . ASP A 1 923 ? 5.523 29.910 37.341 1.00 32.78 923 ASP A O 1
ATOM 7087 N N . PHE A 1 924 ? 3.801 30.334 38.713 1.00 35.03 924 PHE A N 1
ATOM 7088 C CA . PHE A 1 924 ? 4.604 30.766 39.854 1.00 35.03 924 PHE A CA 1
ATOM 7089 C C . PHE A 1 924 ? 4.859 29.592 40.821 1.00 35.03 924 PHE A C 1
ATOM 7091 O O . PHE A 1 924 ? 3.975 29.186 41.564 1.00 35.03 924 PHE A O 1
ATOM 7098 N N . ILE A 1 925 ? 6.120 29.140 40.824 1.00 41.91 925 ILE A N 1
ATOM 7099 C CA . ILE A 1 925 ? 6.920 28.559 41.925 1.00 41.91 925 ILE A CA 1
ATOM 7100 C C . ILE A 1 925 ? 6.505 27.200 42.523 1.00 41.91 925 ILE A C 1
ATOM 7102 O O . ILE A 1 925 ? 5.538 27.110 43.268 1.00 41.91 925 ILE A O 1
ATOM 7106 N N . MET A 1 926 ? 7.414 26.215 42.385 1.00 30.36 926 MET A N 1
ATOM 7107 C CA . MET A 1 926 ? 8.016 25.453 43.503 1.00 30.36 926 MET A CA 1
ATOM 7108 C C . MET A 1 926 ? 9.395 24.853 43.116 1.00 30.36 926 MET A C 1
ATOM 7110 O O . MET A 1 926 ? 9.468 23.893 42.362 1.00 30.36 926 MET A O 1
ATOM 7114 N N . GLY A 1 927 ? 10.470 25.437 43.674 1.00 30.94 927 GLY A N 1
ATOM 7115 C CA . GLY A 1 927 ? 11.713 24.784 44.146 1.00 30.94 927 GLY A CA 1
ATOM 7116 C C . GLY A 1 927 ? 12.728 24.167 43.164 1.00 30.94 927 GLY A C 1
ATOM 7117 O O . GLY A 1 927 ? 12.572 23.025 42.757 1.00 30.94 927 GLY A O 1
ATOM 7118 N N . ASN A 1 928 ? 13.854 24.856 42.910 1.00 35.53 928 ASN A N 1
ATOM 7119 C CA . ASN A 1 928 ? 15.185 24.565 43.503 1.00 35.53 928 ASN A CA 1
ATOM 7120 C C . ASN A 1 928 ? 16.358 25.106 42.661 1.00 35.53 928 ASN A C 1
ATOM 7122 O O . ASN A 1 928 ? 16.285 25.233 41.437 1.00 35.53 928 ASN A O 1
ATOM 7126 N N . GLU A 1 929 ? 17.460 25.382 43.367 1.00 42.44 929 GLU A N 1
ATOM 7127 C CA . GLU A 1 929 ? 18.776 25.904 42.946 1.00 42.44 929 GLU A CA 1
ATOM 7128 C C . GLU A 1 929 ? 19.440 25.179 41.749 1.00 42.44 929 GLU A C 1
ATOM 7130 O O . GLU A 1 929 ? 20.431 25.655 41.200 1.00 42.44 929 GLU A O 1
ATOM 7135 N N . GLU A 1 930 ? 18.854 24.084 41.264 1.00 45.91 930 GLU A N 1
ATOM 7136 C CA . GLU A 1 930 ? 19.329 23.231 40.166 1.00 45.91 930 GLU A CA 1
ATOM 7137 C C . GLU A 1 930 ? 19.238 23.873 38.763 1.00 45.91 930 GLU A C 1
ATOM 7139 O O . GLU A 1 930 ? 19.746 23.337 37.776 1.00 45.91 930 GLU A O 1
ATOM 7144 N N . HIS A 1 931 ? 18.597 25.040 38.648 1.00 47.88 931 HIS A N 1
ATOM 7145 C CA . HIS A 1 931 ? 18.381 25.729 37.370 1.00 47.88 931 HIS A CA 1
ATOM 7146 C C . HIS A 1 931 ? 19.367 26.875 37.095 1.00 47.88 931 HIS A C 1
ATOM 7148 O O . HIS A 1 931 ? 19.359 27.421 35.993 1.00 47.88 931 HIS A O 1
ATOM 7154 N N . GLN A 1 932 ? 20.248 27.236 38.039 1.00 51.03 932 GLN A N 1
ATOM 7155 C CA . GLN A 1 932 ? 21.189 28.352 37.843 1.00 51.03 932 GLN A CA 1
ATOM 7156 C C . GLN A 1 932 ? 22.304 28.053 36.818 1.00 51.03 932 GLN A C 1
ATOM 7158 O O . GLN A 1 932 ? 22.891 28.986 36.265 1.00 51.03 932 GLN A O 1
ATOM 7163 N N . ALA A 1 933 ? 22.566 26.775 36.515 1.00 58.75 933 ALA A N 1
ATOM 7164 C CA . ALA A 1 933 ? 23.604 26.348 35.571 1.00 58.75 933 ALA A CA 1
ATOM 7165 C C . ALA A 1 933 ? 23.110 26.128 34.124 1.00 58.75 933 ALA A C 1
ATOM 7167 O O . ALA A 1 933 ? 23.937 25.988 33.223 1.00 58.75 933 ALA A O 1
ATOM 7168 N N . LYS A 1 934 ? 21.790 26.132 33.876 1.00 71.81 934 LYS A N 1
ATOM 7169 C CA . LYS A 1 934 ? 21.187 25.815 32.566 1.00 71.81 934 LYS A CA 1
ATOM 7170 C C . LYS A 1 934 ? 20.835 27.081 31.786 1.00 71.81 934 LYS A C 1
ATOM 7172 O O . LYS A 1 934 ? 20.445 28.094 32.366 1.00 71.81 934 LYS A O 1
ATOM 7177 N N . PHE A 1 935 ? 20.970 27.046 30.463 1.00 75.06 935 PHE A N 1
ATOM 7178 C CA . PHE A 1 935 ? 20.744 28.223 29.618 1.00 75.06 935 PHE A CA 1
ATOM 7179 C C . PHE A 1 935 ? 20.318 27.862 28.194 1.00 75.06 935 PHE A C 1
ATOM 7181 O O . PHE A 1 935 ? 20.546 26.750 27.721 1.00 75.06 935 PHE A O 1
ATOM 7188 N N . HIS A 1 936 ? 19.714 28.832 27.506 1.00 80.31 936 HIS A N 1
ATOM 7189 C CA . HIS A 1 936 ? 19.491 28.767 26.066 1.00 80.31 936 HIS A CA 1
ATOM 7190 C C . HIS A 1 936 ? 20.718 29.288 25.312 1.00 80.31 936 HIS A C 1
ATOM 7192 O O . HIS A 1 936 ? 21.430 30.171 25.801 1.00 80.31 936 HIS A O 1
ATOM 7198 N N . LEU A 1 937 ? 20.941 28.758 24.109 1.00 77.50 937 LEU A N 1
ATOM 7199 C CA . LEU A 1 937 ? 22.024 29.179 23.224 1.00 77.50 937 LEU A CA 1
ATOM 7200 C C . LEU A 1 937 ? 21.470 29.687 21.898 1.00 77.50 937 LEU A C 1
ATOM 7202 O O . LEU A 1 937 ? 20.774 28.949 21.213 1.00 77.50 937 LEU A O 1
ATOM 7206 N N . ALA A 1 938 ? 21.795 30.919 21.524 1.00 70.94 938 ALA A N 1
ATOM 7207 C CA . ALA A 1 938 ? 21.328 31.563 20.300 1.00 70.94 938 ALA A CA 1
ATOM 7208 C C . ALA A 1 938 ? 22.498 31.961 19.388 1.00 70.94 938 ALA A C 1
ATOM 7210 O O . ALA A 1 938 ? 23.616 32.206 19.848 1.00 70.94 938 ALA A O 1
ATOM 7211 N N . VAL A 1 939 ? 22.247 32.048 18.081 1.00 61.97 939 VAL A N 1
ATOM 7212 C CA . VAL A 1 939 ? 23.208 32.642 17.137 1.00 61.97 939 VAL A CA 1
ATOM 7213 C C . VAL A 1 939 ? 23.158 34.160 17.302 1.00 61.97 939 VAL A C 1
ATOM 7215 O O . VAL A 1 939 ? 22.077 34.746 17.319 1.00 61.97 939 VAL A O 1
ATOM 7218 N N . ALA A 1 940 ? 24.314 34.807 17.453 1.00 55.53 940 ALA A N 1
ATOM 7219 C CA . ALA A 1 940 ? 24.357 36.264 17.548 1.00 55.53 940 ALA A CA 1
ATOM 7220 C C . ALA A 1 940 ? 23.847 36.909 16.245 1.00 55.53 940 ALA A C 1
ATOM 7222 O O . ALA A 1 940 ? 24.154 36.417 15.163 1.00 55.53 940 ALA A O 1
ATOM 7223 N N . ASP A 1 941 ? 23.082 37.995 16.383 1.00 49.41 941 ASP A N 1
ATOM 7224 C CA . ASP A 1 941 ? 22.429 38.796 15.328 1.00 49.41 941 ASP A CA 1
ATOM 7225 C C . ASP A 1 941 ? 21.105 38.274 14.731 1.00 49.41 941 ASP A C 1
ATOM 7227 O O . ASP A 1 941 ? 20.569 38.895 13.812 1.00 49.41 941 ASP A O 1
ATOM 7231 N N . ILE A 1 942 ? 20.494 37.215 15.280 1.00 50.25 942 ILE A N 1
ATOM 7232 C CA . ILE A 1 942 ? 19.131 36.794 14.902 1.00 50.25 942 ILE A CA 1
ATOM 7233 C C . ILE A 1 942 ? 18.286 36.636 16.169 1.00 50.25 942 ILE A C 1
ATOM 7235 O O . ILE A 1 942 ? 18.373 35.626 16.867 1.00 50.25 942 ILE A O 1
ATOM 7239 N N . ASN A 1 943 ? 17.473 37.641 16.492 1.00 53.41 943 ASN A N 1
ATOM 7240 C CA . ASN A 1 943 ? 16.587 37.557 17.652 1.00 53.41 943 ASN A CA 1
ATOM 7241 C C . ASN A 1 943 ? 15.512 36.476 17.413 1.00 53.41 943 ASN A C 1
ATOM 7243 O O . ASN A 1 943 ? 14.838 36.490 16.386 1.00 53.41 943 ASN A O 1
ATOM 7247 N N . ASP A 1 944 ? 15.402 35.557 18.382 1.00 61.09 944 ASP A N 1
ATOM 7248 C CA . ASP A 1 944 ? 14.365 34.527 18.597 1.00 61.09 944 ASP A CA 1
ATOM 7249 C C . ASP A 1 944 ? 14.682 33.065 18.231 1.00 61.09 944 ASP A C 1
ATOM 7251 O O . ASP A 1 944 ? 13.811 32.218 18.419 1.00 61.09 944 ASP A O 1
ATOM 7255 N N . SER A 1 945 ? 15.897 32.704 17.795 1.00 64.75 945 SER A N 1
ATOM 7256 C CA . SER A 1 945 ? 16.243 31.297 17.478 1.00 64.75 945 SER A CA 1
ATOM 7257 C C . SER A 1 945 ? 17.261 30.680 18.450 1.00 64.75 945 SER A C 1
ATOM 7259 O O . SER A 1 945 ? 18.405 31.121 18.526 1.00 64.75 945 SER A O 1
ATOM 7261 N N . CYS A 1 946 ? 16.853 29.622 19.156 1.00 72.25 946 CYS A N 1
ATOM 7262 C CA . CYS A 1 946 ? 17.632 28.876 20.144 1.00 72.25 946 CYS A CA 1
ATOM 7263 C C . CYS A 1 946 ? 18.044 27.488 19.621 1.00 72.25 946 CYS A C 1
ATOM 7265 O O . CYS A 1 946 ? 17.290 26.843 18.894 1.00 72.25 946 CYS A O 1
ATOM 7267 N N . LEU A 1 947 ? 19.231 27.021 20.013 1.00 73.69 947 LEU A N 1
ATOM 7268 C CA . LEU A 1 947 ? 19.780 25.708 19.679 1.00 73.69 947 LEU A CA 1
ATOM 7269 C C . LEU A 1 947 ? 18.914 24.603 20.300 1.00 73.69 947 LEU A C 1
ATOM 7271 O O . LEU A 1 947 ? 18.756 24.534 21.520 1.00 73.69 947 LEU A O 1
ATOM 7275 N N . ASP A 1 948 ? 18.381 23.735 19.449 1.00 67.81 948 ASP A N 1
ATOM 7276 C CA . ASP A 1 948 ? 17.514 22.617 19.798 1.00 67.81 948 ASP A CA 1
ATOM 7277 C C . ASP A 1 948 ? 18.331 21.318 19.812 1.00 67.81 948 ASP A C 1
ATOM 7279 O O . ASP A 1 948 ? 19.056 20.994 18.872 1.00 67.81 948 ASP A O 1
ATOM 7283 N N . ALA A 1 949 ? 18.234 20.574 20.906 1.00 58.88 949 ALA A N 1
ATOM 7284 C CA . ALA A 1 949 ? 18.916 19.304 21.099 1.00 58.88 949 ALA A CA 1
ATOM 7285 C C . ALA A 1 949 ? 18.131 18.100 20.563 1.00 58.88 949 ALA A C 1
ATOM 7287 O O . ALA A 1 949 ? 18.503 16.951 20.822 1.00 58.88 949 ALA A O 1
ATOM 7288 N N . SER A 1 950 ? 17.036 18.350 19.849 1.00 53.41 950 SER A N 1
ATOM 7289 C CA . SER A 1 950 ? 16.371 17.359 19.019 1.00 53.41 950 SER A CA 1
ATOM 7290 C C . SER A 1 950 ? 16.848 17.522 17.575 1.00 53.41 950 SER A C 1
ATOM 7292 O O . SER A 1 950 ? 16.706 18.583 16.974 1.00 53.41 950 SER A O 1
ATOM 7294 N N . ALA A 1 951 ? 17.400 16.464 16.979 1.00 44.94 951 ALA A N 1
ATOM 7295 C CA . ALA A 1 951 ? 17.734 16.433 15.548 1.00 44.94 951 ALA A CA 1
ATOM 7296 C C . ALA A 1 951 ? 16.476 16.318 14.654 1.00 44.94 951 ALA A C 1
ATOM 7298 O O . ALA A 1 951 ? 16.527 15.795 13.545 1.00 44.94 951 ALA A O 1
ATOM 7299 N N . SER A 1 952 ? 15.314 16.730 15.160 1.00 44.44 952 SER A N 1
ATOM 7300 C CA . SER A 1 952 ? 14.025 16.265 14.672 1.00 44.44 952 SER A CA 1
ATOM 7301 C C . SER A 1 952 ? 12.944 17.301 14.950 1.00 44.44 952 SER A C 1
ATOM 7303 O O . SER A 1 952 ? 12.287 17.270 15.994 1.00 44.44 952 SER A O 1
ATOM 7305 N N . ARG A 1 953 ? 12.693 18.189 13.987 1.00 36.34 953 ARG A N 1
ATOM 7306 C CA . ARG A 1 953 ? 11.392 18.852 13.903 1.00 36.34 953 ARG A CA 1
ATOM 7307 C C . ARG A 1 953 ? 10.716 18.508 12.583 1.00 36.34 953 ARG A C 1
ATOM 7309 O O . ARG A 1 953 ? 11.256 18.781 11.518 1.00 36.34 953 ARG A O 1
ATOM 7316 N N . ARG A 1 954 ? 9.506 17.949 12.692 1.00 30.84 954 ARG A N 1
ATOM 7317 C CA . ARG A 1 954 ? 8.487 17.918 11.637 1.00 30.84 954 ARG A CA 1
ATOM 7318 C C . ARG A 1 954 ? 8.050 19.368 11.409 1.00 30.84 954 ARG A C 1
ATOM 7320 O O . ARG A 1 954 ? 7.563 20.012 12.342 1.00 30.84 954 ARG A O 1
ATOM 7327 N N . TRP A 1 955 ? 8.259 19.887 10.207 1.00 33.56 955 TRP A N 1
ATOM 7328 C CA . TRP A 1 955 ? 7.672 21.145 9.764 1.00 33.56 955 TRP A CA 1
ATOM 7329 C C . TRP A 1 955 ? 6.858 20.877 8.507 1.00 33.56 955 TRP A C 1
ATOM 7331 O O . TRP A 1 955 ? 7.373 20.339 7.533 1.00 33.56 955 TRP A O 1
ATOM 7341 N N . THR A 1 956 ? 5.588 21.267 8.541 1.00 31.94 956 THR A N 1
ATOM 7342 C CA . THR A 1 956 ? 4.803 21.532 7.335 1.00 31.94 956 THR A CA 1
ATOM 7343 C C . THR A 1 956 ? 5.458 22.678 6.554 1.00 31.94 956 THR A C 1
ATOM 7345 O O . THR A 1 956 ? 6.151 23.503 7.149 1.00 31.94 956 THR A O 1
ATOM 7348 N N . ALA A 1 957 ? 5.237 22.723 5.237 1.00 30.00 957 ALA A N 1
ATOM 7349 C CA . ALA A 1 957 ? 5.993 23.456 4.208 1.00 30.00 957 ALA A CA 1
ATOM 7350 C C . ALA A 1 957 ? 6.163 24.999 4.338 1.00 30.00 957 ALA A C 1
ATOM 7352 O O . ALA A 1 957 ? 6.507 25.649 3.355 1.00 30.00 957 ALA A O 1
ATOM 7353 N N . SER A 1 958 ? 5.953 25.623 5.502 1.00 32.81 958 SER A N 1
ATOM 7354 C CA . SER A 1 958 ? 5.886 27.084 5.653 1.00 32.81 958 SER A CA 1
ATOM 7355 C C . SER A 1 958 ? 6.911 27.761 6.585 1.00 32.81 958 SER A C 1
ATOM 7357 O O . SER A 1 958 ? 6.797 28.970 6.759 1.00 32.81 958 SER A O 1
ATOM 7359 N N . GLU A 1 959 ? 7.923 27.097 7.172 1.00 30.17 959 GLU A N 1
ATOM 7360 C CA . GLU A 1 959 ? 8.869 27.777 8.101 1.00 30.17 959 GLU A CA 1
ATOM 7361 C C . GLU A 1 959 ? 10.379 27.448 7.881 1.00 30.17 959 GLU A C 1
ATOM 7363 O O . GLU A 1 959 ? 10.748 26.375 7.423 1.00 30.17 959 GLU A O 1
ATOM 7368 N N . ILE A 1 960 ? 11.260 28.431 8.151 1.00 33.72 960 ILE A N 1
ATOM 7369 C CA . ILE A 1 960 ? 12.540 28.771 7.463 1.00 33.72 960 ILE A CA 1
ATOM 7370 C C . ILE A 1 960 ? 13.874 28.223 8.089 1.00 33.72 960 ILE A C 1
ATOM 7372 O O . ILE A 1 960 ? 14.104 28.355 9.284 1.00 33.72 960 ILE A O 1
ATOM 7376 N N . LYS A 1 961 ? 14.797 27.752 7.212 1.00 39.00 961 LYS A N 1
ATOM 7377 C CA . LYS A 1 961 ? 16.297 27.867 7.053 1.00 39.00 961 LYS A CA 1
ATOM 7378 C C . LYS A 1 961 ? 17.425 27.412 8.035 1.00 39.00 961 LYS A C 1
ATOM 7380 O O . LYS A 1 961 ? 18.570 27.571 7.615 1.00 39.00 961 LYS A O 1
ATOM 7385 N N . LEU A 1 962 ? 17.260 26.776 9.204 1.00 43.78 962 LEU A N 1
ATOM 7386 C CA . LEU A 1 962 ? 18.411 26.122 9.906 1.00 43.78 962 LEU A CA 1
ATOM 7387 C C . LEU A 1 962 ? 17.993 24.833 10.666 1.00 43.78 962 LEU A C 1
ATOM 7389 O O . LEU A 1 962 ? 17.075 24.904 11.476 1.00 43.78 962 LEU A O 1
ATOM 7393 N N . PRO A 1 963 ? 18.656 23.668 10.476 1.00 46.16 963 PRO A N 1
ATOM 7394 C CA . PRO A 1 963 ? 18.136 22.358 10.910 1.00 46.16 963 PRO A CA 1
ATOM 7395 C C . PRO A 1 963 ? 18.189 22.057 12.424 1.00 46.16 963 PRO A C 1
ATOM 7397 O O . PRO A 1 963 ? 17.529 21.121 12.862 1.00 46.16 963 PRO A O 1
ATOM 7400 N N . MET A 1 964 ? 18.926 22.832 13.232 1.00 53.50 964 MET A N 1
ATOM 7401 C CA . MET A 1 964 ? 19.037 22.636 14.696 1.00 53.50 964 MET A CA 1
ATOM 7402 C C . MET A 1 964 ? 18.689 23.882 15.525 1.00 53.50 964 MET A C 1
ATOM 7404 O O . MET A 1 964 ? 18.959 23.923 16.721 1.00 53.50 964 MET A O 1
ATOM 7408 N N . PHE A 1 965 ? 18.099 24.914 14.922 1.00 59.78 965 PHE A N 1
ATOM 7409 C CA . PHE A 1 965 ? 17.679 26.115 15.645 1.00 59.78 965 PHE A CA 1
ATOM 7410 C C . PHE A 1 965 ? 16.165 26.275 15.535 1.00 59.78 965 PHE A C 1
ATOM 7412 O O . PHE A 1 965 ? 15.593 26.169 14.453 1.00 59.78 965 PHE A O 1
ATOM 7419 N N . SER A 1 966 ? 15.498 26.511 16.659 1.00 56.91 966 SER A N 1
ATOM 7420 C CA . SER A 1 966 ? 14.048 26.685 16.718 1.00 56.91 966 SER A CA 1
ATOM 7421 C C . SER A 1 966 ? 13.683 27.884 17.589 1.00 56.91 966 SER A C 1
ATOM 7423 O O . SER A 1 966 ? 14.512 28.377 18.351 1.00 56.91 966 SER A O 1
ATOM 7425 N N . ARG A 1 967 ? 12.449 28.401 17.464 1.00 65.38 967 ARG A N 1
ATOM 7426 C CA . ARG A 1 967 ? 12.010 29.532 18.297 1.00 65.38 967 ARG A CA 1
ATOM 7427 C C . ARG A 1 967 ? 12.248 29.233 19.772 1.00 65.38 967 ARG A C 1
ATOM 7429 O O . ARG A 1 967 ? 11.862 28.156 20.229 1.00 65.38 967 ARG A O 1
ATOM 7436 N N . CYS A 1 968 ? 12.847 30.172 20.495 1.00 64.25 968 CYS A N 1
ATOM 7437 C CA . CYS A 1 968 ? 13.143 30.003 21.914 1.00 64.25 968 CYS A CA 1
ATOM 7438 C C . CYS A 1 968 ? 11.856 29.705 22.716 1.00 64.25 968 CYS A C 1
ATOM 7440 O O . CYS A 1 968 ? 10.895 30.471 22.672 1.00 64.25 968 CYS A O 1
ATOM 7442 N N . LYS A 1 969 ? 11.824 28.577 23.429 1.00 64.56 969 LYS A N 1
ATOM 7443 C CA . LYS A 1 969 ? 10.732 28.065 24.267 1.00 64.56 969 LYS A CA 1
ATOM 7444 C C . LYS A 1 969 ? 11.325 27.497 25.553 1.00 64.56 969 LYS A C 1
ATOM 7446 O O . LYS A 1 969 ? 12.387 26.887 25.526 1.00 64.56 969 LYS A O 1
ATOM 7451 N N . TRP A 1 970 ? 10.619 27.643 26.670 1.00 65.69 970 TRP A N 1
ATOM 7452 C CA . TRP A 1 970 ? 11.019 27.042 27.943 1.00 65.69 970 TRP A CA 1
ATOM 7453 C C . TRP A 1 970 ? 10.754 25.530 27.937 1.00 65.69 970 TRP A C 1
ATOM 7455 O O . TRP A 1 970 ? 9.704 25.062 28.365 1.00 65.69 970 TRP A O 1
ATOM 7465 N N . HIS A 1 971 ? 11.678 24.765 27.358 1.00 64.69 971 HIS A N 1
ATOM 7466 C CA . HIS A 1 971 ? 11.569 23.316 27.219 1.00 64.69 971 HIS A CA 1
ATOM 7467 C C . HIS A 1 971 ? 12.954 22.682 27.339 1.00 64.69 971 HIS A C 1
ATOM 7469 O O . HIS A 1 971 ? 13.921 23.195 26.779 1.00 64.69 971 HIS A O 1
ATOM 7475 N N . GLU A 1 972 ? 13.044 21.510 27.977 1.00 60.84 972 GLU A N 1
ATOM 7476 C CA . GLU A 1 972 ? 14.305 20.774 28.188 1.00 60.84 972 GLU A CA 1
ATOM 7477 C C . GLU A 1 972 ? 15.153 20.584 26.921 1.00 60.84 972 GLU A C 1
ATOM 7479 O O . GLU A 1 972 ? 16.375 20.491 27.002 1.00 60.84 972 GLU A O 1
ATOM 7484 N N . LYS A 1 973 ? 14.529 20.576 25.736 1.00 65.19 973 LYS A N 1
ATOM 7485 C CA . LYS A 1 973 ? 15.196 20.408 24.441 1.00 65.19 973 LYS A CA 1
ATOM 7486 C C . LYS A 1 973 ? 16.062 21.594 24.027 1.00 65.19 973 LYS A C 1
ATOM 7488 O O . LYS A 1 973 ? 16.966 21.415 23.227 1.00 65.19 973 LYS A O 1
ATOM 7493 N N . GLN A 1 974 ? 15.817 22.783 24.570 1.00 71.25 974 GLN A N 1
ATOM 7494 C CA . GLN A 1 974 ? 16.625 23.979 24.313 1.00 71.25 974 GLN A CA 1
ATOM 7495 C C . GLN A 1 974 ? 17.506 24.364 25.503 1.00 71.25 974 GLN A C 1
ATOM 7497 O O . GLN A 1 974 ? 18.232 25.355 25.433 1.00 71.25 974 GLN A O 1
ATOM 7502 N N . LEU A 1 975 ? 17.458 23.587 26.590 1.00 78.62 975 LEU A N 1
ATOM 7503 C CA . LEU A 1 975 ? 18.268 23.809 27.778 1.00 78.62 975 LEU A CA 1
ATOM 7504 C C . LEU A 1 975 ? 19.588 23.049 27.671 1.00 78.62 975 LEU A C 1
ATOM 7506 O O . LEU A 1 975 ? 19.622 21.819 27.569 1.00 78.62 975 LEU A O 1
ATOM 7510 N N . TRP A 1 976 ? 20.680 23.797 27.763 1.00 83.50 976 TRP A N 1
ATOM 7511 C CA . TRP A 1 976 ? 22.038 23.281 27.690 1.00 83.50 976 TRP A CA 1
ATOM 7512 C C . TRP A 1 976 ? 22.805 23.576 28.971 1.00 83.50 976 TRP A C 1
ATOM 7514 O O . TRP A 1 976 ? 22.555 24.574 29.650 1.00 83.50 976 TRP A O 1
ATOM 7524 N N . GLU A 1 977 ? 23.757 22.701 29.272 1.00 85.88 977 GLU A N 1
ATOM 7525 C CA . GLU A 1 977 ? 24.650 22.799 30.418 1.00 85.88 977 GLU A CA 1
ATOM 7526 C C . GLU A 1 977 ? 26.085 22.545 29.956 1.00 85.88 977 GLU A C 1
ATOM 7528 O O . GLU A 1 977 ? 26.358 21.585 29.239 1.00 85.88 977 GLU A O 1
ATOM 7533 N N . LEU A 1 978 ? 27.019 23.409 30.348 1.00 84.12 978 LEU A N 1
ATOM 7534 C CA . LEU A 1 978 ? 28.442 23.182 30.109 1.00 84.12 978 LEU A CA 1
ATOM 7535 C C . LEU A 1 978 ? 29.032 22.530 31.358 1.00 84.12 978 LEU A C 1
ATOM 7537 O O . LEU A 1 978 ? 29.004 23.136 32.424 1.00 84.12 978 LEU A O 1
ATOM 7541 N N . ASN A 1 979 ? 29.563 21.316 31.227 1.00 81.19 979 ASN A N 1
ATOM 7542 C CA . ASN A 1 979 ? 30.161 20.607 32.357 1.00 81.19 979 ASN A CA 1
ATOM 7543 C C . ASN A 1 979 ? 31.650 20.957 32.556 1.00 81.19 979 ASN A C 1
ATOM 7545 O O . ASN A 1 979 ? 32.306 21.497 31.662 1.00 81.19 979 ASN A O 1
ATOM 7549 N N . ASP A 1 980 ? 32.215 20.545 33.696 1.00 78.25 980 ASP A N 1
ATOM 7550 C CA . ASP A 1 980 ? 33.624 20.786 34.066 1.00 78.25 980 ASP A CA 1
ATOM 7551 C C . ASP A 1 980 ? 34.651 20.170 33.097 1.00 78.25 980 ASP A C 1
ATOM 7553 O O . ASP A 1 980 ? 35.831 20.516 33.119 1.00 78.25 980 ASP A O 1
ATOM 7557 N N . LYS A 1 981 ? 34.221 19.244 32.229 1.00 77.00 981 LYS A N 1
ATOM 7558 C CA . LYS A 1 981 ? 35.067 18.595 31.214 1.00 77.00 981 LYS A CA 1
ATOM 7559 C C . LYS A 1 981 ? 35.081 19.351 29.878 1.00 77.00 981 LYS A C 1
ATOM 7561 O O . LYS A 1 981 ? 35.718 18.887 28.934 1.00 77.00 981 LYS A O 1
ATOM 7566 N N . GLY A 1 982 ? 34.393 20.492 29.786 1.00 79.31 982 GLY A N 1
ATOM 7567 C CA . GLY A 1 982 ? 34.292 21.290 28.563 1.00 79.31 982 GLY A CA 1
ATOM 7568 C C . GLY A 1 982 ? 33.364 20.676 27.515 1.00 79.31 982 GLY A C 1
ATOM 7569 O O . GLY A 1 982 ? 33.558 20.905 26.318 1.00 79.31 982 GLY A O 1
ATOM 7570 N N . ASN A 1 983 ? 32.385 19.876 27.950 1.00 83.44 983 ASN A N 1
ATOM 7571 C CA . ASN A 1 983 ? 31.339 19.345 27.086 1.00 83.44 983 ASN A CA 1
ATOM 7572 C C . ASN A 1 983 ? 30.056 20.154 27.252 1.00 83.44 983 ASN A C 1
ATOM 7574 O O . ASN A 1 983 ? 29.603 20.387 28.374 1.00 83.44 983 ASN A O 1
ATOM 7578 N N . LEU A 1 984 ? 29.431 20.500 26.131 1.00 83.12 984 LEU A N 1
ATOM 7579 C CA . LEU A 1 984 ? 28.135 21.161 26.110 1.00 83.12 984 LEU A CA 1
ATOM 7580 C C . LEU A 1 984 ? 27.020 20.109 26.019 1.00 83.12 984 LEU A C 1
ATOM 7582 O O . LEU A 1 984 ? 26.803 19.528 24.960 1.00 83.12 984 LEU A O 1
ATOM 7586 N N . VAL A 1 985 ? 26.354 19.836 27.136 1.00 78.25 985 VAL A N 1
ATOM 7587 C CA . VAL A 1 985 ? 25.398 18.740 27.339 1.00 78.25 985 VAL A CA 1
ATOM 7588 C C . VAL A 1 985 ? 23.966 19.232 27.138 1.00 78.25 985 VAL A C 1
ATOM 7590 O O . VAL A 1 985 ? 23.560 20.250 27.699 1.00 78.25 985 VAL A O 1
ATOM 7593 N N . SER A 1 986 ? 23.175 18.485 26.371 1.00 72.38 986 SER A N 1
ATOM 7594 C CA . SER A 1 986 ? 21.732 18.692 26.289 1.00 72.38 986 SER A CA 1
ATOM 7595 C C . SER A 1 986 ? 21.029 18.190 27.548 1.00 72.38 986 SER A C 1
ATOM 7597 O O . SER A 1 986 ? 21.221 17.041 27.955 1.00 72.38 986 SER A O 1
ATOM 7599 N N . SER A 1 987 ? 20.126 19.000 28.102 1.00 65.56 987 SER A N 1
ATOM 7600 C CA . SER A 1 987 ? 19.262 18.566 29.208 1.00 65.56 987 SER A CA 1
ATOM 7601 C C . SER A 1 987 ? 18.254 17.489 28.782 1.00 65.56 987 SER A C 1
ATOM 7603 O O . SER A 1 987 ? 17.888 16.653 29.601 1.00 65.56 987 SER A O 1
ATOM 7605 N N . TYR A 1 988 ? 17.856 17.478 27.504 1.00 55.22 988 TYR A N 1
ATOM 7606 C CA . TYR A 1 988 ? 16.862 16.563 26.937 1.00 55.22 988 TYR A CA 1
ATOM 7607 C C . TYR A 1 988 ? 17.463 15.246 26.440 1.00 55.22 988 TYR A C 1
ATOM 7609 O O . TYR A 1 988 ? 17.079 14.174 26.896 1.00 55.22 988 TYR A O 1
ATOM 7617 N N . SER A 1 989 ? 18.427 15.302 25.515 1.00 52.44 989 SER A N 1
ATOM 7618 C CA . SER A 1 989 ? 18.989 14.089 24.907 1.00 52.44 989 SER A CA 1
ATOM 7619 C C . SER A 1 989 ? 20.119 13.471 25.728 1.00 52.44 989 SER A C 1
ATOM 7621 O O . SER A 1 989 ? 20.521 12.344 25.448 1.00 52.44 989 SER A O 1
ATOM 7623 N N . ARG A 1 990 ? 20.668 14.207 26.710 1.00 65.69 990 ARG A N 1
ATOM 7624 C CA . ARG A 1 990 ? 21.913 13.877 27.434 1.00 65.69 990 ARG A CA 1
ATOM 7625 C C . ARG A 1 990 ? 23.126 13.657 26.519 1.00 65.69 990 ARG A C 1
ATOM 7627 O O . ARG A 1 990 ? 24.179 13.227 26.985 1.00 65.69 990 ARG A O 1
ATOM 7634 N N . LEU A 1 991 ? 22.994 13.983 25.234 1.00 57.69 991 LEU A N 1
ATOM 7635 C CA . LEU A 1 991 ? 24.075 14.005 24.262 1.00 57.69 991 LEU A CA 1
ATOM 7636 C C . LEU A 1 991 ? 24.810 15.338 24.343 1.00 57.69 991 LEU A C 1
ATOM 7638 O O . LEU A 1 991 ? 24.272 16.350 24.799 1.00 57.69 991 LEU A O 1
ATOM 7642 N N . CYS A 1 992 ? 26.050 15.327 23.881 1.00 70.81 992 CYS A N 1
ATOM 7643 C CA . CYS A 1 992 ? 26.897 16.498 23.861 1.00 70.81 992 CYS A CA 1
ATOM 7644 C C . CYS A 1 992 ? 26.983 17.088 22.456 1.00 70.81 992 CYS A C 1
ATOM 7646 O O . CYS A 1 992 ? 27.080 16.351 21.472 1.00 70.81 992 CYS A O 1
ATOM 7648 N N . ALA A 1 993 ? 26.972 18.417 22.370 1.00 71.44 993 ALA A N 1
ATOM 7649 C CA . ALA A 1 993 ? 27.116 19.123 21.110 1.00 71.44 993 ALA A CA 1
ATOM 7650 C C . ALA A 1 993 ? 28.526 18.923 20.539 1.00 71.44 993 ALA A C 1
ATOM 7652 O O . ALA A 1 993 ? 29.536 19.197 21.198 1.00 71.44 993 ALA A O 1
ATOM 7653 N N . THR A 1 994 ? 28.598 18.497 19.286 1.00 66.81 994 THR A N 1
ATOM 7654 C CA . THR A 1 994 ? 29.804 18.586 18.466 1.00 66.81 994 THR A CA 1
ATOM 7655 C C . THR A 1 994 ? 29.707 19.800 17.570 1.00 66.81 994 THR A C 1
ATOM 7657 O O . THR A 1 994 ? 28.620 20.285 17.264 1.00 66.81 994 THR A O 1
ATOM 7660 N N . ALA A 1 995 ? 30.857 20.304 17.153 1.00 63.78 995 ALA A N 1
ATOM 7661 C CA . ALA A 1 995 ? 30.901 21.252 16.067 1.00 63.78 995 ALA A CA 1
ATOM 7662 C C . ALA A 1 995 ? 32.112 20.908 15.199 1.00 63.78 995 ALA A C 1
ATOM 7664 O O . ALA A 1 995 ? 33.217 20.718 15.711 1.00 63.78 995 ALA A O 1
ATOM 7665 N N . GLU A 1 996 ? 31.866 20.724 13.907 1.00 53.06 996 GLU A N 1
ATOM 7666 C CA . GLU A 1 996 ? 32.855 20.266 12.936 1.00 53.06 996 GLU A CA 1
ATOM 7667 C C . GLU A 1 996 ? 33.108 21.367 11.913 1.00 53.06 996 GLU A C 1
ATOM 7669 O O . GLU A 1 996 ? 32.175 21.887 11.307 1.00 53.06 996 GLU A O 1
ATOM 7674 N N . PHE A 1 997 ? 34.381 21.721 11.735 1.00 46.16 997 PHE A N 1
ATOM 7675 C CA . PHE A 1 997 ? 34.843 22.613 10.677 1.00 46.16 997 PHE A CA 1
ATOM 7676 C C . PHE A 1 997 ? 35.155 21.760 9.444 1.00 46.16 997 PHE A C 1
ATOM 7678 O O . PHE A 1 997 ? 36.118 20.987 9.463 1.00 46.16 997 PHE A O 1
ATOM 7685 N N . SER A 1 998 ? 34.359 21.864 8.378 1.00 41.22 998 SER A N 1
ATOM 7686 C CA . SER A 1 998 ? 34.622 21.099 7.156 1.00 41.22 998 SER A CA 1
ATOM 7687 C C . SER A 1 998 ? 35.865 21.656 6.453 1.00 41.22 998 SER A C 1
ATOM 7689 O O . SER A 1 998 ? 35.827 22.742 5.873 1.00 41.22 998 SER A O 1
ATOM 7691 N N . LYS A 1 999 ? 36.978 20.917 6.499 1.00 38.28 999 LYS A N 1
ATOM 7692 C CA . LYS A 1 999 ? 38.223 21.254 5.785 1.00 38.28 999 LYS A CA 1
ATOM 7693 C C . LYS A 1 999 ? 38.217 20.871 4.302 1.00 38.28 999 LYS A C 1
ATOM 7695 O O . LYS A 1 999 ? 39.178 21.165 3.599 1.00 38.28 999 LYS A O 1
ATOM 7700 N N . GLU A 1 1000 ? 37.158 20.246 3.807 1.00 32.56 1000 GLU A N 1
ATOM 7701 C CA . GLU A 1 1000 ? 37.111 19.753 2.435 1.00 32.56 1000 GLU A CA 1
ATOM 7702 C C . GLU A 1 1000 ? 36.326 20.714 1.542 1.00 32.56 1000 GLU A C 1
ATOM 7704 O O . GLU A 1 1000 ? 35.121 20.922 1.688 1.00 32.56 1000 GLU A O 1
ATOM 7709 N N . GLY A 1 1001 ? 37.042 21.338 0.608 1.00 34.16 1001 GLY A N 1
ATOM 7710 C CA . GLY A 1 1001 ? 36.419 21.958 -0.549 1.00 34.16 1001 GLY A CA 1
ATOM 7711 C C . GLY A 1 1001 ? 35.689 20.905 -1.389 1.00 34.16 1001 GLY A C 1
ATOM 7712 O O . GLY A 1 1001 ? 36.174 19.790 -1.543 1.00 34.16 1001 GLY A O 1
ATOM 7713 N N . VAL A 1 1002 ? 34.574 21.340 -1.986 1.00 30.92 1002 VAL A N 1
ATOM 7714 C CA . VAL A 1 1002 ? 33.565 20.596 -2.771 1.00 30.92 1002 VAL A CA 1
ATOM 7715 C C . VAL A 1 1002 ? 32.437 20.027 -1.898 1.00 30.92 1002 VAL A C 1
ATOM 7717 O O . VAL A 1 1002 ? 32.479 18.907 -1.410 1.00 30.92 1002 VAL A O 1
ATOM 7720 N N . GLY A 1 1003 ? 31.394 20.841 -1.708 1.00 34.56 1003 GLY A N 1
ATOM 7721 C CA . GLY A 1 1003 ? 30.211 20.486 -0.928 1.00 34.56 1003 GLY A CA 1
ATOM 7722 C C . GLY A 1 1003 ? 29.451 19.294 -1.510 1.00 34.56 1003 GLY A C 1
ATOM 7723 O O . GLY A 1 1003 ? 28.952 19.349 -2.634 1.00 34.56 1003 GLY A O 1
ATOM 7724 N N . ILE A 1 1004 ? 29.313 18.241 -0.706 1.00 44.94 1004 ILE A N 1
ATOM 7725 C CA . ILE A 1 1004 ? 28.455 17.082 -0.978 1.00 44.94 1004 ILE A CA 1
ATOM 7726 C C . ILE A 1 1004 ? 27.145 17.230 -0.179 1.00 44.94 1004 ILE A C 1
ATOM 7728 O O . ILE A 1 1004 ? 26.684 16.314 0.494 1.00 44.94 1004 ILE A O 1
ATOM 7732 N N . THR A 1 1005 ? 26.543 18.422 -0.181 1.00 55.91 1005 THR A N 1
ATOM 7733 C CA . THR A 1 1005 ? 25.218 18.612 0.423 1.00 55.91 1005 THR A CA 1
ATOM 7734 C C . THR A 1 1005 ? 24.207 17.791 -0.374 1.00 55.91 1005 THR A C 1
ATOM 7736 O O . THR A 1 1005 ? 24.123 17.988 -1.581 1.00 55.91 1005 THR A O 1
ATOM 7739 N N . GLY A 1 1006 ? 23.488 16.866 0.267 1.00 66.44 1006 GLY A N 1
ATOM 7740 C CA . GLY A 1 1006 ? 22.415 16.086 -0.365 1.00 66.44 1006 GLY A CA 1
ATOM 7741 C C . GLY A 1 1006 ? 22.753 14.638 -0.744 1.00 66.44 1006 GLY A C 1
ATOM 7742 O O . GLY A 1 1006 ? 21.831 13.869 -0.975 1.00 66.44 1006 GLY A O 1
ATOM 7743 N N . ALA A 1 1007 ? 24.016 14.193 -0.750 1.00 81.44 1007 ALA A N 1
ATOM 7744 C CA . ALA A 1 1007 ? 24.306 12.764 -0.952 1.00 81.44 1007 ALA A CA 1
ATOM 7745 C C . ALA A 1 1007 ? 24.209 11.987 0.370 1.00 81.44 1007 ALA A C 1
ATOM 7747 O O . ALA A 1 1007 ? 24.771 12.410 1.381 1.00 81.44 1007 ALA A O 1
ATOM 7748 N N . ARG A 1 1008 ? 23.544 10.829 0.361 1.00 88.56 1008 ARG A N 1
ATOM 7749 C CA . ARG A 1 1008 ? 23.529 9.876 1.486 1.00 88.56 1008 ARG A CA 1
ATOM 7750 C C . ARG A 1 1008 ? 23.921 8.493 0.985 1.00 88.56 1008 ARG A C 1
ATOM 7752 O O . ARG A 1 1008 ? 23.744 8.181 -0.194 1.00 88.56 1008 ARG A O 1
ATOM 7759 N N . SER A 1 1009 ? 24.416 7.639 1.874 1.00 93.56 1009 SER A N 1
ATOM 7760 C CA . SER A 1 1009 ? 24.638 6.237 1.531 1.00 93.56 1009 SER A CA 1
ATOM 7761 C C . SER A 1 1009 ? 24.425 5.303 2.706 1.00 93.56 1009 SER A C 1
ATOM 7763 O O . SER A 1 1009 ? 24.573 5.705 3.852 1.00 93.56 1009 SER A O 1
ATOM 7765 N N . TRP A 1 1010 ? 24.056 4.061 2.425 1.00 96.81 1010 TRP A N 1
ATOM 7766 C CA . TRP A 1 1010 ? 23.815 3.031 3.432 1.00 96.81 1010 TRP A CA 1
ATOM 7767 C C . TRP A 1 1010 ? 24.588 1.768 3.093 1.00 96.81 1010 TRP A C 1
ATOM 7769 O O . TRP A 1 1010 ? 24.772 1.446 1.920 1.00 96.81 1010 TRP A O 1
ATOM 7779 N N . ILE A 1 1011 ? 24.990 1.030 4.124 1.00 96.25 1011 ILE A N 1
ATOM 7780 C CA . ILE A 1 1011 ? 25.675 -0.251 3.989 1.00 96.25 1011 ILE A CA 1
ATOM 7781 C C . ILE A 1 1011 ? 25.015 -1.314 4.868 1.00 96.25 1011 ILE A C 1
ATOM 7783 O O . ILE A 1 1011 ? 24.509 -1.022 5.952 1.00 96.25 1011 ILE A O 1
ATOM 7787 N N . ALA A 1 1012 ? 25.003 -2.554 4.388 1.00 96.44 1012 ALA A N 1
ATOM 7788 C CA . ALA A 1 1012 ? 24.545 -3.716 5.135 1.00 96.44 1012 ALA A CA 1
ATOM 7789 C C . ALA A 1 1012 ? 25.299 -4.978 4.695 1.00 96.44 1012 ALA A C 1
ATOM 7791 O O . ALA A 1 1012 ? 25.938 -5.010 3.646 1.00 96.44 1012 ALA A O 1
ATOM 7792 N N . THR A 1 1013 ? 25.193 -6.042 5.486 1.00 94.69 1013 THR A N 1
ATOM 7793 C CA . THR A 1 1013 ? 25.833 -7.339 5.213 1.00 94.69 1013 THR A CA 1
ATOM 7794 C C . THR A 1 1013 ? 24.807 -8.459 5.122 1.00 94.69 1013 THR A C 1
ATOM 7796 O O . THR A 1 1013 ? 23.860 -8.514 5.906 1.00 94.69 1013 THR A O 1
ATOM 7799 N N . GLY A 1 1014 ? 24.980 -9.355 4.156 1.00 90.56 1014 GLY A N 1
ATOM 7800 C CA . GLY A 1 1014 ? 24.212 -10.581 3.990 1.00 90.56 1014 GLY A CA 1
ATOM 7801 C C . GLY A 1 1014 ? 24.757 -11.735 4.830 1.00 90.56 1014 GLY A C 1
ATOM 7802 O O . GLY A 1 1014 ? 25.830 -11.666 5.431 1.00 90.56 1014 GLY A O 1
ATOM 7803 N N . SER A 1 1015 ? 24.000 -12.829 4.886 1.00 83.69 1015 SER A N 1
ATOM 7804 C CA . SER A 1 1015 ? 24.361 -14.015 5.670 1.00 83.69 1015 SER A CA 1
ATOM 7805 C C . SER A 1 1015 ? 25.447 -14.880 5.025 1.00 83.69 1015 SER A C 1
ATOM 7807 O O . SER A 1 1015 ? 26.026 -15.714 5.720 1.00 83.69 1015 SER A O 1
ATOM 7809 N N . LYS A 1 1016 ? 25.743 -14.693 3.732 1.00 84.62 1016 LYS A N 1
ATOM 7810 C CA . LYS A 1 1016 ? 26.749 -15.461 2.981 1.00 84.62 1016 LYS A CA 1
ATOM 7811 C C . LYS A 1 1016 ? 27.998 -14.638 2.647 1.00 84.62 1016 LYS A C 1
ATOM 7813 O O . LYS A 1 1016 ? 28.830 -15.100 1.873 1.00 84.62 1016 LYS A O 1
ATOM 7818 N N . GLY A 1 1017 ? 28.140 -13.454 3.246 1.00 84.75 1017 GLY A N 1
ATOM 7819 C CA . GLY A 1 1017 ? 29.254 -12.539 2.993 1.00 84.75 1017 GLY A CA 1
ATOM 7820 C C . GLY A 1 1017 ? 28.955 -11.454 1.959 1.00 84.75 1017 GLY A C 1
ATOM 7821 O O . GLY A 1 1017 ? 29.857 -10.696 1.627 1.00 84.75 1017 GLY A O 1
ATOM 7822 N N . GLU A 1 1018 ? 27.714 -11.352 1.472 1.00 91.81 1018 GLU A N 1
ATOM 7823 C CA . GLU A 1 1018 ? 27.316 -10.272 0.565 1.00 91.81 1018 GLU A CA 1
ATOM 7824 C C . GLU A 1 1018 ? 27.405 -8.912 1.272 1.00 91.81 1018 GLU A C 1
ATOM 7826 O O . GLU A 1 1018 ? 27.061 -8.796 2.451 1.00 91.81 1018 GLU A O 1
ATOM 7831 N N . ILE A 1 1019 ? 27.819 -7.870 0.559 1.00 94.75 1019 ILE A N 1
ATOM 7832 C CA . ILE A 1 1019 ? 27.784 -6.487 1.040 1.00 94.75 1019 ILE A CA 1
ATOM 7833 C C . ILE A 1 1019 ? 26.777 -5.727 0.184 1.00 94.75 1019 ILE A C 1
ATOM 7835 O O . ILE A 1 1019 ? 26.891 -5.705 -1.038 1.00 94.75 1019 ILE A O 1
ATOM 7839 N N . TYR A 1 1020 ? 25.801 -5.089 0.818 1.00 97.12 1020 TYR A N 1
ATOM 7840 C CA . TYR A 1 1020 ? 24.845 -4.222 0.140 1.00 97.12 1020 TYR A CA 1
ATOM 7841 C C . TYR A 1 1020 ? 25.248 -2.772 0.361 1.00 97.12 1020 TYR A C 1
ATOM 7843 O O . TYR A 1 1020 ? 25.404 -2.357 1.508 1.00 97.12 1020 TYR A O 1
ATOM 7851 N N . LEU A 1 1021 ? 25.410 -2.015 -0.720 1.00 97.12 1021 LEU A N 1
ATOM 7852 C CA . LEU A 1 1021 ? 25.760 -0.597 -0.692 1.00 97.12 1021 LEU A CA 1
ATOM 7853 C C . LEU A 1 1021 ? 24.710 0.192 -1.472 1.00 97.12 1021 LEU A C 1
ATOM 7855 O O . LEU A 1 1021 ? 24.483 -0.085 -2.647 1.00 97.12 1021 LEU A O 1
ATOM 7859 N N . ALA A 1 1022 ? 24.082 1.172 -0.832 1.00 98.12 1022 ALA A N 1
ATOM 7860 C CA . ALA A 1 1022 ? 23.068 2.019 -1.446 1.00 98.12 1022 ALA A CA 1
ATOM 7861 C C . ALA A 1 1022 ? 23.520 3.481 -1.474 1.00 98.12 1022 ALA A C 1
ATOM 7863 O O . ALA A 1 1022 ? 24.012 3.990 -0.469 1.00 98.12 1022 ALA A O 1
ATOM 7864 N N . PHE A 1 1023 ? 23.322 4.159 -2.601 1.00 96.94 1023 PHE A N 1
ATOM 7865 C CA . PHE A 1 1023 ? 23.552 5.592 -2.781 1.00 96.94 1023 PHE A CA 1
ATOM 7866 C C . PHE A 1 1023 ? 22.228 6.313 -3.002 1.00 96.94 1023 PHE A C 1
ATOM 7868 O O . PHE A 1 1023 ? 21.358 5.800 -3.702 1.00 96.94 1023 PHE A O 1
ATOM 7875 N N . PHE A 1 1024 ? 22.107 7.516 -2.447 1.00 95.56 1024 PHE A N 1
ATOM 7876 C CA . PHE A 1 1024 ? 20.916 8.351 -2.540 1.00 95.56 1024 PHE A CA 1
ATOM 7877 C C . PHE A 1 1024 ? 21.300 9.789 -2.855 1.00 95.56 1024 PHE A C 1
ATOM 7879 O O . PHE A 1 1024 ? 22.258 10.321 -2.284 1.00 95.56 1024 PHE A O 1
ATOM 7886 N N . ASN A 1 1025 ? 20.514 10.425 -3.715 1.00 92.31 1025 ASN A N 1
ATOM 7887 C CA . ASN A 1 1025 ? 20.629 11.844 -4.002 1.00 92.31 1025 ASN A CA 1
ATOM 7888 C C . ASN A 1 1025 ? 19.389 12.574 -3.489 1.00 92.31 1025 ASN A C 1
ATOM 7890 O O . ASN A 1 1025 ? 18.302 12.379 -4.014 1.00 92.31 1025 ASN A O 1
ATOM 7894 N N . LEU A 1 1026 ? 19.560 13.409 -2.469 1.00 86.25 1026 LEU A N 1
ATOM 7895 C CA . LEU A 1 1026 ? 18.481 14.170 -1.845 1.00 86.25 1026 LEU A CA 1
ATOM 7896 C C . LEU A 1 1026 ? 18.280 15.568 -2.434 1.00 86.25 1026 LEU A C 1
ATOM 7898 O O . LEU A 1 1026 ? 17.477 16.325 -1.900 1.00 86.25 1026 LEU A O 1
ATOM 7902 N N . ASP A 1 1027 ? 19.009 15.932 -3.488 1.00 81.25 1027 ASP A N 1
ATOM 7903 C CA . ASP A 1 1027 ? 18.822 17.226 -4.141 1.00 81.25 1027 ASP A CA 1
ATOM 7904 C C . ASP A 1 1027 ? 17.595 17.263 -5.049 1.00 81.25 1027 ASP A C 1
ATOM 7906 O O . ASP A 1 1027 ? 17.353 16.316 -5.797 1.00 81.25 1027 ASP A O 1
ATOM 7910 N N . ASP A 1 1028 ? 16.971 18.441 -5.110 1.00 77.75 1028 ASP A N 1
ATOM 7911 C CA . ASP A 1 1028 ? 15.766 18.706 -5.905 1.00 77.75 1028 ASP A CA 1
ATOM 7912 C C . ASP A 1 1028 ? 15.989 18.802 -7.420 1.00 77.75 1028 ASP A C 1
ATOM 7914 O O . ASP A 1 1028 ? 15.045 18.695 -8.198 1.00 77.75 1028 ASP A O 1
ATOM 7918 N N . SER A 1 1029 ? 17.213 19.083 -7.877 1.00 73.12 1029 SER A N 1
ATOM 7919 C CA . SER A 1 1029 ? 17.427 19.490 -9.281 1.00 73.12 1029 SER A CA 1
ATOM 7920 C C . SER A 1 1029 ? 18.718 19.010 -9.929 1.00 73.12 1029 SER A C 1
ATOM 7922 O O . SER A 1 1029 ? 18.833 19.036 -11.154 1.00 73.12 1029 SER A O 1
ATOM 7924 N N . THR A 1 1030 ? 19.695 18.549 -9.150 1.00 78.31 1030 THR A N 1
ATOM 7925 C CA . THR A 1 1030 ? 21.017 18.199 -9.674 1.00 78.31 1030 THR A CA 1
ATOM 7926 C C . THR A 1 1030 ? 21.300 16.717 -9.540 1.00 78.31 1030 THR A C 1
ATOM 7928 O O . THR A 1 1030 ? 21.269 16.170 -8.442 1.00 78.31 1030 THR A O 1
ATOM 7931 N N . SER A 1 1031 ? 21.632 16.069 -10.661 1.00 82.38 1031 SER A N 1
ATOM 7932 C CA . SER A 1 1031 ? 22.192 14.717 -10.628 1.00 82.38 1031 SER A CA 1
ATOM 7933 C C . SER A 1 1031 ? 23.560 14.739 -9.948 1.00 82.38 1031 SER A C 1
ATOM 7935 O O . SER A 1 1031 ? 24.342 15.677 -10.129 1.00 82.38 1031 SER A O 1
ATOM 7937 N N . ARG A 1 1032 ? 23.875 13.694 -9.183 1.00 81.62 1032 ARG A N 1
ATOM 7938 C CA . ARG A 1 1032 ? 25.137 13.588 -8.445 1.00 81.62 1032 ARG A CA 1
ATOM 7939 C C . ARG A 1 1032 ? 25.866 12.303 -8.759 1.00 81.62 1032 ARG A C 1
ATOM 7941 O O . ARG A 1 1032 ? 25.307 11.219 -8.637 1.00 81.62 1032 ARG A O 1
ATOM 7948 N N . LYS A 1 1033 ? 27.158 12.417 -9.066 1.00 84.69 1033 LYS A N 1
ATOM 7949 C CA . LYS A 1 1033 ? 28.058 11.266 -9.054 1.00 84.69 1033 LYS A CA 1
ATOM 7950 C C . LYS A 1 1033 ? 28.477 10.974 -7.617 1.00 84.69 1033 LYS A C 1
ATOM 7952 O O . LYS A 1 1033 ? 29.205 11.769 -7.031 1.00 84.69 1033 LYS A O 1
ATOM 7957 N N . ILE A 1 1034 ? 28.037 9.848 -7.069 1.00 87.12 1034 ILE A N 1
ATOM 7958 C CA . ILE A 1 1034 ? 28.385 9.385 -5.721 1.00 87.12 1034 ILE A CA 1
ATOM 7959 C C . ILE A 1 1034 ? 29.366 8.225 -5.859 1.00 87.12 1034 ILE A C 1
ATOM 7961 O O . ILE A 1 1034 ? 29.150 7.319 -6.664 1.00 87.12 1034 ILE A O 1
ATOM 7965 N N . THR A 1 1035 ? 30.463 8.282 -5.106 1.00 86.56 1035 THR A N 1
ATOM 7966 C CA . THR A 1 1035 ? 31.560 7.312 -5.177 1.00 86.56 1035 THR A CA 1
ATOM 7967 C C . THR A 1 1035 ? 31.964 6.846 -3.784 1.00 86.56 1035 THR A C 1
ATOM 7969 O O . THR A 1 1035 ? 32.076 7.663 -2.875 1.00 86.56 1035 THR A O 1
ATOM 7972 N N . ALA A 1 1036 ? 32.214 5.546 -3.634 1.00 88.00 1036 ALA A N 1
ATOM 7973 C CA . ALA A 1 1036 ? 32.774 4.918 -2.440 1.00 88.00 1036 ALA A CA 1
ATOM 7974 C C . ALA A 1 1036 ? 34.015 4.102 -2.811 1.00 88.00 1036 ALA A C 1
ATOM 7976 O O . ALA A 1 1036 ? 34.017 3.398 -3.824 1.00 88.00 1036 ALA A O 1
ATOM 7977 N N . ARG A 1 1037 ? 35.052 4.127 -1.970 1.00 87.75 1037 ARG A N 1
ATOM 7978 C CA . ARG A 1 1037 ? 36.206 3.231 -2.131 1.00 87.75 1037 ARG A CA 1
ATOM 7979 C C . ARG A 1 1037 ? 35.914 1.880 -1.498 1.00 87.75 1037 ARG A C 1
ATOM 7981 O O . ARG A 1 1037 ? 35.409 1.805 -0.381 1.00 87.75 1037 ARG A O 1
ATOM 7988 N N . ILE A 1 1038 ? 36.323 0.806 -2.166 1.00 86.31 1038 ILE A N 1
ATOM 7989 C CA . ILE A 1 1038 ? 36.237 -0.563 -1.641 1.00 86.31 1038 ILE A CA 1
ATOM 7990 C C . ILE A 1 1038 ? 37.031 -0.686 -0.330 1.00 86.31 1038 ILE A C 1
ATOM 7992 O O . ILE A 1 1038 ? 36.583 -1.344 0.606 1.00 86.31 1038 ILE A O 1
ATOM 7996 N N . SER A 1 1039 ? 38.172 0.002 -0.219 1.00 83.38 1039 SER A N 1
ATOM 7997 C CA . SER A 1 1039 ? 38.963 0.049 1.018 1.00 83.38 1039 SER A CA 1
ATOM 7998 C C . SER A 1 1039 ? 38.240 0.739 2.179 1.00 83.38 1039 SER A C 1
ATOM 8000 O O . SER A 1 1039 ? 38.490 0.404 3.334 1.00 83.38 1039 SER A O 1
ATOM 8002 N N . ASP A 1 1040 ? 37.307 1.655 1.913 1.00 87.25 1040 ASP A N 1
ATOM 8003 C CA . ASP A 1 1040 ? 36.533 2.316 2.966 1.00 87.25 1040 ASP A CA 1
ATOM 8004 C C . ASP A 1 1040 ? 35.416 1.416 3.515 1.00 87.25 1040 ASP A C 1
ATOM 8006 O O . ASP A 1 1040 ? 35.033 1.561 4.676 1.00 87.25 1040 ASP A O 1
ATOM 8010 N N . LEU A 1 1041 ? 34.963 0.414 2.749 1.00 87.31 1041 LEU A N 1
ATOM 8011 C CA . LEU A 1 1041 ? 34.021 -0.601 3.242 1.00 87.31 1041 LEU A CA 1
ATOM 8012 C C . LEU A 1 1041 ? 34.618 -1.390 4.425 1.00 87.31 1041 LEU A C 1
ATOM 8014 O O . LEU A 1 1041 ? 33.906 -1.716 5.378 1.00 87.31 1041 LEU A O 1
ATOM 8018 N N . GLN A 1 1042 ? 35.939 -1.629 4.422 1.00 81.44 1042 GLN A N 1
ATOM 8019 C CA . GLN A 1 1042 ? 36.655 -2.290 5.526 1.00 81.44 1042 GLN A CA 1
ATOM 8020 C C . GLN A 1 1042 ? 36.573 -1.516 6.841 1.00 81.44 1042 GLN A C 1
ATOM 8022 O O . GLN A 1 1042 ? 36.576 -2.136 7.904 1.00 81.44 1042 GLN A O 1
ATOM 8027 N N . LYS A 1 1043 ? 36.491 -0.181 6.789 1.00 81.12 1043 LYS A N 1
ATOM 8028 C CA . LYS A 1 1043 ? 36.440 0.663 7.994 1.00 81.12 1043 LYS A CA 1
ATOM 8029 C C . LYS A 1 1043 ? 35.180 0.408 8.817 1.00 81.12 1043 LYS A C 1
ATOM 8031 O O . LYS A 1 1043 ? 35.211 0.574 10.030 1.00 81.12 1043 LYS A O 1
ATOM 8036 N N . VAL A 1 1044 ? 34.097 -0.002 8.155 1.00 80.75 1044 VAL A N 1
ATOM 8037 C CA . VAL A 1 1044 ? 32.788 -0.235 8.778 1.00 80.75 1044 VAL A CA 1
ATOM 8038 C C . VAL A 1 1044 ? 32.530 -1.724 9.021 1.00 80.75 1044 VAL A C 1
ATOM 8040 O O . VAL A 1 1044 ? 32.010 -2.091 10.071 1.00 80.75 1044 VAL A O 1
ATOM 8043 N N . LEU A 1 1045 ? 32.912 -2.596 8.083 1.00 83.19 1045 LEU A N 1
ATOM 8044 C CA . LEU A 1 1045 ? 32.596 -4.031 8.146 1.00 83.19 1045 LEU A CA 1
ATOM 8045 C C . LEU A 1 1045 ? 33.715 -4.904 8.735 1.00 83.19 1045 LEU A C 1
ATOM 8047 O O . LEU A 1 1045 ? 33.475 -6.058 9.092 1.00 83.19 1045 LEU A O 1
ATOM 8051 N N . GLY A 1 1046 ? 34.934 -4.373 8.839 1.00 73.44 1046 GLY A N 1
ATOM 8052 C CA . GLY A 1 1046 ? 36.122 -5.121 9.238 1.00 73.44 1046 GLY A CA 1
ATOM 8053 C C . GLY A 1 1046 ? 36.747 -5.944 8.103 1.00 73.44 1046 GLY A C 1
ATOM 8054 O O . GLY A 1 1046 ? 36.191 -6.119 7.019 1.00 73.44 1046 GLY A O 1
ATOM 8055 N N . THR A 1 1047 ? 37.946 -6.473 8.357 1.00 68.75 1047 THR A N 1
ATOM 8056 C CA . THR A 1 1047 ? 38.779 -7.173 7.358 1.00 68.75 1047 THR A CA 1
ATOM 8057 C C . THR A 1 1047 ? 38.264 -8.560 6.964 1.00 68.75 1047 THR A C 1
ATOM 8059 O O . THR A 1 1047 ? 38.723 -9.129 5.977 1.00 68.75 1047 THR A O 1
ATOM 8062 N N . SER A 1 1048 ? 37.305 -9.123 7.703 1.00 68.88 1048 SER A N 1
ATOM 8063 C CA . SER A 1 1048 ? 36.732 -10.445 7.423 1.00 68.88 1048 SER A CA 1
ATOM 8064 C C . SER A 1 1048 ? 35.787 -10.462 6.215 1.00 68.88 1048 SER A C 1
ATOM 8066 O O . SER A 1 1048 ? 35.661 -11.515 5.582 1.00 68.88 1048 SER A O 1
ATOM 8068 N N . PHE A 1 1049 ? 35.161 -9.320 5.899 1.00 71.19 1049 PHE A N 1
ATOM 8069 C CA . PHE A 1 1049 ? 34.181 -9.153 4.815 1.00 71.19 1049 PHE A CA 1
ATOM 8070 C C . PHE A 1 1049 ? 34.777 -8.650 3.499 1.00 71.19 1049 PHE A C 1
ATOM 8072 O O . PHE A 1 1049 ? 34.181 -8.852 2.451 1.00 71.19 1049 PHE A O 1
ATOM 8079 N N . VAL A 1 1050 ? 35.934 -7.992 3.537 1.00 73.81 1050 VAL A N 1
ATOM 8080 C CA . VAL A 1 1050 ? 36.584 -7.448 2.338 1.00 73.81 1050 VAL A CA 1
ATOM 8081 C C . VAL A 1 1050 ? 37.997 -8.006 2.296 1.00 73.81 1050 VAL A C 1
ATOM 8083 O O . VAL A 1 1050 ? 38.923 -7.442 2.887 1.00 73.81 1050 VAL A O 1
ATOM 8086 N N . ARG A 1 1051 ? 38.150 -9.162 1.641 1.00 67.00 1051 ARG A N 1
ATOM 8087 C CA . ARG A 1 1051 ? 39.417 -9.910 1.597 1.00 67.00 1051 ARG A CA 1
ATOM 8088 C C . ARG A 1 1051 ? 40.333 -9.429 0.482 1.00 67.00 1051 ARG A C 1
ATOM 8090 O O . ARG A 1 1051 ? 41.541 -9.647 0.540 1.00 67.00 1051 ARG A O 1
ATOM 8097 N N . THR A 1 1052 ? 39.763 -8.786 -0.532 1.00 67.81 1052 THR A N 1
ATOM 8098 C CA . THR A 1 1052 ? 40.491 -8.253 -1.684 1.00 67.81 1052 THR A CA 1
ATOM 8099 C C . THR A 1 1052 ? 40.062 -6.815 -1.983 1.00 67.81 1052 THR A C 1
ATOM 8101 O O . THR A 1 1052 ? 38.987 -6.381 -1.584 1.00 67.81 1052 THR A O 1
ATOM 8104 N N . HIS A 1 1053 ? 40.895 -6.059 -2.705 1.00 71.94 1053 HIS A N 1
ATOM 8105 C CA . HIS A 1 1053 ? 40.580 -4.687 -3.150 1.00 71.94 1053 HIS A CA 1
ATOM 8106 C C . HIS A 1 1053 ? 39.682 -4.656 -4.403 1.00 71.94 1053 HIS A C 1
ATOM 8108 O O . HIS A 1 1053 ? 39.604 -3.646 -5.106 1.00 71.94 1053 HIS A O 1
ATOM 8114 N N . SER A 1 1054 ? 39.051 -5.785 -4.722 1.00 81.12 1054 SER A N 1
ATOM 8115 C CA . SER A 1 1054 ? 38.210 -5.961 -5.896 1.00 81.12 1054 SER A CA 1
ATOM 8116 C C . SER A 1 1054 ? 36.927 -6.669 -5.508 1.00 81.12 1054 SER A C 1
ATOM 8118 O O . SER A 1 1054 ? 36.984 -7.679 -4.815 1.00 81.12 1054 SER A O 1
ATOM 8120 N N . CYS A 1 1055 ? 35.791 -6.184 -5.994 1.00 85.94 1055 CYS A N 1
ATOM 8121 C CA . CYS A 1 1055 ? 34.498 -6.779 -5.684 1.00 85.94 1055 CYS A CA 1
ATOM 8122 C C . CYS A 1 1055 ? 33.729 -7.067 -6.966 1.00 85.94 1055 CYS A C 1
ATOM 8124 O O . CYS A 1 1055 ? 33.706 -6.232 -7.874 1.00 85.94 1055 CYS A O 1
ATOM 8126 N N . SER A 1 1056 ? 33.072 -8.224 -7.055 1.00 89.81 1056 SER A N 1
ATOM 8127 C CA . SER A 1 1056 ? 32.051 -8.402 -8.089 1.00 89.81 1056 SER A CA 1
ATOM 8128 C C . SER A 1 1056 ? 30.834 -7.572 -7.709 1.00 89.81 1056 SER A C 1
ATOM 8130 O O . SER A 1 1056 ? 30.389 -7.666 -6.565 1.00 89.81 1056 SER A O 1
ATOM 8132 N N . CYS A 1 1057 ? 30.299 -6.794 -8.643 1.00 91.69 1057 CYS A N 1
ATOM 8133 C CA . CYS A 1 1057 ? 29.207 -5.866 -8.385 1.00 91.69 1057 CYS A CA 1
ATOM 8134 C C . CYS A 1 1057 ? 27.985 -6.202 -9.237 1.00 91.69 1057 CYS A C 1
ATOM 8136 O O . CYS A 1 1057 ? 28.099 -6.394 -10.447 1.00 91.69 1057 CYS A O 1
ATOM 8138 N N . THR A 1 1058 ? 26.813 -6.249 -8.611 1.00 92.31 1058 THR A N 1
ATOM 8139 C CA . THR A 1 1058 ? 25.521 -6.407 -9.287 1.00 92.31 1058 THR A CA 1
ATOM 8140 C C . THR A 1 1058 ? 24.607 -5.258 -8.894 1.00 92.31 1058 THR A C 1
ATOM 8142 O O . THR A 1 1058 ? 24.453 -4.971 -7.710 1.00 92.31 1058 THR A O 1
ATOM 8145 N N . ASP A 1 1059 ? 23.997 -4.602 -9.878 1.00 92.00 1059 ASP A N 1
ATOM 8146 C CA . ASP A 1 1059 ? 22.974 -3.586 -9.633 1.00 92.00 1059 ASP A CA 1
ATOM 8147 C C . ASP A 1 1059 ? 21.643 -4.261 -9.264 1.00 92.00 1059 ASP A C 1
ATOM 8149 O O . ASP A 1 1059 ? 21.125 -5.090 -10.016 1.00 92.00 1059 ASP A O 1
ATOM 8153 N N . ALA A 1 1060 ? 21.090 -3.925 -8.099 1.00 91.00 1060 ALA A N 1
ATOM 8154 C CA . ALA A 1 1060 ? 19.921 -4.602 -7.539 1.00 91.00 1060 ALA A CA 1
ATOM 8155 C C . ALA A 1 1060 ? 18.604 -4.251 -8.252 1.00 91.00 1060 ALA A C 1
ATOM 8157 O O . ALA A 1 1060 ? 17.645 -5.018 -8.175 1.00 91.00 1060 ALA A O 1
ATOM 8158 N N . TRP A 1 1061 ? 18.535 -3.110 -8.947 1.00 88.94 1061 TRP A N 1
ATOM 8159 C CA . TRP A 1 1061 ? 17.327 -2.687 -9.662 1.00 88.94 1061 TRP A CA 1
ATOM 8160 C C . TRP A 1 1061 ? 17.208 -3.333 -11.042 1.00 88.94 1061 TRP A C 1
ATOM 8162 O O . TRP A 1 1061 ? 16.125 -3.760 -11.431 1.00 88.94 1061 TRP A O 1
ATOM 8172 N N . SER A 1 1062 ? 18.312 -3.424 -11.780 1.00 85.62 1062 SER A N 1
ATOM 8173 C CA . SER A 1 1062 ? 18.365 -4.021 -13.119 1.00 85.62 1062 SER A CA 1
ATOM 8174 C C . SER A 1 1062 ? 18.743 -5.504 -13.119 1.00 85.62 1062 SER A C 1
ATOM 8176 O O . SER A 1 1062 ? 18.585 -6.173 -14.139 1.00 85.62 1062 SER A O 1
ATOM 8178 N N . GLY A 1 1063 ? 19.293 -6.020 -12.014 1.00 81.25 1063 GLY A N 1
ATOM 8179 C CA . GLY A 1 1063 ? 19.881 -7.361 -11.938 1.00 81.25 1063 GLY A CA 1
ATOM 8180 C C . GLY A 1 1063 ? 21.153 -7.519 -12.781 1.00 81.25 1063 GLY A C 1
ATOM 8181 O O . GLY A 1 1063 ? 21.658 -8.631 -12.952 1.00 81.25 1063 GLY A O 1
ATOM 8182 N N . ARG A 1 1064 ? 21.677 -6.425 -13.350 1.00 86.06 1064 ARG A N 1
ATOM 8183 C CA . ARG A 1 1064 ? 22.837 -6.458 -14.236 1.00 86.06 1064 ARG A CA 1
ATOM 8184 C C . ARG A 1 1064 ? 24.111 -6.630 -13.417 1.00 86.06 1064 ARG A C 1
ATOM 8186 O O . ARG A 1 1064 ? 24.442 -5.798 -12.576 1.00 86.06 1064 ARG A O 1
ATOM 8193 N N . ASN A 1 1065 ? 24.872 -7.673 -13.733 1.00 86.19 1065 ASN A N 1
ATOM 8194 C CA . ASN A 1 1065 ? 26.235 -7.825 -13.239 1.00 86.19 1065 ASN A CA 1
ATOM 8195 C C . ASN A 1 1065 ? 27.135 -6.779 -13.926 1.00 86.19 1065 ASN A C 1
ATOM 8197 O O . ASN A 1 1065 ? 27.279 -6.774 -15.151 1.00 86.19 1065 ASN A O 1
ATOM 8201 N N . LEU A 1 1066 ? 27.702 -5.873 -13.132 1.00 85.38 1066 LEU A N 1
ATOM 8202 C CA . LEU A 1 1066 ? 28.604 -4.801 -13.560 1.00 85.38 1066 LEU A CA 1
ATOM 8203 C C . LEU A 1 1066 ? 30.070 -5.264 -13.636 1.00 85.38 1066 LEU A C 1
ATOM 8205 O O . LEU A 1 1066 ? 30.942 -4.498 -14.042 1.00 85.38 1066 LEU A O 1
ATOM 8209 N N . GLY A 1 1067 ? 30.340 -6.527 -13.304 1.00 82.44 1067 GLY A N 1
ATOM 8210 C CA . GLY A 1 1067 ? 31.653 -7.150 -13.365 1.00 82.44 1067 GLY A CA 1
ATOM 8211 C C . GLY A 1 1067 ? 32.489 -6.914 -12.110 1.00 82.44 1067 GLY A C 1
ATOM 8212 O O . GLY A 1 1067 ? 31.980 -6.580 -11.039 1.00 82.44 1067 GLY A O 1
ATOM 8213 N N . LEU A 1 1068 ? 33.796 -7.141 -12.247 1.00 84.06 1068 LEU A N 1
ATOM 8214 C CA . LEU A 1 1068 ? 34.770 -6.937 -11.180 1.00 84.06 1068 LEU A CA 1
ATOM 8215 C C . LEU A 1 1068 ? 35.172 -5.458 -11.127 1.00 84.06 1068 LEU A C 1
ATOM 8217 O O . LEU A 1 1068 ? 35.890 -4.977 -12.007 1.00 84.06 1068 LEU A O 1
ATOM 8221 N N . LEU A 1 1069 ? 34.740 -4.755 -10.086 1.00 82.44 1069 LEU A N 1
ATOM 8222 C CA . LEU A 1 1069 ? 35.180 -3.396 -9.795 1.00 82.44 1069 LEU A CA 1
ATOM 8223 C C . LEU A 1 1069 ? 36.507 -3.444 -9.041 1.00 82.44 1069 LEU A C 1
ATOM 8225 O O . LEU A 1 1069 ? 36.689 -4.261 -8.135 1.00 82.44 1069 LEU A O 1
ATOM 8229 N N . LYS A 1 1070 ? 37.437 -2.573 -9.430 1.00 78.31 1070 LYS A N 1
ATOM 8230 C CA . LYS A 1 1070 ? 38.726 -2.388 -8.761 1.00 78.31 1070 LYS A CA 1
ATOM 8231 C C . LYS A 1 1070 ? 38.712 -1.022 -8.092 1.00 78.31 1070 LYS A C 1
ATOM 8233 O O . LYS A 1 1070 ? 38.356 -0.045 -8.741 1.00 78.31 1070 LYS A O 1
ATOM 8238 N N . GLU A 1 1071 ? 39.118 -0.984 -6.827 1.00 81.88 1071 GLU A N 1
ATOM 8239 C CA . GLU A 1 1071 ? 39.319 0.228 -6.018 1.00 81.88 1071 GLU A CA 1
ATOM 8240 C C . GLU A 1 1071 ? 38.050 1.003 -5.628 1.00 81.88 1071 GLU A C 1
ATOM 8242 O O . GLU A 1 1071 ? 37.869 1.261 -4.439 1.00 81.88 1071 GLU A O 1
ATOM 8247 N N . GLU A 1 1072 ? 37.161 1.352 -6.565 1.00 87.81 1072 GLU A N 1
ATOM 8248 C CA . GLU A 1 1072 ? 36.034 2.269 -6.320 1.00 87.81 1072 GLU A CA 1
ATOM 8249 C C . GLU A 1 1072 ? 34.711 1.798 -6.948 1.00 87.81 1072 GLU A C 1
ATOM 8251 O O . GLU A 1 1072 ? 34.676 1.092 -7.957 1.00 87.81 1072 GLU A O 1
ATOM 8256 N N . ILE A 1 1073 ? 33.604 2.229 -6.345 1.00 89.06 1073 ILE A N 1
ATOM 8257 C CA . ILE A 1 1073 ? 32.228 2.006 -6.793 1.00 89.06 1073 ILE A CA 1
ATOM 8258 C C . ILE A 1 1073 ? 31.601 3.378 -6.985 1.00 89.06 1073 ILE A C 1
ATOM 8260 O O . ILE A 1 1073 ? 31.580 4.175 -6.051 1.00 89.06 1073 ILE A O 1
ATOM 8264 N N . SER A 1 1074 ? 31.099 3.667 -8.184 1.00 89.06 1074 SER A N 1
ATOM 8265 C CA . SER A 1 1074 ? 30.580 4.990 -8.526 1.00 89.06 1074 SER A CA 1
ATOM 8266 C C . SER A 1 1074 ? 29.318 4.898 -9.370 1.00 89.06 1074 SER A C 1
ATOM 8268 O O . SER A 1 1074 ? 29.242 4.069 -10.277 1.00 89.06 1074 SER A O 1
ATOM 8270 N N . ALA A 1 1075 ? 28.355 5.777 -9.106 1.00 89.06 1075 ALA A N 1
ATOM 8271 C CA . ALA A 1 1075 ? 27.157 5.920 -9.920 1.00 89.06 1075 ALA A CA 1
ATOM 8272 C C . ALA A 1 1075 ? 26.678 7.371 -9.966 1.00 89.06 1075 ALA A C 1
ATOM 8274 O O . ALA A 1 1075 ? 26.830 8.120 -9.002 1.00 89.06 1075 ALA A O 1
ATOM 8275 N N . VAL A 1 1076 ? 26.106 7.757 -11.107 1.00 89.12 1076 VAL A N 1
ATOM 8276 C CA . VAL A 1 1076 ? 25.410 9.036 -11.272 1.00 89.12 1076 VAL A CA 1
ATOM 8277 C C . VAL A 1 1076 ? 23.948 8.815 -10.916 1.00 89.12 1076 VAL A C 1
ATOM 8279 O O . VAL A 1 1076 ? 23.277 8.002 -11.545 1.00 89.12 1076 VAL A O 1
ATOM 8282 N N . ILE A 1 1077 ? 23.485 9.514 -9.889 1.00 91.25 1077 ILE A N 1
ATOM 8283 C CA . ILE A 1 1077 ? 22.152 9.380 -9.316 1.00 91.25 1077 ILE A CA 1
ATOM 8284 C C . ILE A 1 1077 ? 21.348 10.630 -9.669 1.00 91.25 1077 ILE A C 1
ATOM 8286 O O . ILE A 1 1077 ? 21.794 11.748 -9.397 1.00 91.25 1077 ILE A O 1
ATOM 8290 N N . THR A 1 1078 ? 20.183 10.443 -10.284 1.00 91.06 1078 THR A N 1
ATOM 8291 C CA . THR A 1 1078 ? 19.223 11.510 -10.608 1.00 91.06 1078 THR A CA 1
ATOM 8292 C C . THR A 1 1078 ? 18.724 12.221 -9.344 1.00 91.06 1078 THR A C 1
ATOM 8294 O O . THR A 1 1078 ? 18.896 11.685 -8.246 1.00 91.06 1078 THR A O 1
ATOM 8297 N N . PRO A 1 1079 ? 18.165 13.443 -9.441 1.00 88.75 1079 PRO A N 1
ATOM 8298 C CA . PRO A 1 1079 ? 17.459 14.077 -8.324 1.00 88.75 1079 PRO A CA 1
ATOM 8299 C C . PRO A 1 1079 ? 16.459 13.106 -7.691 1.00 88.75 1079 PRO A C 1
ATOM 8301 O O . PRO A 1 1079 ? 15.737 12.422 -8.413 1.00 88.75 1079 PRO A O 1
ATOM 8304 N N . HIS A 1 1080 ? 16.485 12.996 -6.364 1.00 92.81 1080 HIS A N 1
ATOM 8305 C CA . HIS A 1 1080 ? 15.656 12.081 -5.560 1.00 92.81 1080 HIS A CA 1
ATOM 8306 C C . HIS A 1 1080 ? 15.840 10.579 -5.846 1.00 92.81 1080 HIS A C 1
ATOM 8308 O O . HIS A 1 1080 ? 15.141 9.734 -5.285 1.00 92.81 1080 HIS A O 1
ATOM 8314 N N . GLY A 1 1081 ? 16.797 10.223 -6.704 1.00 93.62 1081 GLY A N 1
ATOM 8315 C CA . GLY A 1 1081 ? 17.057 8.853 -7.107 1.00 93.62 1081 GLY A CA 1
ATOM 8316 C C . GLY A 1 1081 ? 17.881 8.061 -6.096 1.00 93.62 1081 GLY A C 1
ATOM 8317 O O . GLY A 1 1081 ? 18.451 8.580 -5.127 1.00 93.62 1081 GLY A O 1
ATOM 8318 N N . SER A 1 1082 ? 17.999 6.764 -6.376 1.00 97.31 1082 SER A N 1
ATOM 8319 C CA . SER A 1 1082 ? 18.875 5.853 -5.642 1.00 97.31 1082 SER A CA 1
ATOM 8320 C C . SER A 1 1082 ? 19.533 4.821 -6.557 1.00 97.31 1082 SER A C 1
ATOM 8322 O O . SER A 1 1082 ? 19.020 4.499 -7.628 1.00 97.31 1082 SER A O 1
ATOM 8324 N N . ALA A 1 1083 ? 20.663 4.275 -6.113 1.00 96.25 1083 ALA A N 1
ATOM 8325 C CA . ALA A 1 1083 ? 21.274 3.077 -6.684 1.00 96.25 1083 ALA A CA 1
ATOM 8326 C C . ALA A 1 1083 ? 21.626 2.100 -5.566 1.00 96.25 1083 ALA A C 1
ATOM 8328 O O . ALA A 1 1083 ? 21.971 2.520 -4.463 1.00 96.25 1083 ALA A O 1
ATOM 8329 N N . VAL A 1 1084 ? 21.546 0.802 -5.851 1.00 97.50 1084 VAL A N 1
ATOM 8330 C CA . VAL A 1 1084 ? 21.765 -0.255 -4.860 1.00 97.50 1084 VAL A CA 1
ATOM 8331 C C . VAL A 1 1084 ? 22.616 -1.344 -5.483 1.00 97.50 1084 VAL A C 1
ATOM 8333 O O . VAL A 1 1084 ? 22.273 -1.882 -6.534 1.00 97.50 1084 VAL A O 1
ATOM 8336 N N . PHE A 1 1085 ? 23.708 -1.685 -4.814 1.00 96.12 1085 PHE A N 1
ATOM 8337 C CA . PHE A 1 1085 ? 24.695 -2.645 -5.283 1.00 96.12 1085 PHE A CA 1
ATOM 8338 C C . PHE A 1 1085 ? 24.785 -3.827 -4.324 1.00 96.12 1085 PHE A C 1
ATOM 8340 O O . PHE A 1 1085 ? 24.914 -3.638 -3.116 1.00 96.12 1085 PHE A O 1
ATOM 8347 N N . GLU A 1 1086 ? 24.762 -5.039 -4.870 1.00 94.88 1086 GLU A N 1
ATOM 8348 C CA . GLU A 1 1086 ? 25.175 -6.264 -4.185 1.00 94.88 1086 GLU A CA 1
ATOM 8349 C C . GLU A 1 1086 ? 26.621 -6.573 -4.583 1.00 94.88 1086 GLU A C 1
ATOM 8351 O O . GLU A 1 1086 ? 26.944 -6.745 -5.764 1.00 94.88 1086 GLU A O 1
ATOM 8356 N N . LEU A 1 1087 ? 27.500 -6.599 -3.587 1.00 92.88 1087 LEU A N 1
ATOM 8357 C CA . LEU A 1 1087 ? 28.939 -6.744 -3.737 1.00 92.88 1087 LEU A CA 1
ATOM 8358 C C . LEU A 1 1087 ? 29.404 -8.054 -3.103 1.00 92.88 1087 LEU A C 1
ATOM 8360 O O . LEU A 1 1087 ? 28.963 -8.419 -2.012 1.00 92.88 1087 LEU A O 1
ATOM 8364 N N . MET A 1 1088 ? 30.358 -8.712 -3.757 1.00 89.06 1088 MET A N 1
ATOM 8365 C CA . MET A 1 1088 ? 31.133 -9.809 -3.174 1.00 89.06 1088 MET A CA 1
ATOM 8366 C C . MET A 1 1088 ? 32.614 -9.459 -3.238 1.00 89.06 1088 MET A C 1
ATOM 8368 O O . MET A 1 1088 ? 33.158 -9.307 -4.336 1.00 89.06 1088 MET A O 1
ATOM 8372 N N . CYS A 1 1089 ? 33.220 -9.336 -2.059 1.00 84.81 1089 CYS A N 1
ATOM 8373 C CA . CYS A 1 1089 ? 34.614 -8.992 -1.794 1.00 84.81 1089 CYS A CA 1
ATOM 8374 C C . CYS A 1 1089 ? 35.237 -10.060 -0.854 1.00 84.81 1089 CYS A C 1
ATOM 8376 O O . CYS A 1 1089 ? 36.469 -9.993 -0.637 1.00 84.81 1089 CYS A O 1
#